Protein 1V9D (pdb70)

InterPro domains:
  IPR010465 DRF autoregulatory [PF06345] (1180-1194)
  IPR010472 Formin, FH3 domain [PF06367] (268-450)
  IPR010472 Formin, FH3 domain [SM01139] (265-457)
  IPR010473 Formin, GTPase-binding domain [PF06371] (78-259)
  IPR010473 Formin, GTPase-binding domain [SM01140] (75-259)
  IPR011989 Armadillo-like helical [G3DSA:1.25.10.10] (131-368)
  IPR014767 Diaphanous autoregulatory domain [PS51231] (1177-1205)
  IPR014768 Rho GTPase-binding/formin homology 3 (GBD/FH3) domain [PS51232] (75-440)
  IPR015425 Formin, FH2 domain [PF02181] (753-1128)
  IPR015425 Formin, FH2 domain [PS51444] (752-1154)
  IPR015425 Formin, FH2 domain [SM00498] (752-1197)
  IPR016024 Armadillo-type fold [SSF48371] (83-443)
  IPR042201 Formin, FH2 domain superfamily [G3DSA:1.20.58.2220] (915-1209)
  IPR044933 Diaphanous, GTPase-binding domain superfamily [G3DSA:1.10.20.40] (69-123)
  IPR051412 Formin Homology Diaphanous subfamily [PTHR45691] (684-1230)

Nearest PDB structures (foldseek):
  1v9d-assembly1_C  TM=1.004E+00  e=6.296E-36  Mus musculus
  1v9d-assembly1_D  TM=9.603E-01  e=1.257E-30  Mus musculus
  1v9d-assembly1_A  TM=9.755E-01  e=1.626E-29  Mus musculus
  9b27-assembly1_G  TM=9.169E-01  e=8.675E-28  Mus musculus
  9b3d-assembly1_G  TM=8.753E-01  e=2.554E-26  Mus musculus

Solvent-accessible surface area: 63484 Å² total; per-residue (Å²): 192,93,108,54,85,6,0,2,58,79,25,8,117,73,0,59,116,31,16,29,46,42,86,15,89,35,98,31,0,36,35,5,0,9,44,2,11,53,1,13,4,4,69,50,13,0,82,58,0,44,163,33,8,2,59,78,106,1,13,152,70,0,28,138,29,130,176,57,65,118,102,2,16,121,2,0,28,0,0,5,18,1,24,51,8,68,102,13,71,36,1,0,72,1,1,26,7,37,56,42,0,10,83,40,12,48,111,12,36,67,64,1,5,12,0,9,5,0,2,52,34,1,122,166,2,110,25,17,41,62,29,188,138,134,14,44,113,21,131,87,57,128,14,112,68,152,164,32,22,60,2,25,99,64,0,41,100,20,40,88,125,100,74,93,7,119,108,0,12,107,101,3,71,30,0,82,94,0,6,157,5,32,17,109,88,7,78,119,39,0,73,117,0,106,127,56,8,34,39,10,58,116,39,16,132,90,21,52,86,54,135,62,159,79,22,71,0,57,120,55,0,70,62,13,10,141,36,0,59,80,11,17,90,72,2,71,139,41,4,48,72,3,73,66,45,12,110,79,2,7,83,102,41,127,41,59,33,164,168,52,36,9,41,90,22,0,72,84,11,27,62,28,20,63,23,6,71,88,1,21,119,53,0,80,91,66,82,53,27,63,72,17,68,139,131,21,130,115,56,74,87,134,54,107,161,134,190,181,175,110,39,64,3,0,2,60,130,18,11,112,56,0,39,126,29,10,30,54,28,72,22,89,37,102,35,0,29,35,7,0,4,49,0,14,48,2,14,2,4,66,50,15,0,75,51,0,48,161,39,12,3,83,64,107,8,11,145,43,0,35,126,21,104,177,40,68,116,93,2,15,85,5,0,33,0,0,10,8,0,31,54,9,58,110,14,58,36,0,0,79,1,0,28,8,17,41,42,0,11,87,34,9,51,103,10,35,60,61,0,3,8,0,11,5,0,3,70,34,7,174,149,2,146,20,1,47,44,0,5,98,11,1,42,77,0,0,44,171,80,2,93,77,16,154,61,39,53,75,17,33,40,53,4,38,45,3,20,94,1,117,96,14,113,5,61,70,126,124,22,34,1,2,31,38,0,0,37,19,0,36,96,95,67,77,99,6,46,104,0,18,117,56,1,74,18,0,79,87,0,5,155,7,36,30,111,87,7,70,120,40,6,72,106,0,112,134,48,6,38,42,10,56,128,46,18,129,93,23,45,94,61,123,58,148,91,20,70,0,59,115,72,0,70,63,7,10,145,40,0,59,68,3,21,59,60,0,105,89,43,12,56,87,3,75,63,44,10,115,96,15,2,132,130,8,106,32,48,39,179,165,46,33,8,42,87,3,0,77,35,0,19,53,0,26,66,21,0,62,86,1,15,103,68,1,56,57,55,87,51,27,68,57,31,99,166,141,70,187,170,190,98,108,44,53,3,0,4,40,84,22,6,108,72,0,30,125,30,8,30,46,29,73,20,87,40,101,32,0,32,38,4,0,3,30,4,16,36,1,14,1,3,68,51,12,0,78,54,1,39,159,34,6,3,80,89,84,7,12,110,34,0,24,116,37,106,138,48,73,122,97,2,13,81,1,0,32,0,0,5,10,0,25,44,8,69,104,13,73,33,0,1,72,1,0,29,3,20,47,36,0,10,76,36,10,58,102,16,35,60,68,0,4,11,1,15,5,0,2,72,46,10,127,194,98,30,35,67,2,102,109,117,166,58,103,45,21,122,14,5,62,61,9,70,97,106,135,47,141,25,80,61,84,36,0,75,85,0,9,172,11,39,30,111,76,10,60,123,39,0,44,115,1,107,117,48,4,32,67,9,63,127,48,11,136,95,30,50,90,54,116,66,146,78,13,67,0,50,107,74,0,76,63,9,11,156,44,0,57,84,12,9,73,74,2,64,137,40,3,53,73,2,73,72,43,9,101,81,2,10,107,117,67,123,51,63,27,144,178,52,37,9,47,80,19,0,86,80,23,31,66,28,30,64,101,3,86,106,2,21,116,69,9,83,65,142,89,64,15,89,97,59,76,153,175,69,157,173,171,115,47,66,11,0,13,65,160,36,8,101,65,0,43,98,30,8,28,53,26,88,20,88,40,99,37,0,36,39,6,0,4,57,4,17,40,1,16,3,5,64,45,19,0,69,47,1,46,144,34,14,1,90,61,115,20,14,129,32,3,34,97,54,85,144,46,72,114,88,3,20,75,4,0,28,2,0,7,4,1,30,57,9,47,96,12,78,36,0,2,64,0,0,24,1,23,46,37,0,10,76,41,10,55,109,15,27,67,65,0,5,12,0,9,7,0,2,47,32,1,110,148,5,140,22,11,37,36,0,62,139,68,81,94,160,20,26,105,20,113,82,51,140,15,95,83,96,185,27,34,56,4,29,86,9,0,27,74,0,46,100,116,54,78,100,4,45,86,0,9,118,57,0,69,35,0,75,109,0,9,159,6,31,28,110,78,6,58,121,42,0,64,115,5,121,136,51,3,43,43,4,60,134,37,10,140,88,25,58,86,74,106,53,142,77,22,69,2,58,113,73,0,72,61,13,8,141,28,0,63,75,11,13,82,82,2,66,124,43,5,44,78,2,83,50,49,10,114,81,3,6,104,102,43,120,32,62,45,187,165,43,35,9,46,96,12,0,85,58,16,20,58,3,24,64,30,0,69,103,1,17,105,71,0,67,62,71,80,47,17,48,47,33,113,147,134,91,162,160

Organism: Mus musculus (NCBI:txid10090)

GO terms:
  GO:0005634 nucleus (C, IDA)
  GO:0005737 cytoplasm (C, IDA)
  GO:0030036 actin cytoskeleton organization (P, IDA)
  GO:0030041 actin filament polymerization (P, IDA)
  GO:0007010 cytoskeleton organization (P, IDA)
  GO:0005886 plasma membrane (C, EXP)
  GO:0007420 brain development (P, IMP)
  GO:0005515 protein binding (F, IPI)
  GO:0032587 ruffle membrane (C, IDA)
  GO:0005522 profilin binding (F, IDA)
  GO:0003779 actin binding (F, IDA)
  GO:0031267 small GTPase binding (F, IDA)
  GO:0045010 actin nucleation (P, IDA)
  GO:0010467 gene expression (P, IDA)
  GO:0016199 axon midline choice point recognition (P, IGI)
  GO:0048013 ephrin receptor signaling pathway (P, IGI)
  GO:0106028 neuron projection retraction (P, IGI)
  GO:0071965 multicellular organismal locomotion (P, IGI)
  GO:0008104 intracellular protein localization (P, IGI)
  GO:0070571 negative regulation of neuron projection regeneration (P, IGI)

Structure (mmCIF, N/CA/C/O backbone):
data_1V9D
#
_entry.id   1V9D
#
_cell.length_a   82.430
_cell.length_b   124.521
_cell.length_c   229.404
_cell.angle_alpha   90.00
_cell.angle_beta   90.00
_cell.angle_gamma   90.00
#
_symmetry.space_group_name_H-M   'P 21 21 21'
#
loop_
_entity.id
_entity.type
_entity.pdbx_description
1 polymer 'Diaphanous protein homolog 1'
2 non-polymer 'SULFATE ION'
3 water water
#
loop_
_atom_site.group_PDB
_atom_site.id
_atom_site.type_symbol
_atom_site.label_atom_id
_atom_site.label_alt_id
_atom_site.label_comp_id
_atom_site.label_asym_id
_atom_site.label_entity_id
_atom_site.label_seq_id
_atom_site.pdbx_PDB_ins_code
_atom_site.Cartn_x
_atom_site.Cartn_y
_atom_site.Cartn_z
_atom_site.occupancy
_atom_site.B_iso_or_equiv
_atom_site.auth_seq_id
_atom_site.auth_comp_id
_atom_site.auth_asym_id
_atom_site.auth_atom_id
_atom_site.pdbx_PDB_model_num
ATOM 1 N N . VAL A 1 6 ? 48.948 42.265 99.847 1.00 87.05 829 VAL A N 1
ATOM 2 C CA . VAL A 1 6 ? 48.073 41.092 99.560 1.00 87.66 829 VAL A CA 1
ATOM 3 C C . VAL A 1 6 ? 46.652 41.350 100.049 1.00 86.07 829 VAL A C 1
ATOM 4 O O . VAL A 1 6 ? 46.436 42.161 100.950 1.00 87.47 829 VAL A O 1
ATOM 8 N N . LYS A 1 7 ? 45.687 40.658 99.451 1.00 82.59 830 LYS A N 1
ATOM 9 C CA . LYS A 1 7 ? 44.287 40.804 99.833 1.00 79.12 830 LYS A CA 1
ATOM 10 C C . LYS A 1 7 ? 43.803 42.214 99.536 1.00 77.13 830 LYS A C 1
ATOM 11 O O . LYS A 1 7 ? 43.966 43.122 100.350 1.00 77.48 830 LYS A O 1
ATOM 17 N N . GLU A 1 8 ? 43.203 42.388 98.366 1.00 74.38 831 GLU A N 1
ATOM 18 C CA . GLU A 1 8 ? 42.701 43.688 97.941 1.00 72.20 831 GLU A CA 1
ATOM 19 C C . GLU A 1 8 ? 41.482 44.151 98.743 1.00 68.77 831 GLU A C 1
ATOM 20 O O . GLU A 1 8 ? 40.523 43.395 98.932 1.00 68.05 831 GLU A O 1
ATOM 26 N N . LEU A 1 9 ? 41.524 45.392 99.221 1.00 64.04 832 LEU A N 1
ATOM 27 C CA . LEU A 1 9 ? 40.398 45.939 99.959 1.00 60.40 832 LEU A CA 1
ATOM 28 C C . LEU A 1 9 ? 39.300 46.156 98.935 1.00 58.54 832 LEU A C 1
ATOM 29 O O . LEU A 1 9 ? 39.580 46.589 97.821 1.00 59.80 832 LEU A O 1
ATOM 34 N N . LYS A 1 10 ? 38.058 45.845 99.290 1.00 54.99 833 LYS A N 1
ATOM 35 C CA . LYS A 1 10 ? 36.965 46.036 98.349 1.00 53.21 833 LYS A CA 1
ATOM 36 C C . LYS A 1 10 ? 35.979 47.109 98.747 1.00 52.07 833 LYS A C 1
ATOM 37 O O . LYS A 1 10 ? 35.157 47.516 97.931 1.00 51.94 833 LYS A O 1
ATOM 43 N N . VAL A 1 11 ? 36.058 47.580 99.988 1.00 51.50 834 VAL A N 1
ATOM 44 C CA . VAL A 1 11 ? 35.136 48.605 100.459 1.00 49.19 834 VAL A CA 1
ATOM 45 C C . VAL A 1 11 ? 35.834 49.663 101.299 1.00 50.52 834 VAL A C 1
ATOM 46 O O . VAL A 1 11 ? 35.736 50.857 101.022 1.00 51.43 834 VAL A O 1
ATOM 50 N N . LEU A 1 12 ? 36.541 49.215 102.329 1.00 51.30 835 LEU A N 1
ATOM 51 C CA . LEU A 1 12 ? 37.223 50.120 103.248 1.00 51.51 835 LEU A CA 1
ATOM 52 C C . LEU A 1 12 ? 38.271 51.042 102.627 1.00 53.07 835 LEU A C 1
ATOM 53 O O . LEU A 1 12 ? 38.973 50.671 101.685 1.00 54.13 835 LEU A O 1
ATOM 58 N N . ASP A 1 13 ? 38.367 52.252 103.173 1.00 54.37 836 ASP A N 1
ATOM 59 C CA . ASP A 1 13 ? 39.340 53.236 102.717 1.00 54.01 836 ASP A CA 1
ATOM 60 C C . ASP A 1 13 ? 40.662 52.933 103.411 1.00 53.83 836 ASP A C 1
ATOM 61 O O . ASP A 1 13 ? 40.682 52.579 104.587 1.00 54.52 836 ASP A O 1
ATOM 66 N N . SER A 1 14 ? 41.760 53.068 102.676 1.00 53.19 837 SER A N 1
ATOM 67 C CA . SER A 1 14 ? 43.099 52.794 103.194 1.00 53.57 837 SER A CA 1
ATOM 68 C C . SER A 1 14 ? 43.313 52.998 104.698 1.00 52.51 837 SER A C 1
ATOM 69 O O . SER A 1 14 ? 43.792 52.092 105.383 1.00 52.29 837 SER A O 1
ATOM 72 N N . LYS A 1 15 ? 42.961 54.177 105.209 1.00 50.90 838 LYS A N 1
ATOM 73 C CA . LYS A 1 15 ? 43.154 54.483 106.622 1.00 50.66 838 LYS A CA 1
ATOM 74 C C . LYS A 1 15 ? 42.378 53.550 107.551 1.00 48.00 838 LYS A C 1
ATOM 75 O O . LYS A 1 15 ? 42.962 52.883 108.422 1.00 46.08 838 LYS A O 1
ATOM 81 N N . THR A 1 16 ? 41.061 53.513 107.376 1.00 43.87 839 THR A N 1
ATOM 82 C CA . THR A 1 16 ? 40.230 52.659 108.206 1.00 41.75 839 THR A CA 1
ATOM 83 C C . THR A 1 16 ? 40.788 51.242 108.247 1.00 40.72 839 THR A C 1
ATOM 84 O O . THR A 1 16 ? 40.842 50.617 109.307 1.00 40.47 839 THR A O 1
ATOM 88 N N . ALA A 1 17 ? 41.212 50.733 107.097 1.00 37.46 840 ALA A N 1
ATOM 89 C CA . ALA A 1 17 ? 41.725 49.380 107.056 1.00 38.41 840 ALA A CA 1
ATOM 90 C C . ALA A 1 17 ? 43.013 49.277 107.848 1.00 40.41 840 ALA A C 1
ATOM 91 O O . ALA A 1 17 ? 43.237 48.295 108.566 1.00 40.52 840 ALA A O 1
ATOM 93 N N . GLN A 1 18 ? 43.863 50.288 107.724 1.00 42.28 841 GLN A N 1
ATOM 94 C CA . GLN A 1 18 ? 45.123 50.265 108.444 1.00 44.47 841 GLN A CA 1
ATOM 95 C C . GLN A 1 18 ? 44.833 50.250 109.940 1.00 42.66 841 GLN A C 1
ATOM 96 O O . GLN A 1 18 ? 45.387 49.439 110.685 1.00 43.02 841 GLN A O 1
ATOM 102 N N . ASN A 1 19 ? 43.952 51.143 110.375 1.00 40.22 842 ASN A N 1
ATOM 103 C CA . ASN A 1 19 ? 43.609 51.219 111.783 1.00 40.41 842 ASN A CA 1
ATOM 104 C C . ASN A 1 19 ? 42.905 49.972 112.292 1.00 40.13 842 ASN A C 1
ATOM 105 O O . ASN A 1 19 ? 43.215 49.480 113.383 1.00 40.44 842 ASN A O 1
ATOM 110 N N . LEU A 1 20 ? 41.970 49.452 111.505 1.00 39.74 843 LEU A N 1
ATOM 111 C CA . LEU A 1 20 ? 41.256 48.254 111.912 1.00 39.47 843 LEU A CA 1
ATOM 112 C C . LEU A 1 20 ? 42.260 47.157 112.148 1.00 39.01 843 LEU A C 1
ATOM 113 O O . LEU A 1 20 ? 42.197 46.443 113.150 1.00 39.00 843 LEU A O 1
ATOM 118 N N . SER A 1 21 ? 43.208 47.045 111.226 1.00 39.23 844 SER A N 1
ATOM 119 C CA . SER A 1 21 ? 44.245 46.031 111.317 1.00 40.51 844 SER A CA 1
ATOM 120 C C . SER A 1 21 ? 45.074 46.150 112.579 1.00 40.20 844 SER A C 1
ATOM 121 O O . SER A 1 21 ? 45.318 45.156 113.254 1.00 40.06 844 SER A O 1
ATOM 124 N N . ILE A 1 22 ? 45.521 47.353 112.905 1.00 40.34 845 ILE A N 1
ATOM 125 C CA . ILE A 1 22 ? 46.305 47.505 114.116 1.00 42.38 845 ILE A CA 1
ATOM 126 C C . ILE A 1 22 ? 45.429 47.129 115.307 1.00 41.79 845 ILE A C 1
ATOM 127 O O . ILE A 1 22 ? 45.836 46.354 116.167 1.00 42.94 845 ILE A O 1
ATOM 132 N N . PHE A 1 23 ? 44.217 47.671 115.339 1.00 38.96 846 PHE A N 1
ATOM 133 C CA . PHE A 1 23 ? 43.285 47.379 116.410 1.00 36.44 846 PHE A CA 1
ATOM 134 C C . PHE A 1 23 ? 43.035 45.882 116.563 1.00 37.30 846 PHE A C 1
ATOM 135 O O . PHE A 1 23 ? 43.228 45.314 117.649 1.00 36.93 846 PHE A O 1
ATOM 143 N N . LEU A 1 24 ? 42.592 45.241 115.483 1.00 37.34 847 LEU A N 1
ATOM 144 C CA . LEU A 1 24 ? 42.318 43.808 115.530 1.00 37.61 847 LEU A CA 1
ATOM 145 C C . LEU A 1 24 ? 43.572 43.013 115.851 1.00 37.23 847 LEU A C 1
ATOM 146 O O . LEU A 1 24 ? 43.495 41.887 116.313 1.00 38.77 847 LEU A O 1
ATOM 151 N N . GLY A 1 25 ? 44.734 43.606 115.611 1.00 39.49 848 GLY A N 1
ATOM 152 C CA . GLY A 1 25 ? 45.972 42.917 115.903 1.00 38.49 848 GLY A CA 1
ATOM 153 C C . GLY A 1 25 ? 46.189 42.769 117.397 1.00 40.05 848 GLY A C 1
ATOM 154 O O . GLY A 1 25 ? 46.800 41.805 117.856 1.00 42.15 848 GLY A O 1
ATOM 155 N N . SER A 1 26 ? 45.683 43.722 118.169 1.00 37.62 849 SER A N 1
ATOM 156 C CA . SER A 1 26 ? 45.857 43.663 119.606 1.00 37.41 849 SER A CA 1
ATOM 157 C C . SER A 1 26 ? 44.627 43.184 120.350 1.00 36.14 849 SER A C 1
ATOM 158 O O . SER A 1 26 ? 44.749 42.586 121.421 1.00 33.44 849 SER A O 1
ATOM 161 N N . PHE A 1 27 ? 43.447 43.443 119.794 1.00 34.38 850 PHE A N 1
ATOM 162 C CA . PHE A 1 27 ? 42.226 42.996 120.442 1.00 34.99 850 PHE A CA 1
ATOM 163 C C . PHE A 1 27 ? 42.188 41.453 120.404 1.00 36.56 850 PHE A C 1
ATOM 164 O O . PHE A 1 27 ? 41.886 40.787 121.412 1.00 38.60 850 PHE A O 1
ATOM 172 N N . ARG A 1 28 ? 42.534 40.897 119.249 1.00 35.01 851 ARG A N 1
ATOM 173 C CA . ARG A 1 28 ? 42.608 39.460 119.044 1.00 35.45 851 ARG A CA 1
ATOM 174 C C . ARG A 1 28 ? 41.447 38.625 119.586 1.00 34.28 851 ARG A C 1
ATOM 175 O O . ARG A 1 28 ? 41.628 37.673 120.344 1.00 37.15 851 ARG A O 1
ATOM 183 N N . MET A 1 29 ? 40.243 38.995 119.204 1.00 30.53 852 MET A N 1
ATOM 184 C CA . MET A 1 29 ? 39.082 38.249 119.611 1.00 29.21 852 MET A CA 1
ATOM 185 C C . MET A 1 29 ? 38.454 37.829 118.286 1.00 26.86 852 MET A C 1
ATOM 186 O O . MET A 1 29 ? 38.164 38.672 117.434 1.00 24.65 852 MET A O 1
ATOM 191 N N . PRO A 1 30 ? 38.283 36.517 118.075 1.00 21.45 853 PRO A N 1
ATOM 192 C CA . PRO A 1 30 ? 37.678 35.994 116.839 1.00 21.57 853 PRO A CA 1
ATOM 193 C C . PRO A 1 30 ? 36.416 36.815 116.558 1.00 22.80 853 PRO A C 1
ATOM 194 O O . PRO A 1 30 ? 35.631 37.076 117.477 1.00 23.13 853 PRO A O 1
ATOM 198 N N . TYR A 1 31 ? 36.212 37.206 115.307 1.00 21.99 854 TYR A N 1
ATOM 199 C CA . TYR A 1 31 ? 35.071 38.029 114.948 1.00 24.85 854 TYR A CA 1
ATOM 200 C C . TYR A 1 31 ? 33.694 37.537 115.372 1.00 26.38 854 TYR A C 1
ATOM 201 O O . TYR A 1 31 ? 32.857 38.348 115.761 1.00 26.83 854 TYR A O 1
ATOM 210 N N . GLN A 1 32 ? 33.454 36.229 115.306 1.00 26.00 855 GLN A N 1
ATOM 211 C CA . GLN A 1 32 ? 32.161 35.662 115.697 1.00 25.92 855 GLN A CA 1
ATOM 212 C C . GLN A 1 32 ? 32.005 35.899 117.200 1.00 25.91 855 GLN A C 1
ATOM 213 O O . GLN A 1 32 ? 30.921 36.241 117.684 1.00 23.70 855 GLN A O 1
ATOM 219 N N . GLU A 1 33 ? 33.092 35.693 117.938 1.00 24.47 856 GLU A N 1
ATOM 220 C CA . GLU A 1 33 ? 33.058 35.882 119.374 1.00 25.00 856 GLU A CA 1
ATOM 221 C C . GLU A 1 33 ? 32.727 37.342 119.724 1.00 25.57 856 GLU A C 1
ATOM 222 O O . GLU A 1 33 ? 31.989 37.593 120.667 1.00 26.77 856 GLU A O 1
ATOM 228 N N . ILE A 1 34 ? 33.256 38.296 118.965 1.00 25.44 857 ILE A N 1
ATOM 229 C CA . ILE A 1 34 ? 32.970 39.701 119.226 1.00 27.98 857 ILE A CA 1
ATOM 230 C C . ILE A 1 34 ? 31.472 39.949 119.049 1.00 30.33 857 ILE A C 1
ATOM 231 O O . ILE A 1 34 ? 30.836 40.614 119.863 1.00 31.61 857 ILE A O 1
ATOM 236 N N . LYS A 1 35 ? 30.918 39.405 117.974 1.00 30.84 858 LYS A N 1
ATOM 237 C CA . LYS A 1 35 ? 29.502 39.543 117.699 1.00 28.88 858 LYS A CA 1
ATOM 238 C C . LYS A 1 35 ? 28.677 38.864 118.803 1.00 29.51 858 LYS A C 1
ATOM 239 O O . LYS A 1 35 ? 27.747 39.453 119.354 1.00 29.30 858 LYS A O 1
ATOM 245 N N . ASN A 1 36 ? 29.023 37.626 119.127 1.00 27.13 859 ASN A N 1
ATOM 246 C CA . ASN A 1 36 ? 28.302 36.896 120.159 1.00 29.09 859 ASN A CA 1
ATOM 247 C C . ASN A 1 36 ? 28.257 37.717 121.445 1.00 29.85 859 ASN A C 1
ATOM 248 O O . ASN A 1 36 ? 27.206 37.892 122.041 1.00 31.49 859 ASN A O 1
ATOM 253 N N . VAL A 1 37 ? 29.404 38.233 121.859 1.00 30.92 860 VAL A N 1
ATOM 254 C CA . VAL A 1 37 ? 29.495 39.036 123.073 1.00 29.49 860 VAL A CA 1
ATOM 255 C C . VAL A 1 37 ? 28.621 40.294 123.051 1.00 29.05 860 VAL A C 1
ATOM 256 O O . VAL A 1 37 ? 28.011 40.645 124.060 1.00 30.65 860 VAL A O 1
ATOM 260 N N . ILE A 1 38 ? 28.586 40.978 121.910 1.00 26.68 861 ILE A N 1
ATOM 261 C CA . ILE A 1 38 ? 27.747 42.154 121.748 1.00 26.07 861 ILE A CA 1
ATOM 262 C C . ILE A 1 38 ? 26.262 41.743 121.781 1.00 26.68 861 ILE A C 1
ATOM 263 O O . ILE A 1 38 ? 25.441 42.426 122.380 1.00 25.50 861 ILE A O 1
ATOM 268 N N . LEU A 1 39 ? 25.913 40.630 121.136 1.00 28.55 862 LEU A N 1
ATOM 269 C CA . LEU A 1 39 ? 24.516 40.189 121.120 1.00 30.76 862 LEU A CA 1
ATOM 270 C C . LEU A 1 39 ? 24.057 39.676 122.485 1.00 30.81 862 LEU A C 1
ATOM 271 O O . LEU A 1 39 ? 22.915 39.883 122.874 1.00 31.43 862 LEU A O 1
ATOM 276 N N . GLU A 1 40 ? 24.947 39.007 123.207 1.00 30.53 863 GLU A N 1
ATOM 277 C CA . GLU A 1 40 ? 24.623 38.484 124.524 1.00 31.90 863 GLU A CA 1
ATOM 278 C C . GLU A 1 40 ? 24.709 39.611 125.552 1.00 32.18 863 GLU A C 1
ATOM 279 O O . GLU A 1 40 ? 24.188 39.474 126.666 1.00 32.46 863 GLU A O 1
ATOM 285 N N . VAL A 1 41 ? 25.362 40.718 125.184 1.00 30.49 864 VAL A N 1
ATOM 286 C CA . VAL A 1 41 ? 25.617 41.796 126.139 1.00 28.99 864 VAL A CA 1
ATOM 287 C C . VAL A 1 41 ? 26.252 41.020 127.319 1.00 29.66 864 VAL A C 1
ATOM 288 O O . VAL A 1 41 ? 25.727 41.003 128.444 1.00 29.21 864 VAL A O 1
ATOM 292 N N . ASN A 1 42 ? 27.364 40.340 127.030 1.00 28.14 865 ASN A N 1
ATOM 293 C CA . ASN A 1 42 ? 28.053 39.501 128.014 1.00 30.31 865 ASN A CA 1
ATOM 294 C C . ASN A 1 42 ? 28.808 40.339 129.047 1.00 33.97 865 ASN A C 1
ATOM 295 O O . ASN A 1 42 ? 29.905 40.869 128.789 1.00 32.63 865 ASN A O 1
ATOM 300 N N . GLU A 1 43 ? 28.215 40.456 130.227 1.00 37.99 866 GLU A N 1
ATOM 301 C CA . GLU A 1 43 ? 28.806 41.262 131.284 1.00 40.86 866 GLU A CA 1
ATOM 302 C C . GLU A 1 43 ? 30.122 40.714 131.823 1.00 37.85 866 GLU A C 1
ATOM 303 O O . GLU A 1 43 ? 30.918 41.455 132.383 1.00 35.14 866 GLU A O 1
ATOM 309 N N . ALA A 1 44 ? 30.363 39.423 131.648 1.00 32.60 867 ALA A N 1
ATOM 310 C CA . ALA A 1 44 ? 31.605 38.856 132.118 1.00 32.05 867 ALA A CA 1
ATOM 311 C C . ALA A 1 44 ? 32.736 39.247 131.169 1.00 32.84 867 ALA A C 1
ATOM 312 O O . ALA A 1 44 ? 33.906 39.038 131.482 1.00 32.63 867 ALA A O 1
ATOM 314 N N . VAL A 1 45 ? 32.383 39.824 130.018 1.00 32.46 868 VAL A N 1
ATOM 315 C CA . VAL A 1 45 ? 33.373 40.212 129.016 1.00 31.37 868 VAL A CA 1
ATOM 316 C C . VAL A 1 45 ? 33.427 41.698 128.692 1.00 31.98 868 VAL A C 1
ATOM 317 O O . VAL A 1 45 ? 34.501 42.307 128.675 1.00 32.42 868 VAL A O 1
ATOM 321 N N . LEU A 1 46 ? 32.267 42.273 128.413 1.00 31.41 869 LEU A N 1
ATOM 322 C CA . LEU A 1 46 ? 32.196 43.673 128.045 1.00 31.36 869 LEU A CA 1
ATOM 323 C C . LEU A 1 46 ? 32.748 44.623 129.095 1.00 31.10 869 LEU A C 1
ATOM 324 O O . LEU A 1 46 ? 32.536 44.431 130.288 1.00 31.93 869 LEU A O 1
ATOM 329 N N . THR A 1 47 ? 33.481 45.637 128.640 1.00 29.40 870 THR A N 1
ATOM 330 C CA . THR A 1 47 ? 34.004 46.679 129.527 1.00 30.26 870 THR A CA 1
ATOM 331 C C . THR A 1 47 ? 33.753 48.005 128.815 1.00 32.26 870 THR A C 1
ATOM 332 O O . THR A 1 47 ? 33.649 48.059 127.589 1.00 33.74 870 THR A O 1
ATOM 336 N N . GLU A 1 48 ? 33.645 49.073 129.585 1.00 33.74 871 GLU A N 1
ATOM 337 C CA . GLU A 1 48 ? 33.426 50.383 129.009 1.00 34.54 871 GLU A CA 1
ATOM 338 C C . GLU A 1 48 ? 34.480 50.608 127.918 1.00 34.13 871 GLU A C 1
ATOM 339 O O . GLU A 1 48 ? 34.163 50.939 126.778 1.00 35.58 871 GLU A O 1
ATOM 345 N N . SER A 1 49 ? 35.735 50.381 128.267 1.00 33.35 872 SER A N 1
ATOM 346 C CA . SER A 1 49 ? 36.829 50.578 127.328 1.00 32.73 872 SER A CA 1
ATOM 347 C C . SER A 1 49 ? 36.688 49.762 126.037 1.00 32.50 872 SER A C 1
ATOM 348 O O . SER A 1 49 ? 36.876 50.275 124.923 1.00 31.65 872 SER A O 1
ATOM 351 N N . MET A 1 50 ? 36.356 48.488 126.193 1.00 30.46 873 MET A N 1
ATOM 352 C CA . MET A 1 50 ? 36.164 47.613 125.050 1.00 29.38 873 MET A CA 1
ATOM 353 C C . MET A 1 50 ? 35.114 48.196 124.114 1.00 28.06 873 MET A C 1
ATOM 354 O O . MET A 1 50 ? 35.339 48.323 122.916 1.00 28.91 873 MET A O 1
ATOM 359 N N . ILE A 1 51 ? 33.962 48.561 124.657 1.00 26.81 874 ILE A N 1
ATOM 360 C CA . ILE A 1 51 ? 32.914 49.122 123.818 1.00 29.43 874 ILE A CA 1
ATOM 361 C C . ILE A 1 51 ? 33.326 50.452 123.174 1.00 30.28 874 ILE A C 1
ATOM 362 O O . ILE A 1 51 ? 33.047 50.688 121.996 1.00 29.28 874 ILE A O 1
ATOM 367 N N . GLN A 1 52 ? 33.995 51.322 123.927 1.00 30.84 875 GLN A N 1
ATOM 368 C CA . GLN A 1 52 ? 34.421 52.603 123.353 1.00 30.63 875 GLN A CA 1
ATOM 369 C C . GLN A 1 52 ? 35.360 52.383 122.167 1.00 29.74 875 GLN A C 1
ATOM 370 O O . GLN A 1 52 ? 35.313 53.114 121.178 1.00 28.09 875 GLN A O 1
ATOM 376 N N . ASN A 1 53 ? 36.223 51.380 122.256 1.00 30.38 876 ASN A N 1
ATOM 377 C CA . ASN A 1 53 ? 37.120 51.131 121.142 1.00 32.70 876 ASN A CA 1
ATOM 378 C C . ASN A 1 53 ? 36.366 50.566 119.938 1.00 34.52 876 ASN A C 1
ATOM 379 O O . ASN A 1 53 ? 36.616 50.979 118.812 1.00 36.23 876 ASN A O 1
ATOM 384 N N . LEU A 1 54 ? 35.427 49.648 120.159 1.00 32.49 877 LEU A N 1
ATOM 385 C CA . LEU A 1 54 ? 34.665 49.118 119.034 1.00 31.52 877 LEU A CA 1
ATOM 386 C C . LEU A 1 54 ? 33.959 50.250 118.300 1.00 33.67 877 LEU A C 1
ATOM 387 O O . LEU A 1 54 ? 33.968 50.303 117.058 1.00 31.36 877 LEU A O 1
ATOM 392 N N . ILE A 1 55 ? 33.351 51.157 119.067 1.00 31.90 878 ILE A N 1
ATOM 393 C CA . ILE A 1 55 ? 32.646 52.288 118.486 1.00 32.72 878 ILE A CA 1
ATOM 394 C C . ILE A 1 55 ? 33.585 53.150 117.642 1.00 35.80 878 ILE A C 1
ATOM 395 O O . ILE A 1 55 ? 33.278 53.503 116.498 1.00 37.41 878 ILE A O 1
ATOM 400 N N . LYS A 1 56 ? 34.739 53.468 118.207 1.00 36.26 879 LYS A N 1
ATOM 401 C CA . LYS A 1 56 ? 35.720 54.293 117.521 1.00 36.90 879 LYS A CA 1
ATOM 402 C C . LYS A 1 56 ? 36.283 53.629 116.263 1.00 36.97 879 LYS A C 1
ATOM 403 O O . LYS A 1 56 ? 36.468 54.294 115.241 1.00 36.51 879 LYS A O 1
ATOM 409 N N . GLN A 1 57 ? 36.551 52.324 116.332 1.00 35.05 880 GLN A N 1
ATOM 410 C CA . GLN A 1 57 ? 37.122 51.604 115.194 1.00 33.23 880 GLN A CA 1
ATOM 411 C C . GLN A 1 57 ? 36.095 51.242 114.126 1.00 34.22 880 GLN A C 1
ATOM 412 O O . GLN A 1 57 ? 36.414 51.244 112.950 1.00 33.81 880 GLN A O 1
ATOM 418 N N . MET A 1 58 ? 34.866 50.942 114.537 1.00 34.75 881 MET A N 1
ATOM 419 C CA . MET A 1 58 ? 33.817 50.559 113.606 1.00 34.83 881 MET A CA 1
ATOM 420 C C . MET A 1 58 ? 33.747 51.320 112.312 1.00 35.03 881 MET A C 1
ATOM 421 O O . MET A 1 58 ? 33.659 52.539 112.312 1.00 37.28 881 MET A O 1
ATOM 426 N N . PRO A 1 59 ? 33.797 50.607 111.179 1.00 35.00 882 PRO A N 1
ATOM 427 C CA . PRO A 1 59 ? 33.704 51.297 109.894 1.00 35.51 882 PRO A CA 1
ATOM 428 C C . PRO A 1 59 ? 32.318 51.953 109.879 1.00 37.72 882 PRO A C 1
ATOM 429 O O . PRO A 1 59 ? 31.388 51.434 110.501 1.00 39.39 882 PRO A O 1
ATOM 433 N N . GLU A 1 60 ? 32.171 53.086 109.198 1.00 39.17 883 GLU A N 1
ATOM 434 C CA . GLU A 1 60 ? 30.868 53.758 109.129 1.00 42.76 883 GLU A CA 1
ATOM 435 C C . GLU A 1 60 ? 29.783 52.833 108.543 1.00 42.06 883 GLU A C 1
ATOM 436 O O . GLU A 1 60 ? 30.081 51.839 107.875 1.00 40.96 883 GLU A O 1
ATOM 442 N N . PRO A 1 61 ? 28.507 53.152 108.784 1.00 43.60 884 PRO A N 1
ATOM 443 C CA . PRO A 1 61 ? 27.385 52.349 108.282 1.00 45.98 884 PRO A CA 1
ATOM 444 C C . PRO A 1 61 ? 27.422 52.025 106.791 1.00 46.94 884 PRO A C 1
ATOM 445 O O . PRO A 1 61 ? 27.145 50.898 106.386 1.00 47.44 884 PRO A O 1
ATOM 449 N N . GLU A 1 62 ? 27.757 53.021 105.980 1.00 49.07 885 GLU A N 1
ATOM 450 C CA . GLU A 1 62 ? 27.800 52.851 104.535 1.00 51.69 885 GLU A CA 1
ATOM 451 C C . GLU A 1 62 ? 28.779 51.778 104.095 1.00 50.11 885 GLU A C 1
ATOM 452 O O . GLU A 1 62 ? 28.539 51.085 103.111 1.00 52.36 885 GLU A O 1
ATOM 458 N N . GLN A 1 63 ? 29.881 51.638 104.822 1.00 47.87 886 GLN A N 1
ATOM 459 C CA . GLN A 1 63 ? 30.887 50.642 104.481 1.00 43.43 886 GLN A CA 1
ATOM 460 C C . GLN A 1 63 ? 30.465 49.270 104.958 1.00 41.87 886 GLN A C 1
ATOM 461 O O . GLN A 1 63 ? 30.723 48.262 104.284 1.00 42.38 886 GLN A O 1
ATOM 467 N N . LEU A 1 64 ? 29.823 49.220 106.124 1.00 40.16 887 LEU A N 1
ATOM 468 C CA . LEU A 1 64 ? 29.382 47.941 106.658 1.00 38.79 887 LEU A CA 1
ATOM 469 C C . LEU A 1 64 ? 28.310 47.358 105.755 1.00 39.27 887 LEU A C 1
ATOM 470 O O . LEU A 1 64 ? 28.210 46.137 105.615 1.00 38.80 887 LEU A O 1
ATOM 475 N N . LYS A 1 65 ? 27.524 48.238 105.135 1.00 41.33 888 LYS A N 1
ATOM 476 C CA . LYS A 1 65 ? 26.458 47.817 104.232 1.00 43.85 888 LYS A CA 1
ATOM 477 C C . LYS A 1 65 ? 27.055 47.277 102.937 1.00 44.52 888 LYS A C 1
ATOM 478 O O . LYS A 1 65 ? 26.624 46.242 102.428 1.00 44.28 888 LYS A O 1
ATOM 484 N N . MET A 1 66 ? 28.060 47.961 102.403 1.00 44.03 889 MET A N 1
ATOM 485 C CA . MET A 1 66 ? 28.676 47.478 101.183 1.00 46.51 889 MET A CA 1
ATOM 486 C C . MET A 1 66 ? 29.410 46.163 101.420 1.00 46.09 889 MET A C 1
ATOM 487 O O . MET A 1 66 ? 29.510 45.329 100.521 1.00 49.20 889 MET A O 1
ATOM 492 N N . LEU A 1 67 ? 29.920 45.966 102.628 1.00 43.83 890 LEU A N 1
ATOM 493 C CA . LEU A 1 67 ? 30.620 44.729 102.943 1.00 41.75 890 LEU A CA 1
ATOM 494 C C . LEU A 1 67 ? 29.594 43.646 103.232 1.00 41.63 890 LEU A C 1
ATOM 495 O O . LEU A 1 67 ? 29.861 42.462 103.058 1.00 39.73 890 LEU A O 1
ATOM 500 N N . SER A 1 68 ? 28.416 44.060 103.682 1.00 41.24 891 SER A N 1
ATOM 501 C CA . SER A 1 68 ? 27.365 43.106 104.008 1.00 43.80 891 SER A CA 1
ATOM 502 C C . SER A 1 68 ? 26.951 42.324 102.776 1.00 45.10 891 SER A C 1
ATOM 503 O O . SER A 1 68 ? 26.332 41.266 102.887 1.00 44.17 891 SER A O 1
ATOM 506 N N . GLU A 1 69 ? 27.298 42.848 101.603 1.00 47.72 892 GLU A N 1
ATOM 507 C CA . GLU A 1 69 ? 26.949 42.207 100.345 1.00 50.03 892 GLU A CA 1
ATOM 508 C C . GLU A 1 69 ? 28.078 41.363 99.775 1.00 47.32 892 GLU A C 1
ATOM 509 O O . GLU A 1 69 ? 28.013 40.919 98.633 1.00 48.32 892 GLU A O 1
ATOM 515 N N . LEU A 1 70 ? 29.102 41.131 100.583 1.00 42.10 893 LEU A N 1
ATOM 516 C CA . LEU A 1 70 ? 30.256 40.356 100.155 1.00 40.41 893 LEU A CA 1
ATOM 517 C C . LEU A 1 70 ? 30.437 39.063 100.961 1.00 40.70 893 LEU A C 1
ATOM 518 O O . LEU A 1 70 ? 31.528 38.497 101.007 1.00 39.69 893 LEU A O 1
ATOM 523 N N . LYS A 1 71 ? 29.365 38.580 101.578 1.00 38.57 894 LYS A N 1
ATOM 524 C CA . LYS A 1 71 ? 29.463 37.376 102.377 1.00 37.62 894 LYS A CA 1
ATOM 525 C C . LYS A 1 71 ? 29.993 36.158 101.620 1.00 38.90 894 LYS A C 1
ATOM 526 O O . LYS A 1 71 ? 30.716 35.324 102.187 1.00 37.61 894 LYS A O 1
ATOM 532 N N . GLU A 1 72 ? 29.670 36.053 100.337 1.00 40.73 895 GLU A N 1
ATOM 533 C CA . GLU A 1 72 ? 30.139 34.908 99.576 1.00 42.31 895 GLU A CA 1
ATOM 534 C C . GLU A 1 72 ? 31.657 34.851 99.481 1.00 42.01 895 GLU A C 1
ATOM 535 O O . GLU A 1 72 ? 32.236 33.767 99.459 1.00 43.23 895 GLU A O 1
ATOM 541 N N . GLU A 1 73 ? 32.308 36.007 99.436 1.00 41.16 896 GLU A N 1
ATOM 542 C CA . GLU A 1 73 ? 33.761 36.031 99.325 1.00 42.30 896 GLU A CA 1
ATOM 543 C C . GLU A 1 73 ? 34.508 36.276 100.629 1.00 41.90 896 GLU A C 1
ATOM 544 O O . GLU A 1 73 ? 35.698 36.603 100.624 1.00 41.94 896 GLU A O 1
ATOM 550 N N . TYR A 1 74 ? 33.811 36.094 101.743 1.00 40.80 897 TYR A N 1
ATOM 551 C CA . TYR A 1 74 ? 34.405 36.282 103.056 1.00 41.65 897 TYR A CA 1
ATOM 552 C C . TYR A 1 74 ? 35.838 35.770 103.144 1.00 42.94 897 TYR A C 1
ATOM 553 O O . TYR A 1 74 ? 36.735 36.486 103.575 1.00 43.29 897 TYR A O 1
ATOM 562 N N . ASP A 1 75 ? 36.054 34.531 102.723 1.00 46.00 898 ASP A N 1
ATOM 563 C CA . ASP A 1 75 ? 37.380 33.922 102.810 1.00 48.95 898 ASP A CA 1
ATOM 564 C C . ASP A 1 75 ? 38.477 34.587 101.995 1.00 48.39 898 ASP A C 1
ATOM 565 O O . ASP A 1 75 ? 39.659 34.369 102.257 1.00 47.87 898 ASP A O 1
ATOM 570 N N . ASP A 1 76 ? 38.101 35.395 101.013 1.00 47.20 899 ASP A N 1
ATOM 571 C CA . ASP A 1 76 ? 39.105 36.049 100.186 1.00 48.14 899 ASP A CA 1
ATOM 572 C C . ASP A 1 76 ? 39.364 37.460 100.662 1.00 47.01 899 ASP A C 1
ATOM 573 O O . ASP A 1 76 ? 40.300 38.113 100.199 1.00 48.34 899 ASP A O 1
ATOM 578 N N . LEU A 1 77 ? 38.533 37.933 101.583 1.00 43.70 900 LEU A N 1
ATOM 579 C CA . LEU A 1 77 ? 38.689 39.284 102.100 1.00 39.05 900 LEU A CA 1
ATOM 580 C C . LEU A 1 77 ? 39.787 39.403 103.133 1.00 36.79 900 LEU A C 1
ATOM 581 O O . LEU A 1 77 ? 40.159 38.423 103.782 1.00 36.13 900 LEU A O 1
ATOM 586 N N . ALA A 1 78 ? 40.296 40.623 103.273 1.00 35.68 901 ALA A N 1
ATOM 587 C CA . ALA A 1 78 ? 41.330 40.939 104.258 1.00 35.61 901 ALA A CA 1
ATOM 588 C C . ALA A 1 78 ? 40.699 40.908 105.646 1.00 35.15 901 ALA A C 1
ATOM 589 O O . ALA A 1 78 ? 39.492 41.095 105.795 1.00 34.23 901 ALA A O 1
ATOM 591 N N . GLU A 1 79 ? 41.523 40.697 106.661 1.00 37.59 902 GLU A N 1
ATOM 592 C CA . GLU A 1 79 ? 41.031 40.623 108.032 1.00 40.10 902 GLU A CA 1
ATOM 593 C C . GLU A 1 79 ? 40.133 41.778 108.450 1.00 36.67 902 GLU A C 1
ATOM 594 O O . GLU A 1 79 ? 39.111 41.566 109.083 1.00 36.03 902 GLU A O 1
ATOM 600 N N . SER A 1 80 ? 40.504 42.997 108.092 1.00 34.49 903 SER A N 1
ATOM 601 C CA . SER A 1 80 ? 39.704 44.139 108.478 1.00 32.49 903 SER A CA 1
ATOM 602 C C . SER A 1 80 ? 38.330 44.118 107.812 1.00 33.28 903 SER A C 1
ATOM 603 O O . SER A 1 80 ? 37.349 44.578 108.384 1.00 31.67 903 SER A O 1
ATOM 606 N N . GLU A 1 81 ? 38.244 43.590 106.600 1.00 35.12 904 GLU A N 1
ATOM 607 C CA . GLU A 1 81 ? 36.948 43.571 105.938 1.00 36.20 904 GLU A CA 1
ATOM 608 C C . GLU A 1 81 ? 36.086 42.387 106.388 1.00 36.01 904 GLU A C 1
ATOM 609 O O . GLU A 1 81 ? 34.856 42.478 106.391 1.00 34.35 904 GLU A O 1
ATOM 615 N N . GLN A 1 82 ? 36.727 41.290 106.788 1.00 33.42 905 GLN A N 1
ATOM 616 C CA . GLN A 1 82 ? 35.982 40.138 107.276 1.00 34.48 905 GLN A CA 1
ATOM 617 C C . GLN A 1 82 ? 35.304 40.597 108.566 1.00 34.54 905 GLN A C 1
ATOM 618 O O . GLN A 1 82 ? 34.126 40.303 108.819 1.00 34.03 905 GLN A O 1
ATOM 624 N N . PHE A 1 83 ? 36.064 41.324 109.378 1.00 32.27 906 PHE A N 1
ATOM 625 C CA . PHE A 1 83 ? 35.548 41.856 110.623 1.00 31.27 906 PHE A CA 1
ATOM 626 C C . PHE A 1 83 ? 34.357 42.748 110.260 1.00 32.06 906 PHE A C 1
ATOM 627 O O . PHE A 1 83 ? 33.313 42.715 110.914 1.00 33.39 906 PHE A O 1
ATOM 635 N N . GLY A 1 84 ? 34.513 43.537 109.201 1.00 28.86 907 GLY A N 1
ATOM 636 C CA . GLY A 1 84 ? 33.431 44.409 108.778 1.00 29.30 907 GLY A CA 1
ATOM 637 C C . GLY A 1 84 ? 32.184 43.628 108.381 1.00 31.71 907 GLY A C 1
ATOM 638 O O . GLY A 1 84 ? 31.058 44.018 108.720 1.00 29.68 907 GLY A O 1
ATOM 639 N N . VAL A 1 85 ? 32.373 42.517 107.667 1.00 31.27 908 VAL A N 1
ATOM 640 C CA . VAL A 1 85 ? 31.240 41.705 107.249 1.00 30.43 908 VAL A CA 1
ATOM 641 C C . VAL A 1 85 ? 30.479 41.202 108.468 1.00 29.65 908 VAL A C 1
ATOM 642 O O . VAL A 1 85 ? 29.281 41.440 108.602 1.00 29.99 908 VAL A O 1
ATOM 646 N N . VAL A 1 86 ? 31.171 40.520 109.370 1.00 28.60 909 VAL A N 1
ATOM 647 C CA . VAL A 1 86 ? 30.497 40.013 110.552 1.00 27.70 909 VAL A CA 1
ATOM 648 C C . VAL A 1 86 ? 29.805 41.162 111.282 1.00 29.09 909 VAL A C 1
ATOM 649 O O . VAL A 1 86 ? 28.616 41.094 111.585 1.00 31.19 909 VAL A O 1
ATOM 653 N N . MET A 1 87 ? 30.523 42.240 111.539 1.00 28.45 910 MET A N 1
ATOM 654 C CA . MET A 1 87 ? 29.888 43.352 112.224 1.00 30.28 910 MET A CA 1
ATOM 655 C C . MET A 1 87 ? 28.700 43.863 111.417 1.00 30.81 910 MET A C 1
ATOM 656 O O . MET A 1 87 ? 27.685 44.298 111.982 1.00 29.85 910 MET A O 1
ATOM 661 N N . GLY A 1 88 ? 28.829 43.803 110.094 1.00 29.52 911 GLY A N 1
ATOM 662 C CA . GLY A 1 88 ? 27.768 44.270 109.225 1.00 28.23 911 GLY A CA 1
ATOM 663 C C . GLY A 1 88 ? 26.476 43.480 109.366 1.00 30.68 911 GLY A C 1
ATOM 664 O O . GLY A 1 88 ? 25.428 43.947 108.920 1.00 29.93 911 GLY A O 1
ATOM 665 N N . THR A 1 89 ? 26.538 42.287 109.964 1.00 29.66 912 THR A N 1
ATOM 666 C CA . THR A 1 89 ? 25.338 41.484 110.145 1.00 29.15 912 THR A CA 1
ATOM 667 C C . THR A 1 89 ? 24.653 41.750 111.488 1.00 32.57 912 THR A C 1
ATOM 668 O O . THR A 1 89 ? 23.707 41.044 111.841 1.00 34.53 912 THR A O 1
ATOM 672 N N . VAL A 1 90 ? 25.124 42.732 112.255 1.00 31.78 913 VAL A N 1
ATOM 673 C CA . VAL A 1 90 ? 24.487 43.022 113.541 1.00 32.90 913 VAL A CA 1
ATOM 674 C C . VAL A 1 90 ? 23.447 44.123 113.373 1.00 34.82 913 VAL A C 1
ATOM 675 O O . VAL A 1 90 ? 23.781 45.265 113.060 1.00 36.02 913 VAL A O 1
ATOM 679 N N . PRO A 1 91 ? 22.168 43.801 113.598 1.00 34.45 914 PRO A N 1
ATOM 680 C CA . PRO A 1 91 ? 21.139 44.833 113.439 1.00 32.62 914 PRO A CA 1
ATOM 681 C C . PRO A 1 91 ? 21.334 45.986 114.410 1.00 32.96 914 PRO A C 1
ATOM 682 O O . PRO A 1 91 ? 21.670 45.767 115.571 1.00 33.37 914 PRO A O 1
ATOM 686 N N . ARG A 1 92 ? 21.117 47.206 113.922 1.00 33.41 915 ARG A N 1
ATOM 687 C CA . ARG A 1 92 ? 21.227 48.414 114.730 1.00 33.30 915 ARG A CA 1
ATOM 688 C C . ARG A 1 92 ? 22.504 48.419 115.552 1.00 33.88 915 ARG A C 1
ATOM 689 O O . ARG A 1 92 ? 22.476 48.715 116.746 1.00 33.77 915 ARG A O 1
ATOM 697 N N . LEU A 1 93 ? 23.619 48.097 114.908 1.00 33.10 916 LEU A N 1
ATOM 698 C CA . LEU A 1 93 ? 24.900 48.031 115.589 1.00 32.65 916 LEU A CA 1
ATOM 699 C C . LEU A 1 93 ? 25.186 49.258 116.450 1.00 34.11 916 LEU A C 1
ATOM 700 O O . LEU A 1 93 ? 25.479 49.124 117.640 1.00 34.50 916 LEU A O 1
ATOM 705 N N . ARG A 1 94 ? 25.099 50.448 115.856 1.00 33.38 917 ARG A N 1
ATOM 706 C CA . ARG A 1 94 ? 25.409 51.669 116.590 1.00 36.12 917 ARG A CA 1
ATOM 707 C C . ARG A 1 94 ? 24.533 51.929 117.812 1.00 35.26 917 ARG A C 1
ATOM 708 O O . ARG A 1 94 ? 25.043 52.139 118.908 1.00 36.79 917 ARG A O 1
ATOM 716 N N . PRO A 1 95 ? 23.206 51.940 117.643 1.00 32.89 918 PRO A N 1
ATOM 717 C CA . PRO A 1 95 ? 22.410 52.190 118.845 1.00 31.73 918 PRO A CA 1
ATOM 718 C C . PRO A 1 95 ? 22.655 51.099 119.876 1.00 33.93 918 PRO A C 1
ATOM 719 O O . PRO A 1 95 ? 22.612 51.341 121.090 1.00 35.00 918 PRO A O 1
ATOM 723 N N . ARG A 1 96 ? 22.922 49.895 119.389 1.00 32.11 919 ARG A N 1
ATOM 724 C CA . ARG A 1 96 ? 23.160 48.757 120.270 1.00 32.09 919 ARG A CA 1
ATOM 725 C C . ARG A 1 96 ? 24.412 48.995 121.106 1.00 32.43 919 ARG A C 1
ATOM 726 O O . ARG A 1 96 ? 24.413 48.819 122.337 1.00 31.74 919 ARG A O 1
ATOM 734 N N . LEU A 1 97 ? 25.482 49.392 120.428 1.00 30.58 920 LEU A N 1
ATOM 735 C CA . LEU A 1 97 ? 26.748 49.657 121.089 1.00 31.32 920 LEU A CA 1
ATOM 736 C C . LEU A 1 97 ? 26.631 50.842 122.053 1.00 33.99 920 LEU A C 1
ATOM 737 O O . LEU A 1 97 ? 27.184 50.808 123.154 1.00 35.38 920 LEU A O 1
ATOM 742 N N . ASN A 1 98 ? 25.907 51.887 121.660 1.00 34.52 921 ASN A N 1
ATOM 743 C CA . ASN A 1 98 ? 25.764 53.030 122.545 1.00 35.41 921 ASN A CA 1
ATOM 744 C C . ASN A 1 98 ? 24.915 52.708 123.758 1.00 33.95 921 ASN A C 1
ATOM 745 O O . ASN A 1 98 ? 25.185 53.201 124.844 1.00 36.48 921 ASN A O 1
ATOM 750 N N . ALA A 1 99 ? 23.892 51.881 123.597 1.00 29.49 922 ALA A N 1
ATOM 751 C CA . ALA A 1 99 ? 23.073 51.557 124.740 1.00 27.41 922 ALA A CA 1
ATOM 752 C C . ALA A 1 99 ? 23.902 50.712 125.680 1.00 28.49 922 ALA A C 1
ATOM 753 O O . ALA A 1 99 ? 23.821 50.870 126.906 1.00 26.74 922 ALA A O 1
ATOM 755 N N . ILE A 1 100 ? 24.715 49.819 125.120 1.00 29.12 923 ILE A N 1
ATOM 756 C CA . ILE A 1 100 ? 25.528 48.964 125.978 1.00 30.32 923 ILE A CA 1
ATOM 757 C C . ILE A 1 100 ? 26.537 49.788 126.777 1.00 29.81 923 ILE A C 1
ATOM 758 O O . ILE A 1 100 ? 26.768 49.526 127.963 1.00 29.08 923 ILE A O 1
ATOM 763 N N . LEU A 1 101 ? 27.121 50.790 126.134 1.00 28.58 924 LEU A N 1
ATOM 764 C CA . LEU A 1 101 ? 28.081 51.651 126.811 1.00 31.01 924 LEU A CA 1
ATOM 765 C C . LEU A 1 101 ? 27.381 52.410 127.936 1.00 33.39 924 LEU A C 1
ATOM 766 O O . LEU A 1 101 ? 27.931 52.590 129.023 1.00 34.90 924 LEU A O 1
ATOM 771 N N . PHE A 1 102 ? 26.157 52.851 127.661 1.00 31.98 925 PHE A N 1
ATOM 772 C CA . PHE A 1 102 ? 25.393 53.599 128.635 1.00 32.06 925 PHE A CA 1
ATOM 773 C C . PHE A 1 102 ? 25.105 52.729 129.832 1.00 31.09 925 PHE A C 1
ATOM 774 O O . PHE A 1 102 ? 25.212 53.172 130.967 1.00 31.87 925 PHE A O 1
ATOM 782 N N . LYS A 1 103 ? 24.732 51.483 129.583 1.00 31.32 926 LYS A N 1
ATOM 783 C CA . LYS A 1 103 ? 24.426 50.587 130.677 1.00 29.77 926 LYS A CA 1
ATOM 784 C C . LYS A 1 103 ? 25.657 50.299 131.511 1.00 31.21 926 LYS A C 1
ATOM 785 O O . LYS A 1 103 ? 25.540 50.052 132.695 1.00 33.86 926 LYS A O 1
ATOM 791 N N . LEU A 1 104 ? 26.840 50.336 130.907 1.00 31.89 927 LEU A N 1
ATOM 792 C CA . LEU A 1 104 ? 28.066 50.084 131.665 1.00 30.80 927 LEU A CA 1
ATOM 793 C C . LEU A 1 104 ? 28.502 51.305 132.469 1.00 31.27 927 LEU A C 1
ATOM 794 O O . LEU A 1 104 ? 29.071 51.164 133.545 1.00 31.34 927 LEU A O 1
ATOM 799 N N . GLN A 1 105 ? 28.216 52.497 131.949 1.00 27.64 928 GLN A N 1
ATOM 800 C CA . GLN A 1 105 ? 28.613 53.737 132.594 1.00 27.51 928 GLN A CA 1
ATOM 801 C C . GLN A 1 105 ? 27.648 54.341 133.610 1.00 27.81 928 GLN A C 1
ATOM 802 O O . GLN A 1 105 ? 28.071 55.072 134.501 1.00 29.94 928 GLN A O 1
ATOM 808 N N . PHE A 1 106 ? 26.369 54.020 133.485 1.00 28.22 929 PHE A N 1
ATOM 809 C CA . PHE A 1 106 ? 25.333 54.616 134.318 1.00 27.58 929 PHE A CA 1
ATOM 810 C C . PHE A 1 106 ? 25.516 54.724 135.826 1.00 29.00 929 PHE A C 1
ATOM 811 O O . PHE A 1 106 ? 25.531 55.834 136.369 1.00 27.78 929 PHE A O 1
ATOM 819 N N . SER A 1 107 ? 25.628 53.592 136.509 1.00 27.31 930 SER A N 1
ATOM 820 C CA . SER A 1 107 ? 25.749 53.632 137.950 1.00 28.81 930 SER A CA 1
ATOM 821 C C . SER A 1 107 ? 26.918 54.502 138.388 1.00 31.90 930 SER A C 1
ATOM 822 O O . SER A 1 107 ? 26.855 55.135 139.437 1.00 31.86 930 SER A O 1
ATOM 825 N N . GLU A 1 108 ? 27.981 54.557 137.594 1.00 33.31 931 GLU A N 1
ATOM 826 C CA . GLU A 1 108 ? 29.102 55.377 137.994 1.00 36.52 931 GLU A CA 1
ATOM 827 C C . GLU A 1 108 ? 28.876 56.848 137.694 1.00 37.65 931 GLU A C 1
ATOM 828 O O . GLU A 1 108 ? 29.301 57.704 138.473 1.00 36.51 931 GLU A O 1
ATOM 834 N N . GLN A 1 109 ? 28.202 57.185 136.601 1.00 37.31 932 GLN A N 1
ATOM 835 C CA . GLN A 1 109 ? 28.010 58.604 136.408 1.00 38.13 932 GLN A CA 1
ATOM 836 C C . GLN A 1 109 ? 26.998 59.134 137.408 1.00 36.87 932 GLN A C 1
ATOM 837 O O . GLN A 1 109 ? 26.939 60.331 137.660 1.00 39.89 932 GLN A O 1
ATOM 843 N N . VAL A 1 110 ? 26.224 58.240 138.011 1.00 33.82 933 VAL A N 1
ATOM 844 C CA . VAL A 1 110 ? 25.289 58.675 139.024 1.00 35.66 933 VAL A CA 1
ATOM 845 C C . VAL A 1 110 ? 26.152 58.907 140.268 1.00 37.69 933 VAL A C 1
ATOM 846 O O . VAL A 1 110 ? 26.032 59.916 140.970 1.00 38.32 933 VAL A O 1
ATOM 850 N N . GLU A 1 111 ? 27.049 57.967 140.509 1.00 38.10 934 GLU A N 1
ATOM 851 C CA . GLU A 1 111 ? 27.953 58.032 141.637 1.00 38.31 934 GLU A CA 1
ATOM 852 C C . GLU A 1 111 ? 28.810 59.300 141.619 1.00 38.39 934 GLU A C 1
ATOM 853 O O . GLU A 1 111 ? 29.304 59.718 142.648 1.00 39.87 934 GLU A O 1
ATOM 859 N N . ASN A 1 112 ? 28.994 59.915 140.459 1.00 38.80 935 ASN A N 1
ATOM 860 C CA . ASN A 1 112 ? 29.819 61.114 140.387 1.00 39.93 935 ASN A CA 1
ATOM 861 C C . ASN A 1 112 ? 28.988 62.379 140.444 1.00 42.11 935 ASN A C 1
ATOM 862 O O . ASN A 1 112 ? 29.520 63.487 140.386 1.00 45.43 935 ASN A O 1
ATOM 867 N N . ILE A 1 113 ? 27.678 62.229 140.546 1.00 42.24 936 ILE A N 1
ATOM 868 C CA . ILE A 1 113 ? 26.816 63.394 140.613 1.00 39.90 936 ILE A CA 1
ATOM 869 C C . ILE A 1 113 ? 26.295 63.535 142.035 1.00 39.97 936 ILE A C 1
ATOM 870 O O . ILE A 1 113 ? 26.343 64.614 142.630 1.00 40.07 936 ILE A O 1
ATOM 875 N N . LYS A 1 114 ? 25.831 62.423 142.586 1.00 39.42 937 LYS A N 1
ATOM 876 C CA . LYS A 1 114 ? 25.271 62.409 143.924 1.00 41.21 937 LYS A CA 1
ATOM 877 C C . LYS A 1 114 ? 26.075 63.223 144.942 1.00 43.61 937 LYS A C 1
ATOM 878 O O . LYS A 1 114 ? 25.544 64.138 145.562 1.00 43.91 937 LYS A O 1
ATOM 884 N N . PRO A 1 115 ? 27.368 62.911 145.114 1.00 46.20 938 PRO A N 1
ATOM 885 C CA . PRO A 1 115 ? 28.238 63.613 146.062 1.00 47.12 938 PRO A CA 1
ATOM 886 C C . PRO A 1 115 ? 28.082 65.123 146.117 1.00 47.09 938 PRO A C 1
ATOM 887 O O . PRO A 1 115 ? 27.968 65.696 147.197 1.00 47.69 938 PRO A O 1
ATOM 891 N N . GLU A 1 116 ? 28.092 65.768 144.956 1.00 47.17 939 GLU A N 1
ATOM 892 C CA . GLU A 1 116 ? 27.954 67.214 144.904 1.00 47.20 939 GLU A CA 1
ATOM 893 C C . GLU A 1 116 ? 26.634 67.605 145.551 1.00 46.66 939 GLU A C 1
ATOM 894 O O . GLU A 1 116 ? 26.597 68.395 146.489 1.00 47.70 939 GLU A O 1
ATOM 900 N N . ILE A 1 117 ? 25.547 67.032 145.057 1.00 44.31 940 ILE A N 1
ATOM 901 C CA . ILE A 1 117 ? 24.233 67.324 145.593 1.00 42.26 940 ILE A CA 1
ATOM 902 C C . ILE A 1 117 ? 24.203 67.125 147.106 1.00 43.28 940 ILE A C 1
ATOM 903 O O . ILE A 1 117 ? 23.616 67.923 147.838 1.00 45.29 940 ILE A O 1
ATOM 908 N N . VAL A 1 118 ? 24.839 66.060 147.576 1.00 43.14 941 VAL A N 1
ATOM 909 C CA . VAL A 1 118 ? 24.876 65.762 149.000 1.00 44.12 941 VAL A CA 1
ATOM 910 C C . VAL A 1 118 ? 25.703 66.784 149.778 1.00 45.51 941 VAL A C 1
ATOM 911 O O . VAL A 1 118 ? 25.333 67.181 150.880 1.00 44.96 941 VAL A O 1
ATOM 915 N N . SER A 1 119 ? 26.820 67.211 149.207 1.00 46.55 942 SER A N 1
ATOM 916 C CA . SER A 1 119 ? 27.665 68.182 149.881 1.00 48.35 942 SER A CA 1
ATOM 917 C C . SER A 1 119 ? 26.891 69.472 150.108 1.00 48.16 942 SER A C 1
ATOM 918 O O . SER A 1 119 ? 26.814 69.972 151.231 1.00 49.43 942 SER A O 1
ATOM 921 N N . VAL A 1 120 ? 26.312 70.005 149.039 1.00 45.74 943 VAL A N 1
ATOM 922 C CA . VAL A 1 120 ? 25.541 71.231 149.129 1.00 44.47 943 VAL A CA 1
ATOM 923 C C . VAL A 1 120 ? 24.352 71.039 150.061 1.00 45.41 943 VAL A C 1
ATOM 924 O O . VAL A 1 120 ? 24.080 71.876 150.920 1.00 44.33 943 VAL A O 1
ATOM 928 N N . THR A 1 121 ? 23.649 69.929 149.890 1.00 46.21 944 THR A N 1
ATOM 929 C CA . THR A 1 121 ? 22.498 69.639 150.726 1.00 46.87 944 THR A CA 1
ATOM 930 C C . THR A 1 121 ? 22.889 69.614 152.202 1.00 48.22 944 THR A C 1
ATOM 931 O O . THR A 1 121 ? 22.301 70.322 153.013 1.00 48.80 944 THR A O 1
ATOM 935 N N . ALA A 1 122 ? 23.885 68.805 152.544 1.00 48.68 945 ALA A N 1
ATOM 936 C CA . ALA A 1 122 ? 24.336 68.705 153.927 1.00 48.48 945 ALA A CA 1
ATOM 937 C C . ALA A 1 122 ? 24.789 70.061 154.443 1.00 48.40 945 ALA A C 1
ATOM 938 O O . ALA A 1 122 ? 24.578 70.379 155.606 1.00 45.80 945 ALA A O 1
ATOM 940 N N . ALA A 1 123 ? 25.412 70.858 153.578 1.00 49.34 946 ALA A N 1
ATOM 941 C CA . ALA A 1 123 ? 25.876 72.175 153.993 1.00 50.44 946 ALA A CA 1
ATOM 942 C C . ALA A 1 123 ? 24.671 73.011 154.402 1.00 52.83 946 ALA A C 1
ATOM 943 O O . ALA A 1 123 ? 24.642 73.571 155.498 1.00 54.12 946 ALA A O 1
ATOM 945 N N . CYS A 1 124 ? 23.674 73.086 153.523 1.00 54.44 947 CYS A N 1
ATOM 946 C CA . CYS A 1 124 ? 22.467 73.852 153.811 1.00 55.09 947 CYS A CA 1
ATOM 947 C C . CYS A 1 124 ? 21.872 73.436 155.147 1.00 57.28 947 CYS A C 1
ATOM 948 O O . CYS A 1 124 ? 21.435 74.273 155.926 1.00 57.68 947 CYS A O 1
ATOM 951 N N . GLU A 1 125 ? 21.866 72.137 155.409 1.00 59.35 948 GLU A N 1
ATOM 952 C CA . GLU A 1 125 ? 21.317 71.613 156.649 1.00 63.61 948 GLU A CA 1
ATOM 953 C C . GLU A 1 125 ? 22.150 72.005 157.857 1.00 65.82 948 GLU A C 1
ATOM 954 O O . GLU A 1 125 ? 21.605 72.419 158.872 1.00 67.49 948 GLU A O 1
ATOM 960 N N . GLU A 1 126 ? 23.468 71.866 157.752 1.00 68.44 949 GLU A N 1
ATOM 961 C CA . GLU A 1 126 ? 24.354 72.209 158.856 1.00 70.60 949 GLU A CA 1
ATOM 962 C C . GLU A 1 126 ? 24.206 73.683 159.222 1.00 73.18 949 GLU A C 1
ATOM 963 O O . GLU A 1 126 ? 24.166 74.036 160.402 1.00 73.37 949 GLU A O 1
ATOM 969 N N . LEU A 1 127 ? 24.126 74.537 158.206 1.00 74.77 950 LEU A N 1
ATOM 970 C CA . LEU A 1 127 ? 23.967 75.969 158.413 1.00 77.29 950 LEU A CA 1
ATOM 971 C C . LEU A 1 127 ? 22.728 76.219 159.261 1.00 81.74 950 LEU A C 1
ATOM 972 O O . LEU A 1 127 ? 22.825 76.581 160.430 1.00 82.95 950 LEU A O 1
ATOM 977 N N . ARG A 1 128 ? 21.565 76.018 158.649 1.00 87.26 951 ARG A N 1
ATOM 978 C CA . ARG A 1 128 ? 20.264 76.198 159.289 1.00 92.72 951 ARG A CA 1
ATOM 979 C C . ARG A 1 128 ? 20.190 75.637 160.712 1.00 94.90 951 ARG A C 1
ATOM 980 O O . ARG A 1 128 ? 19.403 76.117 161.523 1.00 95.64 951 ARG A O 1
ATOM 988 N N . LYS A 1 129 ? 21.001 74.626 161.014 1.00 97.91 952 LYS A N 1
ATOM 989 C CA . LYS A 1 129 ? 21.004 74.010 162.345 1.00 101.92 952 LYS A CA 1
ATOM 990 C C . LYS A 1 129 ? 22.103 74.559 163.254 1.00 103.93 952 LYS A C 1
ATOM 991 O O . LYS A 1 129 ? 22.449 73.937 164.263 1.00 104.25 952 LYS A O 1
ATOM 997 N N . SER A 1 130 ? 22.657 75.712 162.896 1.00 105.99 953 SER A N 1
ATOM 998 C CA . SER A 1 130 ? 23.715 76.313 163.695 1.00 107.85 953 SER A CA 1
ATOM 999 C C . SER A 1 130 ? 23.419 77.772 164.020 1.00 109.28 953 SER A C 1
ATOM 1000 O O . SER A 1 130 ? 23.729 78.677 163.238 1.00 109.19 953 SER A O 1
ATOM 1003 N N . GLU A 1 131 ? 22.804 77.984 165.180 1.00 110.49 954 GLU A N 1
ATOM 1004 C CA . GLU A 1 131 ? 22.471 79.320 165.655 1.00 111.19 954 GLU A CA 1
ATOM 1005 C C . GLU A 1 131 ? 23.802 80.004 165.936 1.00 109.58 954 GLU A C 1
ATOM 1006 O O . GLU A 1 131 ? 23.928 81.227 165.845 1.00 108.93 954 GLU A O 1
ATOM 1012 N N . ASN A 1 132 ? 24.790 79.181 166.279 1.00 107.52 955 ASN A N 1
ATOM 1013 C CA . ASN A 1 132 ? 26.135 79.644 166.574 1.00 106.13 955 ASN A CA 1
ATOM 1014 C C . ASN A 1 132 ? 26.597 80.629 165.513 1.00 104.97 955 ASN A C 1
ATOM 1015 O O . ASN A 1 132 ? 27.321 81.572 165.821 1.00 105.56 955 ASN A O 1
ATOM 1020 N N . PHE A 1 133 ? 26.188 80.410 164.265 1.00 103.58 956 PHE A N 1
ATOM 1021 C CA . PHE A 1 133 ? 26.548 81.328 163.189 1.00 101.75 956 PHE A CA 1
ATOM 1022 C C . PHE A 1 133 ? 25.439 82.358 163.031 1.00 102.45 956 PHE A C 1
ATOM 1023 O O . PHE A 1 133 ? 25.700 83.559 162.959 1.00 102.01 956 PHE A O 1
ATOM 1031 N N . SER A 1 134 ? 24.204 81.871 162.965 1.00 103.79 957 SER A N 1
ATOM 1032 C CA . SER A 1 134 ? 23.030 82.723 162.814 1.00 104.53 957 SER A CA 1
ATOM 1033 C C . SER A 1 134 ? 23.195 84.058 163.532 1.00 104.93 957 SER A C 1
ATOM 1034 O O . SER A 1 134 ? 22.743 85.096 163.046 1.00 104.87 957 SER A O 1
ATOM 1037 N N . SER A 1 135 ? 23.857 84.022 164.685 1.00 104.16 958 SER A N 1
ATOM 1038 C CA . SER A 1 135 ? 24.084 85.213 165.492 1.00 103.84 958 SER A CA 1
ATOM 1039 C C . SER A 1 135 ? 25.173 86.147 164.956 1.00 103.87 958 SER A C 1
ATOM 1040 O O . SER A 1 135 ? 24.903 87.313 164.657 1.00 103.97 958 SER A O 1
ATOM 1043 N N . LEU A 1 136 ? 26.397 85.633 164.838 1.00 103.89 959 LEU A N 1
ATOM 1044 C CA . LEU A 1 136 ? 27.539 86.417 164.356 1.00 104.28 959 LEU A CA 1
ATOM 1045 C C . LEU A 1 136 ? 27.256 87.377 163.198 1.00 104.53 959 LEU A C 1
ATOM 1046 O O . LEU A 1 136 ? 27.391 87.009 162.032 1.00 104.18 959 LEU A O 1
ATOM 1051 N N . LEU A 1 137 ? 26.891 88.615 163.527 1.00 104.93 960 LEU A N 1
ATOM 1052 C CA . LEU A 1 137 ? 26.596 89.628 162.515 1.00 104.45 960 LEU A CA 1
ATOM 1053 C C . LEU A 1 137 ? 26.760 91.044 163.063 1.00 102.83 960 LEU A C 1
ATOM 1054 O O . LEU A 1 137 ? 26.186 91.394 164.093 1.00 101.06 960 LEU A O 1
ATOM 1059 N N . SER A 1 162 ? 31.927 89.804 154.157 1.00 107.51 985 SER A N 1
ATOM 1060 C CA . SER A 1 162 ? 31.162 91.046 154.093 1.00 107.74 985 SER A CA 1
ATOM 1061 C C . SER A 1 162 ? 31.867 92.150 154.882 1.00 107.31 985 SER A C 1
ATOM 1062 O O . SER A 1 162 ? 32.765 92.829 154.372 1.00 106.41 985 SER A O 1
ATOM 1065 N N . PHE A 1 163 ? 31.443 92.311 156.133 1.00 107.51 986 PHE A N 1
ATOM 1066 C CA . PHE A 1 163 ? 31.991 93.306 157.052 1.00 107.08 986 PHE A CA 1
ATOM 1067 C C . PHE A 1 163 ? 33.158 92.698 157.823 1.00 107.38 986 PHE A C 1
ATOM 1068 O O . PHE A 1 163 ? 34.130 93.383 158.148 1.00 106.57 986 PHE A O 1
ATOM 1076 N N . LEU A 1 164 ? 33.047 91.404 158.111 1.00 107.39 987 LEU A N 1
ATOM 1077 C CA . LEU A 1 164 ? 34.078 90.674 158.833 1.00 108.34 987 LEU A CA 1
ATOM 1078 C C . LEU A 1 164 ? 35.423 91.011 158.199 1.00 109.05 987 LEU A C 1
ATOM 1079 O O . LEU A 1 164 ? 36.467 90.942 158.847 1.00 109.19 987 LEU A O 1
ATOM 1084 N N . CYS A 1 165 ? 35.381 91.397 156.929 1.00 110.70 988 CYS A N 1
ATOM 1085 C CA . CYS A 1 165 ? 36.582 91.755 156.186 1.00 112.64 988 CYS A CA 1
ATOM 1086 C C . CYS A 1 165 ? 37.163 93.091 156.645 1.00 112.62 988 CYS A C 1
ATOM 1087 O O . CYS A 1 165 ? 38.366 93.200 156.886 1.00 112.76 988 CYS A O 1
ATOM 1090 N N . LYS A 1 166 ? 36.307 94.101 156.764 1.00 113.11 989 LYS A N 1
ATOM 1091 C CA . LYS A 1 166 ? 36.741 95.431 157.185 1.00 113.26 989 LYS A CA 1
ATOM 1092 C C . LYS A 1 166 ? 37.452 95.386 158.538 1.00 113.11 989 LYS A C 1
ATOM 1093 O O . LYS A 1 166 ? 38.413 96.126 158.768 1.00 112.46 989 LYS A O 1
ATOM 1099 N N . LEU A 1 167 ? 36.978 94.522 159.433 1.00 112.58 990 LEU A N 1
ATOM 1100 C CA . LEU A 1 167 ? 37.589 94.391 160.750 1.00 113.13 990 LEU A CA 1
ATOM 1101 C C . LEU A 1 167 ? 39.028 93.911 160.608 1.00 114.38 990 LEU A C 1
ATOM 1102 O O . LEU A 1 167 ? 39.936 94.454 161.238 1.00 114.49 990 LEU A O 1
ATOM 1107 N N . ARG A 1 168 ? 39.229 92.896 159.771 1.00 115.83 991 ARG A N 1
ATOM 1108 C CA . ARG A 1 168 ? 40.558 92.336 159.539 1.00 116.23 991 ARG A CA 1
ATOM 1109 C C . ARG A 1 168 ? 41.460 93.329 158.807 1.00 115.95 991 ARG A C 1
ATOM 1110 O O . ARG A 1 168 ? 42.677 93.150 158.749 1.00 115.09 991 ARG A O 1
ATOM 1118 N N . ASP A 1 169 ? 40.852 94.370 158.246 1.00 116.61 992 ASP A N 1
ATOM 1119 C CA . ASP A 1 169 ? 41.594 95.400 157.524 1.00 117.36 992 ASP A CA 1
ATOM 1120 C C . ASP A 1 169 ? 42.209 96.397 158.495 1.00 117.90 992 ASP A C 1
ATOM 1121 O O . ASP A 1 169 ? 43.426 96.439 158.680 1.00 117.90 992 ASP A O 1
ATOM 1126 N N . THR A 1 170 ? 41.347 97.200 159.110 1.00 117.79 993 THR A N 1
ATOM 1127 C CA . THR A 1 170 ? 41.772 98.217 160.060 1.00 118.40 993 THR A CA 1
ATOM 1128 C C . THR A 1 170 ? 42.362 97.622 161.341 1.00 118.95 993 THR A C 1
ATOM 1129 O O . THR A 1 170 ? 41.812 96.679 161.916 1.00 118.61 993 THR A O 1
ATOM 1133 N N . LYS A 1 171 ? 43.490 98.177 161.779 1.00 119.69 994 LYS A N 1
ATOM 1134 C CA . LYS A 1 171 ? 44.161 97.709 162.990 1.00 120.52 994 LYS A CA 1
ATOM 1135 C C . LYS A 1 171 ? 43.402 98.186 164.225 1.00 120.84 994 LYS A C 1
ATOM 1136 O O . LYS A 1 171 ? 42.567 99.087 164.138 1.00 120.84 994 LYS A O 1
ATOM 1142 N N . SER A 1 172 ? 43.699 97.586 165.374 1.00 121.52 995 SER A N 1
ATOM 1143 C CA . SER A 1 172 ? 43.049 97.963 166.627 1.00 122.80 995 SER A CA 1
ATOM 1144 C C . SER A 1 172 ? 43.592 99.307 167.111 1.00 123.26 995 SER A C 1
ATOM 1145 O O . SER A 1 172 ? 44.202 100.046 166.340 1.00 123.44 995 SER A O 1
ATOM 1148 N N . ALA A 1 173 ? 43.368 99.622 168.385 1.00 122.93 996 ALA A N 1
ATOM 1149 C CA . ALA A 1 173 ? 43.847 100.880 168.957 1.00 122.46 996 ALA A CA 1
ATOM 1150 C C . ALA A 1 173 ? 45.328 101.029 168.636 1.00 121.93 996 ALA A C 1
ATOM 1151 O O . ALA A 1 173 ? 45.760 102.021 168.053 1.00 121.40 996 ALA A O 1
ATOM 1153 N N . ASP A 1 174 ? 46.099 100.026 169.032 1.00 122.58 997 ASP A N 1
ATOM 1154 C CA . ASP A 1 174 ? 47.529 100.001 168.777 1.00 121.78 997 ASP A CA 1
ATOM 1155 C C . ASP A 1 174 ? 47.762 98.994 167.655 1.00 121.75 997 ASP A C 1
ATOM 1156 O O . ASP A 1 174 ? 47.148 97.927 167.645 1.00 122.43 997 ASP A O 1
ATOM 1161 N N . GLN A 1 175 ? 48.630 99.340 166.708 1.00 119.73 998 GLN A N 1
ATOM 1162 C CA . GLN A 1 175 ? 48.932 98.462 165.576 1.00 118.28 998 GLN A CA 1
ATOM 1163 C C . GLN A 1 175 ? 49.121 97.013 166.025 1.00 114.97 998 GLN A C 1
ATOM 1164 O O . GLN A 1 175 ? 49.076 96.084 165.215 1.00 114.84 998 GLN A O 1
ATOM 1170 N N . LYS A 1 176 ? 49.328 96.846 167.328 1.00 110.71 999 LYS A N 1
ATOM 1171 C CA . LYS A 1 176 ? 49.550 95.551 167.960 1.00 106.32 999 LYS A CA 1
ATOM 1172 C C . LYS A 1 176 ? 48.474 94.494 167.691 1.00 102.48 999 LYS A C 1
ATOM 1173 O O . LYS A 1 176 ? 48.666 93.319 168.017 1.00 101.64 999 LYS A O 1
ATOM 1179 N N . MET A 1 177 ? 47.354 94.890 167.091 1.00 98.82 1000 MET A N 1
ATOM 1180 C CA . MET A 1 177 ? 46.284 93.926 166.848 1.00 93.82 1000 MET A CA 1
ATOM 1181 C C . MET A 1 177 ? 45.292 94.349 165.762 1.00 91.71 1000 MET A C 1
ATOM 1182 O O . MET A 1 177 ? 45.416 95.421 165.164 1.00 90.93 1000 MET A O 1
ATOM 1187 N N . THR A 1 178 ? 44.308 93.489 165.517 1.00 87.96 1001 THR A N 1
ATOM 1188 C CA . THR A 1 178 ? 43.278 93.741 164.517 1.00 84.55 1001 THR A CA 1
ATOM 1189 C C . THR A 1 178 ? 41.897 93.753 165.159 1.00 82.10 1001 THR A C 1
ATOM 1190 O O . THR A 1 178 ? 41.652 93.054 166.145 1.00 80.18 1001 THR A O 1
ATOM 1194 N N . LEU A 1 179 ?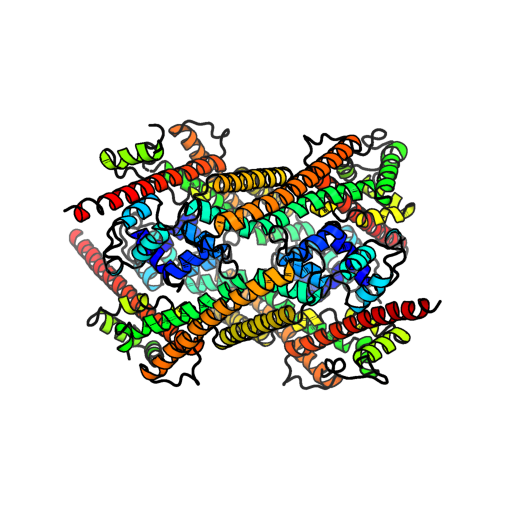 40.994 94.544 164.592 1.00 81.00 1002 LEU A N 1
ATOM 1195 C CA . LEU A 1 179 ? 39.638 94.626 165.113 1.00 80.59 1002 LEU A CA 1
ATOM 1196 C C . LEU A 1 179 ? 38.912 93.289 165.039 1.00 80.18 1002 LEU A C 1
ATOM 1197 O O . LEU A 1 179 ? 37.924 93.072 165.739 1.00 80.94 1002 LEU A O 1
ATOM 1202 N N . LEU A 1 180 ? 39.399 92.392 164.190 1.00 78.78 1003 LEU A N 1
ATOM 1203 C CA . LEU A 1 180 ? 38.777 91.085 164.063 1.00 77.40 1003 LEU A CA 1
ATOM 1204 C C . LEU A 1 180 ? 39.210 90.245 165.264 1.00 76.56 1003 LEU A C 1
ATOM 1205 O O . LEU A 1 180 ? 38.399 89.527 165.856 1.00 75.00 1003 LEU A O 1
ATOM 1210 N N . HIS A 1 181 ? 40.492 90.329 165.618 1.00 76.51 1004 HIS A N 1
ATOM 1211 C CA . HIS A 1 181 ? 41.001 89.583 166.771 1.00 76.78 1004 HIS A CA 1
ATOM 1212 C C . HIS A 1 181 ? 40.216 90.038 167.992 1.00 74.98 1004 HIS A C 1
ATOM 1213 O O . HIS A 1 181 ? 39.826 89.233 168.841 1.00 72.87 1004 HIS A O 1
ATOM 1220 N N . PHE A 1 182 ? 40.003 91.350 168.061 1.00 74.33 1005 PHE A N 1
ATOM 1221 C CA . PHE A 1 182 ? 39.272 91.983 169.149 1.00 73.64 1005 PHE A CA 1
ATOM 1222 C C . PHE A 1 182 ? 37.923 91.276 169.299 1.00 73.13 1005 PHE A C 1
ATOM 1223 O O . PHE A 1 182 ? 37.675 90.595 170.297 1.00 72.79 1005 PHE A O 1
ATOM 1231 N N . LEU A 1 183 ? 37.063 91.430 168.298 1.00 71.83 1006 LEU A N 1
ATOM 1232 C CA . LEU A 1 183 ? 35.749 90.792 168.308 1.00 71.63 1006 LEU A CA 1
ATOM 1233 C C . LEU A 1 183 ? 35.860 89.293 168.601 1.00 71.81 1006 LEU A C 1
ATOM 1234 O O . LEU A 1 183 ? 35.057 88.733 169.350 1.00 70.95 1006 LEU A O 1
ATOM 1239 N N . ALA A 1 184 ? 36.863 88.652 168.008 1.00 72.54 1007 ALA A N 1
ATOM 1240 C CA . ALA A 1 184 ? 37.081 87.221 168.188 1.00 72.50 1007 ALA A CA 1
ATOM 1241 C C . ALA A 1 184 ? 37.376 86.843 169.635 1.00 72.54 1007 ALA A C 1
ATOM 1242 O O . ALA A 1 184 ? 36.959 85.783 170.103 1.00 71.91 1007 ALA A O 1
ATOM 1244 N N . GLU A 1 185 ? 38.101 87.702 170.342 1.00 73.97 1008 GLU A N 1
ATOM 1245 C CA . GLU A 1 185 ? 38.429 87.423 171.735 1.00 75.76 1008 GLU A CA 1
ATOM 1246 C C . GLU A 1 185 ? 37.241 87.729 172.640 1.00 75.35 1008 GLU A C 1
ATOM 1247 O O . GLU A 1 185 ? 37.021 87.046 173.644 1.00 74.09 1008 GLU A O 1
ATOM 1253 N N . LEU A 1 186 ? 36.474 88.756 172.283 1.00 75.60 1009 LEU A N 1
ATOM 1254 C CA . LEU A 1 186 ? 35.299 89.108 173.067 1.00 77.21 1009 LEU A CA 1
ATOM 1255 C C . LEU A 1 186 ? 34.388 87.888 173.076 1.00 78.28 1009 LEU A C 1
ATOM 1256 O O . LEU A 1 186 ? 33.965 87.425 174.133 1.00 78.02 1009 LEU A O 1
ATOM 1261 N N . CYS A 1 187 ? 34.110 87.365 171.884 1.00 80.52 1010 CYS A N 1
ATOM 1262 C CA . CYS A 1 187 ? 33.256 86.195 171.726 1.00 82.20 1010 CYS A CA 1
ATOM 1263 C C . CYS A 1 187 ? 33.840 85.029 172.509 1.00 84.46 1010 CYS A C 1
ATOM 1264 O O . CYS A 1 187 ? 33.141 84.346 173.255 1.00 85.92 1010 CYS A O 1
ATOM 1267 N N . GLU A 1 188 ? 35.136 84.814 172.329 1.00 86.32 1011 GLU A N 1
ATOM 1268 C CA . GLU A 1 188 ? 35.843 83.734 172.996 1.00 88.27 1011 GLU A CA 1
ATOM 1269 C C . GLU A 1 188 ? 35.783 83.819 174.521 1.00 90.54 1011 GLU A C 1
ATOM 1270 O O . GLU A 1 188 ? 36.034 82.830 175.213 1.00 90.48 1011 GLU A O 1
ATOM 1276 N N . ASN A 1 189 ? 35.446 84.994 175.048 1.00 93.13 1012 ASN A N 1
ATOM 1277 C CA . ASN A 1 189 ? 35.359 85.170 176.496 1.00 95.67 1012 ASN A CA 1
ATOM 1278 C C . ASN A 1 189 ? 33.930 85.163 177.035 1.00 97.31 1012 ASN A C 1
ATOM 1279 O O . ASN A 1 189 ? 33.614 84.407 177.956 1.00 97.03 1012 ASN A O 1
ATOM 1284 N N . ASP A 1 190 ? 33.074 86.004 176.460 1.00 100.26 1013 ASP A N 1
ATOM 1285 C CA . ASP A 1 190 ? 31.682 86.107 176.893 1.00 102.62 1013 ASP A CA 1
ATOM 1286 C C . ASP A 1 190 ? 30.709 85.514 175.876 1.00 104.23 1013 ASP A C 1
ATOM 1287 O O . ASP A 1 190 ? 29.687 86.122 175.546 1.00 103.93 1013 ASP A O 1
ATOM 1292 N N . HIS A 1 191 ? 31.041 84.318 175.395 1.00 106.13 1014 HIS A N 1
ATOM 1293 C CA . HIS A 1 191 ? 30.233 83.599 174.413 1.00 109.02 1014 HIS A CA 1
ATOM 1294 C C . HIS A 1 191 ? 31.058 82.417 173.893 1.00 110.99 1014 HIS A C 1
ATOM 1295 O O . HIS A 1 191 ? 31.064 82.152 172.693 1.00 109.90 1014 HIS A O 1
ATOM 1302 N N . PRO A 1 192 ? 31.761 81.692 174.787 1.00 114.59 1015 PRO A N 1
ATOM 1303 C CA . PRO A 1 192 ? 32.596 80.541 174.408 1.00 117.08 1015 PRO A CA 1
ATOM 1304 C C . PRO A 1 192 ? 31.895 79.423 173.635 1.00 120.17 1015 PRO A C 1
ATOM 1305 O O . PRO A 1 192 ? 32.490 78.373 173.382 1.00 120.49 1015 PRO A O 1
ATOM 1309 N N . GLU A 1 193 ? 30.638 79.648 173.266 1.00 123.97 1016 GLU A N 1
ATOM 1310 C CA . GLU A 1 193 ? 29.867 78.655 172.526 1.00 126.74 1016 GLU A CA 1
ATOM 1311 C C . GLU A 1 193 ? 29.977 78.866 171.017 1.00 128.22 1016 GLU A C 1
ATOM 1312 O O . GLU A 1 193 ? 29.074 78.508 170.262 1.00 129.29 1016 GLU A O 1
ATOM 1318 N N . VAL A 1 194 ? 31.091 79.449 170.586 1.00 129.16 1017 VAL A N 1
ATOM 1319 C CA . VAL A 1 194 ? 31.333 79.705 169.170 1.00 129.17 1017 VAL A CA 1
ATOM 1320 C C . VAL A 1 194 ? 32.578 78.941 168.712 1.00 129.40 1017 VAL A C 1
ATOM 1321 O O . VAL A 1 194 ? 32.864 78.851 167.518 1.00 128.96 1017 VAL A O 1
ATOM 1325 N N . LEU A 1 195 ? 33.309 78.387 169.677 1.00 129.75 1018 LEU A N 1
ATOM 1326 C CA . LEU A 1 195 ? 34.514 77.608 169.402 1.00 130.64 1018 LEU A CA 1
ATOM 1327 C C . LEU A 1 195 ? 34.108 76.338 168.653 1.00 130.55 1018 LEU A C 1
ATOM 1328 O O . LEU A 1 195 ? 34.941 75.659 168.050 1.00 130.31 1018 LEU A O 1
ATOM 1333 N N . LYS A 1 196 ? 32.813 76.038 168.694 1.00 131.04 1019 LYS A N 1
ATOM 1334 C CA . LYS A 1 196 ? 32.256 74.858 168.041 1.00 130.81 1019 LYS A CA 1
ATOM 1335 C C . LYS A 1 196 ? 31.754 75.184 166.637 1.00 129.90 1019 LYS A C 1
ATOM 1336 O O . LYS A 1 196 ? 31.814 74.346 165.738 1.00 129.34 1019 LYS A O 1
ATOM 1342 N N . PHE A 1 197 ? 31.253 76.405 166.465 1.00 128.60 1020 PHE A N 1
ATOM 1343 C CA . PHE A 1 197 ? 30.726 76.871 165.185 1.00 127.29 1020 PHE A CA 1
ATOM 1344 C C . PHE A 1 197 ? 31.458 76.308 163.966 1.00 126.72 1020 PHE A C 1
ATOM 1345 O O . PHE A 1 197 ? 30.849 75.656 163.118 1.00 127.68 1020 PHE A O 1
ATOM 1353 N N . PRO A 1 198 ? 32.776 76.545 163.866 1.00 124.89 1021 PRO A N 1
ATOM 1354 C CA . PRO A 1 198 ? 33.567 76.053 162.732 1.00 123.24 1021 PRO A CA 1
ATOM 1355 C C . PRO A 1 198 ? 33.484 74.548 162.472 1.00 120.38 1021 PRO A C 1
ATOM 1356 O O . PRO A 1 198 ? 33.572 74.106 161.325 1.00 120.53 1021 PRO A O 1
ATOM 1360 N N . ASP A 1 199 ? 33.311 73.768 163.534 1.00 117.14 1022 ASP A N 1
ATOM 1361 C CA . ASP A 1 199 ? 33.238 72.315 163.411 1.00 113.77 1022 ASP A CA 1
ATOM 1362 C C . ASP A 1 199 ? 31.846 71.790 163.066 1.00 109.96 1022 ASP A C 1
ATOM 1363 O O . ASP A 1 199 ? 31.665 70.589 162.850 1.00 109.66 1022 ASP A O 1
ATOM 1368 N N . GLU A 1 200 ? 30.865 72.685 163.021 1.00 105.13 1023 GLU A N 1
ATOM 1369 C CA . GLU A 1 200 ? 29.502 72.294 162.683 1.00 99.73 1023 GLU A CA 1
ATOM 1370 C C . GLU A 1 200 ? 29.156 72.700 161.263 1.00 94.65 1023 GLU A C 1
ATOM 1371 O O . GLU A 1 200 ? 27.988 72.885 160.924 1.00 94.13 1023 GLU A O 1
ATOM 1377 N N . LEU A 1 201 ? 30.189 72.838 160.440 1.00 88.16 1024 LEU A N 1
ATOM 1378 C CA . LEU A 1 201 ? 30.025 73.207 159.045 1.00 81.35 1024 LEU A CA 1
ATOM 1379 C C . LEU A 1 201 ? 30.904 72.293 158.203 1.00 78.02 1024 LEU A C 1
ATOM 1380 O O . LEU A 1 201 ? 31.663 72.748 157.349 1.00 77.67 1024 LEU A O 1
ATOM 1385 N N . ALA A 1 202 ? 30.772 70.993 158.452 1.00 73.75 1025 ALA A N 1
ATOM 1386 C CA . ALA A 1 202 ? 31.552 69.961 157.775 1.00 70.42 1025 ALA A CA 1
ATOM 1387 C C . ALA A 1 202 ? 31.564 69.969 156.247 1.00 68.27 1025 ALA A C 1
ATOM 1388 O O . ALA A 1 202 ? 32.603 69.698 155.636 1.00 67.62 1025 ALA A O 1
ATOM 1390 N N . HIS A 1 203 ? 30.429 70.275 155.625 1.00 65.24 1026 HIS A N 1
ATOM 1391 C CA . HIS A 1 203 ? 30.350 70.259 154.167 1.00 61.07 1026 HIS A CA 1
ATOM 1392 C C . HIS A 1 203 ? 30.433 71.610 153.473 1.00 58.53 1026 HIS A C 1
ATOM 1393 O O . HIS A 1 203 ? 30.327 71.686 152.248 1.00 59.87 1026 HIS A O 1
ATOM 1400 N N . VAL A 1 204 ? 30.638 72.674 154.234 1.00 53.56 1027 VAL A N 1
ATOM 1401 C CA . VAL A 1 204 ? 30.702 73.999 153.624 1.00 51.93 1027 VAL A CA 1
ATOM 1402 C C . VAL A 1 204 ? 31.834 74.167 152.620 1.00 52.50 1027 VAL A C 1
ATOM 1403 O O . VAL A 1 204 ? 31.673 74.848 151.604 1.00 52.97 1027 VAL A O 1
ATOM 1407 N N . GLU A 1 205 ? 32.985 73.563 152.889 1.00 53.12 1028 GLU A N 1
ATOM 1408 C CA . GLU A 1 205 ? 34.096 73.692 151.957 1.00 54.37 1028 GLU A CA 1
ATOM 1409 C C . GLU A 1 205 ? 33.769 72.937 150.675 1.00 52.41 1028 GLU A C 1
ATOM 1410 O O . GLU A 1 205 ? 33.931 73.462 149.574 1.00 50.56 1028 GLU A O 1
ATOM 1416 N N . LYS A 1 206 ? 33.318 71.695 150.825 1.00 49.98 1029 LYS A N 1
ATOM 1417 C CA . LYS A 1 206 ? 32.945 70.894 149.671 1.00 48.96 1029 LYS A CA 1
ATOM 1418 C C . LYS A 1 206 ? 31.944 71.703 148.841 1.00 48.15 1029 LYS A C 1
ATOM 1419 O O . LYS A 1 206 ? 32.108 71.864 147.632 1.00 45.17 1029 LYS A O 1
ATOM 1425 N N . ALA A 1 207 ? 30.931 72.244 149.511 1.00 48.29 1030 ALA A N 1
ATOM 1426 C CA . ALA A 1 207 ? 29.906 73.028 148.837 1.00 49.75 1030 ALA A CA 1
ATOM 1427 C C . ALA A 1 207 ? 30.464 74.219 148.071 1.00 51.25 1030 ALA A C 1
ATOM 1428 O O . ALA A 1 207 ? 29.935 74.591 147.018 1.00 51.27 1030 ALA A O 1
ATOM 1430 N N . SER A 1 208 ? 31.530 74.820 148.585 1.00 52.77 1031 SER A N 1
ATOM 1431 C CA . SER A 1 208 ? 32.104 75.979 147.917 1.00 55.13 1031 SER A CA 1
ATOM 1432 C C . SER A 1 208 ? 32.762 75.618 146.594 1.00 56.08 1031 SER A C 1
ATOM 1433 O O . SER A 1 208 ? 32.900 76.469 145.707 1.00 56.88 1031 SER A O 1
ATOM 1436 N N . ARG A 1 209 ? 33.160 74.356 146.459 1.00 57.20 1032 ARG A N 1
ATOM 1437 C CA . ARG A 1 209 ? 33.819 73.892 145.239 1.00 59.37 1032 ARG A CA 1
ATOM 1438 C C . ARG A 1 209 ? 32.841 73.445 144.151 1.00 57.60 1032 ARG A C 1
ATOM 1439 O O . ARG A 1 209 ? 33.141 73.533 142.964 1.00 57.17 1032 ARG A O 1
ATOM 1447 N N . VAL A 1 210 ? 31.672 72.974 144.568 1.00 56.54 1033 VAL A N 1
ATOM 1448 C CA . VAL A 1 210 ? 30.639 72.521 143.646 1.00 55.94 1033 VAL A CA 1
ATOM 1449 C C . VAL A 1 210 ? 30.331 73.583 142.589 1.00 56.08 1033 VAL A C 1
ATOM 1450 O O . VAL A 1 210 ? 30.748 74.724 142.714 1.00 56.81 1033 VAL A O 1
ATOM 1454 N N . SER A 1 211 ? 29.637 73.179 141.531 1.00 57.02 1034 SER A N 1
ATOM 1455 C CA . SER A 1 211 ? 29.236 74.074 140.449 1.00 57.16 1034 SER A CA 1
ATOM 1456 C C . SER A 1 211 ? 27.767 73.797 140.155 1.00 57.21 1034 SER A C 1
ATOM 1457 O O . SER A 1 211 ? 27.426 72.752 139.605 1.00 57.91 1034 SER A O 1
ATOM 1460 N N . ALA A 1 212 ? 26.901 74.728 140.534 1.00 56.93 1035 ALA A N 1
ATOM 1461 C CA . ALA A 1 212 ? 25.473 74.564 140.325 1.00 57.32 1035 ALA A CA 1
ATOM 1462 C C . ALA A 1 212 ? 25.121 74.365 138.859 1.00 58.96 1035 ALA A C 1
ATOM 1463 O O . ALA A 1 212 ? 24.293 73.521 138.527 1.00 60.60 1035 ALA A O 1
ATOM 1465 N N . GLU A 1 213 ? 25.747 75.133 137.979 1.00 59.67 1036 GLU A N 1
ATOM 1466 C CA . GLU A 1 213 ? 25.445 75.022 136.562 1.00 62.04 1036 GLU A CA 1
ATOM 1467 C C . GLU A 1 213 ? 25.807 73.655 136.005 1.00 61.22 1036 GLU A C 1
ATOM 1468 O O . GLU A 1 213 ? 25.016 73.048 135.283 1.00 60.92 1036 GLU A O 1
ATOM 1474 N N . ASN A 1 214 ? 27.000 73.173 136.338 1.00 59.63 1037 ASN A N 1
ATOM 1475 C CA . ASN A 1 214 ? 27.445 71.871 135.859 1.00 58.18 1037 ASN A CA 1
ATOM 1476 C C . ASN A 1 214 ? 26.545 70.757 136.367 1.00 56.67 1037 ASN A C 1
ATOM 1477 O O . ASN A 1 214 ? 26.228 69.828 135.627 1.00 56.70 1037 ASN A O 1
ATOM 1482 N N . LEU A 1 215 ? 26.133 70.852 137.628 1.00 54.33 1038 LEU A N 1
ATOM 1483 C CA . LEU A 1 215 ? 25.253 69.844 138.207 1.00 52.55 1038 LEU A CA 1
ATOM 1484 C C . LEU A 1 215 ? 24.023 69.709 137.320 1.00 53.19 1038 LEU A C 1
ATOM 1485 O O . LEU A 1 215 ? 23.609 68.601 136.972 1.00 52.53 1038 LEU A O 1
ATOM 1490 N N . GLN A 1 216 ? 23.452 70.856 136.957 1.00 52.12 1039 GLN A N 1
ATOM 1491 C CA . GLN A 1 216 ? 22.271 70.908 136.108 1.00 53.27 1039 GLN A CA 1
ATOM 1492 C C . GLN A 1 216 ? 22.513 70.207 134.783 1.00 51.48 1039 GLN A C 1
ATOM 1493 O O . GLN A 1 216 ? 21.688 69.405 134.342 1.00 49.67 1039 GLN A O 1
ATOM 1499 N N . LYS A 1 217 ? 23.639 70.516 134.149 1.00 48.96 1040 LYS A N 1
ATOM 1500 C CA . LYS A 1 217 ? 23.960 69.897 132.878 1.00 48.86 1040 LYS A CA 1
ATOM 1501 C C . LYS A 1 217 ? 24.063 68.391 133.066 1.00 47.30 1040 LYS A C 1
ATOM 1502 O O . LYS A 1 217 ? 23.455 67.624 132.318 1.00 47.93 1040 LYS A O 1
ATOM 1508 N N . SER A 1 218 ? 24.818 67.966 134.072 1.00 45.77 1041 SER A N 1
ATOM 1509 C CA . SER A 1 218 ? 24.966 66.545 134.325 1.00 44.64 1041 SER A CA 1
ATOM 1510 C C . SER A 1 218 ? 23.607 65.874 134.358 1.00 44.21 1041 SER A C 1
ATOM 1511 O O . SER A 1 218 ? 23.419 64.810 133.780 1.00 46.64 1041 SER A O 1
ATOM 1514 N N . LEU A 1 219 ? 22.653 66.512 135.021 1.00 43.74 1042 LEU A N 1
ATOM 1515 C CA . LEU A 1 219 ? 21.318 65.961 135.138 1.00 43.61 1042 LEU A CA 1
ATOM 1516 C C . LEU A 1 219 ? 20.539 65.956 133.826 1.00 44.37 1042 LEU A C 1
ATOM 1517 O O . LEU A 1 219 ? 19.859 64.978 133.505 1.00 43.34 1042 LEU A O 1
ATOM 1522 N N . ASP A 1 220 ? 20.635 67.038 133.065 1.00 46.11 1043 ASP A N 1
ATOM 1523 C CA . ASP A 1 220 ? 19.927 67.106 131.800 1.00 48.43 1043 ASP A CA 1
ATOM 1524 C C . ASP A 1 220 ? 20.587 66.185 130.796 1.00 49.00 1043 ASP A C 1
ATOM 1525 O O . ASP A 1 220 ? 19.910 65.544 129.994 1.00 51.01 1043 ASP A O 1
ATOM 1530 N N . GLN A 1 221 ? 21.911 66.117 130.839 1.00 46.49 1044 GLN A N 1
ATOM 1531 C CA . GLN A 1 221 ? 22.623 65.239 129.935 1.00 46.03 1044 GLN A CA 1
ATOM 1532 C C . GLN A 1 221 ? 22.214 63.810 130.268 1.00 43.41 1044 GLN A C 1
ATOM 1533 O O . GLN A 1 221 ? 22.038 62.990 129.376 1.00 42.69 1044 GLN A O 1
ATOM 1539 N N . MET A 1 222 ? 22.046 63.509 131.550 1.00 39.77 1045 MET A N 1
ATOM 1540 C CA . MET A 1 222 ? 21.659 62.158 131.917 1.00 41.34 1045 MET A CA 1
ATOM 1541 C C . MET A 1 222 ? 20.247 61.844 131.434 1.00 44.11 1045 MET A C 1
ATOM 1542 O O . MET A 1 222 ? 19.983 60.749 130.925 1.00 43.71 1045 MET A O 1
ATOM 1547 N N . LYS A 1 223 ? 19.344 62.808 131.596 1.00 46.03 1046 LYS A N 1
ATOM 1548 C CA . LYS A 1 223 ? 17.961 62.622 131.179 1.00 46.42 1046 LYS A CA 1
ATOM 1549 C C . LYS A 1 223 ? 17.918 62.275 129.693 1.00 45.74 1046 LYS A C 1
ATOM 1550 O O . LYS A 1 223 ? 17.244 61.328 129.278 1.00 43.94 1046 LYS A O 1
ATOM 1556 N N . LYS A 1 224 ? 18.650 63.052 128.902 1.00 44.47 1047 LYS A N 1
ATOM 1557 C CA . LYS A 1 224 ? 18.693 62.856 127.465 1.00 45.79 1047 LYS A CA 1
ATOM 1558 C C . LYS A 1 224 ? 19.242 61.480 127.088 1.00 45.30 1047 LYS A C 1
ATOM 1559 O O . LYS A 1 224 ? 18.646 60.787 126.269 1.00 45.03 1047 LYS A O 1
ATOM 1565 N N . GLN A 1 225 ? 20.375 61.095 127.683 1.00 43.84 1048 GLN A N 1
ATOM 1566 C CA . GLN A 1 225 ? 20.993 59.801 127.414 1.00 40.87 1048 GLN A CA 1
ATOM 1567 C C . GLN A 1 225 ? 19.988 58.691 127.666 1.00 38.92 1048 GLN A C 1
ATOM 1568 O O . GLN A 1 225 ? 19.835 57.782 126.850 1.00 40.41 1048 GLN A O 1
ATOM 1574 N N . ILE A 1 226 ? 19.304 58.765 128.800 1.00 35.78 1049 ILE A N 1
ATOM 1575 C CA . ILE A 1 226 ? 18.317 57.756 129.137 1.00 34.30 1049 ILE A CA 1
ATOM 1576 C C . ILE A 1 226 ? 17.167 57.768 128.141 1.00 34.82 1049 ILE A C 1
ATOM 1577 O O . ILE A 1 226 ? 16.638 56.725 127.794 1.00 33.52 1049 ILE A O 1
ATOM 1582 N N . ALA A 1 227 ? 16.792 58.946 127.670 1.00 37.88 1050 ALA A N 1
ATOM 1583 C CA . ALA A 1 227 ? 15.697 59.052 126.713 1.00 39.48 1050 ALA A CA 1
ATOM 1584 C C . ALA A 1 227 ? 16.080 58.388 125.395 1.00 39.99 1050 ALA A C 1
ATOM 1585 O O . ALA A 1 227 ? 15.340 57.561 124.867 1.00 42.40 1050 ALA A O 1
ATOM 1587 N N . ASP A 1 228 ? 17.247 58.757 124.882 1.00 38.77 1051 ASP A N 1
ATOM 1588 C CA . ASP A 1 228 ? 17.766 58.224 123.630 1.00 39.71 1051 ASP A CA 1
ATOM 1589 C C . ASP A 1 228 ? 17.881 56.698 123.645 1.00 39.27 1051 ASP A C 1
ATOM 1590 O O . ASP A 1 228 ? 17.504 56.027 122.680 1.00 37.82 1051 ASP A O 1
ATOM 1595 N N . VAL A 1 229 ? 18.413 56.148 124.729 1.00 36.96 1052 VAL A N 1
ATOM 1596 C CA . VAL A 1 229 ? 18.522 54.708 124.813 1.00 34.10 1052 VAL A CA 1
ATOM 1597 C C . VAL A 1 229 ? 17.098 54.193 124.783 1.00 35.29 1052 VAL A C 1
ATOM 1598 O O . VAL A 1 229 ? 16.774 53.311 123.983 1.00 35.97 1052 VAL A O 1
ATOM 1602 N N . GLU A 1 230 ? 16.248 54.760 125.641 1.00 36.45 1053 GLU A N 1
ATOM 1603 C CA . GLU A 1 230 ? 14.840 54.354 125.720 1.00 38.40 1053 GLU A CA 1
ATOM 1604 C C . GLU A 1 230 ? 14.188 54.373 124.347 1.00 37.06 1053 GLU A C 1
ATOM 1605 O O . GLU A 1 230 ? 13.419 53.482 123.991 1.00 35.62 1053 GLU A O 1
ATOM 1611 N N . ARG A 1 231 ? 14.497 55.397 123.572 1.00 34.69 1054 ARG A N 1
ATOM 1612 C CA . ARG A 1 231 ? 13.932 55.493 122.243 1.00 37.33 1054 ARG A CA 1
ATOM 1613 C C . ARG A 1 231 ? 14.422 54.310 121.403 1.00 37.12 1054 ARG A C 1
ATOM 1614 O O . ARG A 1 231 ? 13.624 53.615 120.773 1.00 36.87 1054 ARG A O 1
ATOM 1622 N N . ASP A 1 232 ? 15.735 54.082 121.407 1.00 37.64 1055 ASP A N 1
ATOM 1623 C CA . ASP A 1 232 ? 16.315 52.996 120.628 1.00 38.92 1055 ASP A CA 1
ATOM 1624 C C . ASP A 1 232 ? 15.755 51.631 121.001 1.00 38.83 1055 ASP A C 1
ATOM 1625 O O . ASP A 1 232 ? 15.573 50.776 120.136 1.00 39.35 1055 ASP A O 1
ATOM 1630 N N . VAL A 1 233 ? 15.476 51.419 122.280 1.00 37.31 1056 VAL A N 1
ATOM 1631 C CA . VAL A 1 233 ? 14.933 50.141 122.690 1.00 39.09 1056 VAL A CA 1
ATOM 1632 C C . VAL A 1 233 ? 13.517 49.962 122.150 1.00 41.41 1056 VAL A C 1
ATOM 1633 O O . VAL A 1 233 ? 13.133 48.871 121.723 1.00 41.63 1056 VAL A O 1
ATOM 1637 N N . GLN A 1 234 ? 12.746 51.038 122.158 1.00 43.73 1057 GLN A N 1
ATOM 1638 C CA . GLN A 1 234 ? 11.375 50.977 121.676 1.00 47.24 1057 GLN A CA 1
ATOM 1639 C C . GLN A 1 234 ? 11.319 50.691 120.182 1.00 46.63 1057 GLN A C 1
ATOM 1640 O O . GLN A 1 234 ? 10.489 49.910 119.737 1.00 45.23 1057 GLN A O 1
ATOM 1646 N N . ASN A 1 235 ? 12.202 51.321 119.413 1.00 47.32 1058 ASN A N 1
ATOM 1647 C CA . ASN A 1 235 ? 12.218 51.128 117.963 1.00 49.05 1058 ASN A CA 1
ATOM 1648 C C . ASN A 1 235 ? 13.142 49.989 117.557 1.00 48.12 1058 ASN A C 1
ATOM 1649 O O . ASN A 1 235 ? 13.535 49.892 116.396 1.00 49.14 1058 ASN A O 1
ATOM 1654 N N . PHE A 1 236 ? 13.478 49.120 118.501 1.00 43.61 1059 PHE A N 1
ATOM 1655 C CA . PHE A 1 236 ? 14.406 48.046 118.203 1.00 42.24 1059 PHE A CA 1
ATOM 1656 C C . PHE A 1 236 ? 13.812 46.779 117.602 1.00 42.44 1059 PHE A C 1
ATOM 1657 O O . PHE A 1 236 ? 12.811 46.262 118.084 1.00 45.03 1059 PHE A O 1
ATOM 1665 N N . PRO A 1 237 ? 14.458 46.241 116.557 1.00 41.41 1060 PRO A N 1
ATOM 1666 C CA . PRO A 1 237 ? 14.036 45.024 115.856 1.00 39.48 1060 PRO A CA 1
ATOM 1667 C C . PRO A 1 237 ? 13.963 43.853 116.820 1.00 38.24 1060 PRO A C 1
ATOM 1668 O O . PRO A 1 237 ? 14.798 43.721 117.717 1.00 38.75 1060 PRO A O 1
ATOM 1672 N N . ALA A 1 238 ? 12.975 42.994 116.632 1.00 37.47 1061 ALA A N 1
ATOM 1673 C CA . ALA A 1 238 ? 12.829 41.830 117.491 1.00 36.05 1061 ALA A CA 1
ATOM 1674 C C . ALA A 1 238 ? 13.971 40.854 117.213 1.00 35.45 1061 ALA A C 1
ATOM 1675 O O . ALA A 1 238 ? 14.516 40.813 116.111 1.00 34.24 1061 ALA A O 1
ATOM 1677 N N . ALA A 1 239 ? 14.326 40.076 118.225 1.00 34.06 1062 ALA A N 1
ATOM 1678 C CA . ALA A 1 239 ? 15.396 39.110 118.101 1.00 33.12 1062 ALA A CA 1
ATOM 1679 C C . ALA A 1 239 ? 15.006 38.012 117.132 1.00 35.11 1062 ALA A C 1
ATOM 1680 O O . ALA A 1 239 ? 13.861 37.585 117.111 1.00 37.75 1062 ALA A O 1
ATOM 1682 N N . THR A 1 240 ? 15.953 37.564 116.315 1.00 36.08 1063 THR A N 1
ATOM 1683 C CA . THR A 1 240 ? 15.666 36.476 115.396 1.00 34.00 1063 THR A CA 1
ATOM 1684 C C . THR A 1 240 ? 16.533 35.273 115.750 1.00 34.46 1063 THR A C 1
ATOM 1685 O O . THR A 1 240 ? 16.616 34.311 115.001 1.00 37.52 1063 THR A O 1
ATOM 1689 N N . ASP A 1 241 ? 17.166 35.326 116.914 1.00 34.66 1064 ASP A N 1
ATOM 1690 C CA . ASP A 1 241 ? 17.983 34.221 117.396 1.00 36.47 1064 ASP A CA 1
ATOM 1691 C C . ASP A 1 241 ? 17.951 34.210 118.929 1.00 37.08 1064 ASP A C 1
ATOM 1692 O O . ASP A 1 241 ? 17.614 35.210 119.561 1.00 41.29 1064 ASP A O 1
ATOM 1697 N N . GLU A 1 242 ? 18.299 33.080 119.523 1.00 33.47 1065 GLU A N 1
ATOM 1698 C CA . GLU A 1 242 ? 18.256 32.940 120.965 1.00 32.72 1065 GLU A CA 1
ATOM 1699 C C . GLU A 1 242 ? 19.438 33.546 121.682 1.00 33.67 1065 GLU A C 1
ATOM 1700 O O . GLU A 1 242 ? 19.527 33.475 122.912 1.00 34.16 1065 GLU A O 1
ATOM 1706 N N . LYS A 1 243 ? 20.351 34.146 120.936 1.00 33.41 1066 LYS A N 1
ATOM 1707 C CA . LYS A 1 243 ? 21.528 34.707 121.573 1.00 33.71 1066 LYS A CA 1
ATOM 1708 C C . LYS A 1 243 ? 21.398 36.203 121.802 1.00 33.42 1066 LYS A C 1
ATOM 1709 O O . LYS A 1 243 ? 22.011 36.745 122.712 1.00 34.49 1066 LYS A O 1
ATOM 1715 N N . ASP A 1 244 ? 20.581 36.864 120.990 1.00 33.53 1067 ASP A N 1
ATOM 1716 C CA . ASP A 1 244 ? 20.392 38.301 121.120 1.00 33.33 1067 ASP A CA 1
ATOM 1717 C C . ASP A 1 244 ? 19.579 38.661 122.370 1.00 34.86 1067 ASP A C 1
ATOM 1718 O O . ASP A 1 244 ? 18.363 38.492 122.396 1.00 36.62 1067 ASP A O 1
ATOM 1723 N N . LYS A 1 245 ? 20.252 39.179 123.393 1.00 34.58 1068 LYS A N 1
ATOM 1724 C CA . LYS A 1 245 ? 19.604 39.524 124.656 1.00 33.34 1068 LYS A CA 1
ATOM 1725 C C . LYS A 1 245 ? 19.388 41.006 124.823 1.00 33.10 1068 LYS A C 1
ATOM 1726 O O . LYS A 1 245 ? 18.978 41.448 125.889 1.00 33.51 1068 LYS A O 1
ATOM 1732 N N . PHE A 1 246 ? 19.639 41.774 123.773 1.00 33.63 1069 PHE A N 1
ATOM 1733 C CA . PHE A 1 246 ? 19.517 43.221 123.873 1.00 34.20 1069 PHE A CA 1
ATOM 1734 C C . PHE A 1 246 ? 18.210 43.739 124.464 1.00 35.46 1069 PHE A C 1
ATOM 1735 O O . PHE A 1 246 ? 18.189 44.282 125.568 1.00 38.01 1069 PHE A O 1
ATOM 1743 N N . VAL A 1 247 ? 17.121 43.565 123.727 1.00 33.66 1070 VAL A N 1
ATOM 1744 C CA . VAL A 1 247 ? 15.821 44.047 124.156 1.00 33.11 1070 VAL A CA 1
ATOM 1745 C C . VAL A 1 247 ? 15.433 43.661 125.578 1.00 34.13 1070 VAL A C 1
ATOM 1746 O O . VAL A 1 247 ? 15.000 44.508 126.359 1.00 35.38 1070 VAL A O 1
ATOM 1750 N N . GLU A 1 248 ? 15.597 42.389 125.906 1.00 33.33 1071 GLU A N 1
ATOM 1751 C CA . GLU A 1 248 ? 15.281 41.879 127.230 1.00 35.90 1071 GLU A CA 1
ATOM 1752 C C . GLU A 1 248 ? 16.056 42.654 128.308 1.00 38.42 1071 GLU A C 1
ATOM 1753 O O . GLU A 1 248 ? 15.484 43.118 129.301 1.00 39.49 1071 GLU A O 1
ATOM 1759 N N . LYS A 1 249 ? 17.359 42.811 128.099 1.00 38.03 1072 LYS A N 1
ATOM 1760 C CA . LYS A 1 249 ? 18.202 43.500 129.062 1.00 35.53 1072 LYS A CA 1
ATOM 1761 C C . LYS A 1 249 ? 18.083 45.016 129.101 1.00 37.66 1072 LYS A C 1
ATOM 1762 O O . LYS A 1 249 ? 18.003 45.594 130.178 1.00 39.15 1072 LYS A O 1
ATOM 1768 N N . MET A 1 250 ? 18.076 45.658 127.937 1.00 37.08 1073 MET A N 1
ATOM 1769 C CA . MET A 1 250 ? 17.988 47.110 127.881 1.00 39.18 1073 MET A CA 1
ATOM 1770 C C . MET A 1 250 ? 16.629 47.636 128.286 1.00 39.19 1073 MET A C 1
ATOM 1771 O O . MET A 1 250 ? 16.532 48.699 128.891 1.00 39.76 1073 MET A O 1
ATOM 1776 N N . THR A 1 251 ? 15.579 46.904 127.944 1.00 39.87 1074 THR A N 1
ATOM 1777 C CA . THR A 1 251 ? 14.237 47.331 128.314 1.00 39.29 1074 THR A CA 1
ATOM 1778 C C . THR A 1 251 ? 14.170 47.380 129.837 1.00 38.92 1074 THR A C 1
ATOM 1779 O O . THR A 1 251 ? 13.685 48.339 130.431 1.00 37.35 1074 THR A O 1
ATOM 1783 N N . SER A 1 252 ? 14.689 46.336 130.461 1.00 38.11 1075 SER A N 1
ATOM 1784 C CA . SER A 1 252 ? 14.687 46.241 131.907 1.00 39.49 1075 SER A CA 1
ATOM 1785 C C . SER A 1 252 ? 15.609 47.261 132.567 1.00 41.28 1075 SER A C 1
ATOM 1786 O O . SER A 1 252 ? 15.248 47.874 133.567 1.00 41.78 1075 SER A O 1
ATOM 1789 N N . PHE A 1 253 ? 16.801 47.436 132.006 1.00 42.39 1076 PHE A N 1
ATOM 1790 C CA . PHE A 1 253 ? 17.775 48.374 132.542 1.00 41.15 1076 PHE A CA 1
ATOM 1791 C C . PHE A 1 253 ? 17.288 49.813 132.423 1.00 41.80 1076 PHE A C 1
ATOM 1792 O O . PHE A 1 253 ? 17.484 50.630 133.323 1.00 43.86 1076 PHE A O 1
ATOM 1800 N N . VAL A 1 254 ? 16.678 50.129 131.291 1.00 39.77 1077 VAL A N 1
ATOM 1801 C CA . VAL A 1 254 ? 16.174 51.469 131.058 1.00 40.24 1077 VAL A CA 1
ATOM 1802 C C . VAL A 1 254 ? 15.179 51.851 132.153 1.00 42.85 1077 VAL A C 1
ATOM 1803 O O . VAL A 1 254 ? 15.093 53.010 132.561 1.00 41.66 1077 VAL A O 1
ATOM 1807 N N . LYS A 1 255 ? 14.434 50.863 132.632 1.00 45.01 1078 LYS A N 1
ATOM 1808 C CA . LYS A 1 255 ? 13.464 51.092 133.686 1.00 46.12 1078 LYS A CA 1
ATOM 1809 C C . LYS A 1 255 ? 14.222 51.433 134.972 1.00 45.39 1078 LYS A C 1
ATOM 1810 O O . LYS A 1 255 ? 13.858 52.361 135.690 1.00 44.73 1078 LYS A O 1
ATOM 1816 N N . ASP A 1 256 ? 15.288 50.690 135.246 1.00 43.81 1079 ASP A N 1
ATOM 1817 C CA . ASP A 1 256 ? 16.101 50.919 136.440 1.00 44.89 1079 ASP A CA 1
ATOM 1818 C C . ASP A 1 256 ? 16.821 52.266 136.413 1.00 42.37 1079 ASP A C 1
ATOM 1819 O O . ASP A 1 256 ? 16.958 52.934 137.435 1.00 40.44 1079 ASP A O 1
ATOM 1824 N N . ALA A 1 257 ? 17.294 52.664 135.242 1.00 40.91 1080 ALA A N 1
ATOM 1825 C CA . ALA A 1 257 ? 17.993 53.924 135.135 1.00 40.54 1080 ALA A CA 1
ATOM 1826 C C . ALA A 1 257 ? 17.029 55.069 135.425 1.00 40.87 1080 ALA A C 1
ATOM 1827 O O . ALA A 1 257 ? 17.373 56.017 136.127 1.00 41.99 1080 ALA A O 1
ATOM 1829 N N . GLN A 1 258 ? 15.817 54.975 134.888 1.00 40.65 1081 GLN A N 1
ATOM 1830 C CA . GLN A 1 258 ? 14.816 56.014 135.093 1.00 39.88 1081 GLN A CA 1
ATOM 1831 C C . GLN A 1 258 ? 14.506 56.152 136.565 1.00 38.36 1081 GLN A C 1
ATOM 1832 O O . GLN A 1 258 ? 14.475 57.252 137.096 1.00 37.52 1081 GLN A O 1
ATOM 1838 N N . GLU A 1 259 ? 14.301 55.031 137.237 1.00 40.05 1082 GLU A N 1
ATOM 1839 C CA . GLU A 1 259 ? 14.005 55.087 138.653 1.00 43.02 1082 GLU A CA 1
ATOM 1840 C C . GLU A 1 259 ? 15.122 55.835 139.374 1.00 44.19 1082 GLU A C 1
ATOM 1841 O O . GLU A 1 259 ? 14.860 56.754 140.158 1.00 43.82 1082 GLU A O 1
ATOM 1847 N N . GLN A 1 260 ? 16.367 55.454 139.098 1.00 43.24 1083 GLN A N 1
ATOM 1848 C CA . GLN A 1 260 ? 17.503 56.099 139.734 1.00 42.15 1083 GLN A CA 1
ATOM 1849 C C . GLN A 1 260 ? 17.606 57.578 139.370 1.00 42.42 1083 GLN A C 1
ATOM 1850 O O . GLN A 1 260 ? 17.847 58.421 140.234 1.00 42.54 1083 GLN A O 1
ATOM 1856 N N . TYR A 1 261 ? 17.424 57.894 138.094 1.00 41.30 1084 TYR A N 1
ATOM 1857 C CA . TYR A 1 261 ? 17.495 59.277 137.657 1.00 40.94 1084 TYR A CA 1
ATOM 1858 C C . TYR A 1 261 ? 16.417 60.111 138.356 1.00 41.76 1084 TYR A C 1
ATOM 1859 O O . TYR A 1 261 ? 16.676 61.231 138.785 1.00 42.78 1084 TYR A O 1
ATOM 1868 N N . ASN A 1 262 ? 15.208 59.568 138.464 1.00 40.30 1085 ASN A N 1
ATOM 1869 C CA . ASN A 1 262 ? 14.128 60.295 139.116 1.00 38.23 1085 ASN A CA 1
ATOM 1870 C C . ASN A 1 262 ? 14.515 60.619 140.550 1.00 36.80 1085 ASN A C 1
ATOM 1871 O O . ASN A 1 262 ? 14.298 61.729 141.013 1.00 35.93 1085 ASN A O 1
ATOM 1876 N N . LYS A 1 263 ? 15.099 59.646 141.241 1.00 36.85 1086 LYS A N 1
ATOM 1877 C CA . LYS A 1 263 ? 15.529 59.834 142.616 1.00 38.31 1086 LYS A CA 1
ATOM 1878 C C . LYS A 1 263 ? 16.673 60.830 142.677 1.00 39.93 1086 LYS A C 1
ATOM 1879 O O . LYS A 1 263 ? 16.786 61.599 143.634 1.00 38.51 1086 LYS A O 1
ATOM 1885 N N . LEU A 1 264 ? 17.523 60.813 141.655 1.00 41.13 1087 LEU A N 1
ATOM 1886 C CA . LEU A 1 264 ? 18.649 61.724 141.628 1.00 42.97 1087 LEU A CA 1
ATOM 1887 C C . LEU A 1 264 ? 18.099 63.134 141.474 1.00 45.21 1087 LEU A C 1
ATOM 1888 O O . LEU A 1 264 ? 18.621 64.081 142.063 1.00 47.40 1087 LEU A O 1
ATOM 1893 N N . ARG A 1 265 ? 17.032 63.274 140.694 1.00 44.14 1088 ARG A N 1
ATOM 1894 C CA . ARG A 1 265 ? 16.452 64.589 140.502 1.00 45.40 1088 ARG A CA 1
ATOM 1895 C C . ARG A 1 265 ? 15.703 65.042 141.741 1.00 44.65 1088 ARG A C 1
ATOM 1896 O O . ARG A 1 265 ? 15.731 66.212 142.093 1.00 43.50 1088 ARG A O 1
ATOM 1904 N N . MET A 1 266 ? 15.019 64.116 142.395 1.00 47.44 1089 MET A N 1
ATOM 1905 C CA . MET A 1 266 ? 14.319 64.450 143.619 1.00 49.08 1089 MET A CA 1
ATOM 1906 C C . MET A 1 266 ? 15.370 65.139 144.493 1.00 48.57 1089 MET A C 1
ATOM 1907 O O . MET A 1 266 ? 15.206 66.287 144.882 1.00 48.43 1089 MET A O 1
ATOM 1912 N N . MET A 1 267 ? 16.468 64.438 144.762 1.00 47.36 1090 MET A N 1
ATOM 1913 C CA . MET A 1 267 ? 17.553 64.979 145.575 1.00 46.84 1090 MET A CA 1
ATOM 1914 C C . MET A 1 267 ? 18.028 66.356 145.117 1.00 45.52 1090 MET A C 1
ATOM 1915 O O . MET A 1 267 ? 18.252 67.249 145.935 1.00 44.75 1090 MET A O 1
ATOM 1920 N N . HIS A 1 268 ? 18.189 66.522 143.812 1.00 43.87 1091 HIS A N 1
ATOM 1921 C CA . HIS A 1 268 ? 18.663 67.784 143.268 1.00 44.55 1091 HIS A CA 1
ATOM 1922 C C . HIS A 1 268 ? 17.733 68.935 143.566 1.00 45.90 1091 HIS A C 1
ATOM 1923 O O . HIS A 1 268 ? 18.157 69.963 144.092 1.00 47.21 1091 HIS A O 1
ATOM 1930 N N . SER A 1 269 ? 16.467 68.778 143.203 1.00 47.00 1092 SER A N 1
ATOM 1931 C CA . SER A 1 269 ? 15.502 69.835 143.434 1.00 49.00 1092 SER A CA 1
ATOM 1932 C C . SER A 1 269 ? 15.401 70.138 144.929 1.00 50.13 1092 SER A C 1
ATOM 1933 O O . SER A 1 269 ? 15.318 71.303 145.318 1.00 51.51 1092 SER A O 1
ATOM 1936 N N . ASN A 1 270 ? 15.426 69.103 145.768 1.00 50.69 1093 ASN A N 1
ATOM 1937 C CA . ASN A 1 270 ? 15.373 69.323 147.206 1.00 52.07 1093 ASN A CA 1
ATOM 1938 C C . ASN A 1 270 ? 16.603 70.122 147.623 1.00 53.05 1093 ASN A C 1
ATOM 1939 O O . ASN A 1 270 ? 16.579 70.846 148.619 1.00 55.74 1093 ASN A O 1
ATOM 1944 N N . MET A 1 271 ? 17.683 69.990 146.863 1.00 50.43 1094 MET A N 1
ATOM 1945 C CA . MET A 1 271 ? 18.888 70.728 147.176 1.00 49.26 1094 MET A CA 1
ATOM 1946 C C . MET A 1 271 ? 18.635 72.183 146.820 1.00 48.96 1094 MET A C 1
ATOM 1947 O O . MET A 1 271 ? 19.001 73.092 147.562 1.00 49.83 1094 MET A O 1
ATOM 1952 N N . GLU A 1 272 ? 18.008 72.404 145.674 1.00 48.84 1095 GLU A N 1
ATOM 1953 C CA . GLU A 1 272 ? 17.722 73.758 145.247 1.00 50.84 1095 GLU A CA 1
ATOM 1954 C C . GLU A 1 272 ? 16.703 74.420 146.166 1.00 51.72 1095 GLU A C 1
ATOM 1955 O O . GLU A 1 272 ? 16.699 75.641 146.322 1.00 51.29 1095 GLU A O 1
ATOM 1961 N N . THR A 1 273 ? 15.863 73.601 146.789 1.00 50.67 1096 THR A N 1
ATOM 1962 C CA . THR A 1 273 ? 14.838 74.082 147.698 1.00 49.99 1096 THR A CA 1
ATOM 1963 C C . THR A 1 273 ? 15.403 74.483 149.061 1.00 52.47 1096 THR A C 1
ATOM 1964 O O . THR A 1 273 ? 14.987 75.496 149.628 1.00 52.03 1096 THR A O 1
ATOM 1968 N N . LEU A 1 274 ? 16.345 73.701 149.589 1.00 54.25 1097 LEU A N 1
ATOM 1969 C CA . LEU A 1 274 ? 16.964 74.021 150.880 1.00 55.13 1097 LEU A CA 1
ATOM 1970 C C . LEU A 1 274 ? 17.784 75.291 150.754 1.00 56.90 1097 LEU A C 1
ATOM 1971 O O . LEU A 1 274 ? 17.950 76.040 151.714 1.00 57.46 1097 LEU A O 1
ATOM 1976 N N . TYR A 1 275 ? 18.315 75.511 149.561 1.00 58.45 1098 TYR A N 1
ATOM 1977 C CA . TYR A 1 275 ? 19.120 76.684 149.305 1.00 61.07 1098 TYR A CA 1
ATOM 1978 C C . TYR A 1 275 ? 18.179 77.868 149.229 1.00 63.93 1098 TYR A C 1
ATOM 1979 O O . TYR A 1 275 ? 18.480 78.947 149.731 1.00 65.30 1098 TYR A O 1
ATOM 1988 N N . LYS A 1 276 ? 17.029 77.648 148.600 1.00 67.65 1099 LYS A N 1
ATOM 1989 C CA . LYS A 1 276 ? 16.014 78.681 148.444 1.00 70.17 1099 LYS A CA 1
ATOM 1990 C C . LYS A 1 276 ? 15.561 79.093 149.842 1.00 71.23 1099 LYS A C 1
ATOM 1991 O O . LYS A 1 276 ? 15.404 80.278 150.126 1.00 70.59 1099 LYS A O 1
ATOM 1997 N N . GLU A 1 277 ? 15.367 78.099 150.708 1.00 73.61 1100 GLU A N 1
ATOM 1998 C CA . GLU A 1 277 ? 14.952 78.318 152.093 1.00 76.28 1100 GLU A CA 1
ATOM 1999 C C . GLU A 1 277 ? 15.928 79.268 152.798 1.00 78.89 1100 GLU A C 1
ATOM 2000 O O . GLU A 1 277 ? 15.532 80.052 153.666 1.00 79.52 1100 GLU A O 1
ATOM 2006 N N . LEU A 1 278 ? 17.205 79.178 152.431 1.00 80.65 1101 LEU A N 1
ATOM 2007 C CA . LEU A 1 278 ? 18.242 80.019 153.022 1.00 81.80 1101 LEU A CA 1
ATOM 2008 C C . LEU A 1 278 ? 18.155 81.457 152.530 1.00 84.49 1101 LEU A C 1
ATOM 2009 O O . LEU A 1 278 ? 18.466 82.392 153.268 1.00 84.64 1101 LEU A O 1
ATOM 2014 N N . GLY A 1 279 ? 17.741 81.631 151.279 1.00 87.11 1102 GLY A N 1
ATOM 2015 C CA . GLY A 1 279 ? 17.610 82.967 150.730 1.00 90.65 1102 GLY A CA 1
ATOM 2016 C C . GLY A 1 279 ? 16.684 83.803 151.596 1.00 93.79 1102 GLY A C 1
ATOM 2017 O O . GLY A 1 279 ? 16.659 85.029 151.484 1.00 94.24 1102 GLY A O 1
ATOM 2018 N N . ASP A 1 280 ? 15.925 83.136 152.464 1.00 96.27 1103 ASP A N 1
ATOM 2019 C CA . ASP A 1 280 ? 14.995 83.814 153.360 1.00 99.55 1103 ASP A CA 1
ATOM 2020 C C . ASP A 1 280 ? 15.561 83.858 154.777 1.00 101.57 1103 ASP A C 1
ATOM 2021 O O . ASP A 1 280 ? 15.743 84.931 155.353 1.00 102.64 1103 ASP A O 1
ATOM 2026 N N . TYR A 1 281 ? 15.838 82.680 155.331 1.00 103.56 1104 TYR A N 1
ATOM 2027 C CA . TYR A 1 281 ? 16.380 82.555 156.683 1.00 105.79 1104 TYR A CA 1
ATOM 2028 C C . TYR A 1 281 ? 17.640 83.407 156.869 1.00 105.34 1104 TYR A C 1
ATOM 2029 O O . TYR A 1 281 ? 18.149 83.535 157.981 1.00 105.09 1104 TYR A O 1
ATOM 2038 N N . PHE A 1 282 ? 18.141 83.975 155.773 1.00 105.40 1105 PHE A N 1
ATOM 2039 C CA . PHE A 1 282 ? 19.330 84.830 155.794 1.00 105.38 1105 PHE A CA 1
ATOM 2040 C C . PHE A 1 282 ? 19.176 85.985 154.812 1.00 105.76 1105 PHE A C 1
ATOM 2041 O O . PHE A 1 282 ? 20.140 86.692 154.521 1.00 105.85 1105 PHE A O 1
ATOM 2049 N N . VAL A 1 283 ? 17.963 86.164 154.300 1.00 106.16 1106 VAL A N 1
ATOM 2050 C CA . VAL A 1 283 ? 17.653 87.230 153.348 1.00 106.61 1106 VAL A CA 1
ATOM 2051 C C . VAL A 1 283 ? 18.723 87.519 152.285 1.00 106.33 1106 VAL A C 1
ATOM 2052 O O . VAL A 1 283 ? 19.701 88.223 152.539 1.00 106.36 1106 VAL A O 1
ATOM 2056 N N . PHE A 1 284 ? 18.517 86.971 151.089 1.00 105.44 1107 PHE A N 1
ATOM 2057 C CA . PHE A 1 284 ? 19.427 87.170 149.962 1.00 105.55 1107 PHE A CA 1
ATOM 2058 C C . PHE A 1 284 ? 18.840 86.509 148.713 1.00 105.88 1107 PHE A C 1
ATOM 2059 O O . PHE A 1 284 ? 18.240 85.435 148.790 1.00 104.94 1107 PHE A O 1
ATOM 2067 N N . ASP A 1 285 ? 19.012 87.161 147.569 1.00 107.47 1108 ASP A N 1
ATOM 2068 C CA . ASP A 1 285 ? 18.481 86.662 146.304 1.00 109.01 1108 ASP A CA 1
ATOM 2069 C C . ASP A 1 285 ? 19.206 85.415 145.789 1.00 109.17 1108 ASP A C 1
ATOM 2070 O O . ASP A 1 285 ? 20.351 85.492 145.341 1.00 110.63 1108 ASP A O 1
ATOM 2075 N N . PRO A 1 286 ? 18.537 84.248 145.842 1.00 109.02 1109 PRO A N 1
ATOM 2076 C CA . PRO A 1 286 ? 19.091 82.966 145.388 1.00 108.74 1109 PRO A CA 1
ATOM 2077 C C . PRO A 1 286 ? 19.472 82.954 143.910 1.00 108.91 1109 PRO A C 1
ATOM 2078 O O . PRO A 1 286 ? 20.351 82.199 143.497 1.00 109.71 1109 PRO A O 1
ATOM 2082 N N . LYS A 1 287 ? 18.800 83.783 143.118 1.00 108.33 1110 LYS A N 1
ATOM 2083 C CA . LYS A 1 287 ? 19.070 83.868 141.685 1.00 107.09 1110 LYS A CA 1
ATOM 2084 C C . LYS A 1 287 ? 20.388 84.601 141.441 1.00 105.41 1110 LYS A C 1
ATOM 2085 O O . LYS A 1 287 ? 21.210 84.178 140.628 1.00 105.43 1110 LYS A O 1
ATOM 2091 N N . LYS A 1 288 ? 20.579 85.700 142.163 1.00 103.65 1111 LYS A N 1
ATOM 2092 C CA . LYS A 1 288 ? 21.777 86.523 142.041 1.00 100.74 1111 LYS A CA 1
ATOM 2093 C C . LYS A 1 288 ? 23.036 85.739 142.401 1.00 97.20 1111 LYS A C 1
ATOM 2094 O O . LYS A 1 288 ? 23.879 85.457 141.551 1.00 96.67 1111 LYS A O 1
ATOM 2100 N N . LEU A 1 289 ? 23.142 85.387 143.675 1.00 92.46 1112 LEU A N 1
ATOM 2101 C CA . LEU A 1 289 ? 24.284 84.649 144.202 1.00 87.80 1112 LEU A CA 1
ATOM 2102 C C . LEU A 1 289 ? 24.158 83.140 143.959 1.00 85.43 1112 LEU A C 1
ATOM 2103 O O . LEU A 1 289 ? 23.230 82.507 144.462 1.00 84.83 1112 LEU A O 1
ATOM 2108 N N . SER A 1 290 ? 25.089 82.559 143.204 1.00 82.22 1113 SER A N 1
ATOM 2109 C CA . SER A 1 290 ? 25.040 81.120 142.937 1.00 79.68 1113 SER A CA 1
ATOM 2110 C C . SER A 1 290 ? 25.399 80.322 144.193 1.00 78.99 1113 SER A C 1
ATOM 2111 O O . SER A 1 290 ? 25.914 80.875 145.168 1.00 78.69 1113 SER A O 1
ATOM 2114 N N . VAL A 1 291 ? 25.126 79.022 144.172 1.00 77.69 1114 VAL A N 1
ATOM 2115 C CA . VAL A 1 291 ? 25.426 78.178 145.320 1.00 75.98 1114 VAL A CA 1
ATOM 2116 C C . VAL A 1 291 ? 26.916 78.192 145.662 1.00 75.15 1114 VAL A C 1
ATOM 2117 O O . VAL A 1 291 ? 27.277 78.192 146.837 1.00 74.18 1114 VAL A O 1
ATOM 2121 N N . GLU A 1 292 ? 27.777 78.206 144.644 1.00 74.89 1115 GLU A N 1
ATOM 2122 C CA . GLU A 1 292 ? 29.223 78.237 144.877 1.00 74.78 1115 GLU A CA 1
ATOM 2123 C C . GLU A 1 292 ? 29.569 79.547 145.571 1.00 73.31 1115 GLU A C 1
ATOM 2124 O O . GLU A 1 292 ? 30.267 79.570 146.584 1.00 72.82 1115 GLU A O 1
ATOM 2130 N N . GLU A 1 293 ? 29.076 80.640 145.000 1.00 71.82 1116 GLU A N 1
ATOM 2131 C CA . GLU A 1 293 ? 29.321 81.965 145.540 1.00 71.40 1116 GLU A CA 1
ATOM 2132 C C . GLU A 1 293 ? 28.953 82.022 147.019 1.00 68.64 1116 GLU A C 1
ATOM 2133 O O . GLU A 1 293 ? 29.779 82.392 147.850 1.00 67.03 1116 GLU A O 1
ATOM 2139 N N . PHE A 1 294 ? 27.720 81.639 147.346 1.00 66.81 1117 PHE A N 1
ATOM 2140 C CA . PHE A 1 294 ? 27.255 81.666 148.731 1.00 65.50 1117 PHE A CA 1
ATOM 2141 C C . PHE A 1 294 ? 28.198 80.950 149.693 1.00 65.51 1117 PHE A C 1
ATOM 2142 O O . PHE A 1 294 ? 28.806 81.580 150.559 1.00 66.10 1117 PHE A O 1
ATOM 2150 N N . PHE A 1 295 ? 28.324 79.636 149.544 1.00 64.73 1118 PHE A N 1
ATOM 2151 C CA . PHE A 1 295 ? 29.182 78.868 150.434 1.00 63.05 1118 PHE A CA 1
ATOM 2152 C C . PHE A 1 295 ? 30.677 79.169 150.332 1.00 62.90 1118 PHE A C 1
ATOM 2153 O O . PHE A 1 295 ? 31.456 78.700 151.163 1.00 61.90 1118 PHE A O 1
ATOM 2161 N N . MET A 1 296 ? 31.088 79.934 149.325 1.00 63.22 1119 MET A N 1
ATOM 2162 C CA . MET A 1 296 ? 32.498 80.281 149.209 1.00 64.61 1119 MET A CA 1
ATOM 2163 C C . MET A 1 296 ? 32.738 81.381 150.241 1.00 65.08 1119 MET A C 1
ATOM 2164 O O . MET A 1 296 ? 33.663 81.297 151.050 1.00 65.26 1119 MET A O 1
ATOM 2169 N N . ASP A 1 297 ? 31.883 82.402 150.216 1.00 63.94 1120 ASP A N 1
ATOM 2170 C CA . ASP A 1 297 ? 31.973 83.503 151.167 1.00 63.28 1120 ASP A CA 1
ATOM 2171 C C . ASP A 1 297 ? 31.813 82.944 152.571 1.00 62.03 1120 ASP A C 1
ATOM 2172 O O . ASP A 1 297 ? 32.576 83.269 153.477 1.00 62.94 1120 ASP A O 1
ATOM 2177 N N . LEU A 1 298 ? 30.805 82.100 152.742 1.00 59.69 1121 LEU A N 1
ATOM 2178 C CA . LEU A 1 298 ? 30.538 81.495 154.036 1.00 59.23 1121 LEU A CA 1
ATOM 2179 C C . LEU A 1 298 ? 31.732 80.643 154.472 1.00 59.20 1121 LEU A C 1
ATOM 2180 O O . LEU A 1 298 ? 31.926 80.390 155.661 1.00 58.28 1121 LEU A O 1
ATOM 2185 N N . HIS A 1 299 ? 32.538 80.208 153.509 1.00 59.02 1122 HIS A N 1
ATOM 2186 C CA . HIS A 1 299 ? 33.706 79.388 153.817 1.00 58.75 1122 HIS A CA 1
ATOM 2187 C C . HIS A 1 299 ? 34.830 80.283 154.309 1.00 60.41 1122 HIS A C 1
ATOM 2188 O O . HIS A 1 299 ? 35.485 79.990 155.313 1.00 59.54 1122 HIS A O 1
ATOM 2195 N N . ASN A 1 300 ? 35.055 81.369 153.578 1.00 60.81 1123 ASN A N 1
ATOM 2196 C CA . ASN A 1 300 ? 36.091 82.320 153.927 1.00 62.96 1123 ASN A CA 1
ATOM 2197 C C . ASN A 1 300 ? 35.808 82.922 155.305 1.00 65.44 1123 ASN A C 1
ATOM 2198 O O . ASN A 1 300 ? 36.729 83.149 156.096 1.00 65.97 1123 ASN A O 1
ATOM 2203 N N . PHE A 1 301 ? 34.531 83.167 155.589 1.00 66.25 1124 PHE A N 1
ATOM 2204 C CA . PHE A 1 301 ? 34.131 83.719 156.873 1.00 67.66 1124 PHE A CA 1
ATOM 2205 C C . PHE A 1 301 ? 34.608 82.770 157.950 1.00 68.13 1124 PHE A C 1
ATOM 2206 O O . PHE A 1 301 ? 35.322 83.171 158.864 1.00 69.27 1124 PHE A O 1
ATOM 2214 N N . ARG A 1 302 ? 34.215 81.505 157.843 1.00 68.28 1125 ARG A N 1
ATOM 2215 C CA . ARG A 1 302 ? 34.628 80.528 158.839 1.00 69.52 1125 ARG A CA 1
ATOM 2216 C C . ARG A 1 302 ? 36.140 80.600 158.976 1.00 70.41 1125 ARG A C 1
ATOM 2217 O O . ARG A 1 302 ? 36.671 80.567 160.086 1.00 70.73 1125 ARG A O 1
ATOM 2225 N N . ASN A 1 303 ? 36.832 80.709 157.845 1.00 71.01 1126 ASN A N 1
ATOM 2226 C CA . ASN A 1 303 ? 38.285 80.782 157.864 1.00 71.56 1126 ASN A CA 1
ATOM 2227 C C . ASN A 1 303 ? 38.782 81.997 158.641 1.00 71.44 1126 ASN A C 1
ATOM 2228 O O . ASN A 1 303 ? 39.472 81.847 159.652 1.00 71.17 1126 ASN A O 1
ATOM 2233 N N . MET A 1 304 ? 38.426 83.192 158.173 1.00 69.85 1127 MET A N 1
ATOM 2234 C CA . MET A 1 304 ? 38.840 84.433 158.831 1.00 69.20 1127 MET A CA 1
ATOM 2235 C C . MET A 1 304 ? 38.656 84.422 160.348 1.00 68.57 1127 MET A C 1
ATOM 2236 O O . MET A 1 304 ? 39.518 84.890 161.093 1.00 66.91 1127 MET A O 1
ATOM 2241 N N . PHE A 1 305 ? 37.527 83.891 160.798 1.00 67.70 1128 PHE A N 1
ATOM 2242 C CA . PHE A 1 305 ? 37.239 83.837 162.216 1.00 67.72 1128 PHE A CA 1
ATOM 2243 C C . PHE A 1 305 ? 38.221 82.929 162.941 1.00 68.03 1128 PHE A C 1
ATOM 2244 O O . PHE A 1 305 ? 38.946 83.381 163.827 1.00 69.38 1128 PHE A O 1
ATOM 2252 N N . LEU A 1 306 ? 38.230 81.649 162.576 1.00 68.04 1129 LEU A N 1
ATOM 2253 C CA . LEU A 1 306 ? 39.133 80.676 163.191 1.00 68.12 1129 LEU A CA 1
ATOM 2254 C C . LEU A 1 306 ? 40.549 81.223 163.171 1.00 68.29 1129 LEU A C 1
ATOM 2255 O O . LEU A 1 306 ? 41.311 81.052 164.120 1.00 68.48 1129 LEU A O 1
ATOM 2260 N N . GLN A 1 307 ? 40.890 81.869 162.063 1.00 67.65 1130 GLN A N 1
ATOM 2261 C CA . GLN A 1 307 ? 42.201 82.473 161.883 1.00 68.74 1130 GLN A CA 1
ATOM 2262 C C . GLN A 1 307 ? 42.485 83.354 163.104 1.00 68.57 1130 GLN A C 1
ATOM 2263 O O . GLN A 1 307 ? 43.439 83.127 163.850 1.00 68.12 1130 GLN A O 1
ATOM 2269 N N . ALA A 1 308 ? 41.631 84.356 163.294 1.00 68.13 1131 ALA A N 1
ATOM 2270 C CA . ALA A 1 308 ? 41.744 85.296 164.397 1.00 66.64 1131 ALA A CA 1
ATOM 2271 C C . ALA A 1 308 ? 41.827 84.581 165.739 1.00 65.75 1131 ALA A C 1
ATOM 2272 O O . ALA A 1 308 ? 42.699 84.879 166.556 1.00 64.44 1131 ALA A O 1
ATOM 2274 N N . VAL A 1 309 ? 40.916 83.639 165.958 1.00 65.14 1132 VAL A N 1
ATOM 2275 C CA . VAL A 1 309 ? 40.880 82.876 167.200 1.00 65.18 1132 VAL A CA 1
ATOM 2276 C C . VAL A 1 309 ? 42.189 82.127 167.394 1.00 67.99 1132 VAL A C 1
ATOM 2277 O O . VAL A 1 309 ? 42.751 82.106 168.488 1.00 68.98 1132 VAL A O 1
ATOM 2281 N N . LYS A 1 310 ? 42.668 81.506 166.323 1.00 70.49 1133 LYS A N 1
ATOM 2282 C CA . LYS A 1 310 ? 43.920 80.763 166.364 1.00 71.93 1133 LYS A CA 1
ATOM 2283 C C . LYS A 1 310 ? 45.034 81.730 166.749 1.00 70.25 1133 LYS A C 1
ATOM 2284 O O . LYS A 1 310 ? 45.828 81.460 167.647 1.00 70.04 1133 LYS A O 1
ATOM 2290 N N . GLU A 1 311 ? 45.075 82.864 166.056 1.00 69.36 1134 GLU A N 1
ATOM 2291 C CA . GLU A 1 311 ? 46.085 83.884 166.293 1.00 69.29 1134 GLU A CA 1
ATOM 2292 C C . GLU A 1 311 ? 46.010 84.461 167.704 1.00 69.90 1134 GLU A C 1
ATOM 2293 O O . GLU A 1 311 ? 47.042 84.671 168.341 1.00 69.51 1134 GLU A O 1
ATOM 2299 N N . ASN A 1 312 ? 44.797 84.713 168.193 1.00 70.29 1135 ASN A N 1
ATOM 2300 C CA . ASN A 1 312 ? 44.626 85.250 169.536 1.00 70.38 1135 ASN A CA 1
ATOM 2301 C C . ASN A 1 312 ? 45.170 84.252 170.545 1.00 72.66 1135 ASN A C 1
ATOM 2302 O O . ASN A 1 312 ? 45.962 84.609 171.414 1.00 73.82 1135 ASN A O 1
ATOM 2307 N N . GLN A 1 313 ? 44.744 82.999 170.425 1.00 75.15 1136 GLN A N 1
ATOM 2308 C CA . GLN A 1 313 ? 45.201 81.961 171.340 1.00 77.85 1136 GLN A CA 1
ATOM 2309 C C . GLN A 1 313 ? 46.720 81.850 171.290 1.00 78.79 1136 GLN A C 1
ATOM 2310 O O . GLN A 1 313 ? 47.361 81.448 172.264 1.00 79.29 1136 GLN A O 1
ATOM 2316 N N . LYS A 1 314 ? 47.293 82.218 170.149 1.00 79.18 1137 LYS A N 1
ATOM 2317 C CA . LYS A 1 314 ? 48.733 82.152 169.965 1.00 79.84 1137 LYS A CA 1
ATOM 2318 C C . LYS A 1 314 ? 49.430 83.220 170.794 1.00 79.30 1137 LYS A C 1
ATOM 2319 O O . LYS A 1 314 ? 50.208 82.898 171.690 1.00 79.40 1137 LYS A O 1
ATOM 2325 N N . ARG A 1 315 ? 49.143 84.488 170.501 1.00 78.75 1138 ARG A N 1
ATOM 2326 C CA . ARG A 1 315 ? 49.774 85.591 171.219 1.00 79.17 1138 ARG A CA 1
ATOM 2327 C C . ARG A 1 315 ? 49.431 85.580 172.700 1.00 79.19 1138 ARG A C 1
ATOM 2328 O O . ARG A 1 315 ? 50.187 86.099 173.514 1.00 78.93 1138 ARG A O 1
ATOM 2336 N N . ARG A 1 316 ? 48.289 84.995 173.044 1.00 79.55 1139 ARG A N 1
ATOM 2337 C CA . ARG A 1 316 ? 47.872 84.914 174.434 1.00 80.60 1139 ARG A CA 1
ATOM 2338 C C . ARG A 1 316 ? 48.669 83.818 175.133 1.00 81.79 1139 ARG A C 1
ATOM 2339 O O . ARG A 1 316 ? 48.867 83.854 176.347 1.00 82.81 1139 ARG A O 1
ATOM 2347 N N . GLU A 1 317 ? 49.125 82.838 174.362 1.00 82.65 1140 GLU A N 1
ATOM 2348 C CA . GLU A 1 317 ? 49.925 81.759 174.919 1.00 83.05 1140 GLU A CA 1
ATOM 2349 C C . GLU A 1 317 ? 51.322 82.322 175.143 1.00 82.69 1140 GLU A C 1
ATOM 2350 O O . GLU A 1 317 ? 51.978 82.026 176.140 1.00 83.11 1140 GLU A O 1
ATOM 2356 N N . THR A 1 318 ? 51.764 83.143 174.196 1.00 81.59 1141 THR A N 1
ATOM 2357 C CA . THR A 1 318 ? 53.073 83.773 174.259 1.00 82.40 1141 THR A CA 1
ATOM 2358 C C . THR A 1 318 ? 53.177 84.664 175.497 1.00 83.29 1141 THR A C 1
ATOM 2359 O O . THR A 1 318 ? 54.136 84.562 176.270 1.00 83.28 1141 THR A O 1
ATOM 2363 N N . GLU A 1 319 ? 52.191 85.543 175.668 1.00 83.93 1142 GLU A N 1
ATOM 2364 C CA . GLU A 1 319 ? 52.156 86.447 176.810 1.00 83.96 1142 GLU A CA 1
ATOM 2365 C C . GLU A 1 319 ? 52.345 85.616 178.063 1.00 82.23 1142 GLU A C 1
ATOM 2366 O O . GLU A 1 319 ? 53.104 85.986 178.953 1.00 80.15 1142 GLU A O 1
ATOM 2372 N N . GLU A 1 320 ? 51.653 84.482 178.111 1.00 82.95 1143 GLU A N 1
ATOM 2373 C CA . GLU A 1 320 ? 51.722 83.579 179.249 1.00 84.34 1143 GLU A CA 1
ATOM 2374 C C . GLU A 1 320 ? 53.168 83.173 179.495 1.00 84.18 1143 GLU A C 1
ATOM 2375 O O . GLU A 1 320 ? 53.659 83.236 180.622 1.00 84.49 1143 GLU A O 1
ATOM 2381 N N . LYS A 1 321 ? 53.854 82.763 178.434 1.00 84.20 1144 LYS A N 1
ATOM 2382 C CA . LYS A 1 321 ? 55.240 82.340 178.563 1.00 84.74 1144 LYS A CA 1
ATOM 2383 C C . LYS A 1 321 ? 56.174 83.493 178.927 1.00 85.19 1144 LYS A C 1
ATOM 2384 O O . LYS A 1 321 ? 57.168 83.287 179.624 1.00 85.09 1144 LYS A O 1
ATOM 2390 N N . MET A 1 322 ? 55.861 84.700 178.459 1.00 85.13 1145 MET A N 1
ATOM 2391 C CA . MET A 1 322 ? 56.680 85.865 178.784 1.00 85.28 1145 MET A CA 1
ATOM 2392 C C . MET A 1 322 ? 56.515 86.184 180.261 1.00 86.99 1145 MET A C 1
ATOM 2393 O O . MET A 1 322 ? 57.443 86.676 180.903 1.00 87.22 1145 MET A O 1
ATOM 2398 N N . ARG A 1 323 ? 55.326 85.909 180.794 1.00 89.03 1146 ARG A N 1
ATOM 2399 C CA . ARG A 1 323 ? 55.048 86.154 182.204 1.00 91.57 1146 ARG A CA 1
ATOM 2400 C C . ARG A 1 323 ? 55.896 85.208 183.029 1.00 90.77 1146 ARG A C 1
ATOM 2401 O O . ARG A 1 323 ? 56.578 85.628 183.964 1.00 92.02 1146 ARG A O 1
ATOM 2409 N N . ARG A 1 324 ? 55.852 83.926 182.679 1.00 89.38 1147 ARG A N 1
ATOM 2410 C CA . ARG A 1 324 ? 56.627 82.925 183.392 1.00 88.68 1147 ARG A CA 1
ATOM 2411 C C . ARG A 1 324 ? 58.111 83.154 183.135 1.00 87.03 1147 ARG A C 1
ATOM 2412 O O . ARG A 1 324 ? 58.963 82.698 183.896 1.00 86.43 1147 ARG A O 1
ATOM 2420 N N . ALA A 1 325 ? 58.410 83.881 182.063 1.00 85.81 1148 ALA A N 1
ATOM 2421 C CA . ALA A 1 325 ? 59.790 84.197 181.718 1.00 84.58 1148 ALA A CA 1
ATOM 2422 C C . ALA A 1 325 ? 60.359 85.110 182.798 1.00 83.46 1148 ALA A C 1
ATOM 2423 O O . ALA A 1 325 ? 61.415 84.827 183.359 1.00 83.13 1148 ALA A O 1
ATOM 2425 N N . LYS A 1 326 ? 59.653 86.203 183.088 1.00 81.34 1149 LYS A N 1
ATOM 2426 C CA . LYS A 1 326 ? 60.093 87.145 184.113 1.00 78.49 1149 LYS A CA 1
ATOM 2427 C C . LYS A 1 326 ? 60.086 86.494 185.482 1.00 78.22 1149 LYS A C 1
ATOM 2428 O O . LYS A 1 326 ? 61.052 86.612 186.233 1.00 78.18 1149 LYS A O 1
ATOM 2434 N N . LEU A 1 327 ? 58.986 85.820 185.808 1.00 77.76 1150 LEU A N 1
ATOM 2435 C CA . LEU A 1 327 ? 58.860 85.159 187.103 1.00 78.87 1150 LEU A CA 1
ATOM 2436 C C . LEU A 1 327 ? 60.091 84.327 187.423 1.00 79.38 1150 LEU A C 1
ATOM 2437 O O . LEU A 1 327 ? 60.664 84.452 188.506 1.00 79.59 1150 LEU A O 1
ATOM 2442 N N . ALA A 1 328 ? 60.493 83.482 186.476 1.00 80.52 1151 ALA A N 1
ATOM 2443 C CA . ALA A 1 328 ? 61.658 82.623 186.654 1.00 81.49 1151 ALA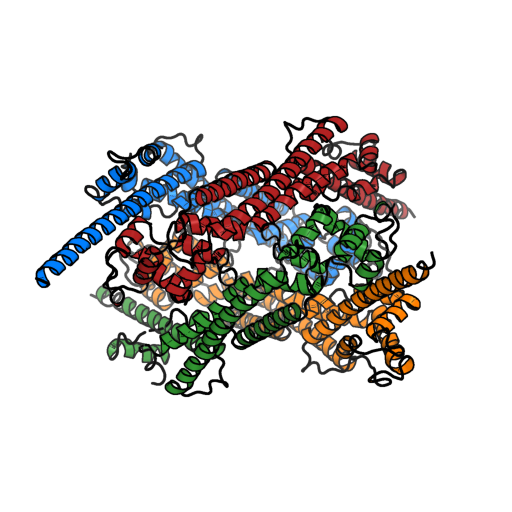 A CA 1
ATOM 2444 C C . ALA A 1 328 ? 62.943 83.446 186.660 1.00 81.49 1151 ALA A C 1
ATOM 2445 O O . ALA A 1 328 ? 63.846 83.190 187.452 1.00 80.71 1151 ALA A O 1
ATOM 2447 N N . LYS A 1 329 ? 63.020 84.431 185.772 1.00 82.82 1152 LYS A N 1
ATOM 2448 C CA . LYS A 1 329 ? 64.195 85.292 185.685 1.00 85.69 1152 LYS A CA 1
ATOM 2449 C C . LYS A 1 329 ? 64.279 86.190 186.917 1.00 86.10 1152 LYS A C 1
ATOM 2450 O O . LYS A 1 329 ? 65.282 86.865 187.144 1.00 86.80 1152 LYS A O 1
ATOM 2456 N N . GLU A 1 330 ? 63.214 86.194 187.711 1.00 86.04 1153 GLU A N 1
ATOM 2457 C CA . GLU A 1 330 ? 63.170 86.992 188.926 1.00 85.36 1153 GLU A CA 1
ATOM 2458 C C . GLU A 1 330 ? 63.506 86.110 190.120 1.00 87.77 1153 GLU A C 1
ATOM 2459 O O . GLU A 1 330 ? 64.328 86.482 190.957 1.00 87.00 1153 GLU A O 1
ATOM 2465 N N . LYS A 1 331 ? 62.881 84.940 190.205 1.00 91.19 1154 LYS A N 1
ATOM 2466 C CA . LYS A 1 331 ? 63.191 84.037 191.305 1.00 95.29 1154 LYS A CA 1
ATOM 2467 C C . LYS A 1 331 ? 64.682 83.738 191.193 1.00 97.83 1154 LYS A C 1
ATOM 2468 O O . LYS A 1 331 ? 65.346 83.437 192.182 1.00 98.43 1154 LYS A O 1
ATOM 2474 N N . ALA A 1 332 ? 65.198 83.830 189.971 1.00 100.74 1155 ALA A N 1
ATOM 2475 C CA . ALA A 1 332 ? 66.608 83.579 189.710 1.00 103.28 1155 ALA A CA 1
ATOM 2476 C C . ALA A 1 332 ? 67.470 84.578 190.470 1.00 104.82 1155 ALA A C 1
ATOM 2477 O O . ALA A 1 332 ? 68.164 84.213 191.418 1.00 105.18 1155 ALA A O 1
ATOM 2479 N N . GLU A 1 333 ? 67.422 85.839 190.049 1.00 106.48 1156 GLU A N 1
ATOM 2480 C CA . GLU A 1 333 ? 68.197 86.896 190.689 1.00 108.40 1156 GLU A CA 1
ATOM 2481 C C . GLU A 1 333 ? 67.945 86.913 192.192 1.00 108.77 1156 GLU A C 1
ATOM 2482 O O . GLU A 1 333 ? 68.754 87.430 192.962 1.00 108.49 1156 GLU A O 1
ATOM 2488 N N . LYS A 1 334 ? 66.817 86.343 192.602 1.00 109.85 1157 LYS A N 1
ATOM 2489 C CA . LYS A 1 334 ? 66.454 86.285 194.012 1.00 110.85 1157 LYS A CA 1
ATOM 2490 C C . LYS A 1 334 ? 67.223 85.155 194.695 1.00 112.14 1157 LYS A C 1
ATOM 2491 O O . LYS A 1 334 ? 68.065 85.406 195.555 1.00 112.79 1157 LYS A O 1
ATOM 2497 N N . GLU A 1 335 ? 66.937 83.915 194.304 1.00 113.76 1158 GLU A N 1
ATOM 2498 C CA . GLU A 1 335 ? 67.611 82.753 194.882 1.00 115.61 1158 GLU A CA 1
ATOM 2499 C C . GLU A 1 335 ? 69.122 82.950 194.855 1.00 116.39 1158 GLU A C 1
ATOM 2500 O O . GLU A 1 335 ? 69.837 82.509 195.756 1.00 116.98 1158 GLU A O 1
ATOM 2506 N N . ARG A 1 336 ? 69.595 83.615 193.807 1.00 116.98 1159 ARG A N 1
ATOM 2507 C CA . ARG A 1 336 ? 71.012 83.902 193.632 1.00 117.06 1159 ARG A CA 1
ATOM 2508 C C . ARG A 1 336 ? 71.555 84.674 194.833 1.00 117.53 1159 ARG A C 1
ATOM 2509 O O . ARG A 1 336 ? 72.392 84.167 195.580 1.00 117.66 1159 ARG A O 1
ATOM 2517 N N . LEU A 1 337 ? 71.072 85.901 195.013 1.00 117.22 1160 LEU A N 1
ATOM 2518 C CA . LEU A 1 337 ? 71.500 86.745 196.125 1.00 116.53 1160 LEU A CA 1
ATOM 2519 C C . LEU A 1 337 ? 71.201 86.081 197.471 1.00 116.21 1160 LEU A C 1
ATOM 2520 O O . LEU A 1 337 ? 72.163 85.814 198.224 1.00 115.60 1160 LEU A O 1
ATOM 2525 N N . LYS B 1 7 ? 20.348 59.719 170.781 1.00 100.63 830 LYS B N 1
ATOM 2526 C CA . LYS B 1 7 ? 20.247 58.230 170.790 1.00 100.81 830 LYS B CA 1
ATOM 2527 C C . LYS B 1 7 ? 21.381 57.646 171.619 1.00 101.45 830 LYS B C 1
ATOM 2528 O O . LYS B 1 7 ? 22.236 58.382 172.116 1.00 102.62 830 LYS B O 1
ATOM 2534 N N . GLU B 1 8 ? 21.383 56.325 171.767 1.00 101.16 831 GLU B N 1
ATOM 2535 C CA . GLU B 1 8 ? 22.424 55.638 172.524 1.00 100.53 831 GLU B CA 1
ATOM 2536 C C . GLU B 1 8 ? 22.653 54.237 171.959 1.00 98.32 831 GLU B C 1
ATOM 2537 O O . GLU B 1 8 ? 21.705 53.544 171.589 1.00 98.62 831 GLU B O 1
ATOM 2543 N N . LEU B 1 9 ? 23.916 53.828 171.891 1.00 95.20 832 LEU B N 1
ATOM 2544 C CA . LEU B 1 9 ? 24.273 52.521 171.346 1.00 93.06 832 LEU B CA 1
ATOM 2545 C C . LEU B 1 9 ? 24.040 51.344 172.277 1.00 91.13 832 LEU B C 1
ATOM 2546 O O . LEU B 1 9 ? 24.433 51.371 173.444 1.00 91.65 832 LEU B O 1
ATOM 2551 N N . LYS B 1 10 ? 23.414 50.303 171.738 1.00 88.58 833 LYS B N 1
ATOM 2552 C CA . LYS B 1 10 ? 23.129 49.096 172.494 1.00 86.67 833 LYS B CA 1
ATOM 2553 C C . LYS B 1 10 ? 24.044 47.935 172.123 1.00 85.60 833 LYS B C 1
ATOM 2554 O O . LYS B 1 10 ? 24.077 46.931 172.832 1.00 85.88 833 LYS B O 1
ATOM 2560 N N . VAL B 1 11 ? 24.783 48.058 171.019 1.00 85.64 834 VAL B N 1
ATOM 2561 C CA . VAL B 1 11 ? 25.671 46.974 170.583 1.00 83.29 834 VAL B CA 1
ATOM 2562 C C . VAL B 1 11 ? 27.011 47.401 169.988 1.00 82.79 834 VAL B C 1
ATOM 2563 O O . VAL B 1 11 ? 28.075 47.006 170.466 1.00 82.57 834 VAL B O 1
ATOM 2567 N N . LEU B 1 12 ? 26.950 48.191 168.926 1.00 82.32 835 LEU B N 1
ATOM 2568 C CA . LEU B 1 12 ? 28.150 48.642 168.233 1.00 82.48 835 LEU B CA 1
ATOM 2569 C C . LEU B 1 12 ? 29.139 49.384 169.106 1.00 82.44 835 LEU B C 1
ATOM 2570 O O . LEU B 1 12 ? 28.753 50.137 169.991 1.00 81.73 835 LEU B O 1
ATOM 2575 N N . ASP B 1 13 ? 30.424 49.173 168.849 1.00 83.96 836 ASP B N 1
ATOM 2576 C CA . ASP B 1 13 ? 31.450 49.882 169.593 1.00 86.35 836 ASP B CA 1
ATOM 2577 C C . ASP B 1 13 ? 31.272 51.357 169.216 1.00 87.06 836 ASP B C 1
ATOM 2578 O O . ASP B 1 13 ? 30.417 51.690 168.394 1.00 87.69 836 ASP B O 1
ATOM 2583 N N . SER B 1 14 ? 32.076 52.237 169.801 1.00 87.88 837 SER B N 1
ATOM 2584 C CA . SER B 1 14 ? 31.955 53.666 169.534 1.00 88.64 837 SER B CA 1
ATOM 2585 C C . SER B 1 14 ? 32.378 54.115 168.139 1.00 88.64 837 SER B C 1
ATOM 2586 O O . SER B 1 14 ? 31.603 54.758 167.432 1.00 88.68 837 SER B O 1
ATOM 2589 N N . LYS B 1 15 ? 33.601 53.785 167.738 1.00 88.36 838 LYS B N 1
ATOM 2590 C CA . LYS B 1 15 ? 34.083 54.209 166.431 1.00 88.35 838 LYS B CA 1
ATOM 2591 C C . LYS B 1 15 ? 33.230 53.678 165.282 1.00 88.31 838 LYS B C 1
ATOM 2592 O O . LYS B 1 15 ? 32.818 54.451 164.416 1.00 88.69 838 LYS B O 1
ATOM 2598 N N . THR B 1 16 ? 32.960 52.373 165.268 1.00 87.25 839 THR B N 1
ATOM 2599 C CA . THR B 1 16 ? 32.140 51.792 164.206 1.00 86.92 839 THR B CA 1
ATOM 2600 C C . THR B 1 16 ? 30.854 52.589 164.022 1.00 87.04 839 THR B C 1
ATOM 2601 O O . THR B 1 16 ? 30.419 52.824 162.897 1.00 87.13 839 THR B O 1
ATOM 2605 N N . ALA B 1 17 ? 30.242 53.002 165.127 1.00 86.99 840 ALA B N 1
ATOM 2606 C CA . ALA B 1 17 ? 29.013 53.781 165.050 1.00 86.54 840 ALA B CA 1
ATOM 2607 C C . ALA B 1 17 ? 29.275 55.110 164.343 1.00 86.10 840 ALA B C 1
ATOM 2608 O O . ALA B 1 17 ? 28.487 55.533 163.497 1.00 85.10 840 ALA B O 1
ATOM 2610 N N . GLN B 1 18 ? 30.386 55.757 164.693 1.00 86.29 841 GLN B N 1
ATOM 2611 C CA . GLN B 1 18 ? 30.760 57.042 164.099 1.00 87.19 841 GLN B CA 1
ATOM 2612 C C . GLN B 1 18 ? 30.954 56.927 162.591 1.00 85.53 841 GLN B C 1
ATOM 2613 O O . GLN B 1 18 ? 30.250 57.566 161.808 1.00 84.89 841 GLN B O 1
ATOM 2619 N N . ASN B 1 19 ? 31.930 56.113 162.201 1.00 84.15 842 ASN B N 1
ATOM 2620 C CA . ASN B 1 19 ? 32.260 55.881 160.800 1.00 81.31 842 ASN B CA 1
ATOM 2621 C C . ASN B 1 19 ? 31.009 55.573 159.987 1.00 80.05 842 ASN B C 1
ATOM 2622 O O . ASN B 1 19 ? 30.713 56.232 158.987 1.00 79.68 842 ASN B O 1
ATOM 2627 N N . LEU B 1 20 ? 30.283 54.559 160.441 1.00 77.20 843 LEU B N 1
ATOM 2628 C CA . LEU B 1 20 ? 29.068 54.096 159.790 1.00 75.80 843 LEU B CA 1
ATOM 2629 C C . LEU B 1 20 ? 28.050 55.216 159.580 1.00 75.90 843 LEU B C 1
ATOM 2630 O O . LEU B 1 20 ? 27.306 55.215 158.595 1.00 76.28 843 LEU B O 1
ATOM 2635 N N . SER B 1 21 ? 28.020 56.170 160.504 1.00 76.07 844 SER B N 1
ATOM 2636 C CA . SER B 1 21 ? 27.093 57.293 160.408 1.00 76.06 844 SER B CA 1
ATOM 2637 C C . SER B 1 21 ? 27.481 58.209 159.249 1.00 74.34 844 SER B C 1
ATOM 2638 O O . SER B 1 21 ? 26.656 58.518 158.388 1.00 74.85 844 SER B O 1
ATOM 2641 N N . ILE B 1 22 ? 28.735 58.648 159.233 1.00 72.49 845 ILE B N 1
ATOM 2642 C CA . ILE B 1 22 ? 29.216 59.512 158.164 1.00 70.68 845 ILE B CA 1
ATOM 2643 C C . ILE B 1 22 ? 28.946 58.828 156.835 1.00 70.71 845 ILE B C 1
ATOM 2644 O O . ILE B 1 22 ? 28.504 59.454 155.872 1.00 71.03 845 ILE B O 1
ATOM 2649 N N . PHE B 1 23 ? 29.221 57.531 156.796 1.00 68.98 846 PHE B N 1
ATOM 2650 C CA . PHE B 1 23 ? 29.022 56.751 155.592 1.00 68.01 846 PHE B CA 1
ATOM 2651 C C . PHE B 1 23 ? 27.558 56.735 155.157 1.00 69.04 846 PHE B C 1
ATOM 2652 O O . PHE B 1 23 ? 27.244 57.093 154.020 1.00 67.45 846 PHE B O 1
ATOM 2660 N N . LEU B 1 24 ? 26.663 56.321 156.054 1.00 70.82 847 LEU B N 1
ATOM 2661 C CA . LEU B 1 24 ? 25.241 56.272 155.729 1.00 72.97 847 LEU B CA 1
ATOM 2662 C C . LEU B 1 24 ? 24.728 57.667 155.402 1.00 74.69 847 LEU B C 1
ATOM 2663 O O . LEU B 1 24 ? 23.791 57.829 154.617 1.00 74.42 847 LEU B O 1
ATOM 2668 N N . GLY B 1 25 ? 25.361 58.669 156.009 1.00 76.63 848 GLY B N 1
ATOM 2669 C CA . GLY B 1 25 ? 24.971 60.049 155.793 1.00 79.37 848 GLY B CA 1
ATOM 2670 C C . GLY B 1 25 ? 25.232 60.527 154.380 1.00 81.81 848 GLY B C 1
ATOM 2671 O O . GLY B 1 25 ? 24.301 60.691 153.593 1.00 82.35 848 GLY B O 1
ATOM 2672 N N . SER B 1 26 ? 26.500 60.756 154.054 1.00 83.56 849 SER B N 1
ATOM 2673 C CA . SER B 1 26 ? 26.867 61.213 152.719 1.00 84.15 849 SER B CA 1
ATOM 2674 C C . SER B 1 26 ? 26.440 60.194 151.662 1.00 83.56 849 SER B C 1
ATOM 2675 O O . SER B 1 26 ? 26.793 60.313 150.491 1.00 83.95 849 SER B O 1
ATOM 2678 N N . PHE B 1 27 ? 25.667 59.201 152.087 1.00 83.24 850 PHE B N 1
ATOM 2679 C CA . PHE B 1 27 ? 25.178 58.159 151.196 1.00 83.91 850 PHE B CA 1
ATOM 2680 C C . PHE B 1 27 ? 23.714 58.406 150.793 1.00 83.82 850 PHE B C 1
ATOM 2681 O O . PHE B 1 27 ? 23.298 58.034 149.694 1.00 84.77 850 PHE B O 1
ATOM 2689 N N . ARG B 1 28 ? 22.947 59.037 151.684 1.00 82.09 851 ARG B N 1
ATOM 2690 C CA . ARG B 1 28 ? 21.535 59.352 151.446 1.00 79.98 851 ARG B CA 1
ATOM 2691 C C . ARG B 1 28 ? 20.800 58.276 150.667 1.00 78.54 851 ARG B C 1
ATOM 2692 O O . ARG B 1 28 ? 20.860 58.246 149.435 1.00 79.37 851 ARG B O 1
ATOM 2700 N N . MET B 1 29 ? 20.096 57.404 151.384 1.00 76.39 852 MET B N 1
ATOM 2701 C CA . MET B 1 29 ? 19.338 56.320 150.760 1.00 72.97 852 MET B CA 1
ATOM 2702 C C . MET B 1 29 ? 18.695 55.466 151.857 1.00 69.05 852 MET B C 1
ATOM 2703 O O . MET B 1 29 ? 19.386 54.956 152.734 1.00 68.28 852 MET B O 1
ATOM 2708 N N . PRO B 1 30 ? 17.361 55.308 151.825 1.00 65.61 853 PRO B N 1
ATOM 2709 C CA . PRO B 1 30 ? 16.652 54.507 152.831 1.00 64.00 853 PRO B CA 1
ATOM 2710 C C . PRO B 1 30 ? 17.312 53.137 153.035 1.00 63.87 853 PRO B C 1
ATOM 2711 O O . PRO B 1 30 ? 17.554 52.399 152.077 1.00 63.53 853 PRO B O 1
ATOM 2715 N N . TYR B 1 31 ? 17.593 52.797 154.289 1.00 62.20 854 TYR B N 1
ATOM 2716 C CA . TYR B 1 31 ? 18.256 51.542 154.591 1.00 59.84 854 TYR B CA 1
ATOM 2717 C C . TYR B 1 31 ? 17.627 50.337 153.911 1.00 58.08 854 TYR B C 1
ATOM 2718 O O . TYR B 1 31 ? 18.313 49.363 153.610 1.00 58.58 854 TYR B O 1
ATOM 2727 N N . GLN B 1 32 ? 16.328 50.403 153.653 1.00 56.31 855 GLN B N 1
ATOM 2728 C CA . GLN B 1 32 ? 15.647 49.296 152.999 1.00 54.91 855 GLN B CA 1
ATOM 2729 C C . GLN B 1 32 ? 16.009 49.286 151.530 1.00 54.51 855 GLN B C 1
ATOM 2730 O O . GLN B 1 32 ? 16.202 48.229 150.932 1.00 54.99 855 GLN B O 1
ATOM 2736 N N . GLU B 1 33 ? 16.102 50.475 150.953 1.00 53.10 856 GLU B N 1
ATOM 2737 C CA . GLU B 1 33 ? 16.453 50.607 149.556 1.00 52.99 856 GLU B CA 1
ATOM 2738 C C . GLU B 1 33 ? 17.867 50.035 149.377 1.00 51.63 856 GLU B C 1
ATOM 2739 O O . GLU B 1 33 ? 18.126 49.298 148.424 1.00 50.46 856 GLU B O 1
ATOM 2745 N N . ILE B 1 34 ? 18.773 50.366 150.298 1.00 48.46 857 ILE B N 1
ATOM 2746 C CA . ILE B 1 34 ? 20.137 49.849 150.231 1.00 47.11 857 ILE B CA 1
ATOM 2747 C C . ILE B 1 34 ? 20.098 48.326 150.276 1.00 48.87 857 ILE B C 1
ATOM 2748 O O . ILE B 1 34 ? 20.775 47.648 149.499 1.00 49.45 857 ILE B O 1
ATOM 2753 N N . LYS B 1 35 ? 19.299 47.791 151.193 1.00 47.78 858 LYS B N 1
ATOM 2754 C CA . LYS B 1 35 ? 19.165 46.352 151.315 1.00 46.69 858 LYS B CA 1
ATOM 2755 C C . LYS B 1 35 ? 18.660 45.734 149.997 1.00 45.03 858 LYS B C 1
ATOM 2756 O O . LYS B 1 35 ? 19.144 44.696 149.559 1.00 44.19 858 LYS B O 1
ATOM 2762 N N . ASN B 1 36 ? 17.691 46.368 149.356 1.00 43.25 859 ASN B N 1
ATOM 2763 C CA . ASN B 1 36 ? 17.173 45.809 148.121 1.00 44.80 859 ASN B CA 1
ATOM 2764 C C . ASN B 1 36 ? 18.193 45.845 146.984 1.00 45.50 859 ASN B C 1
ATOM 2765 O O . ASN B 1 36 ? 18.266 44.920 146.175 1.00 46.29 859 ASN B O 1
ATOM 2770 N N . VAL B 1 37 ? 18.984 46.909 146.938 1.00 44.36 860 VAL B N 1
ATOM 2771 C CA . VAL B 1 37 ? 20.004 47.056 145.923 1.00 41.40 860 VAL B CA 1
ATOM 2772 C C . VAL B 1 37 ? 20.972 45.893 146.059 1.00 41.36 860 VAL B C 1
ATOM 2773 O O . VAL B 1 37 ? 21.374 45.295 145.068 1.00 42.68 860 VAL B O 1
ATOM 2777 N N . ILE B 1 38 ? 21.331 45.554 147.290 1.00 40.96 861 ILE B N 1
ATOM 2778 C CA . ILE B 1 38 ? 22.245 44.444 147.518 1.00 40.92 861 ILE B CA 1
ATOM 2779 C C . ILE B 1 38 ? 21.603 43.107 147.168 1.00 41.47 861 ILE B C 1
ATOM 2780 O O . ILE B 1 38 ? 22.257 42.233 146.614 1.00 44.33 861 ILE B O 1
ATOM 2785 N N . LEU B 1 39 ? 20.324 42.943 147.484 1.00 42.48 862 LEU B N 1
ATOM 2786 C CA . LEU B 1 39 ? 19.636 41.690 147.197 1.00 42.49 862 LEU B CA 1
ATOM 2787 C C . LEU B 1 39 ? 19.367 41.513 145.710 1.00 43.78 862 LEU B C 1
ATOM 2788 O O . LEU B 1 39 ? 19.513 40.418 145.171 1.00 44.33 862 LEU B O 1
ATOM 2793 N N . GLU B 1 40 ? 18.968 42.591 145.048 1.00 42.58 863 GLU B N 1
ATOM 2794 C CA . GLU B 1 40 ? 18.672 42.531 143.626 1.00 43.18 863 GLU B CA 1
ATOM 2795 C C . GLU B 1 40 ? 19.924 42.593 142.768 1.00 41.54 863 GLU B C 1
ATOM 2796 O O . GLU B 1 40 ? 19.871 42.329 141.566 1.00 40.68 863 GLU B O 1
ATOM 2802 N N . VAL B 1 41 ? 21.053 42.926 143.380 1.00 40.56 864 VAL B N 1
ATOM 2803 C CA . VAL B 1 41 ? 22.284 43.067 142.620 1.00 38.61 864 VAL B CA 1
ATOM 2804 C C . VAL B 1 41 ? 21.929 44.018 141.483 1.00 38.14 864 VAL B C 1
ATOM 2805 O O . VAL B 1 41 ? 22.188 43.731 140.323 1.00 39.72 864 VAL B O 1
ATOM 2809 N N . ASN B 1 42 ? 21.296 45.135 141.837 1.00 38.77 865 ASN B N 1
ATOM 2810 C CA . ASN B 1 42 ? 20.874 46.152 140.880 1.00 38.81 865 ASN B CA 1
ATOM 2811 C C . ASN B 1 42 ? 22.092 46.866 140.321 1.00 40.64 865 ASN B C 1
ATOM 2812 O O . ASN B 1 42 ? 22.718 47.686 141.003 1.00 40.81 865 ASN B O 1
ATOM 2817 N N . GLU B 1 43 ? 22.441 46.589 139.076 1.00 42.79 866 GLU B N 1
ATOM 2818 C CA . GLU B 1 43 ? 23.627 47.242 138.554 1.00 42.69 866 GLU B CA 1
ATOM 2819 C C . GLU B 1 43 ? 23.438 48.647 138.007 1.00 40.20 866 GLU B C 1
ATOM 2820 O O . GLU B 1 43 ? 24.346 49.233 137.420 1.00 41.33 866 GLU B O 1
ATOM 2826 N N . ALA B 1 44 ? 22.258 49.205 138.239 1.00 34.93 867 ALA B N 1
ATOM 2827 C CA . ALA B 1 44 ? 22.006 50.581 137.829 1.00 33.66 867 ALA B CA 1
ATOM 2828 C C . ALA B 1 44 ? 22.387 51.459 139.034 1.00 32.22 867 ALA B C 1
ATOM 2829 O O . ALA B 1 44 ? 22.458 52.674 138.924 1.00 30.31 867 ALA B O 1
ATOM 2831 N N . VAL B 1 45 ? 22.636 50.827 140.180 1.00 32.75 868 VAL B N 1
ATOM 2832 C CA . VAL B 1 45 ? 23.023 51.547 141.388 1.00 34.03 868 VAL B CA 1
ATOM 2833 C C . VAL B 1 45 ? 24.413 51.116 141.878 1.00 33.61 868 VAL B C 1
ATOM 2834 O O . VAL B 1 45 ? 25.288 51.948 142.128 1.00 33.20 868 VAL B O 1
ATOM 2838 N N . LEU B 1 46 ? 24.603 49.808 142.013 1.00 33.11 869 LEU B N 1
ATOM 2839 C CA . LEU B 1 46 ? 25.863 49.260 142.487 1.00 31.82 869 LEU B CA 1
ATOM 2840 C C . LEU B 1 46 ? 27.040 49.667 141.623 1.00 31.78 869 LEU B C 1
ATOM 2841 O O . LEU B 1 46 ? 26.920 49.791 140.403 1.00 30.66 869 LEU B O 1
ATOM 2846 N N . THR B 1 47 ? 28.170 49.899 142.282 1.00 31.74 870 THR B N 1
ATOM 2847 C CA . THR B 1 47 ? 29.415 50.255 141.628 1.00 34.70 870 THR B CA 1
ATOM 2848 C C . THR B 1 47 ? 30.471 49.586 142.473 1.00 36.00 870 THR B C 1
ATOM 2849 O O . THR B 1 47 ? 30.211 49.198 143.610 1.00 35.88 870 THR B O 1
ATOM 2853 N N . GLU B 1 48 ? 31.663 49.453 141.914 1.00 36.53 871 GLU B N 1
ATOM 2854 C CA . GLU B 1 48 ? 32.755 48.802 142.609 1.00 39.14 871 GLU B CA 1
ATOM 2855 C C . GLU B 1 48 ? 33.046 49.521 143.926 1.00 38.78 871 GLU B C 1
ATOM 2856 O O . GLU B 1 48 ? 33.176 48.901 144.974 1.00 38.28 871 GLU B O 1
ATOM 2862 N N . SER B 1 49 ? 33.142 50.842 143.855 1.00 38.61 872 SER B N 1
ATOM 2863 C CA . SER B 1 49 ? 33.427 51.655 145.023 1.00 37.60 872 SER B CA 1
ATOM 2864 C C . SER B 1 49 ? 32.350 51.505 146.097 1.00 37.05 872 SER B C 1
ATOM 2865 O O . SER B 1 49 ? 32.649 51.408 147.288 1.00 36.28 872 SER B O 1
ATOM 2868 N N . MET B 1 50 ? 31.096 51.473 145.669 1.00 35.76 873 MET B N 1
ATOM 2869 C CA . MET B 1 50 ? 29.986 51.340 146.598 1.00 34.66 873 MET B CA 1
ATOM 2870 C C . MET B 1 50 ? 30.041 50.055 147.399 1.00 35.23 873 MET B C 1
ATOM 2871 O O . MET B 1 50 ? 29.814 50.066 148.609 1.00 34.55 873 MET B O 1
ATOM 2876 N N . ILE B 1 51 ? 30.329 48.946 146.723 1.00 38.09 874 ILE B N 1
ATOM 2877 C CA . ILE B 1 51 ? 30.410 47.647 147.381 1.00 38.12 874 ILE B CA 1
ATOM 2878 C C . ILE B 1 51 ? 31.619 47.581 148.289 1.00 38.83 874 ILE B C 1
ATOM 2879 O O . ILE B 1 51 ? 31.528 47.085 149.402 1.00 42.02 874 ILE B O 1
ATOM 2884 N N . GLN B 1 52 ? 32.753 48.077 147.816 1.00 38.46 875 GLN B N 1
ATOM 2885 C CA . GLN B 1 52 ? 33.962 48.059 148.633 1.00 40.21 875 GLN B CA 1
ATOM 2886 C C . GLN B 1 52 ? 33.685 48.777 149.945 1.00 39.96 875 GLN B C 1
ATOM 2887 O O . GLN B 1 52 ? 34.021 48.275 151.010 1.00 41.25 875 GLN B O 1
ATOM 2893 N N . ASN B 1 53 ? 33.052 49.940 149.868 1.00 41.88 876 ASN B N 1
ATOM 2894 C CA . ASN B 1 53 ? 32.734 50.698 151.069 1.00 43.31 876 ASN B CA 1
ATOM 2895 C C . ASN B 1 53 ? 31.761 49.963 151.996 1.00 44.89 876 ASN B C 1
ATOM 2896 O O . ASN B 1 53 ? 32.007 49.876 153.198 1.00 45.37 876 ASN B O 1
ATOM 2901 N N . LEU B 1 54 ? 30.672 49.421 151.458 1.00 43.64 877 LEU B N 1
ATOM 2902 C CA . LEU B 1 54 ? 29.736 48.701 152.309 1.00 44.56 877 LEU B CA 1
ATOM 2903 C C . LEU B 1 54 ? 30.486 47.605 153.066 1.00 46.58 877 LEU B C 1
ATOM 2904 O O . LEU B 1 54 ? 30.231 47.361 154.240 1.00 49.24 877 LEU B O 1
ATOM 2909 N N . ILE B 1 55 ? 31.424 46.949 152.397 1.00 46.84 878 ILE B N 1
ATOM 2910 C CA . ILE B 1 55 ? 32.194 45.888 153.032 1.00 47.39 878 ILE B CA 1
ATOM 2911 C C . ILE B 1 55 ? 33.117 46.454 154.112 1.00 49.60 878 ILE B C 1
ATOM 2912 O O . ILE B 1 55 ? 33.229 45.894 155.202 1.00 49.40 878 ILE B O 1
ATOM 2917 N N . LYS B 1 56 ? 33.768 47.570 153.805 1.00 49.85 879 LYS B N 1
ATOM 2918 C CA . LYS B 1 56 ? 34.678 48.204 154.746 1.00 53.05 879 LYS B CA 1
ATOM 2919 C C . LYS B 1 56 ? 33.947 48.777 155.963 1.00 55.47 879 LYS B C 1
ATOM 2920 O O . LYS B 1 56 ? 34.481 48.768 157.068 1.00 57.13 879 LYS B O 1
ATOM 2926 N N . GLN B 1 57 ? 32.724 49.263 155.757 1.00 57.12 880 GLN B N 1
ATOM 2927 C CA . GLN B 1 57 ? 31.931 49.876 156.823 1.00 56.59 880 GLN B CA 1
ATOM 2928 C C . GLN B 1 57 ? 30.956 48.924 157.507 1.00 57.88 880 GLN B C 1
ATOM 2929 O O . GLN B 1 57 ? 30.340 49.277 158.505 1.00 59.41 880 GLN B O 1
ATOM 2935 N N . MET B 1 58 ? 30.804 47.722 156.976 1.00 58.75 881 MET B N 1
ATOM 2936 C CA . MET B 1 58 ? 29.859 46.779 157.554 1.00 59.19 881 MET B CA 1
ATOM 2937 C C . MET B 1 58 ? 30.269 46.300 158.936 1.00 61.98 881 MET B C 1
ATOM 2938 O O . MET B 1 58 ? 31.388 45.829 159.130 1.00 61.82 881 MET B O 1
ATOM 2943 N N . PRO B 1 59 ? 29.364 46.427 159.922 1.00 62.95 882 PRO B N 1
ATOM 2944 C CA . PRO B 1 59 ? 29.633 45.995 161.297 1.00 64.08 882 PRO B CA 1
ATOM 2945 C C . PRO B 1 59 ? 29.931 44.503 161.270 1.00 65.16 882 PRO B C 1
ATOM 2946 O O . PRO B 1 59 ? 29.423 43.802 160.403 1.00 63.19 882 PRO B O 1
ATOM 2950 N N . GLU B 1 60 ? 30.744 44.025 162.211 1.00 68.59 883 GLU B N 1
ATOM 2951 C CA . GLU B 1 60 ? 31.116 42.607 162.279 1.00 72.45 883 GLU B CA 1
ATOM 2952 C C . GLU B 1 60 ? 29.911 41.667 162.230 1.00 74.13 883 GLU B C 1
ATOM 2953 O O . GLU B 1 60 ? 28.810 42.032 162.644 1.00 75.06 883 GLU B O 1
ATOM 2959 N N . PRO B 1 61 ? 30.105 40.440 161.715 1.00 76.03 884 PRO B N 1
ATOM 2960 C CA . PRO B 1 61 ? 29.014 39.462 161.622 1.00 77.39 884 PRO B CA 1
ATOM 2961 C C . PRO B 1 61 ? 28.318 39.245 162.968 1.00 79.16 884 PRO B C 1
ATOM 2962 O O . PRO B 1 61 ? 27.088 39.195 163.050 1.00 79.14 884 PRO B O 1
ATOM 2966 N N . GLU B 1 62 ? 29.118 39.119 164.021 1.00 80.88 885 GLU B N 1
ATOM 2967 C CA . GLU B 1 62 ? 28.601 38.910 165.369 1.00 82.71 885 GLU B CA 1
ATOM 2968 C C . GLU B 1 62 ? 27.827 40.144 165.815 1.00 81.13 885 GLU B C 1
ATOM 2969 O O . GLU B 1 62 ? 26.724 40.042 166.352 1.00 80.15 885 GLU B O 1
ATOM 2975 N N . GLN B 1 63 ? 28.417 41.312 165.588 1.00 80.74 886 GLN B N 1
ATOM 2976 C CA . GLN B 1 63 ? 27.780 42.566 165.949 1.00 82.31 886 GLN B CA 1
ATOM 2977 C C . GLN B 1 63 ? 26.420 42.701 165.281 1.00 82.52 886 GLN B C 1
ATOM 2978 O O . GLN B 1 63 ? 25.526 43.352 165.810 1.00 83.56 886 GLN B O 1
ATOM 2984 N N . LEU B 1 64 ? 26.256 42.096 164.112 1.00 83.10 887 LEU B N 1
ATOM 2985 C CA . LEU B 1 64 ? 24.974 42.182 163.432 1.00 83.79 887 LEU B CA 1
ATOM 2986 C C . LEU B 1 64 ? 24.017 41.173 164.038 1.00 84.86 887 LEU B C 1
ATOM 2987 O O . LEU B 1 64 ? 22.803 41.368 164.018 1.00 84.25 887 LEU B O 1
ATOM 2992 N N . LYS B 1 65 ? 24.569 40.095 164.584 1.00 87.51 888 LYS B N 1
ATOM 2993 C CA . LYS B 1 65 ? 23.744 39.070 165.203 1.00 90.19 888 LYS B CA 1
ATOM 2994 C C . LYS B 1 65 ? 23.017 39.693 166.387 1.00 91.86 888 LYS B C 1
ATOM 2995 O O . LYS B 1 65 ? 21.800 39.573 166.513 1.00 92.47 888 LYS B O 1
ATOM 3001 N N . MET B 1 66 ? 23.772 40.370 167.247 1.00 93.24 889 MET B N 1
ATOM 3002 C CA . MET B 1 66 ? 23.203 41.017 168.422 1.00 94.45 889 MET B CA 1
ATOM 3003 C C . MET B 1 66 ? 22.062 41.965 168.063 1.00 94.26 889 MET B C 1
ATOM 3004 O O . MET B 1 66 ? 20.994 41.923 168.673 1.00 95.09 889 MET B O 1
ATOM 3009 N N . LEU B 1 67 ? 22.288 42.812 167.067 1.00 93.29 890 LEU B N 1
ATOM 3010 C CA . LEU B 1 67 ? 21.279 43.771 166.639 1.00 93.66 890 LEU B CA 1
ATOM 3011 C C . LEU B 1 67 ? 20.005 43.114 166.126 1.00 95.50 890 LEU B C 1
ATOM 3012 O O . LEU B 1 67 ? 19.069 43.802 165.709 1.00 95.11 890 LEU B O 1
ATOM 3017 N N . SER B 1 68 ? 19.964 41.788 166.150 1.00 98.53 891 SER B N 1
ATOM 3018 C CA . SER B 1 68 ? 18.786 41.075 165.680 1.00 102.72 891 SER B CA 1
ATOM 3019 C C . SER B 1 68 ? 17.716 40.963 166.763 1.00 105.87 891 SER B C 1
ATOM 3020 O O . SER B 1 68 ? 16.531 40.833 166.452 1.00 106.52 891 SER B O 1
ATOM 3023 N N . GLU B 1 69 ? 18.134 41.019 168.027 1.00 109.89 892 GLU B N 1
ATOM 3024 C CA . GLU B 1 69 ? 17.207 40.931 169.159 1.00 113.83 892 GLU B CA 1
ATOM 3025 C C . GLU B 1 69 ? 16.635 42.298 169.508 1.00 116.74 892 GLU B C 1
ATOM 3026 O O . GLU B 1 69 ? 15.957 42.462 170.524 1.00 116.90 892 GLU B O 1
ATOM 3032 N N . LEU B 1 70 ? 16.915 43.278 168.657 1.00 119.80 893 LEU B N 1
ATOM 3033 C CA . LEU B 1 70 ? 16.454 44.640 168.876 1.00 122.08 893 LEU B CA 1
ATOM 3034 C C . LEU B 1 70 ? 15.657 45.166 167.679 1.00 124.25 893 LEU B C 1
ATOM 3035 O O . LEU B 1 70 ? 16.029 46.165 167.065 1.00 124.16 893 LEU B O 1
ATOM 3040 N N . LYS B 1 71 ? 14.561 44.489 167.351 1.00 126.79 894 LYS B N 1
ATOM 3041 C CA . LYS B 1 71 ? 13.718 44.900 166.232 1.00 127.86 894 LYS B CA 1
ATOM 3042 C C . LYS B 1 71 ? 12.471 45.638 166.710 1.00 127.51 894 LYS B C 1
ATOM 3043 O O . LYS B 1 71 ? 11.874 46.413 165.963 1.00 127.67 894 LYS B O 1
ATOM 3049 N N . GLU B 1 72 ? 12.085 45.393 167.959 1.00 126.44 895 GLU B N 1
ATOM 3050 C CA . GLU B 1 72 ? 10.915 46.038 168.550 1.00 124.74 895 GLU B CA 1
ATOM 3051 C C . GLU B 1 72 ? 11.164 47.534 168.735 1.00 121.39 895 GLU B C 1
ATOM 3052 O O . GLU B 1 72 ? 10.267 48.357 168.535 1.00 121.20 895 GLU B O 1
ATOM 3058 N N . GLU B 1 73 ? 12.390 47.873 169.120 1.00 117.03 896 GLU B N 1
ATOM 3059 C CA . GLU B 1 73 ? 12.777 49.257 169.349 1.00 112.16 896 GLU B CA 1
ATOM 3060 C C . GLU B 1 73 ? 13.568 49.834 168.180 1.00 108.57 896 GLU B C 1
ATOM 3061 O O . GLU B 1 73 ? 14.436 50.682 168.375 1.00 108.40 896 GLU B O 1
ATOM 3067 N N . TYR B 1 74 ? 13.261 49.377 166.969 1.00 104.23 897 TYR B N 1
ATOM 3068 C CA . TYR B 1 74 ? 13.954 49.850 165.772 1.00 99.59 897 TYR B CA 1
ATOM 3069 C C . TYR B 1 74 ? 14.074 51.366 165.763 1.00 97.06 897 TYR B C 1
ATOM 3070 O O . TYR B 1 74 ? 15.149 51.912 165.510 1.00 96.37 897 TYR B O 1
ATOM 3079 N N . ASP B 1 75 ? 12.958 52.036 166.036 1.00 94.27 898 ASP B N 1
ATOM 3080 C CA . ASP B 1 75 ? 12.913 53.497 166.056 1.00 91.90 898 ASP B CA 1
ATOM 3081 C C . ASP B 1 75 ? 13.671 54.104 167.233 1.00 89.14 898 ASP B C 1
ATOM 3082 O O . ASP B 1 75 ? 14.019 55.285 167.217 1.00 87.80 898 ASP B O 1
ATOM 3087 N N . ASP B 1 76 ? 13.928 53.289 168.249 1.00 86.97 899 ASP B N 1
ATOM 3088 C CA . ASP B 1 76 ? 14.655 53.744 169.425 1.00 85.14 899 ASP B CA 1
ATOM 3089 C C . ASP B 1 76 ? 16.149 53.752 169.128 1.00 83.20 899 ASP B C 1
ATOM 3090 O O . ASP B 1 76 ? 16.873 54.646 169.564 1.00 83.49 899 ASP B O 1
ATOM 3095 N N . LEU B 1 77 ? 16.592 52.749 168.373 1.00 80.26 900 LEU B N 1
ATOM 3096 C CA . LEU B 1 77 ? 17.998 52.587 168.001 1.00 76.17 900 LEU B CA 1
ATOM 3097 C C . LEU B 1 77 ? 18.537 53.736 167.165 1.00 74.92 900 LEU B C 1
ATOM 3098 O O . LEU B 1 77 ? 17.789 54.405 166.450 1.00 72.96 900 LEU B O 1
ATOM 3103 N N . ALA B 1 78 ? 19.840 53.968 167.259 1.00 75.17 901 ALA B N 1
ATOM 3104 C CA . ALA B 1 78 ? 20.470 55.028 166.482 1.00 76.61 901 ALA B CA 1
ATOM 3105 C C . ALA B 1 78 ? 20.500 54.551 165.029 1.00 77.40 901 ALA B C 1
ATOM 3106 O O . ALA B 1 78 ? 20.548 53.345 164.767 1.00 77.35 901 ALA B O 1
ATOM 3108 N N . GLU B 1 79 ? 20.465 55.486 164.085 1.00 77.57 902 GLU B N 1
ATOM 3109 C CA . GLU B 1 79 ? 20.466 55.122 162.673 1.00 77.45 902 GLU B CA 1
ATOM 3110 C C . GLU B 1 79 ? 21.588 54.148 162.312 1.00 75.69 902 GLU B C 1
ATOM 3111 O O . GLU B 1 79 ? 21.351 53.148 161.635 1.00 74.44 902 GLU B O 1
ATOM 3117 N N . SER B 1 80 ? 22.805 54.428 162.764 1.00 73.63 903 SER B N 1
ATOM 3118 C CA . SER B 1 80 ? 23.912 53.533 162.474 1.00 73.92 903 SER B CA 1
ATOM 3119 C C . SER B 1 80 ? 23.522 52.100 162.861 1.00 73.28 903 SER B C 1
ATOM 3120 O O . SER B 1 80 ? 23.872 51.141 162.168 1.00 73.38 903 SER B O 1
ATOM 3123 N N . GLU B 1 81 ? 22.779 51.957 163.955 1.00 72.22 904 GLU B N 1
ATOM 3124 C CA . GLU B 1 81 ? 22.346 50.639 164.398 1.00 70.48 904 GLU B CA 1
ATOM 3125 C C . GLU B 1 81 ? 21.070 50.201 163.694 1.00 69.46 904 GLU B C 1
ATOM 3126 O O . GLU B 1 81 ? 20.763 49.008 163.641 1.00 68.24 904 GLU B O 1
ATOM 3132 N N . GLN B 1 82 ? 20.316 51.156 163.158 1.00 69.09 905 GLN B N 1
ATOM 3133 C CA . GLN B 1 82 ? 19.096 50.805 162.438 1.00 68.74 905 GLN B CA 1
ATOM 3134 C C . GLN B 1 82 ? 19.577 50.089 161.189 1.00 67.34 905 GLN B C 1
ATOM 3135 O O . GLN B 1 82 ? 19.053 49.044 160.807 1.00 67.96 905 GLN B O 1
ATOM 3141 N N . PHE B 1 83 ? 20.597 50.668 160.568 1.00 65.40 906 PHE B N 1
ATOM 3142 C CA . PHE B 1 83 ? 21.201 50.106 159.374 1.00 63.63 906 PHE B CA 1
ATOM 3143 C C . PHE B 1 83 ? 21.684 48.693 159.709 1.00 62.69 906 PHE B C 1
ATOM 3144 O O . PHE B 1 83 ? 21.432 47.738 158.968 1.00 62.24 906 PHE B O 1
ATOM 3152 N N . GLY B 1 84 ? 22.372 48.573 160.839 1.00 61.29 907 GLY B N 1
ATOM 3153 C CA . GLY B 1 84 ? 22.869 47.283 161.275 1.00 60.90 907 GLY B CA 1
ATOM 3154 C C . GLY B 1 84 ? 21.735 46.291 161.412 1.00 61.08 907 GLY B C 1
ATOM 3155 O O . GLY B 1 84 ? 21.894 45.107 161.122 1.00 60.16 907 GLY B O 1
ATOM 3156 N N . VAL B 1 85 ? 20.583 46.778 161.856 1.00 62.59 908 VAL B N 1
ATOM 3157 C CA . VAL B 1 85 ? 19.417 45.922 162.021 1.00 63.68 908 VAL B CA 1
ATOM 3158 C C . VAL B 1 85 ? 18.922 45.412 160.673 1.00 62.19 908 VAL B C 1
ATOM 3159 O O . VAL B 1 85 ? 18.546 44.250 160.543 1.00 61.87 908 VAL B O 1
ATOM 3163 N N . VAL B 1 86 ? 18.924 46.287 159.673 1.00 61.14 909 VAL B N 1
ATOM 3164 C CA . VAL B 1 86 ? 18.481 45.911 158.338 1.00 60.27 909 VAL B CA 1
ATOM 3165 C C . VAL B 1 86 ? 19.461 44.919 157.717 1.00 60.48 909 VAL B C 1
ATOM 3166 O O . VAL B 1 86 ? 19.081 43.806 157.353 1.00 61.30 909 VAL B O 1
ATOM 3170 N N . MET B 1 87 ? 20.723 45.321 157.609 1.00 59.36 910 MET B N 1
ATOM 3171 C CA . MET B 1 87 ? 21.754 44.456 157.041 1.00 58.55 910 MET B CA 1
ATOM 3172 C C . MET B 1 87 ? 21.738 43.084 157.704 1.00 57.90 910 MET B C 1
ATOM 3173 O O . MET B 1 87 ? 21.998 42.060 157.063 1.00 57.69 910 MET B O 1
ATOM 3178 N N . GLY B 1 88 ? 21.428 43.076 158.997 1.00 56.40 911 GLY B N 1
ATOM 3179 C CA . GLY B 1 88 ? 21.381 41.839 159.747 1.00 52.66 911 GLY B CA 1
ATOM 3180 C C . GLY B 1 88 ? 20.330 40.882 159.235 1.00 52.32 911 GLY B C 1
ATOM 3181 O O . GLY B 1 88 ? 20.301 39.716 159.637 1.00 51.98 911 GLY B O 1
ATOM 3182 N N . THR B 1 89 ? 19.468 41.353 158.342 1.00 51.31 912 THR B N 1
ATOM 3183 C CA . THR B 1 89 ? 18.422 40.492 157.808 1.00 52.09 912 THR B CA 1
ATOM 3184 C C . THR B 1 89 ? 18.854 39.780 156.529 1.00 53.22 912 THR B C 1
ATOM 3185 O O . THR B 1 89 ? 18.226 38.809 156.103 1.00 55.02 912 THR B O 1
ATOM 3189 N N . VAL B 1 90 ? 19.928 40.270 155.922 1.00 51.86 913 VAL B N 1
ATOM 3190 C CA . VAL B 1 90 ? 20.441 39.713 154.681 1.00 48.69 913 VAL B CA 1
ATOM 3191 C C . VAL B 1 90 ? 21.299 38.474 154.893 1.00 48.34 913 VAL B C 1
ATOM 3192 O O . VAL B 1 90 ? 22.335 38.533 155.548 1.00 49.32 913 VAL B O 1
ATOM 3196 N N . PRO B 1 91 ? 20.869 37.330 154.342 1.00 46.56 914 PRO B N 1
ATOM 3197 C CA . PRO B 1 91 ? 21.597 36.060 154.459 1.00 46.79 914 PRO B CA 1
ATOM 3198 C C . PRO B 1 91 ? 22.956 36.117 153.759 1.00 46.84 914 PRO B C 1
ATOM 3199 O O . PRO B 1 91 ? 23.100 36.783 152.734 1.00 46.47 914 PRO B O 1
ATOM 3203 N N . ARG B 1 92 ? 23.941 35.414 154.315 1.00 45.88 915 ARG B N 1
ATOM 3204 C CA . ARG B 1 92 ? 25.287 35.371 153.759 1.00 46.23 915 ARG B CA 1
ATOM 3205 C C . ARG B 1 92 ? 25.738 36.770 153.335 1.00 45.83 915 ARG B C 1
ATOM 3206 O O . ARG B 1 92 ? 26.331 36.936 152.277 1.00 46.20 915 ARG B O 1
ATOM 3214 N N . LEU B 1 93 ? 25.466 37.771 154.168 1.00 45.16 916 LEU B N 1
ATOM 3215 C CA . LEU B 1 93 ? 25.820 39.154 153.858 1.00 44.17 916 LEU B CA 1
ATOM 3216 C C . LEU B 1 93 ? 27.228 39.360 153.291 1.00 45.87 916 LEU B C 1
ATOM 3217 O O . LEU B 1 93 ? 27.379 39.994 152.255 1.00 46.46 916 LEU B O 1
ATOM 3222 N N . ARG B 1 94 ? 28.258 38.838 153.950 1.00 48.10 917 ARG B N 1
ATOM 3223 C CA . ARG B 1 94 ? 29.615 39.050 153.444 1.00 52.13 917 ARG B CA 1
ATOM 3224 C C . ARG B 1 94 ? 29.991 38.267 152.192 1.00 51.10 917 ARG B C 1
ATOM 3225 O O . ARG B 1 94 ? 30.570 38.832 151.265 1.00 50.44 917 ARG B O 1
ATOM 3233 N N . PRO B 1 95 ? 29.703 36.957 152.150 1.00 50.03 918 PRO B N 1
ATOM 3234 C CA . PRO B 1 95 ? 30.077 36.270 150.914 1.00 48.98 918 PRO B CA 1
ATOM 3235 C C . PRO B 1 95 ? 29.282 36.848 149.741 1.00 47.97 918 PRO B C 1
ATOM 3236 O O . PRO B 1 95 ? 29.782 36.917 148.614 1.00 48.70 918 PRO B O 1
ATOM 3240 N N . ARG B 1 96 ? 28.059 37.295 150.019 1.00 44.76 919 ARG B N 1
ATOM 3241 C CA . ARG B 1 96 ? 27.204 37.880 148.988 1.00 43.62 919 ARG B CA 1
ATOM 3242 C C . ARG B 1 96 ? 27.851 39.139 148.454 1.00 43.44 919 ARG B C 1
ATOM 3243 O O . ARG B 1 96 ? 27.943 39.363 147.242 1.00 43.46 919 ARG B O 1
ATOM 3251 N N . LEU B 1 97 ? 28.279 39.976 149.380 1.00 42.57 920 LEU B N 1
ATOM 3252 C CA . LEU B 1 97 ? 28.916 41.221 149.021 1.00 43.94 920 LEU B CA 1
ATOM 3253 C C . LEU B 1 97 ? 30.197 40.949 148.235 1.00 44.99 920 LEU B C 1
ATOM 3254 O O . LEU B 1 97 ? 30.462 41.607 147.229 1.00 45.37 920 LEU B O 1
ATOM 3259 N N . ASN B 1 98 ? 30.982 39.967 148.671 1.00 44.77 921 ASN B N 1
ATOM 3260 C CA . ASN B 1 98 ? 32.217 39.659 147.971 1.00 43.96 921 ASN B CA 1
ATOM 3261 C C . ASN B 1 98 ? 31.961 39.149 146.565 1.00 42.89 921 ASN B C 1
ATOM 3262 O O . ASN B 1 98 ? 32.693 39.488 145.643 1.00 45.01 921 ASN B O 1
ATOM 3267 N N . ALA B 1 99 ? 30.919 38.350 146.390 1.00 38.74 922 ALA B N 1
ATOM 3268 C CA . ALA B 1 99 ? 30.606 37.838 145.070 1.00 36.76 922 ALA B CA 1
ATOM 3269 C C . ALA B 1 99 ? 30.174 38.974 144.153 1.00 37.26 922 ALA B C 1
ATOM 3270 O O . ALA B 1 99 ? 30.505 38.985 142.972 1.00 40.02 922 ALA B O 1
ATOM 3272 N N . ILE B 1 100 ? 29.438 39.938 144.688 1.00 36.27 923 ILE B N 1
ATOM 3273 C CA . ILE B 1 100 ? 28.987 41.048 143.863 1.00 35.42 923 ILE B CA 1
ATOM 3274 C C . ILE B 1 100 ? 30.190 41.877 143.413 1.00 35.51 923 ILE B C 1
ATOM 3275 O O . ILE B 1 100 ? 30.285 42.256 142.248 1.00 34.02 923 ILE B O 1
ATOM 3280 N N . LEU B 1 101 ? 31.105 42.154 144.336 1.00 35.52 924 LEU B N 1
ATOM 3281 C CA . LEU B 1 101 ? 32.290 42.937 144.009 1.00 35.25 924 LEU B CA 1
ATOM 3282 C C . LEU B 1 101 ? 33.044 42.195 142.924 1.00 36.57 924 LEU B C 1
ATOM 3283 O O . LEU B 1 101 ? 33.519 42.789 141.955 1.00 35.49 924 LEU B O 1
ATOM 3288 N N . PHE B 1 102 ? 33.147 40.884 143.099 1.00 36.20 925 PHE B N 1
ATOM 3289 C CA . PHE B 1 102 ? 33.838 40.040 142.138 1.00 39.14 925 PHE B CA 1
ATOM 3290 C C . PHE B 1 102 ? 33.220 40.194 140.750 1.00 38.36 925 PHE B C 1
ATOM 3291 O O . PHE B 1 102 ? 33.929 40.362 139.759 1.00 40.34 925 PHE B O 1
ATOM 3299 N N . LYS B 1 103 ? 31.897 40.128 140.693 1.00 35.30 926 LYS B N 1
ATOM 3300 C CA . LYS B 1 103 ? 31.174 40.249 139.439 1.00 35.55 926 LYS B CA 1
ATOM 3301 C C . LYS B 1 103 ? 31.387 41.592 138.781 1.00 34.75 926 LYS B C 1
ATOM 3302 O O . LYS B 1 103 ? 31.510 41.666 137.570 1.00 38.73 926 LYS B O 1
ATOM 3308 N N . LEU B 1 104 ? 31.439 42.650 139.576 1.00 34.01 927 LEU B N 1
ATOM 3309 C CA . LEU B 1 104 ? 31.615 43.992 139.042 1.00 33.60 927 LEU B CA 1
ATOM 3310 C C . LEU B 1 104 ? 33.026 44.243 138.555 1.00 34.61 927 LEU B C 1
ATOM 3311 O O . LEU B 1 104 ? 33.258 45.090 137.695 1.00 36.28 927 LEU B O 1
ATOM 3316 N N . GLN B 1 105 ? 33.973 43.511 139.110 1.00 31.12 928 GLN B N 1
ATOM 3317 C CA . GLN B 1 105 ? 35.350 43.716 138.744 1.00 30.92 928 GLN B CA 1
ATOM 3318 C C . GLN B 1 105 ? 35.844 42.762 137.680 1.00 30.60 928 GLN B C 1
ATOM 3319 O O . GLN B 1 105 ? 36.814 43.060 136.988 1.00 31.91 928 GLN B O 1
ATOM 3325 N N . PHE B 1 106 ? 35.180 41.620 137.545 1.00 29.27 929 PHE B N 1
ATOM 3326 C CA . PHE B 1 106 ? 35.630 40.599 136.610 1.00 28.66 929 PHE B CA 1
ATOM 3327 C C . PHE B 1 106 ? 36.062 41.017 135.208 1.00 28.76 929 PHE B C 1
ATOM 3328 O O . PHE B 1 106 ? 37.129 40.625 134.755 1.00 29.23 929 PHE B O 1
ATOM 3336 N N . SER B 1 107 ? 35.252 41.800 134.519 1.00 30.18 930 SER B N 1
ATOM 3337 C CA . SER B 1 107 ? 35.595 42.222 133.164 1.00 33.67 930 SER B CA 1
ATOM 3338 C C . SER B 1 107 ? 36.888 43.005 133.091 1.00 33.32 930 SER B C 1
ATOM 3339 O O . SER B 1 107 ? 37.690 42.810 132.187 1.00 33.22 930 SER B O 1
ATOM 3342 N N . GLU B 1 108 ? 37.072 43.928 134.020 1.00 33.75 931 GLU B N 1
ATOM 3343 C CA . GLU B 1 108 ? 38.264 44.741 133.991 1.00 36.53 931 GLU B CA 1
ATOM 3344 C C . GLU B 1 108 ? 39.442 43.822 134.217 1.00 33.36 931 GLU B C 1
ATOM 3345 O O . GLU B 1 108 ? 40.458 43.924 133.546 1.00 32.29 931 GLU B O 1
ATOM 3351 N N . GLN B 1 109 ? 39.274 42.897 135.148 1.00 31.88 932 GLN B N 1
ATOM 3352 C CA . GLN B 1 109 ? 40.317 41.957 135.495 1.00 33.28 932 GLN B CA 1
ATOM 3353 C C . GLN B 1 109 ? 40.774 41.184 134.255 1.00 33.68 932 GLN B C 1
ATOM 3354 O O . GLN B 1 109 ? 41.971 41.113 133.968 1.00 34.03 932 GLN B O 1
ATOM 3360 N N . VAL B 1 110 ? 39.827 40.608 133.516 1.00 32.39 933 VAL B N 1
ATOM 3361 C CA . VAL B 1 110 ? 40.172 39.866 132.319 1.00 31.34 933 VAL B CA 1
ATOM 3362 C C . VAL B 1 110 ? 40.858 40.799 131.332 1.00 33.60 933 VAL B C 1
ATOM 3363 O O . VAL B 1 110 ? 41.887 40.464 130.742 1.00 34.85 933 VAL B O 1
ATOM 3367 N N . GLU B 1 111 ? 40.289 41.983 131.178 1.00 33.41 934 GLU B N 1
ATOM 3368 C CA . GLU B 1 111 ? 40.815 42.982 130.266 1.00 34.58 934 GLU B CA 1
ATOM 3369 C C . GLU B 1 111 ? 42.256 43.360 130.597 1.00 34.00 934 GLU B C 1
ATOM 3370 O O . GLU B 1 111 ? 43.002 43.772 129.721 1.00 34.06 934 GLU B O 1
ATOM 3376 N N . ASN B 1 112 ? 42.649 43.227 131.859 1.00 33.28 935 ASN B N 1
ATOM 3377 C CA . ASN B 1 112 ? 44.007 43.585 132.247 1.00 35.46 935 ASN B CA 1
ATOM 3378 C C . ASN B 1 112 ? 45.001 42.433 132.173 1.00 35.69 935 ASN B C 1
ATOM 3379 O O . ASN B 1 112 ? 46.209 42.651 132.231 1.00 36.94 935 ASN B O 1
ATOM 3384 N N . ILE B 1 113 ? 44.507 41.206 132.055 1.00 34.23 936 ILE B N 1
ATOM 3385 C CA . ILE B 1 113 ? 45.405 40.065 131.954 1.00 32.20 936 ILE B CA 1
ATOM 3386 C C . ILE B 1 113 ? 45.628 39.725 130.480 1.00 32.97 936 ILE B C 1
ATOM 3387 O O . ILE B 1 113 ? 46.760 39.550 130.036 1.00 33.72 936 ILE B O 1
ATOM 3392 N N . LYS B 1 114 ? 44.530 39.665 129.733 1.00 31.54 937 LYS B N 1
ATOM 3393 C CA . LYS B 1 114 ? 44.519 39.341 128.315 1.00 29.79 937 LYS B CA 1
ATOM 3394 C C . LYS B 1 114 ? 45.655 39.941 127.476 1.00 28.72 937 LYS B C 1
ATOM 3395 O O . LYS B 1 114 ? 46.356 39.222 126.785 1.00 29.66 937 LYS B O 1
ATOM 3401 N N . PRO B 1 115 ? 45.858 41.263 127.534 1.00 27.92 938 PRO B N 1
ATOM 3402 C CA . PRO B 1 115 ? 46.908 41.937 126.769 1.00 27.55 938 PRO B CA 1
ATOM 3403 C C . PRO B 1 115 ? 48.328 41.451 127.033 1.00 29.64 938 PRO B C 1
ATOM 3404 O O . PRO B 1 115 ? 49.171 41.513 126.140 1.00 32.84 938 PRO B O 1
ATOM 3408 N N . GLU B 1 116 ? 48.612 41.007 128.255 1.00 29.24 939 GLU B N 1
ATOM 3409 C CA . GLU B 1 116 ? 49.954 40.523 128.559 1.00 29.70 939 GLU B CA 1
ATOM 3410 C C . GLU B 1 116 ? 50.131 39.297 127.683 1.00 29.93 939 GLU B C 1
ATOM 3411 O O . GLU B 1 116 ? 51.102 39.188 126.936 1.00 29.44 939 GLU B O 1
ATOM 3417 N N . ILE B 1 117 ? 49.166 38.387 127.763 1.00 28.39 940 ILE B N 1
ATOM 3418 C CA . ILE B 1 117 ? 49.214 37.169 126.975 1.00 27.99 940 ILE B CA 1
ATOM 3419 C C . ILE B 1 117 ? 49.257 37.484 125.484 1.00 27.96 940 ILE B C 1
ATOM 3420 O O . ILE B 1 117 ? 50.039 36.909 124.729 1.00 29.11 940 ILE B O 1
ATOM 3425 N N . VAL B 1 118 ? 48.433 38.421 125.057 1.00 25.98 941 VAL B N 1
ATOM 3426 C CA . VAL B 1 118 ? 48.415 38.777 123.661 1.00 25.53 941 VAL B CA 1
ATOM 3427 C C . VAL B 1 118 ? 49.734 39.406 123.223 1.00 28.47 941 VAL B C 1
ATOM 3428 O O . VAL B 1 118 ? 50.176 39.206 122.088 1.00 30.15 941 VAL B O 1
ATOM 3432 N N . SER B 1 119 ? 50.386 40.147 124.111 1.00 28.12 942 SER B N 1
ATOM 3433 C CA . SER B 1 119 ? 51.641 40.773 123.728 1.00 29.69 942 SER B CA 1
ATOM 3434 C C . SER B 1 119 ? 52.740 39.740 123.508 1.00 29.44 942 SER B C 1
ATOM 3435 O O . SER B 1 119 ? 53.455 39.786 122.506 1.00 29.61 942 SER B O 1
ATOM 3438 N N . VAL B 1 120 ? 52.878 38.809 124.442 1.00 27.38 943 VAL B N 1
ATOM 3439 C CA . VAL B 1 120 ? 53.894 37.788 124.309 1.00 27.31 943 VAL B CA 1
ATOM 3440 C C . VAL B 1 120 ? 53.610 36.905 123.099 1.00 29.79 943 VAL B C 1
ATOM 3441 O O . VAL B 1 120 ? 54.494 36.665 122.269 1.00 31.39 943 VAL B O 1
ATOM 3445 N N . THR B 1 121 ? 52.373 36.432 123.000 1.00 29.85 944 THR B N 1
ATOM 3446 C CA . THR B 1 121 ? 51.968 35.568 121.897 1.00 29.00 944 THR B CA 1
ATOM 3447 C C . THR B 1 121 ? 52.222 36.230 120.535 1.00 28.68 944 THR B C 1
ATOM 3448 O O . THR B 1 121 ? 52.835 35.639 119.642 1.00 27.52 944 THR B O 1
ATOM 3452 N N . ALA B 1 122 ? 51.760 37.460 120.372 1.00 26.86 945 ALA B N 1
ATOM 3453 C CA . ALA B 1 122 ? 51.963 38.134 119.103 1.00 27.75 945 ALA B CA 1
ATOM 3454 C C . ALA B 1 122 ? 53.459 38.324 118.825 1.00 28.88 945 ALA B C 1
ATOM 3455 O O . ALA B 1 122 ? 53.900 38.247 117.675 1.00 29.83 945 ALA B O 1
ATOM 3457 N N . ALA B 1 123 ? 54.238 38.574 119.874 1.00 28.87 946 ALA B N 1
ATOM 3458 C CA . ALA B 1 123 ? 55.681 38.760 119.712 1.00 29.57 946 ALA B CA 1
ATOM 3459 C C . ALA B 1 123 ? 56.291 37.493 119.128 1.00 27.49 946 ALA B C 1
ATOM 3460 O O . ALA B 1 123 ? 57.095 37.561 118.200 1.00 26.78 946 ALA B O 1
ATOM 3462 N N . CYS B 1 124 ? 55.909 36.346 119.681 1.00 24.14 947 CYS B N 1
ATOM 3463 C CA . CYS B 1 124 ? 56.404 35.059 119.197 1.00 26.22 947 CYS B CA 1
ATOM 3464 C C . CYS B 1 124 ? 56.039 34.863 117.733 1.00 27.59 947 CYS B C 1
ATOM 3465 O O . CYS B 1 124 ? 56.893 34.538 116.913 1.00 29.67 947 CYS B O 1
ATOM 3468 N N . GLU B 1 125 ? 54.773 35.076 117.402 1.00 27.57 948 GLU B N 1
ATOM 3469 C CA . GLU B 1 125 ? 54.335 34.911 116.029 1.00 28.62 948 GLU B CA 1
ATOM 3470 C C . GLU B 1 125 ? 55.082 35.892 115.128 1.00 29.70 948 GLU B C 1
ATOM 3471 O O . GLU B 1 125 ? 55.587 35.511 114.069 1.00 27.66 948 GLU B O 1
ATOM 3477 N N . GLU B 1 126 ? 55.157 37.151 115.549 1.00 27.83 949 GLU B N 1
ATOM 3478 C CA . GLU B 1 126 ? 55.859 38.133 114.751 1.00 30.85 949 GLU B CA 1
ATOM 3479 C C . GLU B 1 126 ? 57.305 37.677 114.526 1.00 31.65 949 GLU B C 1
ATOM 3480 O O . GLU B 1 126 ? 57.820 37.790 113.421 1.00 33.10 949 GLU B O 1
ATOM 3486 N N . LEU B 1 127 ? 57.957 37.147 115.557 1.00 29.98 950 LEU B N 1
ATOM 3487 C CA . LEU B 1 127 ? 59.337 36.695 115.411 1.00 30.10 950 LEU B CA 1
ATOM 3488 C C . LEU B 1 127 ? 59.423 35.582 114.354 1.00 32.03 950 LEU B C 1
ATOM 3489 O O . LEU B 1 127 ? 60.297 35.594 113.488 1.00 31.36 950 LEU B O 1
ATOM 3494 N N . ARG B 1 128 ? 58.512 34.621 114.421 1.00 30.16 951 ARG B N 1
ATOM 3495 C CA . ARG B 1 128 ? 58.513 33.555 113.445 1.00 29.99 951 ARG B CA 1
ATOM 3496 C C . ARG B 1 128 ? 58.327 34.064 112.019 1.00 31.29 951 ARG B C 1
ATOM 3497 O O . ARG B 1 128 ? 59.051 33.666 111.123 1.00 33.70 951 ARG B O 1
ATOM 3505 N N . LYS B 1 129 ? 57.353 34.943 111.821 1.00 31.10 952 LYS B N 1
ATOM 3506 C CA . LYS B 1 129 ? 57.016 35.451 110.503 1.00 30.72 952 LYS B CA 1
ATOM 3507 C C . LYS B 1 129 ? 57.816 36.615 109.957 1.00 31.29 952 LYS B C 1
ATOM 3508 O O . LYS B 1 129 ? 57.535 37.065 108.848 1.00 31.31 952 LYS B O 1
ATOM 3514 N N . SER B 1 130 ? 58.793 37.124 110.700 1.00 29.18 953 SER B N 1
ATOM 3515 C CA . SER B 1 130 ? 59.545 38.254 110.188 1.00 29.47 953 SER B CA 1
ATOM 3516 C C . SER B 1 130 ? 60.562 37.830 109.146 1.00 31.72 953 SER B C 1
ATOM 3517 O O . SER B 1 130 ? 61.627 37.295 109.474 1.00 32.02 953 SER B O 1
ATOM 3520 N N . GLU B 1 131 ? 60.237 38.075 107.883 1.00 33.64 954 GLU B N 1
ATOM 3521 C CA . GLU B 1 131 ? 61.127 37.703 106.794 1.00 36.50 954 GLU B CA 1
ATOM 3522 C C . GLU B 1 131 ? 62.441 38.474 106.910 1.00 36.05 954 GLU B C 1
ATOM 3523 O O . GLU B 1 131 ? 63.521 37.919 106.707 1.00 36.44 954 GLU B O 1
ATOM 3529 N N . ASN B 1 132 ? 62.357 39.754 107.252 1.00 33.27 955 ASN B N 1
ATOM 3530 C CA . ASN B 1 132 ? 63.561 40.542 107.378 1.00 30.98 955 ASN B CA 1
ATOM 3531 C C . ASN B 1 132 ? 64.392 40.256 108.625 1.00 31.70 955 ASN B C 1
ATOM 3532 O O . ASN B 1 132 ? 65.620 40.378 108.593 1.00 33.04 955 ASN B O 1
ATOM 3537 N N . PHE B 1 133 ? 63.760 39.881 109.730 1.00 28.24 956 PHE B N 1
ATOM 3538 C CA . PHE B 1 133 ? 64.576 39.573 110.874 1.00 28.60 956 PHE B CA 1
ATOM 3539 C C . PHE B 1 133 ? 65.298 38.260 110.585 1.00 28.55 956 PHE B C 1
ATOM 3540 O O . PHE B 1 133 ? 66.480 38.109 110.915 1.00 29.47 956 PHE B O 1
ATOM 3548 N N . SER B 1 134 ? 64.593 37.315 109.969 1.00 25.99 957 SER B N 1
ATOM 3549 C CA . SER B 1 134 ? 65.203 36.028 109.614 1.00 28.66 957 SER B CA 1
ATOM 3550 C C . SER B 1 134 ? 66.423 36.222 108.707 1.00 27.69 957 SER B C 1
ATOM 3551 O O . SER B 1 134 ? 67.427 35.504 108.828 1.00 27.69 957 SER B O 1
ATOM 3554 N N . SER B 1 135 ? 66.317 37.179 107.790 1.00 24.02 958 SER B N 1
ATOM 3555 C CA . SER B 1 135 ? 67.408 37.488 106.880 1.00 27.25 958 SER B CA 1
ATOM 3556 C C . SER B 1 135 ? 68.556 38.051 107.701 1.00 27.53 958 SER B C 1
ATOM 3557 O O . SER B 1 135 ? 69.720 37.732 107.462 1.00 26.81 958 SER B O 1
ATOM 3560 N N . LEU B 1 136 ? 68.204 38.886 108.677 1.00 28.73 959 LEU B N 1
ATOM 3561 C CA . LEU B 1 136 ? 69.166 39.510 109.567 1.00 28.98 959 LEU B CA 1
ATOM 3562 C C . LEU B 1 136 ? 69.947 38.457 110.361 1.00 30.64 959 LEU B C 1
ATOM 3563 O O . LEU B 1 136 ? 71.147 38.623 110.617 1.00 31.21 959 LEU B O 1
ATOM 3568 N N . LEU B 1 137 ? 69.281 37.374 110.755 1.00 28.53 960 LEU B N 1
ATOM 3569 C CA . LEU B 1 137 ? 69.962 36.334 111.522 1.00 27.08 960 LEU B CA 1
ATOM 3570 C C . LEU B 1 137 ? 70.996 35.665 110.656 1.00 29.39 960 LEU B C 1
ATOM 3571 O O . LEU B 1 137 ? 72.098 35.363 111.128 1.00 29.16 960 LEU B O 1
ATOM 3576 N N . GLU B 1 138 ? 70.628 35.447 109.390 1.00 27.26 961 GLU B N 1
ATOM 3577 C CA . GLU B 1 138 ? 71.504 34.811 108.419 1.00 26.76 961 GLU B CA 1
ATOM 3578 C C . GLU B 1 138 ? 72.702 35.703 108.200 1.00 28.19 961 GLU B C 1
ATOM 3579 O O . GLU B 1 138 ? 73.834 35.238 108.223 1.00 30.30 961 GLU B O 1
ATOM 3585 N N . LEU B 1 139 ? 72.470 36.992 107.992 1.00 30.14 962 LEU B N 1
ATOM 3586 C CA . LEU B 1 139 ? 73.593 37.902 107.799 1.00 31.69 962 LEU B CA 1
ATOM 3587 C C . LEU B 1 139 ? 74.494 37.875 109.039 1.00 30.73 962 LEU B C 1
ATOM 3588 O O . LEU B 1 139 ? 75.703 37.990 108.942 1.00 30.63 962 LEU B O 1
ATOM 3593 N N . THR B 1 140 ? 73.885 37.722 110.203 1.00 30.11 963 THR B N 1
ATOM 3594 C CA . THR B 1 140 ? 74.616 37.650 111.446 1.00 30.40 963 THR B CA 1
ATOM 3595 C C . THR B 1 140 ? 75.544 36.440 111.429 1.00 32.99 963 THR B C 1
ATOM 3596 O O . THR B 1 140 ? 76.706 36.538 111.841 1.00 34.00 963 THR B O 1
ATOM 3600 N N . LEU B 1 141 ? 75.036 35.299 110.960 1.00 31.92 964 LEU B N 1
ATOM 3601 C CA . LEU B 1 141 ? 75.845 34.083 110.899 1.00 30.82 964 LEU B CA 1
ATOM 3602 C C . LEU B 1 141 ? 76.984 34.291 109.925 1.00 31.74 964 LEU B C 1
ATOM 3603 O O . LEU B 1 141 ? 78.112 33.872 110.164 1.00 33.37 964 LEU B O 1
ATOM 3608 N N . LEU B 1 142 ? 76.662 34.939 108.819 1.00 29.34 965 LEU B N 1
ATOM 3609 C CA . LEU B 1 142 ? 77.619 35.236 107.776 1.00 30.79 965 LEU B CA 1
ATOM 3610 C C . LEU B 1 142 ? 78.709 36.141 108.327 1.00 33.55 965 LEU B C 1
ATOM 3611 O O . LEU B 1 142 ? 79.900 35.924 108.086 1.00 35.94 965 LEU B O 1
ATOM 3616 N N . VAL B 1 143 ? 78.286 37.150 109.083 1.00 34.53 966 VAL B N 1
ATOM 3617 C CA . VAL B 1 143 ? 79.189 38.119 109.683 1.00 33.94 966 VAL B CA 1
ATOM 3618 C C . VAL B 1 143 ? 80.133 37.525 110.716 1.00 31.87 966 VAL B C 1
ATOM 3619 O O . VAL B 1 143 ? 81.320 37.779 110.681 1.00 33.57 966 VAL B O 1
ATOM 3623 N N . GLY B 1 144 ? 79.610 36.729 111.632 1.00 30.45 967 GLY B N 1
ATOM 3624 C CA . GLY B 1 144 ? 80.461 36.174 112.665 1.00 29.60 967 GLY B CA 1
ATOM 3625 C C . GLY B 1 144 ? 81.181 34.889 112.319 1.00 31.81 967 GLY B C 1
ATOM 3626 O O . GLY B 1 144 ? 82.216 34.563 112.926 1.00 31.34 967 GLY B O 1
ATOM 3627 N N . ASN B 1 145 ? 80.658 34.146 111.345 1.00 31.74 968 ASN B N 1
ATOM 3628 C CA . ASN B 1 145 ? 81.291 32.891 110.980 1.00 28.78 968 ASN B CA 1
ATOM 3629 C C . ASN B 1 145 ? 82.166 32.947 109.753 1.00 29.65 968 ASN B C 1
ATOM 3630 O O . ASN B 1 145 ? 83.012 32.073 109.575 1.00 32.88 968 ASN B O 1
ATOM 3635 N N . TYR B 1 146 ? 82.006 33.970 108.916 1.00 29.35 969 TYR B N 1
ATOM 3636 C CA . TYR B 1 146 ? 82.822 34.040 107.705 1.00 32.31 969 TYR B CA 1
ATOM 3637 C C . TYR B 1 146 ? 83.554 35.340 107.387 1.00 34.55 969 TYR B C 1
ATOM 3638 O O . TYR B 1 146 ? 84.617 35.307 106.778 1.00 37.40 969 TYR B O 1
ATOM 3647 N N . MET B 1 147 ? 82.987 36.475 107.774 1.00 37.32 970 MET B N 1
ATOM 3648 C CA . MET B 1 147 ? 83.580 37.768 107.463 1.00 39.39 970 MET B CA 1
ATOM 3649 C C . MET B 1 147 ? 84.444 38.419 108.541 1.00 42.41 970 MET B C 1
ATOM 3650 O O . MET B 1 147 ? 84.893 39.556 108.372 1.00 43.40 970 MET B O 1
ATOM 3655 N N . ASN B 1 148 ? 84.684 37.716 109.639 1.00 43.40 971 ASN B N 1
ATOM 3656 C CA . ASN B 1 148 ? 85.508 38.269 110.699 1.00 46.56 971 ASN B CA 1
ATOM 3657 C C . ASN B 1 148 ? 86.300 37.171 111.419 1.00 47.96 971 ASN B C 1
ATOM 3658 O O . ASN B 1 148 ? 86.173 36.963 112.633 1.00 45.37 971 ASN B O 1
ATOM 3663 N N . ALA B 1 149 ? 87.132 36.478 110.653 1.00 50.73 972 ALA B N 1
ATOM 3664 C CA . ALA B 1 149 ? 87.945 35.401 111.192 1.00 56.27 972 ALA B CA 1
ATOM 3665 C C . ALA B 1 149 ? 88.717 35.847 112.430 1.00 59.40 972 ALA B C 1
ATOM 3666 O O . ALA B 1 149 ? 88.856 35.089 113.393 1.00 62.78 972 ALA B O 1
ATOM 3668 N N . GLY B 1 150 ? 89.222 37.072 112.411 1.00 59.63 973 GLY B N 1
ATOM 3669 C CA . GLY B 1 150 ? 89.956 37.546 113.567 1.00 65.18 973 GLY B CA 1
ATOM 3670 C C . GLY B 1 150 ? 89.136 37.530 114.852 1.00 69.03 973 GLY B C 1
ATOM 3671 O O . GLY B 1 150 ? 89.568 36.971 115.868 1.00 68.15 973 GLY B O 1
ATOM 3672 N N . SER B 1 151 ? 87.949 38.140 114.782 1.00 71.81 974 SER B N 1
ATOM 3673 C CA . SER B 1 151 ? 86.993 38.284 115.888 1.00 73.69 974 SER B CA 1
ATOM 3674 C C . SER B 1 151 ? 86.858 37.180 116.934 1.00 75.58 974 SER B C 1
ATOM 3675 O O . SER B 1 151 ? 87.240 36.031 116.722 1.00 75.42 974 SER B O 1
ATOM 3678 N N . ARG B 1 152 ? 86.272 37.571 118.062 1.00 79.93 975 ARG B N 1
ATOM 3679 C CA . ARG B 1 152 ? 86.041 36.720 119.227 1.00 83.07 975 ARG B CA 1
ATOM 3680 C C . ARG B 1 152 ? 85.649 35.258 118.999 1.00 80.17 975 ARG B C 1
ATOM 3681 O O . ARG B 1 152 ? 86.511 34.375 118.959 1.00 81.33 975 ARG B O 1
ATOM 3689 N N . ASN B 1 153 ? 84.348 35.005 118.875 1.00 73.89 976 ASN B N 1
ATOM 3690 C CA . ASN B 1 153 ? 83.843 33.647 118.686 1.00 66.24 976 ASN B CA 1
ATOM 3691 C C . ASN B 1 153 ? 83.624 33.265 117.228 1.00 59.96 976 ASN B C 1
ATOM 3692 O O . ASN B 1 153 ? 82.705 32.502 116.910 1.00 58.11 976 ASN B O 1
ATOM 3697 N N . ALA B 1 154 ? 84.468 33.794 116.347 1.00 51.68 977 ALA B N 1
ATOM 3698 C CA . ALA B 1 154 ? 84.369 33.494 114.923 1.00 46.71 977 ALA B CA 1
ATOM 3699 C C . ALA B 1 154 ? 84.150 32.000 114.693 1.00 43.88 977 ALA B C 1
ATOM 3700 O O . ALA B 1 154 ? 84.896 31.145 115.205 1.00 39.89 977 ALA B O 1
ATOM 3702 N N . GLY B 1 155 ? 83.105 31.696 113.930 1.00 40.76 978 GLY B N 1
ATOM 3703 C CA . GLY B 1 155 ? 82.801 30.318 113.632 1.00 36.57 978 GLY B CA 1
ATOM 3704 C C . GLY B 1 155 ? 81.849 29.668 114.607 1.00 36.42 978 GLY B C 1
ATOM 3705 O O . GLY B 1 155 ? 81.426 28.535 114.380 1.00 38.26 978 GLY B O 1
ATOM 3706 N N . ALA B 1 156 ? 81.490 30.357 115.686 1.00 32.96 979 ALA B N 1
ATOM 3707 C CA . ALA B 1 156 ? 80.576 29.751 116.642 1.00 30.80 979 ALA B CA 1
ATOM 3708 C C . ALA B 1 156 ? 79.303 30.551 116.867 1.00 31.24 979 ALA B C 1
ATOM 3709 O O . ALA B 1 156 ? 78.580 30.324 117.845 1.00 30.52 979 ALA B O 1
ATOM 3711 N N . PHE B 1 157 ? 79.025 31.486 115.965 1.00 31.43 980 PHE B N 1
ATOM 3712 C CA . PHE B 1 157 ? 77.809 32.285 116.081 1.00 32.73 980 PHE B CA 1
ATOM 3713 C C . PHE B 1 157 ? 76.605 31.415 115.764 1.00 32.91 980 PHE B C 1
ATOM 3714 O O . PHE B 1 157 ? 76.684 30.485 114.975 1.00 36.54 980 PHE B O 1
ATOM 3722 N N . GLY B 1 158 ? 75.485 31.729 116.388 1.00 34.53 981 GLY B N 1
ATOM 3723 C CA . GLY B 1 158 ? 74.261 30.995 116.152 1.00 33.70 981 GLY B CA 1
ATOM 3724 C C . GLY B 1 158 ? 73.125 31.992 116.240 1.00 33.51 981 GLY B C 1
ATOM 3725 O O . GLY B 1 158 ? 73.292 33.161 115.903 1.00 34.18 981 GLY B O 1
ATOM 3726 N N . PHE B 1 159 ? 71.978 31.536 116.714 1.00 34.61 982 PHE B N 1
ATOM 3727 C CA . PHE B 1 159 ? 70.813 32.388 116.850 1.00 33.81 982 PHE B CA 1
ATOM 3728 C C . PHE B 1 159 ? 70.551 32.916 118.270 1.00 36.04 982 PHE B C 1
ATOM 3729 O O . PHE B 1 159 ? 69.478 33.438 118.543 1.00 39.45 982 PHE B O 1
ATOM 3737 N N . ASN B 1 160 ? 71.512 32.809 119.176 1.00 38.30 983 ASN B N 1
ATOM 3738 C CA . ASN B 1 160 ? 71.267 33.312 120.522 1.00 39.94 983 ASN B CA 1
ATOM 3739 C C . ASN B 1 160 ? 71.053 34.816 120.481 1.00 40.55 983 ASN B C 1
ATOM 3740 O O . ASN B 1 160 ? 71.930 35.575 120.044 1.00 40.28 983 ASN B O 1
ATOM 3745 N N . ILE B 1 161 ? 69.883 35.246 120.945 1.00 39.87 984 ILE B N 1
ATOM 3746 C CA . ILE B 1 161 ? 69.526 36.660 120.920 1.00 39.33 984 ILE B CA 1
ATOM 3747 C C . ILE B 1 161 ? 70.378 37.537 121.832 1.00 39.89 984 ILE B C 1
ATOM 3748 O O . ILE B 1 161 ? 70.876 38.582 121.401 1.00 40.38 984 ILE B O 1
ATOM 3753 N N . SER B 1 162 ? 70.554 37.128 123.085 1.00 39.17 985 SER B N 1
ATOM 3754 C CA . SER B 1 162 ? 71.376 37.920 123.998 1.00 40.93 985 SER B CA 1
ATOM 3755 C C . SER B 1 162 ? 72.808 38.063 123.459 1.00 41.30 985 SER B C 1
ATOM 3756 O O . SER B 1 162 ? 73.475 39.062 123.720 1.00 42.14 985 SER B O 1
ATOM 3759 N N . PHE B 1 163 ? 73.278 37.067 122.711 1.00 40.64 986 PHE B N 1
ATOM 3760 C CA . PHE B 1 163 ? 74.608 37.142 122.127 1.00 43.71 986 PHE B CA 1
ATOM 3761 C C . PHE B 1 163 ? 74.582 38.301 121.135 1.00 42.00 986 PHE B C 1
ATOM 3762 O O . PHE B 1 163 ? 75.514 39.103 121.096 1.00 42.20 986 PHE B O 1
ATOM 3770 N N . LEU B 1 164 ? 73.513 38.403 120.344 1.00 40.54 987 LEU B N 1
ATOM 3771 C CA . LEU B 1 164 ? 73.396 39.504 119.388 1.00 38.66 987 LEU B CA 1
ATOM 3772 C C . LEU B 1 164 ? 73.523 40.832 120.130 1.00 39.28 987 LEU B C 1
ATOM 3773 O O . LEU B 1 164 ? 73.989 41.823 119.580 1.00 38.11 987 LEU B O 1
ATOM 3778 N N . CYS B 1 165 ? 73.088 40.856 121.381 1.00 40.21 988 CYS B N 1
ATOM 3779 C CA . CYS B 1 165 ? 73.181 42.077 122.160 1.00 43.31 988 CYS B CA 1
ATOM 3780 C C . CYS B 1 165 ? 74.620 42.440 122.480 1.00 44.05 988 CYS B C 1
ATOM 3781 O O . CYS B 1 165 ? 74.881 43.534 122.959 1.00 46.34 988 CYS B O 1
ATOM 3784 N N . LYS B 1 166 ? 75.552 41.533 122.202 1.00 43.89 989 LYS B N 1
ATOM 3785 C CA . LYS B 1 166 ? 76.962 41.784 122.481 1.00 44.08 989 LYS B CA 1
ATOM 3786 C C . LYS B 1 166 ? 77.805 42.122 121.255 1.00 45.33 989 LYS B C 1
ATOM 3787 O O . LYS B 1 166 ? 78.981 42.476 121.388 1.00 46.46 989 LYS B O 1
ATOM 3793 N N . LEU B 1 167 ? 77.223 42.002 120.065 1.00 44.02 990 LEU B N 1
ATOM 3794 C CA . LEU B 1 167 ? 77.956 42.318 118.846 1.00 45.33 990 LEU B CA 1
ATOM 3795 C C . LEU B 1 167 ? 78.540 43.714 118.998 1.00 47.37 990 LEU B C 1
ATOM 3796 O O . LEU B 1 167 ? 79.555 44.057 118.406 1.00 47.40 990 LEU B O 1
ATOM 3801 N N . ARG B 1 168 ? 77.871 44.513 119.811 1.00 49.69 991 ARG B N 1
ATOM 3802 C CA . ARG B 1 168 ? 78.265 45.884 120.071 1.00 52.38 991 ARG B CA 1
ATOM 3803 C C . ARG B 1 168 ? 79.594 45.977 120.809 1.00 53.67 991 ARG B C 1
ATOM 3804 O O . ARG B 1 168 ? 80.335 46.945 120.652 1.00 53.54 991 ARG B O 1
ATOM 3812 N N . ASP B 1 169 ? 79.892 44.956 121.602 1.00 53.57 992 ASP B N 1
ATOM 3813 C CA . ASP B 1 169 ? 81.102 44.932 122.403 1.00 53.72 992 ASP B CA 1
ATOM 3814 C C . ASP B 1 169 ? 82.265 44.191 121.759 1.00 54.96 992 ASP B C 1
ATOM 3815 O O . ASP B 1 169 ? 83.241 43.858 122.426 1.00 55.73 992 ASP B O 1
ATOM 3820 N N . THR B 1 170 ? 82.176 43.940 120.462 1.00 55.28 993 THR B N 1
ATOM 3821 C CA . THR B 1 170 ? 83.239 43.219 119.785 1.00 54.95 993 THR B CA 1
ATOM 3822 C C . THR B 1 170 ? 83.667 43.961 118.537 1.00 53.94 993 THR B C 1
ATOM 3823 O O . THR B 1 170 ? 82.827 44.499 117.812 1.00 52.03 993 THR B O 1
ATOM 3827 N N . LYS B 1 171 ? 84.972 43.991 118.282 1.00 53.74 994 LYS B N 1
ATOM 3828 C CA . LYS B 1 171 ? 85.472 44.671 117.097 1.00 55.64 994 LYS B CA 1
ATOM 3829 C C . LYS B 1 171 ? 85.403 43.738 115.897 1.00 54.72 994 LYS B C 1
ATOM 3830 O O . LYS B 1 171 ? 85.496 42.523 116.040 1.00 53.71 994 LYS B O 1
ATOM 3836 N N . SER B 1 172 ? 85.209 44.313 114.718 1.00 54.87 995 SER B N 1
ATOM 3837 C CA . SER B 1 172 ? 85.134 43.535 113.496 1.00 58.46 995 SER B CA 1
ATOM 3838 C C . SER B 1 172 ? 86.546 43.318 112.976 1.00 62.70 995 SER B C 1
ATOM 3839 O O . SER B 1 172 ? 87.511 43.584 113.694 1.00 62.12 995 SER B O 1
ATOM 3842 N N . ALA B 1 173 ? 86.657 42.833 111.738 1.00 69.99 996 ALA B N 1
ATOM 3843 C CA . ALA B 1 173 ? 87.948 42.580 111.094 1.00 75.61 996 ALA B CA 1
ATOM 3844 C C . ALA B 1 173 ? 88.825 43.804 111.287 1.00 79.17 996 ALA B C 1
ATOM 3845 O O . ALA B 1 173 ? 89.721 43.808 112.132 1.00 81.20 996 ALA B O 1
ATOM 3847 N N . ASP B 1 174 ? 88.576 44.834 110.485 1.00 80.98 997 ASP B N 1
ATOM 3848 C CA . ASP B 1 174 ? 89.304 46.081 110.629 1.00 83.26 997 ASP B CA 1
ATOM 3849 C C . ASP B 1 174 ? 88.741 46.581 111.958 1.00 83.93 997 ASP B C 1
ATOM 3850 O O . ASP B 1 174 ? 87.531 46.489 112.197 1.00 84.51 997 ASP B O 1
ATOM 3855 N N . GLN B 1 175 ? 89.592 47.108 112.826 1.00 82.47 998 GLN B N 1
ATOM 3856 C CA . GLN B 1 175 ? 89.112 47.566 114.120 1.00 80.87 998 GLN B CA 1
ATOM 3857 C C . GLN B 1 175 ? 88.470 48.953 114.146 1.00 78.48 998 GLN B C 1
ATOM 3858 O O . GLN B 1 175 ? 88.399 49.595 115.195 1.00 77.90 998 GLN B O 1
ATOM 3864 N N . LYS B 1 176 ? 87.983 49.411 112.998 1.00 76.25 999 LYS B N 1
ATOM 3865 C CA . LYS B 1 176 ? 87.336 50.717 112.931 1.00 74.29 999 LYS B CA 1
ATOM 3866 C C . LYS B 1 176 ? 85.822 50.547 113.037 1.00 70.17 999 LYS B C 1
ATOM 3867 O O . LYS B 1 176 ? 85.064 51.443 112.665 1.00 70.08 999 LYS B O 1
ATOM 3873 N N . MET B 1 177 ? 85.379 49.406 113.564 1.00 64.97 1000 MET B N 1
ATOM 3874 C CA . MET B 1 177 ? 83.949 49.131 113.655 1.00 58.30 1000 MET B CA 1
ATOM 3875 C C . MET B 1 177 ? 83.685 47.949 114.578 1.00 54.50 1000 MET B C 1
ATOM 3876 O O . MET B 1 177 ? 84.505 47.029 114.680 1.00 53.43 1000 MET B O 1
ATOM 3881 N N . THR B 1 178 ? 82.549 47.976 115.265 1.00 49.80 1001 THR B N 1
ATOM 3882 C CA . THR B 1 178 ? 82.185 46.868 116.138 1.00 44.68 1001 THR B CA 1
ATOM 3883 C C . THR B 1 178 ? 81.434 45.924 115.203 1.00 42.85 1001 THR B C 1
ATOM 3884 O O . THR B 1 178 ? 81.026 46.337 114.111 1.00 40.83 1001 THR B O 1
ATOM 3888 N N . LEU B 1 179 ? 81.255 44.665 115.598 1.00 39.89 1002 LEU B N 1
ATOM 3889 C CA . LEU B 1 179 ? 80.517 43.754 114.733 1.00 37.55 1002 LEU B CA 1
ATOM 3890 C C . LEU B 1 179 ? 79.135 44.343 114.456 1.00 36.91 1002 LEU B C 1
ATOM 3891 O O . LEU B 1 179 ? 78.687 44.356 113.309 1.00 34.03 1002 LEU B O 1
ATOM 3896 N N . LEU B 1 180 ? 78.474 44.861 115.493 1.00 36.33 1003 LEU B N 1
ATOM 3897 C CA . LEU B 1 180 ? 77.155 45.460 115.311 1.00 36.57 1003 LEU B CA 1
ATOM 3898 C C . LEU B 1 180 ? 77.15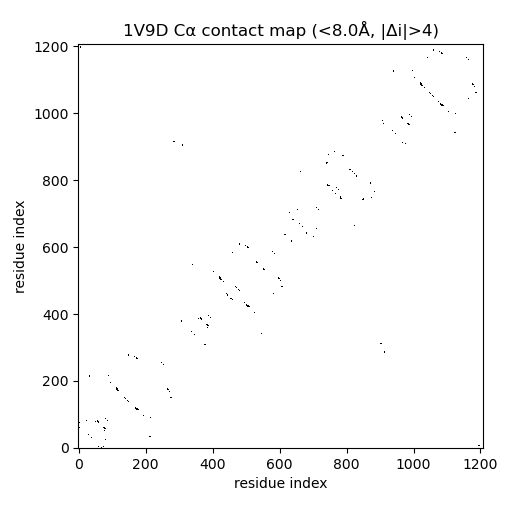8 46.409 114.129 1.00 37.42 1003 LEU B C 1
ATOM 3899 O O . LEU B 1 180 ? 76.336 46.281 113.228 1.00 40.01 1003 LEU B O 1
ATOM 3904 N N . HIS B 1 181 ? 78.079 47.364 114.129 1.00 38.85 1004 HIS B N 1
ATOM 3905 C CA . HIS B 1 181 ? 78.146 48.325 113.029 1.00 40.59 1004 HIS B CA 1
ATOM 3906 C C . HIS B 1 181 ? 78.480 47.653 111.706 1.00 38.78 1004 HIS B C 1
ATOM 3907 O O . HIS B 1 181 ? 77.979 48.046 110.650 1.00 38.84 1004 HIS B O 1
ATOM 3914 N N . PHE B 1 182 ? 79.331 46.638 111.770 1.00 37.63 1005 PHE B N 1
ATOM 3915 C CA . PHE B 1 182 ? 79.714 45.901 110.582 1.00 37.11 1005 PHE B CA 1
ATOM 3916 C C . PHE B 1 182 ? 78.430 45.301 110.002 1.00 36.78 1005 PHE B C 1
ATOM 3917 O O . PHE B 1 182 ? 78.130 45.449 108.816 1.00 37.44 1005 PHE B O 1
ATOM 3925 N N . LEU B 1 183 ? 77.673 44.623 110.856 1.00 33.11 1006 LEU B N 1
ATOM 3926 C CA . LEU B 1 183 ? 76.429 44.011 110.439 1.00 31.76 1006 LEU B CA 1
ATOM 3927 C C . LEU B 1 183 ? 75.478 45.047 109.853 1.00 33.24 1006 LEU B C 1
ATOM 3928 O O . LEU B 1 183 ? 74.896 44.848 108.769 1.00 30.60 1006 LEU B O 1
ATOM 3933 N N . ALA B 1 184 ? 75.320 46.157 110.574 1.00 32.17 1007 ALA B N 1
ATOM 3934 C CA . ALA B 1 184 ? 74.425 47.212 110.132 1.00 32.45 1007 ALA B CA 1
ATOM 3935 C C . ALA B 1 184 ? 74.827 47.757 108.762 1.00 35.05 1007 ALA B C 1
ATOM 3936 O O . ALA B 1 184 ? 73.968 47.983 107.895 1.00 35.56 1007 ALA B O 1
ATOM 3938 N N . GLU B 1 185 ? 76.122 47.959 108.547 1.00 37.18 1008 GLU B N 1
ATOM 3939 C CA . GLU B 1 185 ? 76.552 48.486 107.260 1.00 39.50 1008 GLU B CA 1
ATOM 3940 C C . GLU B 1 185 ? 76.319 47.466 106.144 1.00 38.24 1008 GLU B C 1
ATOM 3941 O O . GLU B 1 185 ? 75.916 47.823 105.030 1.00 34.24 1008 GLU B O 1
ATOM 3947 N N . LEU B 1 186 ? 76.563 46.195 106.455 1.00 37.44 1009 LEU B N 1
ATOM 3948 C CA . LEU B 1 186 ? 76.360 45.125 105.488 1.00 37.43 1009 LEU B CA 1
ATOM 3949 C C . LEU B 1 186 ? 74.899 45.182 105.033 1.00 38.24 1009 LEU B C 1
ATOM 3950 O O . LEU B 1 186 ? 74.610 45.128 103.835 1.00 38.27 1009 LEU B O 1
ATOM 3955 N N . CYS B 1 187 ? 73.983 45.300 105.995 1.00 38.55 1010 CYS B N 1
ATOM 3956 C CA . CYS B 1 187 ? 72.557 45.384 105.676 1.00 40.89 1010 CYS B CA 1
ATOM 3957 C C . CYS B 1 187 ? 72.259 46.614 104.838 1.00 42.68 1010 CYS B C 1
ATOM 3958 O O . CYS B 1 187 ? 71.674 46.517 103.759 1.00 41.09 1010 CYS B O 1
ATOM 3961 N N . GLU B 1 188 ? 72.657 47.776 105.348 1.00 44.43 1011 GLU B N 1
ATOM 3962 C CA . GLU B 1 188 ? 72.414 49.020 104.643 1.00 47.95 1011 GLU B CA 1
ATOM 3963 C C . GLU B 1 188 ? 72.949 48.991 103.211 1.00 48.14 1011 GLU B C 1
ATOM 3964 O O . GLU B 1 188 ? 72.252 49.399 102.279 1.00 48.40 1011 GLU B O 1
ATOM 3970 N N . ASN B 1 189 ? 74.165 48.482 103.024 1.00 49.07 1012 ASN B N 1
ATOM 3971 C CA . ASN B 1 189 ? 74.753 48.416 101.683 1.00 49.77 1012 ASN B CA 1
ATOM 3972 C C . ASN B 1 189 ? 74.182 47.367 100.741 1.00 49.36 1012 ASN B C 1
ATOM 3973 O O . ASN B 1 189 ? 73.782 47.689 99.624 1.00 49.84 1012 ASN B O 1
ATOM 3978 N N . ASP B 1 190 ? 74.137 46.114 101.185 1.00 48.96 1013 ASP B N 1
ATOM 3979 C CA . ASP B 1 190 ? 73.658 45.040 100.322 1.00 47.78 1013 ASP B CA 1
ATOM 3980 C C . ASP B 1 190 ? 72.287 44.433 100.586 1.00 46.81 1013 ASP B C 1
ATOM 3981 O O . ASP B 1 190 ? 71.760 43.722 99.732 1.00 46.64 1013 ASP B O 1
ATOM 3986 N N . HIS B 1 191 ? 71.701 44.702 101.748 1.00 45.73 1014 HIS B N 1
ATOM 3987 C CA . HIS B 1 191 ? 70.399 44.126 102.072 1.00 42.51 1014 HIS B CA 1
ATOM 3988 C C . HIS B 1 191 ? 69.494 45.141 102.745 1.00 42.75 1014 HIS B C 1
ATOM 3989 O O . HIS B 1 191 ? 69.064 44.948 103.875 1.00 44.40 1014 HIS B O 1
ATOM 3996 N N . PRO B 1 192 ? 69.183 46.234 102.043 1.00 43.95 1015 PRO B N 1
ATOM 3997 C CA . PRO B 1 192 ? 68.325 47.318 102.532 1.00 43.40 1015 PRO B CA 1
ATOM 3998 C C . PRO B 1 192 ? 67.012 46.851 103.159 1.00 42.29 1015 PRO B C 1
ATOM 3999 O O . PRO B 1 192 ? 66.620 47.330 104.223 1.00 41.75 1015 PRO B O 1
ATOM 4003 N N . GLU B 1 193 ? 66.326 45.934 102.493 1.00 41.37 1016 GLU B N 1
ATOM 4004 C CA . GLU B 1 193 ? 65.061 45.441 103.011 1.00 43.01 1016 GLU B CA 1
ATOM 4005 C C . GLU B 1 193 ? 65.169 45.027 104.468 1.00 41.33 1016 GLU B C 1
ATOM 4006 O O . GLU B 1 193 ? 64.266 45.295 105.262 1.00 41.37 1016 GLU B O 1
ATOM 4012 N N . VAL B 1 194 ? 66.289 44.403 104.825 1.00 37.72 1017 VAL B N 1
ATOM 4013 C CA . VAL B 1 194 ? 66.484 43.932 106.183 1.00 35.97 1017 VAL B CA 1
ATOM 4014 C C . VAL B 1 194 ? 66.288 45.037 107.208 1.00 36.91 1017 VAL B C 1
ATOM 4015 O O . VAL B 1 194 ? 65.850 44.783 108.332 1.00 37.26 1017 VAL B O 1
ATOM 4019 N N . LEU B 1 195 ? 66.595 46.263 106.807 1.00 37.64 1018 LEU B N 1
ATOM 4020 C CA . LEU B 1 195 ? 66.456 47.422 107.683 1.00 37.78 1018 LEU B CA 1
ATOM 4021 C C . LEU B 1 195 ? 65.023 47.642 108.123 1.00 39.37 1018 LEU B C 1
ATOM 4022 O O . LEU B 1 195 ? 64.764 48.375 109.078 1.00 39.97 1018 LEU B O 1
ATOM 4027 N N . LYS B 1 196 ? 64.081 47.020 107.429 1.00 39.10 1019 LYS B N 1
ATOM 4028 C CA . LYS B 1 196 ? 62.684 47.195 107.801 1.00 40.72 1019 LYS B CA 1
ATOM 4029 C C . LYS B 1 196 ? 62.204 46.145 108.794 1.00 38.09 1019 LYS B C 1
ATOM 4030 O O . LYS B 1 196 ? 61.014 46.055 109.073 1.00 36.82 1019 LYS B O 1
ATOM 4036 N N . PHE B 1 197 ? 63.125 45.368 109.355 1.00 35.85 1020 PHE B N 1
ATOM 4037 C CA . PHE B 1 197 ? 62.710 44.336 110.283 1.00 35.43 1020 PHE B CA 1
ATOM 4038 C C . PHE B 1 197 ? 62.053 44.882 111.541 1.00 36.79 1020 PHE B C 1
ATOM 4039 O O . PHE B 1 197 ? 61.158 44.252 112.095 1.00 37.32 1020 PHE B O 1
ATOM 4047 N N . PRO B 1 198 ? 62.465 46.066 112.008 1.00 40.11 1021 PRO B N 1
ATOM 4048 C CA . PRO B 1 198 ? 61.816 46.573 113.221 1.00 41.66 1021 PRO B CA 1
ATOM 4049 C C . PRO B 1 198 ? 60.288 46.684 113.126 1.00 43.60 1021 PRO B C 1
ATOM 4050 O O . PRO B 1 198 ? 59.577 46.431 114.101 1.00 45.40 1021 PRO B O 1
ATOM 4054 N N . ASP B 1 199 ? 59.782 47.038 111.948 1.00 44.17 1022 ASP B N 1
ATOM 4055 C CA . ASP B 1 199 ? 58.341 47.191 111.750 1.00 43.20 1022 ASP B CA 1
ATOM 4056 C C . ASP B 1 199 ? 57.606 45.863 111.770 1.00 41.35 1022 ASP B C 1
ATOM 4057 O O . ASP B 1 199 ? 56.387 45.817 111.922 1.00 41.64 1022 ASP B O 1
ATOM 4062 N N . GLU B 1 200 ? 58.354 44.778 111.627 1.00 38.97 1023 GLU B N 1
ATOM 4063 C CA . GLU B 1 200 ? 57.772 43.447 111.625 1.00 34.71 1023 GLU B CA 1
ATOM 4064 C C . GLU B 1 200 ? 57.685 42.838 113.025 1.00 33.33 1023 GLU B C 1
ATOM 4065 O O . GLU B 1 200 ? 57.202 41.717 113.185 1.00 30.61 1023 GLU B O 1
ATOM 4071 N N . LEU B 1 201 ? 58.141 43.575 114.038 1.00 32.20 1024 LEU B N 1
ATOM 4072 C CA . LEU B 1 201 ? 58.131 43.076 115.409 1.00 32.00 1024 LEU B CA 1
ATOM 4073 C C . LEU B 1 201 ? 57.342 43.983 116.367 1.00 34.11 1024 LEU B C 1
ATOM 4074 O O . LEU B 1 201 ? 57.752 44.211 117.505 1.00 35.48 1024 LEU B O 1
ATOM 4079 N N . ALA B 1 202 ? 56.193 44.462 115.905 1.00 32.46 1025 ALA B N 1
ATOM 4080 C CA . ALA B 1 202 ? 55.344 45.386 116.656 1.00 30.88 1025 ALA B CA 1
ATOM 4081 C C . ALA B 1 202 ? 55.046 45.120 118.132 1.00 29.86 1025 ALA B C 1
ATOM 4082 O O . ALA B 1 202 ? 54.886 46.068 118.896 1.00 31.62 1025 ALA B O 1
ATOM 4084 N N . HIS B 1 203 ? 54.954 43.863 118.547 1.00 24.87 1026 HIS B N 1
ATOM 4085 C CA . HIS B 1 203 ? 54.654 43.579 119.941 1.00 22.86 1026 HIS B CA 1
ATOM 4086 C C . HIS B 1 203 ? 55.872 43.256 120.786 1.00 24.10 1026 HIS B C 1
ATOM 4087 O O . HIS B 1 203 ? 55.734 42.955 121.977 1.00 25.22 1026 HIS B O 1
ATOM 4094 N N . VAL B 1 204 ? 57.062 43.318 120.200 1.00 22.61 1027 VAL B N 1
ATOM 4095 C CA . VAL B 1 204 ? 58.252 42.969 120.951 1.00 25.65 1027 VAL B CA 1
ATOM 4096 C C . VAL B 1 204 ? 58.474 43.867 122.167 1.00 30.71 1027 VAL B C 1
ATOM 4097 O O . VAL B 1 204 ? 58.706 43.365 123.264 1.00 31.57 1027 VAL B O 1
ATOM 4101 N N . GLU B 1 205 ? 58.382 45.183 122.005 1.00 33.09 1028 GLU B N 1
ATOM 4102 C CA . GLU B 1 205 ? 58.580 46.046 123.151 1.00 35.53 1028 GLU B CA 1
ATOM 4103 C C . GLU B 1 205 ? 57.580 45.753 124.258 1.00 34.37 1028 GLU B C 1
ATOM 4104 O O . GLU B 1 205 ? 57.955 45.734 125.430 1.00 34.77 1028 GLU B O 1
ATOM 4110 N N . LYS B 1 206 ? 56.313 45.521 123.911 1.00 30.33 1029 LYS B N 1
ATOM 4111 C CA . LYS B 1 206 ? 55.317 45.241 124.954 1.00 31.40 1029 LYS B CA 1
ATOM 4112 C C . LYS B 1 206 ? 55.621 43.939 125.663 1.00 30.43 1029 LYS B C 1
ATOM 4113 O O . LYS B 1 206 ? 55.413 43.822 126.871 1.00 29.65 1029 LYS B O 1
ATOM 4119 N N . ALA B 1 207 ? 56.114 42.962 124.906 1.00 28.45 1030 ALA B N 1
ATOM 4120 C CA . ALA B 1 207 ? 56.448 41.657 125.459 1.00 28.07 1030 ALA B CA 1
ATOM 4121 C C . ALA B 1 207 ? 57.588 41.773 126.469 1.00 29.07 1030 ALA B C 1
ATOM 4122 O O . ALA B 1 207 ? 57.647 41.016 127.448 1.00 26.38 1030 ALA B O 1
ATOM 4124 N N . SER B 1 208 ? 58.491 42.718 126.220 1.00 29.19 1031 SER B N 1
ATOM 4125 C CA . SER B 1 208 ? 59.631 42.927 127.102 1.00 33.73 1031 SER B CA 1
ATOM 4126 C C . SER B 1 208 ? 59.227 43.515 128.451 1.00 35.90 1031 SER B C 1
ATOM 4127 O O . SER B 1 208 ? 59.977 43.398 129.419 1.00 36.55 1031 SER B O 1
ATOM 4130 N N . ARG B 1 209 ? 58.046 44.127 128.517 1.00 36.88 1032 ARG B N 1
ATOM 4131 C CA . ARG B 1 209 ? 57.578 44.748 129.752 1.00 37.96 1032 ARG B CA 1
ATOM 4132 C C . ARG B 1 209 ? 56.644 43.873 130.579 1.00 38.12 1032 ARG B C 1
ATOM 4133 O O . ARG B 1 209 ? 56.172 44.283 131.639 1.00 39.02 1032 ARG B O 1
ATOM 4141 N N . VAL B 1 210 ? 56.387 42.662 130.104 1.00 35.76 1033 VAL B N 1
ATOM 4142 C CA . VAL B 1 210 ? 55.502 41.739 130.804 1.00 33.74 1033 VAL B CA 1
ATOM 4143 C C . VAL B 1 210 ? 56.206 41.055 131.981 1.00 36.50 1033 VAL B C 1
ATOM 4144 O O . VAL B 1 210 ? 57.425 41.121 132.122 1.00 39.84 1033 VAL B O 1
ATOM 4148 N N . SER B 1 211 ? 55.431 40.428 132.851 1.00 35.54 1034 SER B N 1
ATOM 4149 C CA . SER B 1 211 ? 55.993 39.695 133.962 1.00 35.52 1034 SER B CA 1
ATOM 4150 C C . SER B 1 211 ? 55.303 38.339 133.948 1.00 37.14 1034 SER B C 1
ATOM 4151 O O . SER B 1 211 ? 54.131 38.222 134.315 1.00 38.13 1034 SER B O 1
ATOM 4154 N N . ALA B 1 212 ? 56.030 37.316 133.518 1.00 36.12 1035 ALA B N 1
ATOM 4155 C CA . ALA B 1 212 ? 55.481 35.971 133.440 1.00 35.58 1035 ALA B CA 1
ATOM 4156 C C . ALA B 1 212 ? 55.004 35.497 134.795 1.00 35.79 1035 ALA B C 1
ATOM 4157 O O . ALA B 1 212 ? 53.977 34.820 134.906 1.00 33.33 1035 ALA B O 1
ATOM 4159 N N . GLU B 1 213 ? 55.743 35.863 135.835 1.00 39.67 1036 GLU B N 1
ATOM 4160 C CA . GLU B 1 213 ? 55.385 35.444 137.191 1.00 42.82 1036 GLU B CA 1
ATOM 4161 C C . GLU B 1 213 ? 54.057 36.046 137.662 1.00 41.00 1036 GLU B C 1
ATOM 4162 O O . GLU B 1 213 ? 53.209 35.336 138.190 1.00 40.09 1036 GLU B O 1
ATOM 4168 N N . ASN B 1 214 ? 53.883 37.349 137.467 1.00 39.37 1037 ASN B N 1
ATOM 4169 C CA . ASN B 1 214 ? 52.658 38.015 137.882 1.00 39.52 1037 ASN B CA 1
ATOM 4170 C C . ASN B 1 214 ? 51.493 37.537 137.052 1.00 38.56 1037 ASN B C 1
ATOM 4171 O O . ASN B 1 214 ? 50.381 37.394 137.555 1.00 38.39 1037 ASN B O 1
ATOM 4176 N N . LEU B 1 215 ? 51.761 37.288 135.775 1.00 37.77 1038 LEU B N 1
ATOM 4177 C CA . LEU B 1 215 ? 50.735 36.821 134.862 1.00 37.37 1038 LEU B CA 1
ATOM 4178 C C . LEU B 1 215 ? 50.199 35.532 135.433 1.00 36.71 1038 LEU B C 1
ATOM 4179 O O . LEU B 1 215 ? 48.995 35.361 135.587 1.00 39.32 1038 LEU B O 1
ATOM 4184 N N . GLN B 1 216 ? 51.109 34.624 135.754 1.00 37.11 1039 GLN B N 1
ATOM 4185 C CA . GLN B 1 216 ? 50.716 33.341 136.298 1.00 36.97 1039 GLN B CA 1
ATOM 4186 C C . GLN B 1 216 ? 49.948 33.539 137.587 1.00 36.40 1039 GLN B C 1
ATOM 4187 O O . GLN B 1 216 ? 48.935 32.885 137.805 1.00 36.95 1039 GLN B O 1
ATOM 4193 N N . LYS B 1 217 ? 50.414 34.446 138.438 1.00 37.07 1040 LYS B N 1
ATOM 4194 C CA . LYS B 1 217 ? 49.729 34.689 139.706 1.00 39.79 1040 LYS B CA 1
ATOM 4195 C C . LYS B 1 217 ? 48.320 35.213 139.476 1.00 37.61 1040 LYS B C 1
ATOM 4196 O O . LYS B 1 217 ? 47.370 34.732 140.085 1.00 38.12 1040 LYS B O 1
ATOM 4202 N N . SER B 1 218 ? 48.189 36.180 138.578 1.00 34.84 1041 SER B N 1
ATOM 4203 C CA . SER B 1 218 ? 46.894 36.743 138.237 1.00 34.81 1041 SER B CA 1
ATOM 4204 C C . SER B 1 218 ? 45.894 35.663 137.877 1.00 34.49 1041 SER B C 1
ATOM 4205 O O . SER B 1 218 ? 44.772 35.669 138.374 1.00 33.13 1041 SER B O 1
ATOM 4208 N N . LEU B 1 219 ? 46.308 34.739 137.013 1.00 33.09 1042 LEU B N 1
ATOM 4209 C CA . LEU B 1 219 ? 45.432 33.662 136.593 1.00 35.17 1042 LEU B CA 1
ATOM 4210 C C . LEU B 1 219 ? 45.021 32.761 137.756 1.00 37.95 1042 LEU B C 1
ATOM 4211 O O . LEU B 1 219 ? 43.833 32.455 137.923 1.00 39.03 1042 LEU B O 1
ATOM 4216 N N . ASP B 1 220 ? 45.992 32.335 138.558 1.00 39.66 1043 ASP B N 1
ATOM 4217 C CA . ASP B 1 220 ? 45.696 31.475 139.700 1.00 42.88 1043 ASP B CA 1
ATOM 4218 C C . ASP B 1 220 ? 44.753 32.174 140.677 1.00 43.78 1043 ASP B C 1
ATOM 4219 O O . ASP B 1 220 ? 43.883 31.538 141.273 1.00 42.59 1043 ASP B O 1
ATOM 4224 N N . GLN B 1 221 ? 44.942 33.480 140.842 1.00 43.02 1044 GLN B N 1
ATOM 4225 C CA . GLN B 1 221 ? 44.104 34.260 141.731 1.00 43.79 1044 GLN B CA 1
ATOM 4226 C C . GLN B 1 221 ? 42.674 34.240 141.193 1.00 43.11 1044 GLN B C 1
ATOM 4227 O O . GLN B 1 221 ? 41.717 33.976 141.934 1.00 42.44 1044 GLN B O 1
ATOM 4233 N N . MET B 1 222 ? 42.541 34.513 139.896 1.00 40.27 1045 MET B N 1
ATOM 4234 C CA . MET B 1 222 ? 41.241 34.525 139.250 1.00 39.10 1045 MET B CA 1
ATOM 4235 C C . MET B 1 222 ? 40.598 33.156 139.416 1.00 39.93 1045 MET B C 1
ATOM 4236 O O . MET B 1 222 ? 39.392 33.048 139.659 1.00 40.46 1045 MET B O 1
ATOM 4241 N N . LYS B 1 223 ? 41.415 32.112 139.299 1.00 38.70 1046 LYS B N 1
ATOM 4242 C CA . LYS B 1 223 ? 40.925 30.753 139.434 1.00 37.79 1046 LYS B CA 1
ATOM 4243 C C . LYS B 1 223 ? 40.348 30.534 140.822 1.00 38.04 1046 LYS B C 1
ATOM 4244 O O . LYS B 1 223 ? 39.278 29.938 140.966 1.00 37.80 1046 LYS B O 1
ATOM 4250 N N . LYS B 1 224 ? 41.040 31.021 141.847 1.00 37.96 1047 LYS B N 1
ATOM 4251 C CA . LYS B 1 224 ? 40.549 30.843 143.204 1.00 39.91 1047 LYS B CA 1
ATOM 4252 C C . LYS B 1 224 ? 39.329 31.716 143.420 1.00 39.48 1047 LYS B C 1
ATOM 4253 O O . LYS B 1 224 ? 38.327 31.263 143.969 1.00 39.85 1047 LYS B O 1
ATOM 4259 N N . GLN B 1 225 ? 39.407 32.966 142.979 1.00 37.86 1048 GLN B N 1
ATOM 4260 C CA . GLN B 1 225 ? 38.282 33.871 143.142 1.00 38.70 1048 GLN B CA 1
ATOM 4261 C C . GLN B 1 225 ? 37.001 33.259 142.595 1.00 37.84 1048 GLN B C 1
ATOM 4262 O O . GLN B 1 225 ? 35.953 33.320 143.240 1.00 38.75 1048 GLN B O 1
ATOM 4268 N N . ILE B 1 226 ? 37.083 32.667 141.410 1.00 35.90 1049 ILE B N 1
ATOM 4269 C CA . ILE B 1 226 ? 35.911 32.060 140.802 1.00 35.41 1049 ILE B CA 1
ATOM 4270 C C . ILE B 1 226 ? 35.460 30.823 141.582 1.00 38.31 1049 ILE B C 1
ATOM 4271 O O . ILE B 1 226 ? 34.265 30.633 141.824 1.00 38.85 1049 ILE B O 1
ATOM 4276 N N . ALA B 1 227 ? 36.411 29.990 141.985 1.00 40.49 1050 ALA B N 1
ATOM 4277 C CA . ALA B 1 227 ? 36.083 28.781 142.728 1.00 43.08 1050 ALA B CA 1
ATOM 4278 C C . ALA B 1 227 ? 35.342 29.139 144.014 1.00 45.78 1050 ALA B C 1
ATOM 4279 O O . ALA B 1 227 ? 34.351 28.495 144.378 1.00 47.01 1050 ALA B O 1
ATOM 4281 N N . ASP B 1 228 ? 35.829 30.172 144.696 1.00 45.58 1051 ASP B N 1
ATOM 4282 C CA . ASP B 1 228 ? 35.219 30.625 145.935 1.00 44.96 1051 ASP B CA 1
ATOM 4283 C C . ASP B 1 228 ? 33.775 31.058 145.713 1.00 45.01 1051 ASP B C 1
ATOM 4284 O O . ASP B 1 228 ? 32.878 30.633 146.441 1.00 47.31 1051 ASP B O 1
ATOM 4289 N N . VAL B 1 229 ? 33.543 31.898 144.709 1.00 40.72 1052 VAL B N 1
ATOM 4290 C CA . VAL B 1 229 ? 32.193 32.351 144.446 1.00 38.58 1052 VAL B CA 1
ATOM 4291 C C . VAL B 1 229 ? 31.292 31.169 144.130 1.00 40.24 1052 VAL B C 1
ATOM 4292 O O . VAL B 1 229 ? 30.172 31.081 144.637 1.00 42.32 1052 VAL B O 1
ATOM 4296 N N . GLU B 1 230 ? 31.768 30.253 143.298 1.00 41.31 1053 GLU B N 1
ATOM 4297 C CA . GLU B 1 230 ? 30.963 29.087 142.964 1.00 43.28 1053 GLU B CA 1
ATOM 4298 C C . GLU B 1 230 ? 30.591 28.379 144.273 1.00 43.70 1053 GLU B C 1
ATOM 4299 O O . GLU B 1 230 ? 29.430 28.026 144.506 1.00 41.70 1053 GLU B O 1
ATOM 4305 N N . ARG B 1 231 ? 31.588 28.183 145.128 1.00 43.29 1054 ARG B N 1
ATOM 4306 C CA . ARG B 1 231 ? 31.374 27.540 146.412 1.00 45.01 1054 ARG B CA 1
ATOM 4307 C C . ARG B 1 231 ? 30.245 28.257 147.149 1.00 44.74 1054 ARG B C 1
ATOM 4308 O O . ARG B 1 231 ? 29.252 27.641 147.527 1.00 43.24 1054 ARG B O 1
ATOM 4316 N N . ASP B 1 232 ? 30.395 29.565 147.334 1.00 43.71 1055 ASP B N 1
ATOM 4317 C CA . ASP B 1 232 ? 29.383 30.347 148.023 1.00 43.91 1055 ASP B CA 1
ATOM 4318 C C . ASP B 1 232 ? 28.009 30.224 147.391 1.00 43.84 1055 ASP B C 1
ATOM 4319 O O . ASP B 1 232 ? 27.007 30.280 148.090 1.00 45.61 1055 ASP B O 1
ATOM 4324 N N . VAL B 1 233 ? 27.954 30.060 146.075 1.00 44.03 1056 VAL B N 1
ATOM 4325 C CA . VAL B 1 233 ? 26.675 29.923 145.390 1.00 44.52 1056 VAL B CA 1
ATOM 4326 C C . VAL B 1 233 ? 26.099 28.529 145.623 1.00 46.15 1056 VAL B C 1
ATOM 4327 O O . VAL B 1 233 ? 24.897 28.365 145.826 1.00 46.64 1056 VAL B O 1
ATOM 4331 N N . GLN B 1 234 ? 26.961 27.522 145.596 1.00 47.72 1057 GLN B N 1
ATOM 4332 C CA . GLN B 1 234 ? 26.524 26.150 145.823 1.00 50.06 1057 GLN B CA 1
ATOM 4333 C C . GLN B 1 234 ? 25.934 25.989 147.217 1.00 50.12 1057 GLN B C 1
ATOM 4334 O O . GLN B 1 234 ? 25.007 25.217 147.419 1.00 49.76 1057 GLN B O 1
ATOM 4340 N N . ASN B 1 235 ? 26.468 26.731 148.177 1.00 50.26 1058 ASN B N 1
ATOM 4341 C CA . ASN B 1 235 ? 25.994 26.628 149.542 1.00 50.68 1058 ASN B CA 1
ATOM 4342 C C . ASN B 1 235 ? 25.006 27.711 149.919 1.00 51.61 1058 ASN B C 1
ATOM 4343 O O . ASN B 1 235 ? 24.582 27.789 151.072 1.00 53.70 1058 ASN B O 1
ATOM 4348 N N . PHE B 1 236 ? 24.627 28.543 148.958 1.00 51.10 1059 PHE B N 1
ATOM 4349 C CA . PHE B 1 236 ? 23.700 29.623 149.257 1.00 51.02 1059 PHE B CA 1
ATOM 4350 C C . PHE B 1 236 ? 22.331 29.124 149.697 1.00 53.34 1059 PHE B C 1
ATOM 4351 O O . PHE B 1 236 ? 21.804 28.160 149.150 1.00 54.36 1059 PHE B O 1
ATOM 4359 N N . PRO B 1 237 ? 21.741 29.785 150.701 1.00 55.66 1060 PRO B N 1
ATOM 4360 C CA . PRO B 1 237 ? 20.429 29.466 151.268 1.00 57.60 1060 PRO B CA 1
ATOM 4361 C C . PRO B 1 237 ? 19.310 29.759 150.282 1.00 59.54 1060 PRO B C 1
ATOM 4362 O O . PRO B 1 237 ? 19.382 30.728 149.532 1.00 61.80 1060 PRO B O 1
ATOM 4366 N N . ALA B 1 238 ? 18.277 28.926 150.288 1.00 62.06 1061 ALA B N 1
ATOM 4367 C CA . ALA B 1 238 ? 17.141 29.129 149.399 1.00 62.94 1061 ALA B CA 1
ATOM 4368 C C . ALA B 1 238 ? 16.593 30.517 149.677 1.00 64.00 1061 ALA B C 1
ATOM 4369 O O . ALA B 1 238 ? 16.465 30.923 150.833 1.00 62.97 1061 ALA B O 1
ATOM 4371 N N . ALA B 1 239 ? 16.270 31.245 148.615 1.00 65.38 1062 ALA B N 1
ATOM 4372 C CA . ALA B 1 239 ? 15.749 32.598 148.760 1.00 66.80 1062 ALA B CA 1
ATOM 4373 C C . ALA B 1 239 ? 14.369 32.625 149.408 1.00 67.86 1062 ALA B C 1
ATOM 4374 O O . ALA B 1 239 ? 13.461 31.900 149.002 1.00 69.14 1062 ALA B O 1
ATOM 4376 N N . THR B 1 240 ? 14.215 33.464 150.421 1.00 68.66 1063 THR B N 1
ATOM 4377 C CA . THR B 1 240 ? 12.936 33.595 151.104 1.00 68.91 1063 THR B CA 1
ATOM 4378 C C . THR B 1 240 ? 12.231 34.811 150.497 1.00 67.55 1063 THR B C 1
ATOM 4379 O O . THR B 1 240 ? 11.062 34.756 150.111 1.00 67.58 1063 THR B O 1
ATOM 4383 N N . ASP B 1 241 ? 12.987 35.899 150.408 1.00 64.81 1064 ASP B N 1
ATOM 4384 C CA . ASP B 1 241 ? 12.538 37.173 149.865 1.00 63.85 1064 ASP B CA 1
ATOM 4385 C C . ASP B 1 241 ? 12.608 37.124 148.327 1.00 63.92 1064 ASP B C 1
ATOM 4386 O O . ASP B 1 241 ? 13.629 36.728 147.764 1.00 63.82 1064 ASP B O 1
ATOM 4391 N N . GLU B 1 242 ? 11.538 37.526 147.647 1.00 64.90 1065 GLU B N 1
ATOM 4392 C CA . GLU B 1 242 ? 11.514 37.502 146.181 1.00 66.21 1065 GLU B CA 1
ATOM 4393 C C . GLU B 1 242 ? 12.569 38.393 145.534 1.00 65.10 1065 GLU B C 1
ATOM 4394 O O . GLU B 1 242 ? 13.036 38.106 144.428 1.00 65.32 1065 GLU B O 1
ATOM 4400 N N . LYS B 1 243 ? 12.941 39.470 146.221 1.00 63.12 1066 LYS B N 1
ATOM 4401 C CA . LYS B 1 243 ? 13.937 40.401 145.702 1.00 61.21 1066 LYS B CA 1
ATOM 4402 C C . LYS B 1 243 ? 15.372 39.866 145.732 1.00 58.38 1066 LYS B C 1
ATOM 4403 O O . LYS B 1 243 ? 16.285 40.525 145.239 1.00 58.12 1066 LYS B O 1
ATOM 4409 N N . ASP B 1 244 ? 15.572 38.686 146.312 1.00 54.20 1067 ASP B N 1
ATOM 4410 C CA . ASP B 1 244 ? 16.905 38.098 146.387 1.00 52.15 1067 ASP B CA 1
ATOM 4411 C C . ASP B 1 244 ? 17.229 37.417 145.062 1.00 52.52 1067 ASP B C 1
ATOM 4412 O O . ASP B 1 244 ? 16.823 36.281 144.821 1.00 52.72 1067 ASP B O 1
ATOM 4417 N N . LYS B 1 245 ? 17.973 38.108 144.208 1.00 51.49 1068 LYS B N 1
ATOM 4418 C CA . LYS B 1 245 ? 18.321 37.572 142.903 1.00 50.00 1068 LYS B CA 1
ATOM 4419 C C . LYS B 1 245 ? 19.702 36.924 142.846 1.00 48.41 1068 LYS B C 1
ATOM 4420 O O . LYS B 1 245 ? 20.112 36.436 141.795 1.00 47.43 1068 LYS B O 1
ATOM 4426 N N . PHE B 1 246 ? 20.403 36.903 143.976 1.00 47.37 1069 PHE B N 1
ATOM 4427 C CA . PHE B 1 246 ? 21.754 36.350 144.042 1.00 46.06 1069 PHE B CA 1
ATOM 4428 C C . PHE B 1 246 ? 22.004 35.010 143.351 1.00 45.24 1069 PHE B C 1
ATOM 4429 O O . PHE B 1 246 ? 22.824 34.922 142.447 1.00 45.58 1069 PHE B O 1
ATOM 4437 N N . VAL B 1 247 ? 21.321 33.965 143.796 1.00 43.40 1070 VAL B N 1
ATOM 4438 C CA . VAL B 1 247 ? 21.506 32.650 143.210 1.00 41.55 1070 VAL B CA 1
ATOM 4439 C C . VAL B 1 247 ? 21.186 32.657 141.720 1.00 42.07 1070 VAL B C 1
ATOM 4440 O O . VAL B 1 247 ? 21.867 32.017 140.925 1.00 42.13 1070 VAL B O 1
ATOM 4444 N N . GLU B 1 248 ? 20.151 33.392 141.347 1.00 41.41 1071 GLU B N 1
ATOM 4445 C CA . GLU B 1 248 ? 19.755 33.485 139.952 1.00 43.42 1071 GLU B CA 1
ATOM 4446 C C . GLU B 1 248 ? 20.881 34.130 139.125 1.00 43.97 1071 GLU B C 1
ATOM 4447 O O . GLU B 1 248 ? 21.439 33.501 138.219 1.00 42.38 1071 GLU B O 1
ATOM 4453 N N . LYS B 1 249 ? 21.219 35.376 139.453 1.00 43.94 1072 LYS B N 1
ATOM 4454 C CA . LYS B 1 249 ? 22.257 36.133 138.751 1.00 43.49 1072 LYS B CA 1
ATOM 4455 C C . LYS B 1 249 ? 23.658 35.525 138.823 1.00 44.92 1072 LYS B C 1
ATOM 4456 O O . LYS B 1 249 ? 24.342 35.384 137.814 1.00 46.98 1072 LYS B O 1
ATOM 4462 N N . MET B 1 250 ? 24.080 35.189 140.033 1.00 45.52 1073 MET B N 1
ATOM 4463 C CA . MET B 1 250 ? 25.406 34.659 140.283 1.00 44.89 1073 MET B CA 1
ATOM 4464 C C . MET B 1 250 ? 25.706 33.278 139.704 1.00 46.36 1073 MET B C 1
ATOM 4465 O O . MET B 1 250 ? 26.852 32.989 139.353 1.00 48.62 1073 MET B O 1
ATOM 4470 N N . THR B 1 251 ? 24.694 32.422 139.598 1.00 44.97 1074 THR B N 1
ATOM 4471 C CA . THR B 1 251 ? 24.902 31.080 139.053 1.00 41.55 1074 THR B CA 1
ATOM 4472 C C . THR B 1 251 ? 25.254 31.199 137.582 1.00 41.13 1074 THR B C 1
ATOM 4473 O O . THR B 1 251 ? 26.138 30.525 137.061 1.00 41.43 1074 THR B O 1
ATOM 4477 N N . SER B 1 252 ? 24.535 32.088 136.927 1.00 39.96 1075 SER B N 1
ATOM 4478 C CA . SER B 1 252 ? 24.706 32.368 135.527 1.00 38.06 1075 SER B CA 1
ATOM 4479 C C . SER B 1 252 ? 26.072 33.016 135.318 1.00 39.73 1075 SER B C 1
ATOM 4480 O O . SER B 1 252 ? 26.860 32.570 134.484 1.00 38.09 1075 SER B O 1
ATOM 4483 N N . PHE B 1 253 ? 26.359 34.057 136.096 1.00 40.73 1076 PHE B N 1
ATOM 4484 C CA . PHE B 1 253 ? 27.632 34.763 135.989 1.00 40.35 1076 PHE B CA 1
ATOM 4485 C C . PHE B 1 253 ? 28.830 33.840 136.146 1.00 41.83 1076 PHE B C 1
ATOM 4486 O O . PHE B 1 253 ? 29.764 33.888 135.351 1.00 42.44 1076 PHE B O 1
ATOM 4494 N N . VAL B 1 254 ? 28.809 33.016 137.190 1.00 41.41 1077 VAL B N 1
ATOM 4495 C CA . VAL B 1 254 ? 29.903 32.095 137.446 1.00 39.80 1077 VAL B CA 1
ATOM 4496 C C . VAL B 1 254 ? 30.210 31.250 136.220 1.00 39.57 1077 VAL B C 1
ATOM 4497 O O . VAL B 1 254 ? 31.367 31.027 135.891 1.00 40.27 1077 VAL B O 1
ATOM 4501 N N . LYS B 1 255 ? 29.178 30.785 135.537 1.00 38.50 1078 LYS B N 1
ATOM 4502 C CA . LYS B 1 255 ? 29.407 29.990 134.346 1.00 41.14 1078 LYS B CA 1
ATOM 4503 C C . LYS B 1 255 ? 30.140 30.876 133.323 1.00 40.56 1078 LYS B C 1
ATOM 4504 O O . LYS B 1 255 ? 31.164 30.476 132.752 1.00 39.21 1078 LYS B O 1
ATOM 4510 N N . ASP B 1 256 ? 29.620 32.085 133.112 1.00 37.14 1079 ASP B N 1
ATOM 4511 C CA . ASP B 1 256 ? 30.216 33.014 132.166 1.00 37.00 1079 ASP B CA 1
ATOM 4512 C C . ASP B 1 256 ? 31.647 33.355 132.521 1.00 35.49 1079 ASP B C 1
ATOM 4513 O O . ASP B 1 256 ? 32.513 33.393 131.660 1.00 36.67 1079 ASP B O 1
ATOM 4518 N N . ALA B 1 257 ? 31.906 33.597 133.795 1.00 35.14 1080 ALA B N 1
ATOM 4519 C CA . ALA B 1 257 ? 33.246 33.945 134.195 1.00 33.07 1080 ALA B CA 1
ATOM 4520 C C . ALA B 1 257 ? 34.149 32.728 134.012 1.00 33.26 1080 ALA B C 1
ATOM 4521 O O . ALA B 1 257 ? 35.283 32.860 133.551 1.00 31.78 1080 ALA B O 1
ATOM 4523 N N . GLN B 1 258 ? 33.649 31.544 134.357 1.00 35.07 1081 GLN B N 1
ATOM 4524 C CA . GLN B 1 258 ? 34.441 30.322 134.175 1.00 37.22 1081 GLN B CA 1
ATOM 4525 C C . GLN B 1 258 ? 34.789 30.176 132.697 1.00 35.72 1081 GLN B C 1
ATOM 4526 O O . GLN B 1 258 ? 35.890 29.770 132.363 1.00 33.63 1081 GLN B O 1
ATOM 4532 N N . GLU B 1 259 ? 33.853 30.526 131.816 1.00 37.01 1082 GLU B N 1
ATOM 4533 C CA . GLU B 1 259 ? 34.101 30.434 130.388 1.00 39.94 1082 GLU B CA 1
ATOM 4534 C C . GLU B 1 259 ? 35.286 31.320 130.016 1.00 38.70 1082 GLU B C 1
ATOM 4535 O O . GLU B 1 259 ? 36.218 30.883 129.333 1.00 38.45 1082 GLU B O 1
ATOM 4541 N N . GLN B 1 260 ? 35.262 32.565 130.477 1.00 36.01 1083 GLN B N 1
ATOM 4542 C CA . GLN B 1 260 ? 36.342 33.490 130.159 1.00 34.17 1083 GLN B CA 1
ATOM 4543 C C . GLN B 1 260 ? 37.669 33.072 130.728 1.00 33.66 1083 GLN B C 1
ATOM 4544 O O . GLN B 1 260 ? 38.695 33.197 130.075 1.00 36.32 1083 GLN B O 1
ATOM 4550 N N . TYR B 1 261 ? 37.658 32.577 131.952 1.00 32.20 1084 TYR B N 1
ATOM 4551 C CA . TYR B 1 261 ? 38.896 32.171 132.564 1.00 32.22 1084 TYR B CA 1
ATOM 4552 C C . TYR B 1 261 ? 39.508 30.999 131.789 1.00 33.89 1084 TYR B C 1
ATOM 4553 O O . TYR B 1 261 ? 40.721 30.962 131.562 1.00 31.57 1084 TYR B O 1
ATOM 4562 N N . ASN B 1 262 ? 38.679 30.041 131.383 1.00 33.94 1085 ASN B N 1
ATOM 4563 C CA . ASN B 1 262 ? 39.214 28.913 130.638 1.00 35.68 1085 ASN B CA 1
ATOM 4564 C C . ASN B 1 262 ? 39.861 29.443 129.365 1.00 32.54 1085 ASN B C 1
ATOM 4565 O O . ASN B 1 262 ? 40.953 29.022 128.998 1.00 31.27 1085 ASN B O 1
ATOM 4570 N N . LYS B 1 263 ? 39.197 30.373 128.694 1.00 27.84 1086 LYS B N 1
ATOM 4571 C CA . LYS B 1 263 ? 39.777 30.930 127.498 1.00 29.32 1086 LYS B CA 1
ATOM 4572 C C . LYS B 1 263 ? 41.138 31.544 127.816 1.00 30.15 1086 LYS B C 1
ATOM 4573 O O . LYS B 1 263 ? 42.099 31.347 127.083 1.00 32.05 1086 LYS B O 1
ATOM 4579 N N . LEU B 1 264 ? 41.216 32.272 128.926 1.00 32.45 1087 LEU B N 1
ATOM 4580 C CA . LEU B 1 264 ? 42.449 32.918 129.350 1.00 31.99 1087 LEU B CA 1
ATOM 4581 C C . LEU B 1 264 ? 43.526 31.861 129.589 1.00 32.69 1087 LEU B C 1
ATOM 4582 O O . LEU B 1 264 ? 44.643 31.972 129.094 1.00 31.88 1087 LEU B O 1
ATOM 4587 N N . ARG B 1 265 ? 43.174 30.837 130.356 1.00 31.43 1088 ARG B N 1
ATOM 4588 C CA . ARG B 1 265 ? 44.080 29.746 130.667 1.00 34.27 1088 ARG B CA 1
ATOM 4589 C C . ARG B 1 265 ? 44.614 29.097 129.385 1.00 35.04 1088 ARG B C 1
ATOM 4590 O O . ARG B 1 265 ? 45.810 28.824 129.256 1.00 35.22 1088 ARG B O 1
ATOM 4598 N N . MET B 1 266 ? 43.732 28.860 128.426 1.00 35.30 1089 MET B N 1
ATOM 4599 C CA . MET B 1 266 ? 44.159 28.251 127.188 1.00 33.64 1089 MET B CA 1
ATOM 4600 C C . MET B 1 266 ? 45.048 29.194 126.399 1.00 34.07 1089 MET B C 1
ATOM 4601 O O . MET B 1 266 ? 46.052 28.770 125.838 1.00 37.07 1089 MET B O 1
ATOM 4606 N N . MET B 1 267 ? 44.700 30.474 126.362 1.00 31.22 1090 MET B N 1
ATOM 4607 C CA . MET B 1 267 ? 45.522 31.440 125.638 1.00 30.01 1090 MET B CA 1
ATOM 4608 C C . MET B 1 267 ? 46.915 31.475 126.236 1.00 30.64 1090 MET B C 1
ATOM 4609 O O . MET B 1 267 ? 47.916 31.498 125.517 1.00 28.89 1090 MET B O 1
ATOM 4614 N N . HIS B 1 268 ? 46.961 31.480 127.561 1.00 30.64 1091 HIS B N 1
ATOM 4615 C CA . HIS B 1 268 ? 48.210 31.505 128.295 1.00 31.97 1091 HIS B CA 1
ATOM 4616 C C . HIS B 1 268 ? 49.009 30.239 127.998 1.00 33.33 1091 HIS B C 1
ATOM 4617 O O . HIS B 1 268 ? 50.227 30.272 127.831 1.00 34.77 1091 HIS B O 1
ATOM 4624 N N . SER B 1 269 ? 48.306 29.120 127.940 1.00 31.49 1092 SER B N 1
ATOM 4625 C CA . SER B 1 269 ? 48.931 27.838 127.651 1.00 30.35 1092 SER B CA 1
ATOM 4626 C C . SER B 1 269 ? 49.509 27.822 126.233 1.00 31.04 1092 SER B C 1
ATOM 4627 O O . SER B 1 269 ? 50.568 27.234 125.990 1.00 30.35 1092 SER B O 1
ATOM 4630 N N . ASN B 1 270 ? 48.807 28.451 125.294 1.00 29.58 1093 ASN B N 1
ATOM 4631 C CA . ASN B 1 270 ? 49.304 28.508 123.935 1.00 31.39 1093 ASN B CA 1
ATOM 4632 C C . ASN B 1 270 ? 50.547 29.394 123.961 1.00 31.98 1093 ASN B C 1
ATOM 4633 O O . ASN B 1 270 ? 51.542 29.106 123.298 1.00 33.05 1093 ASN B O 1
ATOM 4638 N N . MET B 1 271 ? 50.483 30.467 124.741 1.00 31.66 1094 MET B N 1
ATOM 4639 C CA . MET B 1 271 ? 51.599 31.392 124.858 1.00 31.98 1094 MET B CA 1
ATOM 4640 C C . MET B 1 271 ? 52.847 30.633 125.302 1.00 31.73 1094 MET B C 1
ATOM 4641 O O . MET B 1 271 ? 53.917 30.760 124.704 1.00 28.38 1094 MET B O 1
ATOM 4646 N N . GLU B 1 272 ? 52.696 29.831 126.350 1.00 32.36 1095 GLU B N 1
ATOM 4647 C CA . GLU B 1 272 ? 53.811 29.052 126.860 1.00 33.34 1095 GLU B CA 1
ATOM 4648 C C . GLU B 1 272 ? 54.330 28.047 125.837 1.00 33.01 1095 GLU B C 1
ATOM 4649 O O . GLU B 1 272 ? 55.525 27.742 125.800 1.00 34.80 1095 GLU B O 1
ATOM 4655 N N . THR B 1 273 ? 53.438 27.535 125.000 1.00 33.13 1096 THR B N 1
ATOM 4656 C CA . THR B 1 273 ? 53.841 26.577 123.986 1.00 30.75 1096 THR B CA 1
ATOM 4657 C C . THR B 1 273 ? 54.723 27.253 122.946 1.00 30.82 1096 THR B C 1
ATOM 4658 O O . THR B 1 273 ? 55.763 26.718 122.590 1.00 32.59 1096 THR B O 1
ATOM 4662 N N . LEU B 1 274 ? 54.315 28.428 122.469 1.00 29.69 1097 LEU B N 1
ATOM 4663 C CA . LEU B 1 274 ? 55.097 29.146 121.472 1.00 29.21 1097 LEU B CA 1
ATOM 4664 C C . LEU B 1 274 ? 56.465 29.483 122.044 1.00 30.68 1097 LEU B C 1
ATOM 4665 O O . LEU B 1 274 ? 57.490 29.417 121.346 1.00 31.88 1097 LEU B O 1
ATOM 4670 N N . TYR B 1 275 ? 56.476 29.840 123.324 1.00 29.32 1098 TYR B N 1
ATOM 4671 C CA . TYR B 1 275 ? 57.706 30.206 123.979 1.00 26.64 1098 TYR B CA 1
ATOM 4672 C C . TYR B 1 275 ? 58.663 29.013 124.017 1.00 28.61 1098 TYR B C 1
ATOM 4673 O O . TYR B 1 275 ? 59.844 29.176 123.733 1.00 26.97 1098 TYR B O 1
ATOM 4682 N N . LYS B 1 276 ? 58.157 27.824 124.351 1.00 30.36 1099 LYS B N 1
ATOM 4683 C CA . LYS B 1 276 ? 58.994 26.620 124.359 1.00 32.52 1099 LYS B CA 1
ATOM 4684 C C . LYS B 1 276 ? 59.573 26.418 122.970 1.00 30.54 1099 LYS B C 1
ATOM 4685 O O . LYS B 1 276 ? 60.733 26.044 122.821 1.00 30.14 1099 LYS B O 1
ATOM 4691 N N . GLU B 1 277 ? 58.767 26.657 121.945 1.00 28.29 1100 GLU B N 1
ATOM 4692 C CA . GLU B 1 277 ? 59.272 26.497 120.596 1.00 28.20 1100 GLU B CA 1
ATOM 4693 C C . GLU B 1 277 ? 60.423 27.471 120.380 1.00 28.31 1100 GLU B C 1
ATOM 4694 O O . GLU B 1 277 ? 61.440 27.088 119.809 1.00 28.74 1100 GLU B O 1
ATOM 4700 N N . LEU B 1 278 ? 60.288 28.717 120.846 1.00 26.93 1101 LEU B N 1
ATOM 4701 C CA . LEU B 1 278 ? 61.369 29.693 120.675 1.00 27.71 1101 LEU B CA 1
ATOM 4702 C C . LEU B 1 278 ? 62.628 29.220 121.398 1.00 29.10 1101 LEU B C 1
ATOM 4703 O O . LEU B 1 278 ? 63.744 29.431 120.932 1.00 27.60 1101 LEU B O 1
ATOM 4708 N N . GLY B 1 279 ? 62.435 28.574 122.539 1.00 30.62 1102 GLY B N 1
ATOM 4709 C CA . GLY B 1 279 ? 63.556 28.085 123.308 1.00 31.41 1102 GLY B CA 1
ATOM 4710 C C . GLY B 1 279 ? 64.399 27.104 122.528 1.00 31.18 1102 GLY B C 1
ATOM 4711 O O . GLY B 1 279 ? 65.609 27.100 122.663 1.00 31.76 1102 GLY B O 1
ATOM 4712 N N . ASP B 1 280 ? 63.766 26.270 121.715 1.00 29.98 1103 ASP B N 1
ATOM 4713 C CA . ASP B 1 280 ? 64.503 25.293 120.938 1.00 30.24 1103 ASP B CA 1
ATOM 4714 C C . ASP B 1 280 ? 65.086 25.892 119.664 1.00 29.06 1103 ASP B C 1
ATOM 4715 O O . ASP B 1 280 ? 66.085 25.416 119.149 1.00 28.34 1103 ASP B O 1
ATOM 4720 N N . TYR B 1 281 ? 64.460 26.947 119.173 1.00 25.96 1104 TYR B N 1
ATOM 4721 C CA . TYR B 1 281 ? 64.921 27.605 117.967 1.00 26.53 1104 TYR B CA 1
ATOM 4722 C C . TYR B 1 281 ? 66.073 28.571 118.270 1.00 26.82 1104 TYR B C 1
ATOM 4723 O O . TYR B 1 281 ? 67.003 28.706 117.489 1.00 28.07 1104 TYR B O 1
ATOM 4732 N N . PHE B 1 282 ? 65.984 29.272 119.395 1.00 28.40 1105 PHE B N 1
ATOM 4733 C CA . PHE B 1 282 ? 67.022 30.214 119.778 1.00 28.56 1105 PHE B CA 1
ATOM 4734 C C . PHE B 1 282 ? 67.825 29.613 120.904 1.00 29.48 1105 PHE B C 1
ATOM 4735 O O . PHE B 1 282 ? 68.606 30.290 121.557 1.00 29.61 1105 PHE B O 1
ATOM 4743 N N . VAL B 1 283 ? 67.639 28.312 121.089 1.00 30.92 1106 VAL B N 1
ATOM 4744 C CA . VAL B 1 283 ? 68.310 27.566 122.130 1.00 32.30 1106 VAL B CA 1
ATOM 4745 C C . VAL B 1 283 ? 68.518 28.340 123.434 1.00 32.34 1106 VAL B C 1
ATOM 4746 O O . VAL B 1 283 ? 69.505 29.036 123.638 1.00 33.53 1106 VAL B O 1
ATOM 4750 N N . PHE B 1 284 ? 67.516 28.228 124.297 1.00 33.78 1107 PHE B N 1
ATOM 4751 C CA . PHE B 1 284 ? 67.532 28.820 125.626 1.00 33.52 1107 PHE B CA 1
ATOM 4752 C C . PHE B 1 284 ? 66.544 27.975 126.422 1.00 33.13 1107 PHE B C 1
ATOM 4753 O O . PHE B 1 284 ? 65.740 27.255 125.836 1.00 31.34 1107 PHE B O 1
ATOM 4761 N N . ASP B 1 285 ? 66.633 28.010 127.746 1.00 36.56 1108 ASP B N 1
ATOM 4762 C CA . ASP B 1 285 ? 65.719 27.225 128.576 1.00 37.47 1108 ASP B CA 1
ATOM 4763 C C . ASP B 1 285 ? 64.535 28.093 128.996 1.00 37.49 1108 ASP B C 1
ATOM 4764 O O . ASP B 1 285 ? 64.696 29.073 129.718 1.00 39.22 1108 ASP B O 1
ATOM 4769 N N . PRO B 1 286 ? 63.326 27.741 128.545 1.00 37.67 1109 PRO B N 1
ATOM 4770 C CA . PRO B 1 286 ? 62.108 28.489 128.876 1.00 37.46 1109 PRO B CA 1
ATOM 4771 C C . PRO B 1 286 ? 61.910 28.620 130.393 1.00 40.46 1109 PRO B C 1
ATOM 4772 O O . PRO B 1 286 ? 61.395 29.629 130.879 1.00 42.68 1109 PRO B O 1
ATOM 4776 N N . LYS B 1 287 ? 62.314 27.597 131.142 1.00 39.48 1110 LYS B N 1
ATOM 4777 C CA . LYS B 1 287 ? 62.170 27.631 132.590 1.00 41.61 1110 LYS B CA 1
ATOM 4778 C C . LYS B 1 287 ? 63.268 28.434 133.282 1.00 41.95 1110 LYS B C 1
ATOM 4779 O O . LYS B 1 287 ? 63.266 28.559 134.499 1.00 43.30 1110 LYS B O 1
ATOM 4785 N N . LYS B 1 288 ? 64.205 28.979 132.520 1.00 41.65 1111 LYS B N 1
ATOM 4786 C CA . LYS B 1 288 ? 65.292 29.741 133.120 1.00 41.97 1111 LYS B CA 1
ATOM 4787 C C . LYS B 1 288 ? 65.427 31.135 132.527 1.00 40.51 1111 LYS B C 1
ATOM 4788 O O . LYS B 1 288 ? 66.085 32.001 133.087 1.00 44.04 1111 LYS B O 1
ATOM 4794 N N . LEU B 1 289 ? 64.819 31.344 131.373 1.00 37.62 1112 LEU B N 1
ATOM 4795 C CA . LEU B 1 289 ? 64.856 32.646 130.746 1.00 34.92 1112 LEU B CA 1
ATOM 4796 C C . LEU B 1 289 ? 63.381 33.028 130.670 1.00 35.94 1112 LEU B C 1
ATOM 4797 O O . LEU B 1 289 ? 62.591 32.434 129.921 1.00 34.33 1112 LEU B O 1
ATOM 4802 N N . SER B 1 290 ? 63.000 33.988 131.500 1.00 33.93 1113 SER B N 1
ATOM 4803 C CA . SER B 1 290 ? 61.623 34.429 131.543 1.00 33.87 1113 SER B CA 1
ATOM 4804 C C . SER B 1 290 ? 61.291 35.085 130.226 1.00 33.36 1113 SER B C 1
ATOM 4805 O O . SER B 1 290 ? 62.172 35.584 129.523 1.00 34.45 1113 SER B O 1
ATOM 4808 N N . VAL B 1 291 ? 60.010 35.084 129.911 1.00 30.64 1114 VAL B N 1
ATOM 4809 C CA . VAL B 1 291 ? 59.518 35.704 128.705 1.00 34.28 1114 VAL B CA 1
ATOM 4810 C C . VAL B 1 291 ? 60.007 37.155 128.574 1.00 35.00 1114 VAL B C 1
ATOM 4811 O O . VAL B 1 291 ? 60.531 37.546 127.524 1.00 37.78 1114 VAL B O 1
ATOM 4815 N N . GLU B 1 292 ? 59.862 37.955 129.626 1.00 34.60 1115 GLU B N 1
ATOM 4816 C CA . GLU B 1 292 ? 60.289 39.351 129.527 1.00 34.77 1115 GLU B CA 1
ATOM 4817 C C . GLU B 1 292 ? 61.800 39.487 129.313 1.00 34.88 1115 GLU B C 1
ATOM 4818 O O . GLU B 1 292 ? 62.261 40.402 128.613 1.00 34.31 1115 GLU B O 1
ATOM 4824 N N . GLU B 1 293 ? 62.575 38.579 129.896 1.00 33.21 1116 GLU B N 1
ATOM 4825 C CA . GLU B 1 293 ? 64.016 38.637 129.711 1.00 34.23 1116 GLU B CA 1
ATOM 4826 C C . GLU B 1 293 ? 64.343 38.431 128.232 1.00 34.06 1116 GLU B C 1
ATOM 4827 O O . GLU B 1 293 ? 65.114 39.198 127.638 1.00 32.82 1116 GLU B O 1
ATOM 4833 N N . PHE B 1 294 ? 63.729 37.420 127.622 1.00 31.18 1117 PHE B N 1
ATOM 4834 C CA . PHE B 1 294 ? 63.994 37.138 126.216 1.00 29.91 1117 PHE B CA 1
ATOM 4835 C C . PHE B 1 294 ? 63.603 38.275 125.311 1.00 29.67 1117 PHE B C 1
ATOM 4836 O O . PHE B 1 294 ? 64.381 38.702 124.446 1.00 27.28 1117 PHE B O 1
ATOM 4844 N N . PHE B 1 295 ? 62.391 38.782 125.491 1.00 28.11 1118 PHE B N 1
ATOM 4845 C CA . PHE B 1 295 ? 61.977 39.858 124.615 1.00 27.68 1118 PHE B CA 1
ATOM 4846 C C . PHE B 1 295 ? 62.660 41.182 124.912 1.00 28.80 1118 PHE B C 1
ATOM 4847 O O . PHE B 1 295 ? 62.730 42.052 124.042 1.00 27.31 1118 PHE B O 1
ATOM 4855 N N . MET B 1 296 ? 63.194 41.337 126.123 1.00 31.14 1119 MET B N 1
ATOM 4856 C CA . MET B 1 296 ? 63.918 42.566 126.443 1.00 31.13 1119 MET B CA 1
ATOM 4857 C C . MET B 1 296 ? 65.233 42.517 125.645 1.00 31.31 1119 MET B C 1
ATOM 4858 O O . MET B 1 296 ? 65.686 43.534 125.119 1.00 30.91 1119 MET B O 1
ATOM 4863 N N . ASP B 1 297 ? 65.839 41.331 125.549 1.00 30.04 1120 ASP B N 1
ATOM 4864 C CA . ASP B 1 297 ? 67.066 41.190 124.767 1.00 31.43 1120 ASP B CA 1
ATOM 4865 C C . ASP B 1 297 ? 66.764 41.492 123.300 1.00 32.39 1120 ASP B C 1
ATOM 4866 O O . ASP B 1 297 ? 67.489 42.239 122.641 1.00 36.62 1120 ASP B O 1
ATOM 4871 N N . LEU B 1 298 ? 65.685 40.916 122.782 1.00 32.05 1121 LEU B N 1
ATOM 4872 C CA . LEU B 1 298 ? 65.338 41.133 121.384 1.00 29.81 1121 LEU B CA 1
ATOM 4873 C C . LEU B 1 298 ? 65.035 42.605 121.161 1.00 30.10 1121 LEU B C 1
ATOM 4874 O O . LEU B 1 298 ? 65.431 43.177 120.144 1.00 29.42 1121 LEU B O 1
ATOM 4879 N N . HIS B 1 299 ? 64.348 43.215 122.125 1.00 29.67 1122 HIS B N 1
ATOM 4880 C CA . HIS B 1 299 ? 64.014 44.633 122.045 1.00 32.02 1122 HIS B CA 1
ATOM 4881 C C . HIS B 1 299 ? 65.283 45.493 122.059 1.00 33.15 1122 HIS B C 1
ATOM 4882 O O . HIS B 1 299 ? 65.473 46.349 121.185 1.00 34.76 1122 HIS B O 1
ATOM 4889 N N . ASN B 1 300 ? 66.152 45.266 123.041 1.00 31.69 1123 ASN B N 1
ATOM 4890 C CA . ASN B 1 300 ? 67.391 46.029 123.130 1.00 32.18 1123 ASN B CA 1
ATOM 4891 C C . ASN B 1 300 ? 68.262 45.877 121.894 1.00 34.47 1123 ASN B C 1
ATOM 4892 O O . ASN B 1 300 ? 68.935 46.831 121.466 1.00 34.12 1123 ASN B O 1
ATOM 4897 N N . PHE B 1 301 ? 68.257 44.684 121.310 1.00 33.18 1124 PHE B N 1
ATOM 4898 C CA . PHE B 1 301 ? 69.041 44.489 120.108 1.00 32.57 1124 PHE B CA 1
ATOM 4899 C C . PHE B 1 301 ? 68.451 45.358 119.007 1.00 32.96 1124 PHE B C 1
ATOM 4900 O O . PHE B 1 301 ? 69.172 46.067 118.298 1.00 33.73 1124 PHE B O 1
ATOM 4908 N N . ARG B 1 302 ? 67.131 45.307 118.861 1.00 32.48 1125 ARG B N 1
ATOM 4909 C CA . ARG B 1 302 ? 66.489 46.100 117.829 1.00 32.59 1125 ARG B CA 1
ATOM 4910 C C . ARG B 1 302 ? 66.856 47.562 118.004 1.00 33.34 1125 ARG B C 1
ATOM 4911 O O . ARG B 1 302 ? 67.147 48.250 117.023 1.00 32.50 1125 ARG B O 1
ATOM 4919 N N . ASN B 1 303 ? 66.872 48.030 119.250 1.00 35.87 1126 ASN B N 1
ATOM 4920 C CA . ASN B 1 303 ? 67.216 49.425 119.513 1.00 37.05 1126 ASN B CA 1
ATOM 4921 C C . ASN B 1 303 ? 68.641 49.772 119.116 1.00 38.07 1126 ASN B C 1
ATOM 4922 O O . ASN B 1 303 ? 68.858 50.737 118.374 1.00 37.56 1126 ASN B O 1
ATOM 4927 N N . MET B 1 304 ? 69.612 48.988 119.590 1.00 37.61 1127 MET B N 1
ATOM 4928 C CA . MET B 1 304 ? 71.007 49.274 119.263 1.00 36.80 1127 MET B CA 1
ATOM 4929 C C . MET B 1 304 ? 71.353 49.089 117.793 1.00 36.86 1127 MET B C 1
ATOM 4930 O O . MET B 1 304 ? 72.243 49.763 117.273 1.00 36.32 1127 MET B O 1
ATOM 4935 N N . PHE B 1 305 ? 70.646 48.192 117.115 1.00 35.16 1128 PHE B N 1
ATOM 4936 C CA . PHE B 1 305 ? 70.896 47.988 115.703 1.00 35.01 1128 PHE B CA 1
ATOM 4937 C C . PHE B 1 305 ? 70.528 49.267 114.969 1.00 37.62 1128 PHE B C 1
ATOM 4938 O O . PHE B 1 305 ? 71.222 49.692 114.036 1.00 40.21 1128 PHE B O 1
ATOM 4946 N N . LEU B 1 306 ? 69.416 49.872 115.383 1.00 38.69 1129 LEU B N 1
ATOM 4947 C CA . LEU B 1 306 ? 68.952 51.112 114.771 1.00 38.08 1129 LEU B CA 1
ATOM 4948 C C . LEU B 1 306 ? 69.894 52.264 115.123 1.00 39.17 1129 LEU B C 1
ATOM 4949 O O . LEU B 1 306 ? 70.091 53.179 114.330 1.00 39.29 1129 LEU B O 1
ATOM 4954 N N . GLN B 1 307 ? 70.465 52.223 116.321 1.00 40.14 1130 GLN B N 1
ATOM 4955 C CA . GLN B 1 307 ? 71.397 53.255 116.736 1.00 41.45 1130 GLN B CA 1
ATOM 4956 C C . GLN B 1 307 ? 72.657 53.075 115.884 1.00 41.90 1130 GLN B C 1
ATOM 4957 O O . GLN B 1 307 ? 73.224 54.044 115.381 1.00 43.53 1130 GLN B O 1
ATOM 4963 N N . ALA B 1 308 ? 73.064 51.821 115.694 1.00 39.04 1131 ALA B N 1
ATOM 4964 C CA . ALA B 1 308 ? 74.243 51.495 114.903 1.00 36.78 1131 ALA B CA 1
ATOM 4965 C C . ALA B 1 308 ? 74.121 52.043 113.485 1.00 37.55 1131 ALA B C 1
ATOM 4966 O O . ALA B 1 308 ? 75.079 52.568 112.926 1.00 37.13 1131 ALA B O 1
ATOM 4968 N N . VAL B 1 309 ? 72.937 51.928 112.904 1.00 38.37 1132 VAL B N 1
ATOM 4969 C CA . VAL B 1 309 ? 72.717 52.434 111.563 1.00 36.19 1132 VAL B CA 1
ATOM 4970 C C . VAL B 1 309 ? 72.922 53.937 111.497 1.00 39.07 1132 VAL B C 1
ATOM 4971 O O . VAL B 1 309 ? 73.595 54.428 110.589 1.00 38.96 1132 VAL B O 1
ATOM 4975 N N . LYS B 1 310 ? 72.339 54.670 112.445 1.00 39.69 1133 LYS B N 1
ATOM 4976 C CA . LYS B 1 310 ? 72.488 56.126 112.464 1.00 40.68 1133 LYS B CA 1
ATOM 4977 C C . LYS B 1 310 ? 73.947 56.519 112.664 1.00 41.19 1133 LYS B C 1
ATOM 4978 O O . LYS B 1 310 ? 74.431 57.468 112.047 1.00 42.07 1133 LYS B O 1
ATOM 4984 N N . GLU B 1 311 ? 74.643 55.795 113.535 1.00 40.11 1134 GLU B N 1
ATOM 4985 C CA . GLU B 1 311 ? 76.044 56.079 113.795 1.00 41.41 1134 GLU B CA 1
ATOM 4986 C C . GLU B 1 311 ? 76.893 55.813 112.553 1.00 44.13 1134 GLU B C 1
ATOM 4987 O O . GLU B 1 311 ? 77.934 56.442 112.378 1.00 45.44 1134 GLU B O 1
ATOM 4993 N N . ASN B 1 312 ? 76.458 54.891 111.691 1.00 45.14 1135 ASN B N 1
ATOM 4994 C CA . ASN B 1 312 ? 77.203 54.611 110.465 1.00 45.76 1135 ASN B CA 1
ATOM 4995 C C . ASN B 1 312 ? 76.982 55.756 109.488 1.00 47.62 1135 ASN B C 1
ATOM 4996 O O . ASN B 1 312 ? 77.928 56.256 108.889 1.00 48.82 1135 ASN B O 1
ATOM 5001 N N . GLN B 1 313 ? 75.727 56.163 109.327 1.00 49.23 1136 GLN B N 1
ATOM 5002 C CA . GLN B 1 313 ? 75.395 57.246 108.412 1.00 51.66 1136 GLN B CA 1
ATOM 5003 C C . GLN B 1 313 ? 76.150 58.488 108.837 1.00 52.43 1136 GLN B C 1
ATOM 5004 O O . GLN B 1 313 ? 76.682 59.224 108.004 1.00 52.30 1136 GLN B O 1
ATOM 5010 N N . LYS B 1 314 ? 76.217 58.708 110.142 1.00 52.65 1137 LYS B N 1
ATOM 5011 C CA . LYS B 1 314 ? 76.935 59.855 110.659 1.00 53.94 1137 LYS B CA 1
ATOM 5012 C C . LYS B 1 314 ? 78.406 59.718 110.278 1.00 55.26 1137 LYS B C 1
ATOM 5013 O O . LYS B 1 314 ? 78.972 60.602 109.639 1.00 55.70 1137 LYS B O 1
ATOM 5019 N N . ARG B 1 315 ? 79.015 58.597 110.654 1.00 56.01 1138 ARG B N 1
ATOM 5020 C CA . A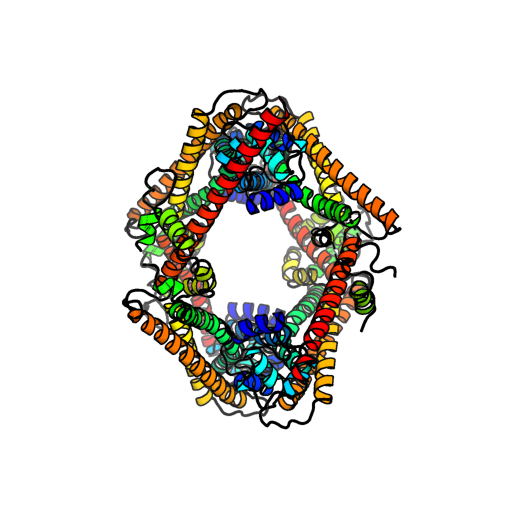RG B 1 315 ? 80.423 58.344 110.355 1.00 58.65 1138 ARG B CA 1
ATOM 5021 C C . ARG B 1 315 ? 80.729 58.432 108.864 1.00 60.46 1138 ARG B C 1
ATOM 5022 O O . ARG B 1 315 ? 81.818 58.824 108.467 1.00 60.67 1138 ARG B O 1
ATOM 5030 N N . ARG B 1 316 ? 79.765 58.048 108.041 1.00 61.77 1139 ARG B N 1
ATOM 5031 C CA . ARG B 1 316 ? 79.939 58.069 106.597 1.00 62.07 1139 ARG B CA 1
ATOM 5032 C C . ARG B 1 316 ? 79.900 59.506 106.118 1.00 63.09 1139 ARG B C 1
ATOM 5033 O O . ARG B 1 316 ? 80.702 59.909 105.280 1.00 61.64 1139 ARG B O 1
ATOM 5041 N N . GLU B 1 317 ? 78.962 60.275 106.666 1.00 65.27 1140 GLU B N 1
ATOM 5042 C CA . GLU B 1 317 ? 78.803 61.676 106.304 1.00 66.64 1140 GLU B CA 1
ATOM 5043 C C . GLU B 1 317 ? 80.023 62.505 106.670 1.00 68.88 1140 GLU B C 1
ATOM 5044 O O . GLU B 1 317 ? 80.513 63.280 105.849 1.00 68.53 1140 GLU B O 1
ATOM 5050 N N . THR B 1 318 ? 80.520 62.357 107.893 1.00 71.06 1141 THR B N 1
ATOM 5051 C CA . THR B 1 318 ? 81.686 63.132 108.286 1.00 75.25 1141 THR B CA 1
ATOM 5052 C C . THR B 1 318 ? 82.929 62.672 107.520 1.00 78.48 1141 THR B C 1
ATOM 5053 O O . THR B 1 318 ? 83.807 63.478 107.209 1.00 79.79 1141 THR B O 1
ATOM 5057 N N . GLU B 1 319 ? 82.998 61.382 107.205 1.00 81.82 1142 GLU B N 1
ATOM 5058 C CA . GLU B 1 319 ? 84.130 60.843 106.455 1.00 85.33 1142 GLU B CA 1
ATOM 5059 C C . GLU B 1 319 ? 84.201 61.475 105.068 1.00 87.66 1142 GLU B C 1
ATOM 5060 O O . GLU B 1 319 ? 85.255 61.465 104.429 1.00 88.04 1142 GLU B O 1
ATOM 5066 N N . GLU B 1 320 ? 83.077 62.014 104.601 1.00 89.92 1143 GLU B N 1
ATOM 5067 C CA . GLU B 1 320 ? 83.028 62.664 103.296 1.00 92.44 1143 GLU B CA 1
ATOM 5068 C C . GLU B 1 320 ? 83.464 64.119 103.432 1.00 94.36 1143 GLU B C 1
ATOM 5069 O O . GLU B 1 320 ? 83.909 64.735 102.465 1.00 95.09 1143 GLU B O 1
ATOM 5075 N N . LYS B 1 321 ? 83.323 64.672 104.632 1.00 95.76 1144 LYS B N 1
ATOM 5076 C CA . LYS B 1 321 ? 83.738 66.047 104.866 1.00 97.01 1144 LYS B CA 1
ATOM 5077 C C . LYS B 1 321 ? 85.255 66.058 104.902 1.00 99.95 1144 LYS B C 1
ATOM 5078 O O . LYS B 1 321 ? 85.882 67.092 104.694 1.00 100.40 1144 LYS B O 1
ATOM 5084 N N . MET B 1 322 ? 85.838 64.898 105.184 1.00 103.50 1145 MET B N 1
ATOM 5085 C CA . MET B 1 322 ? 87.288 64.757 105.227 1.00 106.80 1145 MET B CA 1
ATOM 5086 C C . MET B 1 322 ? 87.749 64.767 103.778 1.00 108.73 1145 MET B C 1
ATOM 5087 O O . MET B 1 322 ? 88.812 65.294 103.449 1.00 109.62 1145 MET B O 1
ATOM 5092 N N . ARG B 1 323 ? 86.926 64.170 102.919 1.00 110.63 1146 ARG B N 1
ATOM 5093 C CA . ARG B 1 323 ? 87.203 64.095 101.489 1.00 113.54 1146 ARG B CA 1
ATOM 5094 C C . ARG B 1 323 ? 87.111 65.486 100.883 1.00 114.55 1146 ARG B C 1
ATOM 5095 O O . ARG B 1 323 ? 88.000 65.909 100.143 1.00 114.74 1146 ARG B O 1
ATOM 5103 N N . ARG B 1 324 ? 86.027 66.192 101.199 1.00 116.65 1147 ARG B N 1
ATOM 5104 C CA . ARG B 1 324 ? 85.819 67.542 100.690 1.00 118.34 1147 ARG B CA 1
ATOM 5105 C C . ARG B 1 324 ? 86.684 68.551 101.433 1.00 119.01 1147 ARG B C 1
ATOM 5106 O O . ARG B 1 324 ? 86.568 69.757 101.221 1.00 119.34 1147 ARG B O 1
ATOM 5114 N N . ALA B 1 325 ? 87.547 68.049 102.309 1.00 119.92 1148 ALA B N 1
ATOM 5115 C CA . ALA B 1 325 ? 88.452 68.905 103.064 1.00 120.72 1148 ALA B CA 1
ATOM 5116 C C . ALA B 1 325 ? 89.562 69.305 102.104 1.00 121.72 1148 ALA B C 1
ATOM 5117 O O . ALA B 1 325 ? 90.367 70.191 102.392 1.00 121.89 1148 ALA B O 1
ATOM 5119 N N . LYS B 1 326 ? 89.588 68.635 100.956 1.00 121.78 1149 LYS B N 1
ATOM 5120 C CA . LYS B 1 326 ? 90.580 68.897 99.926 1.00 122.00 1149 LYS B CA 1
ATOM 5121 C C . LYS B 1 326 ? 90.224 70.149 99.134 1.00 123.20 1149 LYS B C 1
ATOM 5122 O O . LYS B 1 326 ? 90.300 70.163 97.907 1.00 122.56 1149 LYS B O 1
ATOM 5128 N N . LEU B 1 327 ? 89.831 71.196 99.853 1.00 125.06 1150 LEU B N 1
ATOM 5129 C CA . LEU B 1 327 ? 89.468 72.468 99.241 1.00 126.26 1150 LEU B CA 1
ATOM 5130 C C . LEU B 1 327 ? 90.526 73.518 99.572 1.00 126.92 1150 LEU B C 1
ATOM 5131 O O . LEU B 1 327 ? 91.109 74.089 98.624 1.00 128.77 1150 LEU B O 1
ATOM 5136 N N . VAL C 1 6 ? 69.620 77.255 102.442 1.00 88.65 829 VAL C N 1
ATOM 5137 C CA . VAL C 1 6 ? 70.982 77.724 102.066 1.00 88.04 829 VAL C CA 1
ATOM 5138 C C . VAL C 1 6 ? 71.982 77.432 103.187 1.00 87.73 829 VAL C C 1
ATOM 5139 O O . VAL C 1 6 ? 71.604 76.976 104.269 1.00 88.26 829 VAL C O 1
ATOM 5143 N N . LYS C 1 7 ? 73.257 77.693 102.910 1.00 86.22 830 LYS C N 1
ATOM 5144 C CA . LYS C 1 7 ? 74.347 77.485 103.863 1.00 84.45 830 LYS C CA 1
ATOM 5145 C C . LYS C 1 7 ? 74.753 76.032 104.080 1.00 83.12 830 LYS C C 1
ATOM 5146 O O . LYS C 1 7 ? 74.214 75.329 104.937 1.00 83.01 830 LYS C O 1
ATOM 5152 N N . GLU C 1 8 ? 75.727 75.610 103.281 1.00 80.93 831 GLU C N 1
ATOM 5153 C CA . GLU C 1 8 ? 76.290 74.266 103.307 1.00 78.96 831 GLU C CA 1
ATOM 5154 C C . GLU C 1 8 ? 77.014 73.974 104.630 1.00 76.63 831 GLU C C 1
ATOM 5155 O O . GLU C 1 8 ? 77.551 74.881 105.273 1.00 75.03 831 GLU C O 1
ATOM 5161 N N . LEU C 1 9 ? 77.013 72.704 105.034 1.00 74.25 832 LEU C N 1
ATOM 5162 C CA . LEU C 1 9 ? 77.688 72.270 106.252 1.00 70.61 832 LEU C CA 1
ATOM 5163 C C . LEU C 1 9 ? 79.039 71.711 105.825 1.00 69.33 832 LEU C C 1
ATOM 5164 O O . LEU C 1 9 ? 79.138 71.015 104.812 1.00 68.85 832 LEU C O 1
ATOM 5169 N N . LYS C 1 10 ? 80.084 72.014 106.586 1.00 68.52 833 LYS C N 1
ATOM 5170 C CA . LYS C 1 10 ? 81.414 71.548 106.230 1.00 67.85 833 LYS C CA 1
ATOM 5171 C C . LYS C 1 10 ? 82.008 70.621 107.278 1.00 67.58 833 LYS C C 1
ATOM 5172 O O . LYS C 1 10 ? 83.095 70.065 107.086 1.00 67.76 833 LYS C O 1
ATOM 5178 N N . VAL C 1 11 ? 81.294 70.446 108.385 1.00 66.67 834 VAL C N 1
ATOM 5179 C CA . VAL C 1 11 ? 81.775 69.581 109.450 1.00 66.63 834 VAL C CA 1
ATOM 5180 C C . VAL C 1 11 ? 80.676 68.724 110.075 1.00 66.22 834 VAL C C 1
ATOM 5181 O O . VAL C 1 11 ? 80.748 67.495 110.052 1.00 67.86 834 VAL C O 1
ATOM 5185 N N . LEU C 1 12 ? 79.662 69.377 110.634 1.00 64.57 835 LEU C N 1
ATOM 5186 C CA . LEU C 1 12 ? 78.565 68.674 111.284 1.00 62.30 835 LEU C CA 1
ATOM 5187 C C . LEU C 1 12 ? 77.835 67.725 110.362 1.00 62.65 835 LEU C C 1
ATOM 5188 O O . LEU C 1 12 ? 77.628 68.023 109.187 1.00 62.23 835 LEU C O 1
ATOM 5193 N N . ASP C 1 13 ? 77.441 66.578 110.908 1.00 62.32 836 ASP C N 1
ATOM 5194 C CA . ASP C 1 13 ? 76.702 65.595 110.134 1.00 61.18 836 ASP C CA 1
ATOM 5195 C C . ASP C 1 13 ? 75.252 66.052 110.114 1.00 61.39 836 ASP C C 1
ATOM 5196 O O . ASP C 1 13 ? 74.801 66.761 111.018 1.00 60.02 836 ASP C O 1
ATOM 5201 N N . SER C 1 14 ? 74.535 65.653 109.072 1.00 62.17 837 SER C N 1
ATOM 5202 C CA . SER C 1 14 ? 73.140 66.029 108.884 1.00 63.67 837 SER C CA 1
ATOM 5203 C C . SER C 1 14 ? 72.310 66.171 110.163 1.00 62.86 837 SER C C 1
ATOM 5204 O O . SER C 1 14 ? 71.862 67.270 110.502 1.00 62.71 837 SER C O 1
ATOM 5207 N N . LYS C 1 15 ? 72.112 65.063 110.870 1.00 61.39 838 LYS C N 1
ATOM 5208 C CA . LYS C 1 15 ? 71.303 65.072 112.080 1.00 60.96 838 LYS C CA 1
ATOM 5209 C C . LYS C 1 15 ? 71.828 65.937 113.225 1.00 58.02 838 LYS C C 1
ATOM 5210 O O . LYS C 1 15 ? 71.039 66.601 113.902 1.00 57.43 838 LYS C O 1
ATOM 5216 N N . THR C 1 16 ? 73.137 65.929 113.464 1.00 54.50 839 THR C N 1
ATOM 5217 C CA . THR C 1 16 ? 73.677 66.777 114.518 1.00 53.03 839 THR C CA 1
ATOM 5218 C C . THR C 1 16 ? 73.236 68.214 114.192 1.00 54.45 839 THR C C 1
ATOM 5219 O O . THR C 1 16 ? 72.646 68.908 115.027 1.00 53.77 839 THR C O 1
ATOM 5223 N N . ALA C 1 17 ? 73.514 68.645 112.964 1.00 53.90 840 ALA C N 1
ATOM 5224 C CA . ALA C 1 17 ? 73.13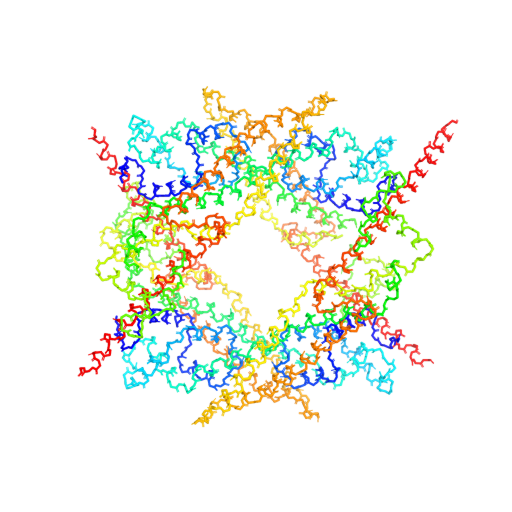7 69.982 112.534 1.00 55.41 840 ALA C CA 1
ATOM 5225 C C . ALA C 1 17 ? 71.644 70.237 112.750 1.00 57.10 840 ALA C C 1
ATOM 5226 O O . ALA C 1 17 ? 71.273 71.247 113.345 1.00 58.67 840 ALA C O 1
ATOM 5228 N N . GLN C 1 18 ? 70.790 69.330 112.277 1.00 58.71 841 GLN C N 1
ATOM 5229 C CA . GLN C 1 18 ? 69.345 69.486 112.448 1.00 60.77 841 GLN C CA 1
ATOM 5230 C C . GLN C 1 18 ? 69.008 69.714 113.918 1.00 60.10 841 GLN C C 1
ATOM 5231 O O . GLN C 1 18 ? 68.290 70.655 114.260 1.00 61.63 841 GLN C O 1
ATOM 5237 N N . ASN C 1 19 ? 69.535 68.849 114.782 1.00 57.56 842 ASN C N 1
ATOM 5238 C CA . ASN C 1 19 ? 69.282 68.941 116.216 1.00 55.78 842 ASN C CA 1
ATOM 5239 C C . ASN C 1 19 ? 69.826 70.206 116.850 1.00 54.62 842 ASN C C 1
ATOM 5240 O O . ASN C 1 19 ? 69.133 70.861 117.623 1.00 55.28 842 ASN C O 1
ATOM 5245 N N . LEU C 1 20 ? 71.074 70.536 116.543 1.00 53.39 843 LEU C N 1
ATOM 5246 C CA . LEU C 1 20 ? 71.688 71.732 117.094 1.00 52.34 843 LEU C CA 1
ATOM 5247 C C . LEU C 1 20 ? 70.866 72.949 116.717 1.00 53.64 843 LEU C C 1
ATOM 5248 O O . LEU C 1 20 ? 70.663 73.851 117.534 1.00 53.56 843 LEU C O 1
ATOM 5253 N N . SER C 1 21 ? 70.398 72.959 115.472 1.00 54.02 844 SER C N 1
ATOM 5254 C CA . SER C 1 21 ? 69.595 74.056 114.956 1.00 56.65 844 SER C CA 1
ATOM 5255 C C . SER C 1 21 ? 68.304 74.197 115.740 1.00 58.16 844 SER C C 1
ATOM 5256 O O . SER C 1 21 ? 68.001 75.266 116.261 1.00 58.66 844 SER C O 1
ATOM 5259 N N . ILE C 1 22 ? 67.545 73.114 115.834 1.00 59.93 845 ILE C N 1
ATOM 5260 C CA . ILE C 1 22 ? 66.298 73.146 116.582 1.00 60.81 845 ILE C CA 1
ATOM 5261 C C . ILE C 1 22 ? 66.564 73.626 118.008 1.00 61.25 845 ILE C C 1
ATOM 5262 O O . ILE C 1 22 ? 65.827 74.449 118.549 1.00 63.15 845 ILE C O 1
ATOM 5267 N N . PHE C 1 23 ? 67.633 73.114 118.607 1.00 59.16 846 PHE C N 1
ATOM 5268 C CA . PHE C 1 23 ? 67.990 73.472 119.972 1.00 58.11 846 PHE C CA 1
ATOM 5269 C C . PHE C 1 23 ? 68.334 74.944 120.161 1.00 59.61 846 PHE C C 1
ATOM 5270 O O . PHE C 1 23 ? 67.819 75.598 121.068 1.00 60.01 846 PHE C O 1
ATOM 5278 N N . LEU C 1 24 ? 69.223 75.457 119.320 1.00 60.68 847 LEU C N 1
ATOM 5279 C CA . LEU C 1 24 ? 69.625 76.852 119.407 1.00 61.36 847 LEU C CA 1
ATOM 5280 C C . LEU C 1 24 ? 68.425 77.758 119.146 1.00 64.05 847 LEU C C 1
ATOM 5281 O O . LEU C 1 24 ? 68.187 78.716 119.881 1.00 64.99 847 LEU C O 1
ATOM 5286 N N . GLY C 1 25 ? 67.665 77.433 118.104 1.00 66.00 848 GLY C N 1
ATOM 5287 C CA . GLY C 1 25 ? 66.499 78.222 117.740 1.00 68.28 848 GLY C CA 1
ATOM 5288 C C . GLY C 1 25 ? 65.404 78.330 118.788 1.00 69.50 848 GLY C C 1
ATOM 5289 O O . GLY C 1 25 ? 64.385 78.990 118.570 1.00 70.74 848 GLY C O 1
ATOM 5290 N N . SER C 1 26 ? 65.597 77.680 119.926 1.00 69.99 849 SER C N 1
ATOM 5291 C CA . SER C 1 26 ? 64.608 77.732 120.993 1.00 71.67 849 SER C CA 1
ATOM 5292 C C . SER C 1 26 ? 65.281 78.253 122.252 1.00 71.60 849 SER C C 1
ATOM 5293 O O . SER C 1 26 ? 64.629 78.768 123.162 1.00 69.96 849 SER C O 1
ATOM 5296 N N . PHE C 1 27 ? 66.598 78.103 122.292 1.00 72.78 850 PHE C N 1
ATOM 5297 C CA . PHE C 1 27 ? 67.379 78.568 123.421 1.00 74.77 850 PHE C CA 1
ATOM 5298 C C . PHE C 1 27 ? 67.422 80.082 123.273 1.00 74.80 850 PHE C C 1
ATOM 5299 O O . PHE C 1 27 ? 67.217 80.823 124.237 1.00 74.65 850 PHE C O 1
ATOM 5307 N N . ARG C 1 28 ? 67.657 80.523 122.040 1.00 75.35 851 ARG C N 1
ATOM 5308 C CA . ARG C 1 28 ? 67.714 81.940 121.709 1.00 75.52 851 ARG C CA 1
ATOM 5309 C C . ARG C 1 28 ? 68.661 82.700 122.619 1.00 75.52 851 ARG C C 1
ATOM 5310 O O . ARG C 1 28 ? 68.252 83.258 123.639 1.00 77.11 851 ARG C O 1
ATOM 5318 N N . MET C 1 29 ? 69.934 82.714 122.248 1.00 73.67 852 MET C N 1
ATOM 5319 C CA . MET C 1 29 ? 70.944 83.416 123.022 1.00 72.06 852 MET C CA 1
ATOM 5320 C C . MET C 1 29 ? 72.225 83.485 122.208 1.00 70.74 852 MET C C 1
ATOM 5321 O O . MET C 1 29 ? 72.699 82.472 121.700 1.00 72.01 852 MET C O 1
ATOM 5326 N N . PRO C 1 30 ? 72.800 84.688 122.069 1.00 69.19 853 PRO C N 1
ATOM 5327 C CA . PRO C 1 30 ? 74.038 84.862 121.306 1.00 67.05 853 PRO C CA 1
ATOM 5328 C C . PRO C 1 30 ? 75.066 83.812 121.727 1.00 65.26 853 PRO C C 1
ATOM 5329 O O . PRO C 1 30 ? 75.309 83.609 122.916 1.00 65.27 853 PRO C O 1
ATOM 5333 N N . TYR C 1 31 ? 75.669 83.150 120.747 1.00 62.47 854 TYR C N 1
ATOM 5334 C CA . TYR C 1 31 ? 76.638 82.108 121.036 1.00 60.25 854 TYR C CA 1
ATOM 5335 C C . TYR C 1 31 ? 77.766 82.575 121.936 1.00 61.08 854 TYR C C 1
ATOM 5336 O O . TYR C 1 31 ? 78.123 81.884 122.890 1.00 61.41 854 TYR C O 1
ATOM 5345 N N . GLN C 1 32 ? 78.327 83.744 121.654 1.00 62.05 855 GLN C N 1
ATOM 5346 C CA . GLN C 1 32 ? 79.406 84.243 122.491 1.00 61.87 855 GLN C CA 1
ATOM 5347 C C . GLN C 1 32 ? 78.930 84.363 123.931 1.00 61.56 855 GLN C C 1
ATOM 5348 O O . GLN C 1 32 ? 79.664 84.042 124.862 1.00 62.79 855 GLN C O 1
ATOM 5354 N N . GLU C 1 33 ? 77.692 84.803 124.114 1.00 60.33 856 GLU C N 1
ATOM 5355 C CA . GLU C 1 33 ? 77.153 84.952 125.456 1.00 61.26 856 GLU C CA 1
ATOM 5356 C C . GLU C 1 33 ? 76.997 83.590 126.144 1.00 61.01 856 GLU C C 1
ATOM 5357 O O . GLU C 1 33 ? 77.225 83.464 127.354 1.00 60.74 856 GLU C O 1
ATOM 5363 N N . ILE C 1 34 ? 76.598 82.573 125.382 1.00 60.41 857 ILE C N 1
ATOM 5364 C CA . ILE C 1 34 ? 76.459 81.238 125.949 1.00 59.86 857 ILE C CA 1
ATOM 5365 C C . ILE C 1 34 ? 77.859 80.813 126.395 1.00 60.14 857 ILE C C 1
ATOM 5366 O O . ILE C 1 34 ? 78.040 80.247 127.479 1.00 60.24 857 ILE C O 1
ATOM 5371 N N . LYS C 1 35 ? 78.849 81.103 125.557 1.00 59.06 858 LYS C N 1
ATOM 5372 C CA . LYS C 1 35 ? 80.232 80.772 125.878 1.00 60.29 858 LYS C CA 1
ATOM 5373 C C . LYS C 1 35 ? 80.627 81.369 127.222 1.00 61.77 858 LYS C C 1
ATOM 5374 O O . LYS C 1 35 ? 81.155 80.673 128.087 1.00 62.74 858 LYS C O 1
ATOM 5380 N N . ASN C 1 36 ? 80.374 82.661 127.396 1.00 62.35 859 ASN C N 1
ATOM 5381 C CA . ASN C 1 36 ? 80.727 83.320 128.645 1.00 62.57 859 ASN C CA 1
ATOM 5382 C C . ASN C 1 36 ? 79.983 82.692 129.810 1.00 60.85 859 ASN C C 1
ATOM 5383 O O . ASN C 1 36 ? 80.559 82.468 130.867 1.00 61.34 859 ASN C O 1
ATOM 5388 N N . VAL C 1 37 ? 78.706 82.395 129.608 1.00 59.64 860 VAL C N 1
ATOM 5389 C CA . VAL C 1 37 ? 77.902 81.776 130.651 1.00 58.17 860 VAL C CA 1
ATOM 5390 C C . VAL C 1 37 ? 78.569 80.500 131.148 1.00 57.98 860 VAL C C 1
ATOM 5391 O O . VAL C 1 37 ? 78.651 80.258 132.354 1.00 58.11 860 VAL C O 1
ATOM 5395 N N . ILE C 1 38 ? 79.043 79.686 130.209 1.00 55.95 861 ILE C N 1
ATOM 5396 C CA . ILE C 1 38 ? 79.718 78.436 130.543 1.00 53.54 861 ILE C CA 1
ATOM 5397 C C . ILE C 1 38 ? 81.048 78.718 131.234 1.00 53.14 861 ILE C C 1
ATOM 5398 O O . ILE C 1 38 ? 81.369 78.110 132.252 1.00 53.41 861 ILE C O 1
ATOM 5403 N N . LEU C 1 39 ? 81.811 79.653 130.684 1.00 54.60 862 LEU C N 1
ATOM 5404 C CA . LEU C 1 39 ? 83.107 80.015 131.243 1.00 55.98 862 LEU C CA 1
ATOM 5405 C C . LEU C 1 39 ? 83.082 80.485 132.696 1.00 56.73 862 LEU C C 1
ATOM 5406 O O . LEU C 1 39 ? 83.854 80.002 133.525 1.00 57.21 862 LEU C O 1
ATOM 5411 N N . GLU C 1 40 ? 82.204 81.430 133.008 1.00 56.10 863 GLU C N 1
ATOM 5412 C CA . GLU C 1 40 ? 82.133 81.947 134.366 1.00 56.52 863 GLU C CA 1
ATOM 5413 C C . GLU C 1 40 ? 81.140 81.201 135.223 1.00 54.70 863 GLU C C 1
ATOM 5414 O O . GLU C 1 40 ? 80.893 81.584 136.370 1.00 55.58 863 GLU C O 1
ATOM 5420 N N . VAL C 1 41 ? 80.583 80.123 134.677 1.00 53.03 864 VAL C N 1
ATOM 5421 C CA . VAL C 1 41 ? 79.611 79.332 135.418 1.00 51.16 864 VAL C CA 1
ATOM 5422 C C . VAL C 1 41 ? 78.595 80.321 135.975 1.00 51.70 864 VAL C C 1
ATOM 5423 O O . VAL C 1 41 ? 78.370 80.386 137.185 1.00 51.87 864 VAL C O 1
ATOM 5427 N N . ASN C 1 42 ? 78.015 81.117 135.079 1.00 51.44 865 ASN C N 1
ATOM 5428 C CA . ASN C 1 42 ? 77.023 82.114 135.456 1.00 53.58 865 ASN C CA 1
ATOM 5429 C C . ASN C 1 42 ? 75.823 81.381 136.025 1.00 56.54 865 ASN C C 1
ATOM 5430 O O . ASN C 1 42 ? 74.989 80.862 135.266 1.00 57.00 865 ASN C O 1
ATOM 5435 N N . GLU C 1 43 ? 75.719 81.346 137.350 1.00 57.96 866 GLU C N 1
ATOM 5436 C CA . GLU C 1 43 ? 74.619 80.625 137.975 1.00 60.17 866 GLU C CA 1
ATOM 5437 C C . GLU C 1 43 ? 73.246 81.291 137.920 1.00 57.86 866 GLU C C 1
ATOM 5438 O O . GLU C 1 43 ? 72.271 80.757 138.452 1.00 57.24 866 GLU C O 1
ATOM 5444 N N . ALA C 1 44 ? 73.163 82.446 137.269 1.00 55.93 867 ALA C N 1
ATOM 5445 C CA . ALA C 1 44 ? 71.878 83.128 137.141 1.00 56.65 867 ALA C CA 1
ATOM 5446 C C . ALA C 1 44 ? 71.255 82.674 135.829 1.00 57.26 867 ALA C C 1
ATOM 5447 O O . ALA C 1 44 ? 70.100 82.982 135.534 1.00 58.24 867 ALA C O 1
ATOM 5449 N N . VAL C 1 45 ? 72.036 81.932 135.050 1.00 57.74 868 VAL C N 1
ATOM 5450 C CA . VAL C 1 45 ? 71.584 81.425 133.764 1.00 58.22 868 VAL C CA 1
ATOM 5451 C C . VAL C 1 45 ? 71.557 79.896 133.709 1.00 57.52 868 VAL C C 1
ATOM 5452 O O . VAL C 1 45 ? 70.568 79.298 133.283 1.00 58.07 868 VAL C O 1
ATOM 5456 N N . LEU C 1 46 ? 72.645 79.270 134.146 1.00 56.73 869 LEU C N 1
ATOM 5457 C CA . LEU C 1 46 ? 72.756 77.816 134.131 1.00 54.43 869 LEU C CA 1
ATOM 5458 C C . LEU C 1 46 ? 71.755 77.111 135.042 1.00 53.24 869 LEU C C 1
ATOM 5459 O O . LEU C 1 46 ? 71.473 77.554 136.155 1.00 54.00 869 LEU C O 1
ATOM 5464 N N . THR C 1 47 ? 71.225 76.005 134.537 1.00 51.82 870 THR C N 1
ATOM 5465 C CA . THR C 1 47 ? 70.282 75.166 135.258 1.00 50.34 870 THR C CA 1
ATOM 5466 C C . THR C 1 47 ? 70.680 73.748 134.910 1.00 50.54 870 THR C C 1
ATOM 5467 O O . THR C 1 47 ? 71.433 73.518 133.957 1.00 50.10 870 THR C O 1
ATOM 5471 N N . GLU C 1 48 ? 70.170 72.794 135.675 1.00 50.61 871 GLU C N 1
ATOM 5472 C CA . GLU C 1 48 ? 70.475 71.397 135.422 1.00 49.15 871 GLU C CA 1
ATOM 5473 C C . GLU C 1 48 ? 70.043 71.008 133.997 1.00 48.76 871 GLU C C 1
ATOM 5474 O O . GLU C 1 48 ? 70.807 70.377 133.266 1.00 48.60 871 GLU C O 1
ATOM 5480 N N . SER C 1 49 ? 68.835 71.402 133.596 1.00 46.24 872 SER C N 1
ATOM 5481 C CA . SER C 1 49 ? 68.345 71.085 132.253 1.00 47.42 872 SER C CA 1
ATOM 5482 C C . SER C 1 49 ? 69.257 71.631 131.154 1.00 46.50 872 SER C C 1
ATOM 5483 O O . SER C 1 49 ? 69.637 70.907 130.225 1.00 46.03 872 SER C O 1
ATOM 5486 N N . MET C 1 50 ? 69.595 72.915 131.260 1.00 44.96 873 MET C N 1
ATOM 5487 C CA . MET C 1 50 ? 70.448 73.571 130.279 1.00 45.42 873 MET C CA 1
ATOM 5488 C C . MET C 1 50 ? 71.737 72.780 130.077 1.00 45.55 873 MET C C 1
ATOM 5489 O O . MET C 1 50 ? 72.056 72.369 128.956 1.00 44.35 873 MET C O 1
ATOM 5494 N N . ILE C 1 51 ? 72.472 72.559 131.167 1.00 45.47 874 ILE C N 1
ATOM 5495 C CA . ILE C 1 51 ? 73.713 71.796 131.107 1.00 45.70 874 ILE C CA 1
ATOM 5496 C C . ILE C 1 51 ? 73.518 70.427 130.441 1.00 45.63 874 ILE C C 1
ATOM 5497 O O . ILE C 1 51 ? 74.317 70.007 129.598 1.00 44.05 874 ILE C O 1
ATOM 5502 N N . GLN C 1 52 ? 72.458 69.728 130.822 1.00 46.09 875 GLN C N 1
ATOM 5503 C CA . GLN C 1 52 ? 72.196 68.422 130.243 1.00 47.62 875 GLN C CA 1
ATOM 5504 C C . GLN C 1 52 ? 71.920 68.572 128.753 1.00 48.20 875 GLN C C 1
ATOM 5505 O O . GLN C 1 52 ? 72.421 67.792 127.932 1.00 49.40 875 GLN C O 1
ATOM 5511 N N . ASN C 1 53 ? 71.140 69.588 128.398 1.00 46.48 876 ASN C N 1
ATOM 5512 C CA . ASN C 1 53 ? 70.836 69.812 126.996 1.00 47.33 876 ASN C CA 1
ATOM 5513 C C . ASN C 1 53 ? 72.101 70.189 126.257 1.00 47.58 876 ASN C C 1
ATOM 5514 O O . ASN C 1 53 ? 72.362 69.682 125.169 1.00 49.55 876 ASN C O 1
ATOM 5519 N N . LEU C 1 54 ? 72.894 71.079 126.843 1.00 47.95 877 LEU C N 1
ATOM 5520 C CA . LEU C 1 54 ? 74.132 71.481 126.202 1.00 48.02 877 LEU C CA 1
ATOM 5521 C C . LEU C 1 54 ? 74.968 70.243 125.942 1.00 47.92 877 LEU C C 1
ATOM 5522 O O . LEU C 1 54 ? 75.464 70.042 124.828 1.00 46.79 877 LEU C O 1
ATOM 5527 N N . ILE C 1 55 ? 75.103 69.409 126.972 1.00 46.02 878 ILE C N 1
ATOM 5528 C CA . ILE C 1 55 ? 75.886 68.187 126.869 1.00 46.10 878 ILE C CA 1
ATOM 5529 C C . ILE C 1 55 ? 75.330 67.249 125.805 1.00 47.36 878 ILE C C 1
ATOM 5530 O O . ILE C 1 55 ? 76.084 66.647 125.040 1.00 47.98 878 ILE C O 1
ATOM 5535 N N . LYS C 1 56 ? 74.010 67.134 125.742 1.00 46.76 879 LYS C N 1
ATOM 5536 C CA . LYS C 1 56 ? 73.399 66.259 124.761 1.00 47.81 879 LYS C CA 1
ATOM 5537 C C . LYS C 1 56 ? 73.594 66.760 123.330 1.00 48.27 879 LYS C C 1
ATOM 5538 O O . LYS C 1 56 ? 73.830 65.962 122.426 1.00 49.06 879 LYS C O 1
ATOM 5544 N N . GLN C 1 57 ? 73.503 68.073 123.121 1.00 47.02 880 GLN C N 1
ATOM 5545 C CA . GLN C 1 57 ? 73.635 68.645 121.778 1.00 46.60 880 GLN C CA 1
ATOM 5546 C C . GLN C 1 57 ? 75.062 68.937 121.326 1.00 47.00 880 GLN C C 1
ATOM 5547 O O . GLN C 1 57 ? 75.356 68.935 120.133 1.00 47.74 880 GLN C O 1
ATOM 5553 N N . MET C 1 58 ? 75.946 69.193 122.278 1.00 47.32 881 MET C N 1
ATOM 5554 C CA . MET C 1 58 ? 77.321 69.517 121.959 1.00 48.33 881 MET C CA 1
ATOM 5555 C C . MET C 1 58 ? 77.981 68.580 120.955 1.00 50.97 881 MET C C 1
ATOM 5556 O O . MET C 1 58 ? 78.205 67.407 121.245 1.00 53.55 881 MET C O 1
ATOM 5561 N N . PRO C 1 59 ? 78.302 69.086 119.754 1.00 51.58 882 PRO C N 1
ATOM 5562 C CA . PRO C 1 59 ? 78.949 68.240 118.750 1.00 52.35 882 PRO C CA 1
ATOM 5563 C C . PRO C 1 59 ? 80.147 67.538 119.387 1.00 53.79 882 PRO C C 1
ATOM 5564 O O . PRO C 1 59 ? 80.692 68.018 120.383 1.00 54.67 882 PRO C O 1
ATOM 5568 N N . GLU C 1 60 ? 80.555 66.408 118.821 1.00 56.56 883 GLU C N 1
ATOM 5569 C CA . GLU C 1 60 ? 81.692 65.661 119.354 1.00 60.20 883 GLU C CA 1
ATOM 5570 C C . GLU C 1 60 ? 82.971 66.485 119.250 1.00 60.11 883 GLU C C 1
ATOM 5571 O O . GLU C 1 60 ? 83.085 67.364 118.390 1.00 58.90 883 GLU C O 1
ATOM 5577 N N . PRO C 1 61 ? 83.957 66.200 120.118 1.00 60.80 884 PRO C N 1
ATOM 5578 C CA . PRO C 1 61 ? 85.251 66.893 120.158 1.00 61.96 884 PRO C CA 1
ATOM 5579 C C . PRO C 1 61 ? 85.896 67.043 118.781 1.00 63.47 884 PRO C C 1
ATOM 5580 O O . PRO C 1 61 ? 86.324 68.131 118.400 1.00 63.79 884 PRO C O 1
ATOM 5584 N N . GLU C 1 62 ? 85.962 65.944 118.038 1.00 64.83 885 GLU C N 1
ATOM 5585 C CA . GLU C 1 62 ? 86.564 65.967 116.717 1.00 67.38 885 GLU C CA 1
ATOM 5586 C C . GLU C 1 62 ? 85.871 66.972 115.799 1.00 66.55 885 GLU C C 1
ATOM 5587 O O . GLU C 1 62 ? 86.525 67.661 115.015 1.00 66.25 885 GLU C O 1
ATOM 5593 N N . GLN C 1 63 ? 84.547 67.056 115.897 1.00 65.30 886 GLN C N 1
ATOM 5594 C CA . GLN C 1 63 ? 83.789 67.986 115.063 1.00 63.92 886 GLN C CA 1
ATOM 5595 C C . GLN C 1 63 ? 84.020 69.437 115.487 1.00 62.66 886 GLN C C 1
ATOM 5596 O O . GLN C 1 63 ? 84.050 70.337 114.647 1.00 60.23 886 GLN C O 1
ATOM 5602 N N . LEU C 1 64 ? 84.168 69.662 116.792 1.00 62.46 887 LEU C N 1
ATOM 5603 C CA . LEU C 1 64 ? 84.419 71.002 117.300 1.00 62.70 887 LEU C CA 1
ATOM 5604 C C . LEU C 1 64 ? 85.800 71.428 116.834 1.00 65.01 887 LEU C C 1
ATOM 5605 O O . LEU C 1 64 ? 86.001 72.576 116.450 1.00 64.88 887 LEU C O 1
ATOM 5610 N N . LYS C 1 65 ? 86.752 70.499 116.861 1.00 67.28 888 LYS C N 1
ATOM 5611 C CA . LYS C 1 65 ? 88.105 70.814 116.424 1.00 70.13 888 LYS C CA 1
ATOM 5612 C C . LYS C 1 65 ? 88.068 71.196 114.949 1.00 70.68 888 LYS C C 1
ATOM 5613 O O . LYS C 1 65 ? 88.458 72.302 114.579 1.00 71.52 888 LYS C O 1
ATOM 5619 N N . MET C 1 66 ? 87.589 70.281 114.111 1.00 71.17 889 MET C N 1
ATOM 5620 C CA . MET C 1 66 ? 87.494 70.529 112.677 1.00 72.20 889 MET C CA 1
ATOM 5621 C C . MET C 1 66 ? 86.858 71.877 112.394 1.00 71.02 889 MET C C 1
ATOM 5622 O O . MET C 1 66 ? 87.211 72.556 111.435 1.00 72.37 889 MET C O 1
ATOM 5627 N N . LEU C 1 67 ? 85.906 72.263 113.225 1.00 69.16 890 LEU C N 1
ATOM 5628 C CA . LEU C 1 67 ? 85.251 73.536 113.030 1.00 68.47 890 LEU C CA 1
ATOM 5629 C C . LEU C 1 67 ? 86.164 74.677 113.433 1.00 70.57 890 LEU C C 1
ATOM 5630 O O . LEU C 1 67 ? 86.290 75.655 112.702 1.00 70.71 890 LEU C O 1
ATOM 5635 N N . SER C 1 68 ? 86.803 74.557 114.591 1.00 73.62 891 SER C N 1
ATOM 5636 C CA . SER C 1 68 ? 87.686 75.615 115.064 1.00 76.81 891 SER C CA 1
ATOM 5637 C C . SER C 1 68 ? 88.725 75.958 113.997 1.00 79.31 891 SER C C 1
ATOM 5638 O O . SER C 1 68 ? 89.237 77.078 113.951 1.00 79.70 891 SER C O 1
ATOM 5641 N N . GLU C 1 69 ? 89.026 74.995 113.133 1.00 81.54 892 GLU C N 1
ATOM 5642 C CA . GLU C 1 69 ? 89.999 75.207 112.070 1.00 84.54 892 GLU C CA 1
ATOM 5643 C C . GLU C 1 69 ? 89.283 75.752 110.840 1.00 86.94 892 GLU C C 1
ATOM 5644 O O . GLU C 1 69 ? 89.699 75.515 109.702 1.00 87.62 892 GLU C O 1
ATOM 5650 N N . LEU C 1 70 ? 88.206 76.494 111.091 1.00 89.76 893 LEU C N 1
ATOM 5651 C CA . LEU C 1 70 ? 87.391 77.088 110.038 1.00 92.32 893 LEU C CA 1
ATOM 5652 C C . LEU C 1 70 ? 86.764 78.406 110.494 1.00 95.04 893 LEU C C 1
ATOM 5653 O O . LEU C 1 70 ? 85.810 78.883 109.877 1.00 94.85 893 LEU C O 1
ATOM 5658 N N . LYS C 1 71 ? 87.287 78.985 111.575 1.00 98.01 894 LYS C N 1
ATOM 5659 C CA . LYS C 1 71 ? 86.768 80.253 112.092 1.00 100.50 894 LYS C CA 1
ATOM 5660 C C . LYS C 1 71 ? 86.660 81.264 110.952 1.00 102.10 894 LYS C C 1
ATOM 5661 O O . LYS C 1 71 ? 85.753 82.096 110.920 1.00 102.34 894 LYS C O 1
ATOM 5667 N N . GLU C 1 72 ? 87.609 81.166 110.025 1.00 103.70 895 GLU C N 1
ATOM 5668 C CA . GLU C 1 72 ? 87.705 82.024 108.846 1.00 104.12 895 GLU C CA 1
ATOM 5669 C C . GLU C 1 72 ? 86.373 82.463 108.233 1.00 102.62 895 GLU C C 1
ATOM 5670 O O . GLU C 1 72 ? 86.020 83.643 108.270 1.00 102.22 895 GLU C O 1
ATOM 5676 N N . GLU C 1 73 ? 85.645 81.502 107.668 1.00 99.74 896 GLU C N 1
ATOM 5677 C CA . GLU C 1 73 ? 84.370 81.759 107.007 1.00 97.12 896 GLU C CA 1
ATOM 5678 C C . GLU C 1 73 ? 83.159 81.729 107.939 1.00 93.51 896 GLU C C 1
ATOM 5679 O O . GLU C 1 73 ? 82.068 81.318 107.544 1.00 92.83 896 GLU C O 1
ATOM 5685 N N . TYR C 1 74 ? 83.357 82.193 109.167 1.00 89.31 897 TYR C N 1
ATOM 5686 C CA . TYR C 1 74 ? 82.305 82.216 110.175 1.00 85.68 897 TYR C CA 1
ATOM 5687 C C . TYR C 1 74 ? 80.959 82.738 109.673 1.00 86.16 897 TYR C C 1
ATOM 5688 O O . TYR C 1 74 ? 79.908 82.213 110.045 1.00 86.20 897 TYR C O 1
ATOM 5697 N N . ASP C 1 75 ? 80.988 83.770 108.835 1.00 87.62 898 ASP C N 1
ATOM 5698 C CA . ASP C 1 75 ? 79.759 84.370 108.317 1.00 88.38 898 ASP C CA 1
ATOM 5699 C C . ASP C 1 75 ? 79.052 83.528 107.260 1.00 87.71 898 ASP C C 1
ATOM 5700 O O . ASP C 1 75 ? 77.867 83.728 106.983 1.00 88.06 898 ASP C O 1
ATOM 5705 N N . ASP C 1 76 ? 79.779 82.585 106.674 1.00 86.07 899 ASP C N 1
ATOM 5706 C CA . ASP C 1 76 ? 79.216 81.716 105.648 1.00 85.26 899 ASP C CA 1
ATOM 5707 C C . ASP C 1 76 ? 78.654 80.433 106.255 1.00 84.13 899 ASP C C 1
ATOM 5708 O O . ASP C 1 76 ? 77.764 79.798 105.683 1.00 84.58 899 ASP C O 1
ATOM 5713 N N . LEU C 1 77 ? 79.177 80.058 107.417 1.00 81.65 900 LEU C N 1
ATOM 5714 C CA . LEU C 1 77 ? 78.729 78.853 108.099 1.00 78.47 900 LEU C CA 1
ATOM 5715 C C . LEU C 1 77 ? 77.308 79.020 108.609 1.00 77.35 900 LEU C C 1
ATOM 5716 O O . LEU C 1 77 ? 76.880 80.128 108.931 1.00 77.21 900 LEU C O 1
ATOM 5721 N N . ALA C 1 78 ? 76.582 77.910 108.678 1.00 75.92 901 ALA C N 1
ATOM 5722 C CA . ALA C 1 78 ? 75.205 77.923 109.158 1.00 74.77 901 ALA C CA 1
ATOM 5723 C C . ALA C 1 78 ? 75.190 78.147 110.663 1.00 73.05 901 ALA C C 1
ATOM 5724 O O . ALA C 1 78 ? 76.210 77.984 111.330 1.00 73.39 901 ALA C O 1
ATOM 5726 N N . GLU C 1 79 ? 74.034 78.521 111.195 1.00 71.45 902 GLU C N 1
ATOM 5727 C CA . GLU C 1 79 ? 73.915 78.755 112.624 1.00 71.13 902 GLU C CA 1
ATOM 5728 C C . GLU C 1 79 ? 74.512 77.587 113.402 1.00 67.48 902 GLU C C 1
ATOM 5729 O O . GLU C 1 79 ? 75.377 77.775 114.257 1.00 66.47 902 GLU C O 1
ATOM 5735 N N . SER C 1 80 ? 74.065 76.377 113.083 1.00 65.11 903 SER C N 1
ATOM 5736 C CA . SER C 1 80 ? 74.546 75.184 113.761 1.00 61.47 903 SER C CA 1
ATOM 5737 C C . SER C 1 80 ? 76.066 75.124 113.810 1.00 59.99 903 SER C C 1
ATOM 5738 O O . SER C 1 80 ? 76.637 74.816 114.854 1.00 58.53 903 SER C O 1
ATOM 5741 N N . GLU C 1 81 ? 76.727 75.430 112.696 1.00 59.14 904 GLU C N 1
ATOM 5742 C CA . GLU C 1 81 ? 78.187 75.373 112.659 1.00 58.88 904 GLU C CA 1
ATOM 5743 C C . GLU C 1 81 ? 78.902 76.579 113.280 1.00 58.39 904 GLU C C 1
ATOM 5744 O O . GLU C 1 81 ? 80.097 76.510 113.592 1.00 56.66 904 GLU C O 1
ATOM 5750 N N . GLN C 1 82 ? 78.184 77.681 113.464 1.00 56.74 905 GLN C N 1
ATOM 5751 C CA . GLN C 1 82 ? 78.799 78.853 114.071 1.00 56.94 905 GLN C CA 1
ATOM 5752 C C . GLN C 1 82 ? 78.903 78.554 115.556 1.00 55.76 905 GLN C C 1
ATOM 5753 O O . GLN C 1 82 ? 79.960 78.732 116.174 1.00 54.49 905 GLN C O 1
ATOM 5759 N N . PHE C 1 83 ? 77.800 78.086 116.126 1.00 54.87 906 PHE C N 1
ATOM 5760 C CA . PHE C 1 83 ? 77.788 77.736 117.533 1.00 55.39 906 PHE C CA 1
ATOM 5761 C C . PHE C 1 83 ? 78.978 76.804 117.754 1.00 56.35 906 PHE C C 1
ATOM 5762 O O . PHE C 1 83 ? 79.674 76.884 118.773 1.00 56.46 906 PHE C O 1
ATOM 5770 N N . GLY C 1 84 ? 79.214 75.934 116.775 1.00 54.65 907 GLY C N 1
ATOM 5771 C CA . GLY C 1 84 ? 80.314 74.999 116.867 1.00 53.59 907 GLY C CA 1
ATOM 5772 C C . GLY C 1 84 ? 81.626 75.732 117.026 1.00 54.78 907 GLY C C 1
ATOM 5773 O O . GLY C 1 84 ? 82.373 75.491 117.976 1.00 54.28 907 GLY C O 1
ATOM 5774 N N . VAL C 1 85 ? 81.906 76.640 116.096 1.00 54.39 908 VAL C N 1
ATOM 5775 C CA . VAL C 1 85 ? 83.137 77.410 116.143 1.00 52.63 908 VAL C CA 1
ATOM 5776 C C . VAL C 1 85 ? 83.322 78.079 117.497 1.00 52.73 908 VAL C C 1
ATOM 5777 O O . VAL C 1 85 ? 84.392 77.979 118.097 1.00 52.48 908 VAL C O 1
ATOM 5781 N N . VAL C 1 86 ? 82.281 78.742 117.990 1.00 53.50 909 VAL C N 1
ATOM 5782 C CA . VAL C 1 86 ? 82.377 79.416 119.279 1.00 53.70 909 VAL C CA 1
ATOM 5783 C C . VAL C 1 86 ? 82.635 78.429 120.413 1.00 55.57 909 VAL C C 1
ATOM 5784 O O . VAL C 1 86 ? 83.482 78.677 121.268 1.00 56.93 909 VAL C O 1
ATOM 5788 N N . MET C 1 87 ? 81.914 77.311 120.426 1.00 55.67 910 MET C N 1
ATOM 5789 C CA . MET C 1 87 ? 82.111 76.316 121.476 1.00 55.05 910 MET C CA 1
ATOM 5790 C C . MET C 1 87 ? 83.467 75.655 121.337 1.00 54.62 910 MET C C 1
ATOM 5791 O O . MET C 1 87 ? 84.087 75.283 122.329 1.00 55.34 910 MET C O 1
ATOM 5796 N N . GLY C 1 88 ? 83.929 75.524 120.099 1.00 55.52 911 GLY C N 1
ATOM 5797 C CA . GLY C 1 88 ? 85.220 74.914 119.851 1.00 56.69 911 GLY C CA 1
ATOM 5798 C C . GLY C 1 88 ? 86.385 75.722 120.399 1.00 58.42 911 GLY C C 1
ATOM 5799 O O . GLY C 1 88 ? 87.540 75.396 120.131 1.00 60.49 911 GLY C O 1
ATOM 5800 N N . THR C 1 89 ? 86.098 76.774 121.163 1.00 57.68 912 THR C N 1
ATOM 5801 C CA . THR C 1 89 ? 87.159 77.593 121.734 1.00 57.87 912 THR C CA 1
ATOM 5802 C C . THR C 1 89 ? 87.165 77.540 123.252 1.00 59.16 912 THR C C 1
ATOM 5803 O O . THR C 1 89 ? 87.981 78.200 123.893 1.00 59.48 912 THR C O 1
ATOM 5807 N N . VAL C 1 90 ? 86.248 76.772 123.830 1.00 58.60 913 VAL C N 1
ATOM 5808 C CA . VAL C 1 90 ? 86.196 76.643 125.279 1.00 58.17 913 VAL C CA 1
ATOM 5809 C C . VAL C 1 90 ? 87.007 75.417 125.651 1.00 58.67 913 VAL C C 1
ATOM 5810 O O . VAL C 1 90 ? 86.621 74.294 125.331 1.00 61.07 913 VAL C O 1
ATOM 5814 N N . PRO C 1 91 ? 88.151 75.612 126.322 1.00 58.37 914 PRO C N 1
ATOM 5815 C CA . PRO C 1 91 ? 89.010 74.492 126.726 1.00 58.21 914 PRO C CA 1
ATOM 5816 C C . PRO C 1 91 ? 88.288 73.494 127.622 1.00 58.06 914 PRO C C 1
ATOM 5817 O O . PRO C 1 91 ? 87.549 73.888 128.526 1.00 57.94 914 PRO C O 1
ATOM 5821 N N . ARG C 1 92 ? 88.514 72.205 127.364 1.00 57.38 915 ARG C N 1
ATOM 5822 C CA . ARG C 1 92 ? 87.909 71.117 128.139 1.00 56.66 915 ARG C CA 1
ATOM 5823 C C . ARG C 1 92 ? 86.396 71.208 128.217 1.00 55.11 915 ARG C C 1
ATOM 5824 O O . ARG C 1 92 ? 85.813 70.940 129.265 1.00 54.79 915 ARG C O 1
ATOM 5832 N N . LEU C 1 93 ? 85.760 71.573 127.113 1.00 54.18 916 LEU C N 1
ATOM 5833 C CA . LEU C 1 93 ? 84.311 71.704 127.099 1.00 53.51 916 LEU C CA 1
ATOM 5834 C C . LEU C 1 93 ? 83.599 70.630 127.923 1.00 53.85 916 LEU C C 1
ATOM 5835 O O . LEU C 1 93 ? 82.933 70.949 128.905 1.00 54.50 916 LEU C O 1
ATOM 5840 N N . ARG C 1 94 ? 83.750 69.363 127.543 1.00 54.17 917 ARG C N 1
ATOM 5841 C CA . ARG C 1 94 ? 83.065 68.287 128.260 1.00 57.41 917 ARG C CA 1
ATOM 5842 C C . ARG C 1 94 ? 83.342 68.143 129.759 1.00 55.43 917 ARG C C 1
ATOM 5843 O O . ARG C 1 94 ? 82.422 68.269 130.563 1.00 57.96 917 ARG C O 1
ATOM 5851 N N . PRO C 1 95 ? 84.591 67.867 130.164 1.00 53.35 918 PRO C N 1
ATOM 5852 C CA . PRO C 1 95 ? 84.797 67.746 131.610 1.00 52.25 918 PRO C CA 1
ATOM 5853 C C . PRO C 1 95 ? 84.304 68.985 132.355 1.00 51.32 918 PRO C C 1
ATOM 5854 O O . PRO C 1 95 ? 83.869 68.900 133.510 1.00 51.64 918 PRO C O 1
ATOM 5858 N N . ARG C 1 96 ? 84.366 70.131 131.684 1.00 48.69 919 ARG C N 1
ATOM 5859 C CA . ARG C 1 96 ? 83.908 71.388 132.263 1.00 47.19 919 ARG C CA 1
ATOM 5860 C C . ARG C 1 96 ? 82.394 71.299 132.460 1.00 47.38 919 ARG C C 1
ATOM 5861 O O . ARG C 1 96 ? 81.871 71.543 133.549 1.00 47.03 919 ARG C O 1
ATOM 5869 N N . LEU C 1 97 ? 81.692 70.946 131.393 1.00 45.70 920 LEU C N 1
ATOM 5870 C CA . LEU C 1 97 ? 80.249 70.818 131.452 1.00 44.93 920 LEU C CA 1
ATOM 5871 C C . LEU C 1 97 ? 79.823 69.790 132.498 1.00 47.89 920 LEU C C 1
ATOM 5872 O O . LEU C 1 97 ? 78.872 70.033 133.246 1.00 49.37 920 LEU C O 1
ATOM 5877 N N . ASN C 1 98 ? 80.520 68.650 132.560 1.00 47.91 921 ASN C N 1
ATOM 5878 C CA . ASN C 1 98 ? 80.175 67.605 133.529 1.00 48.81 921 ASN C CA 1
ATOM 5879 C C . ASN C 1 98 ? 80.432 68.030 134.967 1.00 48.23 921 ASN C C 1
ATOM 5880 O O . ASN C 1 98 ? 79.804 67.513 135.886 1.00 49.17 921 ASN C O 1
ATOM 5885 N N . ALA C 1 99 ? 81.359 68.962 135.166 1.00 48.16 922 ALA C N 1
ATOM 5886 C CA . ALA C 1 99 ? 81.675 69.435 136.508 1.00 46.92 922 ALA C CA 1
ATOM 5887 C C . ALA C 1 99 ? 80.572 70.377 136.947 1.00 47.51 922 ALA C C 1
ATOM 5888 O O . ALA C 1 99 ? 80.107 70.326 138.087 1.00 47.62 922 ALA C O 1
ATOM 5890 N N . ILE C 1 100 ? 80.156 71.244 136.032 1.00 46.03 923 ILE C N 1
ATOM 5891 C CA . ILE C 1 100 ? 79.090 72.179 136.329 1.00 45.39 923 ILE C CA 1
ATOM 5892 C C . ILE C 1 100 ? 77.821 71.374 136.638 1.00 45.61 923 ILE C C 1
ATOM 5893 O O . ILE C 1 100 ? 77.166 71.612 137.654 1.00 45.88 923 ILE C O 1
ATOM 5898 N N . LEU C 1 101 ? 77.486 70.406 135.785 1.00 45.33 924 LEU C N 1
ATOM 5899 C CA . LEU C 1 101 ? 76.300 69.587 136.030 1.00 45.61 924 LEU C CA 1
ATOM 5900 C C . LEU C 1 101 ? 76.401 68.971 137.418 1.00 45.66 924 LEU C C 1
ATOM 5901 O O . LEU C 1 101 ? 75.406 68.849 138.133 1.00 44.21 924 LEU C O 1
ATOM 5906 N N . PHE C 1 102 ? 77.617 68.587 137.792 1.00 45.98 925 PHE C N 1
ATOM 5907 C CA . PHE C 1 102 ? 77.862 67.992 139.097 1.00 46.63 925 PHE C CA 1
ATOM 5908 C C . PHE C 1 102 ? 77.569 68.993 140.210 1.00 46.67 925 PHE C C 1
ATOM 5909 O O . PHE C 1 102 ? 76.903 68.665 141.183 1.00 47.16 925 PHE C O 1
ATOM 5917 N N . LYS C 1 103 ? 78.080 70.210 140.072 1.00 46.43 926 LYS C N 1
ATOM 5918 C CA . LYS C 1 103 ? 77.850 71.241 141.080 1.00 47.00 926 LYS C CA 1
ATOM 5919 C C . LYS C 1 103 ? 76.355 71.533 141.212 1.00 45.49 926 LYS C C 1
ATOM 5920 O O . LYS C 1 103 ? 75.837 71.700 142.317 1.00 46.11 926 LYS C O 1
ATOM 5926 N N . LEU C 1 104 ? 75.661 71.583 140.082 1.00 43.41 927 LEU C N 1
ATOM 5927 C CA . LEU C 1 104 ? 74.235 71.858 140.092 1.00 43.66 927 LEU C CA 1
ATOM 5928 C C . LEU C 1 104 ? 73.416 70.724 140.698 1.00 44.08 927 LEU C C 1
ATOM 5929 O O . LEU C 1 104 ? 72.372 70.961 141.297 1.00 46.44 927 LEU C O 1
ATOM 5934 N N . GLN C 1 105 ? 73.896 69.492 140.571 1.00 44.13 928 GLN C N 1
ATOM 5935 C CA . GLN C 1 105 ? 73.163 68.345 141.103 1.00 42.72 928 GLN C CA 1
ATOM 5936 C C . GLN C 1 105 ? 73.513 67.868 142.521 1.00 42.30 928 GLN C C 1
ATOM 5937 O O . GLN C 1 105 ? 72.666 67.289 143.202 1.00 42.75 928 GLN C O 1
ATOM 5943 N N . PHE C 1 106 ? 74.741 68.108 142.966 1.00 42.00 929 PHE C N 1
ATOM 5944 C CA . PHE C 1 106 ? 75.187 67.614 144.267 1.00 43.03 929 PHE C CA 1
ATOM 5945 C C . PHE C 1 106 ? 74.283 67.731 145.500 1.00 44.27 929 PHE C C 1
ATOM 5946 O O . PHE C 1 106 ? 73.883 66.709 146.065 1.00 46.48 929 PHE C O 1
ATOM 5954 N N . SER C 1 107 ? 73.984 68.950 145.942 1.00 42.67 930 SER C N 1
ATOM 5955 C CA . SER C 1 107 ? 73.151 69.126 147.135 1.00 44.41 930 SER C CA 1
ATOM 5956 C C . SER C 1 107 ? 71.846 68.363 146.984 1.00 45.26 930 SER C C 1
ATOM 5957 O O . SER C 1 107 ? 71.336 67.787 147.944 1.00 42.53 930 SER C O 1
ATOM 5960 N N . GLU C 1 108 ? 71.315 68.352 145.770 1.00 48.18 931 GLU C N 1
ATOM 5961 C CA . GLU C 1 108 ? 70.075 67.651 145.507 1.00 51.49 931 GLU C CA 1
ATOM 5962 C C . GLU C 1 108 ? 70.242 66.165 145.796 1.00 51.31 931 GLU C C 1
ATOM 5963 O O . GLU C 1 108 ? 69.445 65.577 146.531 1.00 51.64 931 GLU C O 1
ATOM 5969 N N . GLN C 1 109 ? 71.283 65.545 145.245 1.00 50.75 932 GLN C N 1
ATOM 5970 C CA . GLN C 1 109 ? 71.442 64.121 145.485 1.00 52.41 932 GLN C CA 1
ATOM 5971 C C . GLN C 1 109 ? 71.754 63.762 146.931 1.00 51.26 932 GLN C C 1
ATOM 5972 O O . GLN C 1 109 ? 71.402 62.673 147.381 1.00 51.10 932 GLN C O 1
ATOM 5978 N N . VAL C 1 110 ? 72.399 64.661 147.666 1.00 49.95 933 VAL C N 1
ATOM 5979 C CA . VAL C 1 110 ? 72.664 64.376 149.070 1.00 52.12 933 VAL C CA 1
ATOM 5980 C C . VAL C 1 110 ? 71.310 64.436 149.762 1.00 53.01 933 VAL C C 1
ATOM 5981 O O . VAL C 1 110 ? 70.964 63.573 150.569 1.00 53.02 933 VAL C O 1
ATOM 5985 N N . GLU C 1 111 ? 70.541 65.460 149.422 1.00 55.38 934 GLU C N 1
ATOM 5986 C CA . GLU C 1 111 ? 69.215 65.634 149.987 1.00 57.97 934 GLU C CA 1
ATOM 5987 C C . GLU C 1 111 ? 68.338 64.412 149.712 1.00 59.06 934 GLU C C 1
ATOM 5988 O O . GLU C 1 111 ? 67.477 64.070 150.515 1.00 60.01 934 GLU C O 1
ATOM 5994 N N . ASN C 1 112 ? 68.557 63.752 148.579 1.00 59.61 935 ASN C N 1
ATOM 5995 C CA . ASN C 1 112 ? 67.768 62.573 148.248 1.00 60.05 935 ASN C CA 1
ATOM 5996 C C . ASN C 1 112 ? 68.325 61.273 148.807 1.00 59.18 935 ASN C C 1
ATOM 5997 O O . ASN C 1 112 ? 67.638 60.255 148.807 1.00 59.74 935 ASN C O 1
ATOM 6002 N N . ILE C 1 113 ? 69.563 61.300 149.287 1.00 57.67 936 ILE C N 1
ATOM 6003 C CA . ILE C 1 113 ? 70.178 60.099 149.836 1.00 55.83 936 ILE C CA 1
ATOM 6004 C C . ILE C 1 113 ? 70.052 60.065 151.356 1.00 56.64 936 ILE C C 1
ATOM 6005 O O . ILE C 1 113 ? 69.727 59.033 151.939 1.00 55.85 936 ILE C O 1
ATOM 6010 N N . LYS C 1 114 ? 70.300 61.207 151.986 1.00 57.66 937 LYS C N 1
ATOM 6011 C CA . LYS C 1 114 ? 70.257 61.338 153.439 1.00 58.42 937 LYS C CA 1
ATOM 6012 C C . LYS C 1 114 ? 69.018 60.744 154.145 1.00 58.76 937 LYS C C 1
ATOM 6013 O O . LYS C 1 114 ? 69.156 59.984 155.103 1.00 59.61 937 LYS C O 1
ATOM 6019 N N . PRO C 1 115 ? 67.799 61.079 153.687 1.00 58.27 938 PRO C N 1
ATOM 6020 C CA . PRO C 1 115 ? 66.564 60.562 154.296 1.00 58.85 938 PRO C CA 1
ATOM 6021 C C . PRO C 1 115 ? 66.493 59.039 154.450 1.00 59.68 938 PRO C C 1
ATOM 6022 O O . PRO C 1 115 ? 65.976 58.533 155.450 1.00 59.85 938 PRO C O 1
ATOM 6026 N N . GLU C 1 116 ? 67.000 58.312 153.458 1.00 60.15 939 GLU C N 1
ATOM 6027 C CA . GLU C 1 116 ? 66.996 56.852 153.503 1.00 61.10 939 GLU C CA 1
ATOM 6028 C C . GLU C 1 116 ? 67.786 56.387 154.718 1.00 60.79 939 GLU C C 1
ATOM 6029 O O . GLU C 1 116 ? 67.387 55.457 155.421 1.00 60.58 939 GLU C O 1
ATOM 6035 N N . ILE C 1 117 ? 68.914 57.047 154.955 1.00 60.00 940 ILE C N 1
ATOM 6036 C CA . ILE C 1 117 ? 69.785 56.711 156.073 1.00 58.73 940 ILE C CA 1
ATOM 6037 C C . ILE C 1 117 ? 69.167 57.123 157.398 1.00 58.48 940 ILE C C 1
ATOM 6038 O O . ILE C 1 117 ? 69.258 56.401 158.388 1.00 59.26 940 ILE C O 1
ATOM 6043 N N . VAL C 1 118 ? 68.539 58.291 157.407 1.00 58.40 941 VAL C N 1
ATOM 6044 C CA . VAL C 1 118 ? 67.915 58.812 158.612 1.00 59.59 941 VAL C CA 1
ATOM 6045 C C . VAL C 1 118 ? 66.763 57.934 159.083 1.00 60.03 941 VAL C C 1
ATOM 6046 O O . VAL C 1 118 ? 66.629 57.677 160.276 1.00 58.56 941 VAL C O 1
ATOM 6050 N N . SER C 1 119 ? 65.934 57.476 158.149 1.00 61.77 942 SER C N 1
ATOM 6051 C CA . SER C 1 119 ? 64.815 56.613 158.508 1.00 62.66 942 SER C CA 1
ATOM 6052 C C . SER C 1 119 ? 65.363 55.352 159.162 1.00 64.03 942 SER C C 1
ATOM 6053 O O . SER C 1 119 ? 65.060 55.054 160.319 1.00 64.48 942 SER C O 1
ATOM 6056 N N . VAL C 1 120 ? 66.181 54.619 158.415 1.00 64.54 943 VAL C N 1
ATOM 6057 C CA . VAL C 1 120 ? 66.767 53.386 158.913 1.00 64.63 943 VAL C CA 1
ATOM 6058 C C . VAL C 1 120 ? 67.458 53.605 160.248 1.00 65.66 943 VAL C C 1
ATOM 6059 O O . VAL C 1 120 ? 67.319 52.802 161.163 1.00 66.57 943 VAL C O 1
ATOM 6063 N N . THR C 1 121 ? 68.203 54.693 160.367 1.00 66.44 944 THR C N 1
ATOM 6064 C CA . THR C 1 121 ? 68.889 54.969 161.615 1.00 67.10 944 THR C CA 1
ATOM 6065 C C . THR C 1 121 ? 67.873 55.132 162.742 1.00 68.47 944 THR C C 1
ATOM 6066 O O . THR C 1 121 ? 67.989 54.495 163.788 1.00 68.85 944 THR C O 1
ATOM 6070 N N . ALA C 1 122 ? 66.866 55.970 162.517 1.00 69.92 945 ALA C N 1
ATOM 6071 C CA . ALA C 1 122 ? 65.837 56.213 163.522 1.00 70.63 945 ALA C CA 1
ATOM 6072 C C . ALA C 1 122 ? 65.130 54.934 163.946 1.00 71.78 945 ALA C C 1
ATOM 6073 O O . ALA C 1 122 ? 64.935 54.699 165.134 1.00 73.26 945 ALA C O 1
ATOM 6075 N N . ALA C 1 123 ? 64.741 54.111 162.978 1.00 72.61 946 ALA C N 1
ATOM 6076 C CA . ALA C 1 123 ? 64.062 52.858 163.286 1.00 73.89 946 ALA C CA 1
ATOM 6077 C C . ALA C 1 123 ? 64.908 52.039 164.254 1.00 75.45 946 ALA C C 1
ATOM 6078 O O . ALA C 1 123 ? 64.389 51.459 165.209 1.00 76.27 946 ALA C O 1
ATOM 6080 N N . CYS C 1 124 ? 66.214 52.002 164.008 1.00 77.49 947 CYS C N 1
ATOM 6081 C CA . CYS C 1 124 ? 67.135 51.268 164.868 1.00 80.05 947 CYS C CA 1
ATOM 6082 C C . CYS C 1 124 ? 67.160 51.860 166.273 1.00 82.39 947 CYS C C 1
ATOM 6083 O O . CYS C 1 124 ? 67.044 51.139 167.265 1.00 83.11 947 CYS C O 1
ATOM 6086 N N . GLU C 1 125 ? 67.316 53.177 166.351 1.00 84.76 948 GLU C N 1
ATOM 6087 C CA . GLU C 1 125 ? 67.352 53.864 167.635 1.00 87.14 948 GLU C CA 1
ATOM 6088 C C . GLU C 1 125 ? 66.022 53.673 168.362 1.00 88.83 948 GLU C C 1
ATOM 6089 O O . GLU C 1 125 ? 65.997 53.404 169.563 1.00 89.02 948 GLU C O 1
ATOM 6095 N N . GLU C 1 126 ? 64.923 53.811 167.622 1.00 90.29 949 GLU C N 1
ATOM 6096 C CA . GLU C 1 126 ? 63.580 53.666 168.178 1.00 91.96 949 GLU C CA 1
ATOM 6097 C C . GLU C 1 126 ? 63.335 52.297 168.808 1.00 92.98 949 GLU C C 1
ATOM 6098 O O . GLU C 1 126 ? 62.632 52.193 169.812 1.00 92.57 949 GLU C O 1
ATOM 6104 N N . LEU C 1 127 ? 63.910 51.251 168.221 1.00 94.34 950 LEU C N 1
ATOM 6105 C CA . LEU C 1 127 ? 63.741 49.905 168.756 1.00 96.24 950 LEU C CA 1
ATOM 6106 C C . LEU C 1 127 ? 64.408 49.758 170.119 1.00 97.98 950 LEU C C 1
ATOM 6107 O O . LEU C 1 127 ? 63.730 49.568 171.132 1.00 98.94 950 LEU C O 1
ATOM 6112 N N . ARG C 1 128 ? 65.736 49.842 170.136 1.00 99.57 951 ARG C N 1
ATOM 6113 C CA . ARG C 1 128 ? 66.511 49.718 171.368 1.00 100.89 951 ARG C CA 1
ATOM 6114 C C . ARG C 1 128 ? 65.822 50.469 172.504 1.00 100.60 951 ARG C C 1
ATOM 6115 O O . ARG C 1 128 ? 65.769 49.993 173.636 1.00 100.87 951 ARG C O 1
ATOM 6123 N N . LYS C 1 129 ? 65.283 51.640 172.184 1.00 100.71 952 LYS C N 1
ATOM 6124 C CA . LYS C 1 129 ? 64.597 52.474 173.164 1.00 100.80 952 LYS C CA 1
ATOM 6125 C C . LYS C 1 129 ? 63.100 52.163 173.209 1.00 100.47 952 LYS C C 1
ATOM 6126 O O . LYS C 1 129 ? 62.694 51.043 173.531 1.00 99.66 952 LYS C O 1
ATOM 6132 N N . ASN C 1 132 ? 61.198 48.435 174.643 1.00 115.52 955 ASN C N 1
ATOM 6133 C CA . ASN C 1 132 ? 59.982 47.899 175.250 1.00 116.06 955 ASN C CA 1
ATOM 6134 C C . ASN C 1 132 ? 59.367 46.795 174.387 1.00 116.47 955 ASN C C 1
ATOM 6135 O O . ASN C 1 132 ? 58.984 45.738 174.894 1.00 116.17 955 ASN C O 1
ATOM 6140 N N . PHE C 1 133 ? 59.270 47.052 173.084 1.00 117.07 956 PHE C N 1
ATOM 6141 C CA . PHE C 1 133 ? 58.702 46.087 172.145 1.00 117.84 956 PHE C CA 1
ATOM 6142 C C . PHE C 1 133 ? 59.496 44.786 172.139 1.00 117.98 956 PHE C C 1
ATOM 6143 O O . PHE C 1 133 ? 59.115 43.826 171.469 1.00 117.89 956 PHE C O 1
ATOM 6151 N N . SER C 1 134 ? 60.605 44.760 172.874 1.00 118.75 957 SER C N 1
ATOM 6152 C CA . SER C 1 134 ? 61.435 43.562 172.955 1.00 119.49 957 SER C CA 1
ATOM 6153 C C . SER C 1 134 ? 60.538 42.423 173.406 1.00 120.51 957 SER C C 1
ATOM 6154 O O . SER C 1 134 ? 60.112 41.593 172.602 1.00 120.67 957 SER C O 1
ATOM 6157 N N . SER C 1 135 ? 60.253 42.398 174.702 1.00 121.47 958 SER C N 1
ATOM 6158 C CA . SER C 1 135 ? 59.387 41.382 175.279 1.00 121.73 958 SER C CA 1
ATOM 6159 C C . SER C 1 135 ? 58.001 41.555 174.671 1.00 122.50 958 SER C C 1
ATOM 6160 O O . SER C 1 135 ? 57.234 42.420 175.105 1.00 122.43 958 SER C O 1
ATOM 6163 N N . LEU C 1 136 ? 57.684 40.741 173.665 1.00 122.73 959 LEU C N 1
ATOM 6164 C CA . LEU C 1 136 ? 56.386 40.829 173.004 1.00 123.43 959 LEU C CA 1
ATOM 6165 C C . LEU C 1 136 ? 56.298 39.937 171.759 1.00 123.39 959 LEU C C 1
ATOM 6166 O O . LEU C 1 136 ? 55.773 40.367 170.730 1.00 124.23 959 LEU C O 1
ATOM 6171 N N . LEU C 1 137 ? 56.795 38.704 171.846 1.00 122.44 960 LEU C N 1
ATOM 6172 C CA . LEU C 1 137 ? 56.762 37.795 170.696 1.00 121.24 960 LEU C CA 1
ATOM 6173 C C . LEU C 1 137 ? 57.456 36.472 170.986 1.00 119.35 960 LEU C C 1
ATOM 6174 O O . LEU C 1 137 ? 56.916 35.401 170.707 1.00 119.09 960 LEU C O 1
ATOM 6179 N N . GLU C 1 138 ? 58.667 36.566 171.524 1.00 117.79 961 GLU C N 1
ATOM 6180 C CA . GLU C 1 138 ? 59.472 35.399 171.861 1.00 115.23 961 GLU C CA 1
ATOM 6181 C C . GLU C 1 138 ? 58.635 34.476 172.731 1.00 114.23 961 GLU C C 1
ATOM 6182 O O . GLU C 1 138 ? 58.673 33.250 172.591 1.00 113.11 961 GLU C O 1
ATOM 6188 N N . LEU C 1 139 ? 57.874 35.097 173.628 1.00 112.40 962 LEU C N 1
ATOM 6189 C CA . LEU C 1 139 ? 57.005 34.386 174.552 1.00 110.87 962 LEU C CA 1
ATOM 6190 C C . LEU C 1 139 ? 55.889 33.637 173.826 1.00 111.25 962 LEU C C 1
ATOM 6191 O O . LEU C 1 139 ? 56.096 32.529 173.321 1.00 110.91 962 LEU C O 1
ATOM 6196 N N . MET C 1 177 ? 41.429 32.812 169.573 1.00 98.92 1000 MET C N 1
ATOM 6197 C CA . MET C 1 177 ? 41.720 33.334 168.245 1.00 97.74 1000 MET C CA 1
ATOM 6198 C C . MET C 1 177 ? 43.116 32.894 167.804 1.00 97.67 1000 MET C C 1
ATOM 6199 O O . MET C 1 177 ? 43.313 31.747 167.405 1.00 96.94 1000 MET C O 1
ATOM 6204 N N . THR C 1 178 ? 44.085 33.801 167.888 1.00 97.98 1001 THR C N 1
ATOM 6205 C CA . THR C 1 178 ? 45.457 33.497 167.488 1.00 97.81 1001 THR C CA 1
ATOM 6206 C C . THR C 1 178 ? 46.445 33.819 168.603 1.00 97.81 1001 THR C C 1
ATOM 6207 O O . THR C 1 178 ? 46.069 34.389 169.628 1.00 98.12 1001 THR C O 1
ATOM 6211 N N . LEU C 1 179 ? 47.710 33.459 168.396 1.00 97.61 1002 LEU C N 1
ATOM 6212 C CA . LEU C 1 179 ? 48.747 33.721 169.393 1.00 97.25 1002 LEU C CA 1
ATOM 6213 C C . LEU C 1 179 ? 48.845 35.221 169.664 1.00 96.69 1002 LEU C C 1
ATOM 6214 O O . LEU C 1 179 ? 49.076 35.647 170.797 1.00 95.79 1002 LEU C O 1
ATOM 6219 N N . LEU C 1 180 ? 48.664 36.017 168.616 1.00 97.10 1003 LEU C N 1
ATOM 6220 C CA . LEU C 1 180 ? 48.724 37.466 168.746 1.00 97.48 1003 LEU C CA 1
ATOM 6221 C C . LEU C 1 180 ? 47.681 37.944 169.748 1.00 97.11 1003 LEU C C 1
ATOM 6222 O O . LEU C 1 180 ? 47.996 38.689 170.675 1.00 97.58 1003 LEU C O 1
ATOM 6227 N N . HIS C 1 181 ? 46.438 37.511 169.562 1.00 96.47 1004 HIS C N 1
ATOM 6228 C CA . HIS C 1 181 ? 45.362 37.909 170.462 1.00 96.84 1004 HIS C CA 1
ATOM 6229 C C . HIS C 1 181 ? 45.638 37.411 171.873 1.00 96.74 1004 HIS C C 1
ATOM 6230 O O . HIS C 1 181 ? 45.357 38.109 172.851 1.00 95.68 1004 HIS C O 1
ATOM 6237 N N . PHE C 1 182 ? 46.190 36.204 171.971 1.00 97.31 1005 PHE C N 1
ATOM 6238 C CA . PHE C 1 182 ? 46.506 35.613 173.267 1.00 97.82 1005 PHE C CA 1
ATOM 6239 C C . PHE C 1 182 ? 47.517 36.484 173.998 1.00 96.67 1005 PHE C C 1
ATOM 6240 O O . PHE C 1 182 ? 47.225 37.024 175.064 1.00 96.28 1005 PHE C O 1
ATOM 6248 N N . LEU C 1 183 ? 48.706 36.620 173.421 1.00 96.48 1006 LEU C N 1
ATOM 6249 C CA . LEU C 1 183 ? 49.740 37.445 174.029 1.00 96.46 1006 LEU C CA 1
ATOM 6250 C C . LEU C 1 183 ? 49.179 38.847 174.245 1.00 96.20 1006 LEU C C 1
ATOM 6251 O O . LEU C 1 183 ? 49.469 39.500 175.250 1.00 95.50 1006 LEU C O 1
ATOM 6256 N N . ALA C 1 184 ? 48.363 39.297 173.297 1.00 95.30 1007 ALA C N 1
ATOM 6257 C CA . ALA C 1 184 ? 47.743 40.610 173.390 1.00 95.88 1007 ALA C CA 1
ATOM 6258 C C . ALA C 1 184 ? 46.835 40.620 174.612 1.00 96.24 1007 ALA C C 1
ATOM 6259 O O . ALA C 1 184 ? 46.759 41.603 175.351 1.00 95.04 1007 ALA C O 1
ATOM 6261 N N . GLU C 1 185 ? 46.146 39.504 174.810 1.00 98.13 1008 GLU C N 1
ATOM 6262 C CA . GLU C 1 185 ? 45.232 39.347 175.925 1.00 99.77 1008 GLU C CA 1
ATOM 6263 C C . GLU C 1 185 ? 45.987 39.548 177.237 1.00 101.90 1008 GLU C C 1
ATOM 6264 O O . GLU C 1 185 ? 45.572 40.342 178.082 1.00 101.76 1008 GLU C O 1
ATOM 6270 N N . LEU C 1 186 ? 47.100 38.832 177.397 1.00 104.03 1009 LEU C N 1
ATOM 6271 C CA . LEU C 1 186 ? 47.907 38.937 178.612 1.00 106.39 1009 LEU C CA 1
ATOM 6272 C C . LEU C 1 186 ? 48.432 40.356 178.835 1.00 108.59 1009 LEU C C 1
ATOM 6273 O O . LEU C 1 186 ? 48.421 40.862 179.960 1.00 108.31 1009 LEU C O 1
ATOM 6278 N N . CYS C 1 187 ? 48.889 40.994 177.761 1.00 111.19 1010 CYS C N 1
ATOM 6279 C CA . CYS C 1 187 ? 49.416 42.351 177.842 1.00 114.82 1010 CYS C CA 1
ATOM 6280 C C . CYS C 1 187 ? 48.295 43.349 178.101 1.00 116.92 1010 CYS C C 1
ATOM 6281 O O . CYS C 1 187 ? 48.422 44.537 177.814 1.00 117.46 1010 CYS C O 1
ATOM 6284 N N . GLU C 1 188 ? 47.195 42.847 178.646 1.00 120.07 1011 GLU C N 1
ATOM 6285 C CA . GLU C 1 188 ? 46.036 43.666 178.960 1.00 123.66 1011 GLU C CA 1
ATOM 6286 C C . GLU C 1 188 ? 45.626 43.402 180.404 1.00 126.72 1011 GLU C C 1
ATOM 6287 O O . GLU C 1 188 ? 45.085 44.279 181.078 1.00 126.54 1011 GLU C O 1
ATOM 6293 N N . ASN C 1 189 ? 45.904 42.189 180.875 1.00 130.51 1012 ASN C N 1
ATOM 6294 C CA . ASN C 1 189 ? 45.547 41.788 182.231 1.00 134.41 1012 ASN C CA 1
ATOM 6295 C C . ASN C 1 189 ? 46.712 41.840 183.215 1.00 137.31 1012 ASN C C 1
ATOM 6296 O O . ASN C 1 189 ? 46.638 42.512 184.245 1.00 137.64 1012 ASN C O 1
ATOM 6301 N N . ASP C 1 190 ? 47.787 41.127 182.894 1.00 140.59 1013 ASP C N 1
ATOM 6302 C CA . ASP C 1 190 ? 48.956 41.067 183.766 1.00 143.47 1013 ASP C CA 1
ATOM 6303 C C . ASP C 1 190 ? 50.003 42.146 183.490 1.00 144.94 1013 ASP C C 1
ATOM 6304 O O . ASP C 1 190 ? 50.336 42.930 184.380 1.00 145.56 1013 ASP C O 1
ATOM 6309 N N . HIS C 1 191 ? 50.521 42.184 182.264 1.00 146.12 1014 HIS C N 1
ATOM 6310 C CA . HIS C 1 191 ? 51.532 43.173 181.881 1.00 146.88 1014 HIS C CA 1
ATOM 6311 C C . HIS C 1 191 ? 50.962 44.191 180.886 1.00 145.90 1014 HIS C C 1
ATOM 6312 O O . HIS C 1 191 ? 51.480 44.337 179.778 1.00 145.77 1014 HIS C O 1
ATOM 6319 N N . PRO C 1 192 ? 49.892 44.912 181.269 1.00 145.29 1015 PRO C N 1
ATOM 6320 C CA . PRO C 1 192 ? 49.318 45.892 180.342 1.00 144.33 1015 PRO C CA 1
ATOM 6321 C C . PRO C 1 192 ? 50.304 47.006 180.023 1.00 143.53 1015 PRO C C 1
ATOM 6322 O O . PRO C 1 192 ? 51.400 47.058 180.580 1.00 143.79 1015 PRO C O 1
ATOM 6326 N N . GLU C 1 193 ? 49.899 47.889 179.116 1.00 142.58 1016 GLU C N 1
ATOM 6327 C CA . GLU C 1 193 ? 50.706 49.036 178.713 1.00 140.77 1016 GLU C CA 1
ATOM 6328 C C . GLU C 1 193 ? 52.051 48.675 178.077 1.00 139.54 1016 GLU C C 1
ATOM 6329 O O . GLU C 1 193 ? 52.841 49.560 177.745 1.00 139.58 1016 GLU C O 1
ATOM 6335 N N . VAL C 1 194 ? 52.312 47.382 177.903 1.00 137.88 1017 VAL C N 1
ATOM 6336 C CA . VAL C 1 194 ? 53.566 46.945 177.297 1.00 135.86 1017 VAL C CA 1
ATOM 6337 C C . VAL C 1 194 ? 53.452 47.077 175.779 1.00 135.03 1017 VAL C C 1
ATOM 6338 O O . VAL C 1 194 ? 54.309 46.601 175.034 1.00 134.91 1017 VAL C O 1
ATOM 6342 N N . LEU C 1 195 ? 52.381 47.730 175.333 1.00 133.98 1018 LEU C N 1
ATOM 6343 C CA . LEU C 1 195 ? 52.130 47.936 173.910 1.00 132.97 1018 LEU C CA 1
ATOM 6344 C C . LEU C 1 195 ? 53.151 48.911 173.316 1.00 132.93 1018 LEU C C 1
ATOM 6345 O O . LEU C 1 195 ? 52.902 49.556 172.294 1.00 132.70 1018 LEU C O 1
ATOM 6350 N N . LEU C 1 201 ? 58.572 54.329 166.987 1.00 85.86 1024 LEU C N 1
ATOM 6351 C CA . LEU C 1 201 ? 58.582 53.421 165.847 1.00 86.35 1024 LEU C CA 1
ATOM 6352 C C . LEU C 1 201 ? 58.082 54.153 164.606 1.00 86.72 1024 LEU C C 1
ATOM 6353 O O . LEU C 1 201 ? 57.804 53.541 163.572 1.00 86.79 1024 LEU C O 1
ATOM 6358 N N . ALA C 1 202 ? 57.975 55.472 164.721 1.00 86.70 1025 ALA C N 1
ATOM 6359 C CA . ALA C 1 202 ? 57.494 56.302 163.629 1.00 86.74 1025 ALA C CA 1
ATOM 6360 C C . ALA C 1 202 ? 58.317 56.154 162.355 1.00 86.74 1025 ALA C C 1
ATOM 6361 O O . ALA C 1 202 ? 57.939 56.689 161.310 1.00 87.90 1025 ALA C O 1
ATOM 6363 N N . HIS C 1 203 ? 59.438 55.438 162.432 1.00 84.83 1026 HIS C N 1
ATOM 6364 C CA . HIS C 1 203 ? 60.280 55.254 161.254 1.00 84.16 1026 HIS C CA 1
ATOM 6365 C C . HIS C 1 203 ? 60.362 53.811 160.765 1.00 82.25 1026 HIS C C 1
ATOM 6366 O O . HIS C 1 203 ? 60.872 53.541 159.675 1.00 81.95 1026 HIS C O 1
ATOM 6373 N N . VAL C 1 204 ? 59.854 52.884 161.565 1.00 79.67 1027 VAL C N 1
ATOM 6374 C CA . VAL C 1 204 ? 59.876 51.483 161.183 1.00 77.21 1027 VAL C CA 1
ATOM 6375 C C . VAL C 1 204 ? 59.224 51.299 159.821 1.00 76.19 1027 VAL C C 1
ATOM 6376 O O . VAL C 1 204 ? 59.678 50.492 159.013 1.00 75.62 1027 VAL C O 1
ATOM 6380 N N . GLU C 1 205 ? 58.160 52.052 159.569 1.00 75.85 1028 GLU C N 1
ATOM 6381 C CA . GLU C 1 205 ? 57.456 51.954 158.299 1.00 75.09 1028 GLU C CA 1
ATOM 6382 C C . GLU C 1 205 ? 58.375 52.437 157.175 1.00 74.03 1028 GLU C C 1
ATOM 6383 O O . GLU C 1 205 ? 58.580 51.730 156.185 1.00 73.88 1028 GLU C O 1
ATOM 6389 N N . LYS C 1 206 ? 58.939 53.633 157.333 1.00 72.16 1029 LYS C N 1
ATOM 6390 C CA . LYS C 1 206 ? 59.838 54.181 156.320 1.00 71.29 1029 LYS C CA 1
ATOM 6391 C C . LYS C 1 206 ? 60.983 53.209 156.063 1.00 69.75 1029 LYS C C 1
ATOM 6392 O O . LYS C 1 206 ? 61.277 52.868 154.919 1.00 70.28 1029 LYS C O 1
ATOM 6398 N N . ALA C 1 207 ? 61.617 52.755 157.138 1.00 67.27 1030 ALA C N 1
ATOM 6399 C CA . ALA C 1 207 ? 62.728 51.829 157.032 1.00 66.86 1030 ALA C CA 1
ATOM 6400 C C . ALA C 1 207 ? 62.410 50.609 156.177 1.00 68.09 1030 ALA C C 1
ATOM 6401 O O . ALA C 1 207 ? 63.296 50.073 155.509 1.00 68.76 1030 ALA C O 1
ATOM 6403 N N . SER C 1 208 ? 61.152 50.175 156.186 1.00 68.94 1031 SER C N 1
ATOM 6404 C CA . SER C 1 208 ? 60.759 48.998 155.420 1.00 70.22 1031 SER C CA 1
ATOM 6405 C C . SER C 1 208 ? 60.726 49.231 153.912 1.00 72.32 1031 SER C C 1
ATOM 6406 O O . SER C 1 208 ? 60.825 48.282 153.136 1.00 72.39 1031 SER C O 1
ATOM 6409 N N . ARG C 1 209 ? 60.586 50.485 153.495 1.00 74.77 1032 ARG C N 1
ATOM 6410 C CA . ARG C 1 209 ? 60.532 50.802 152.070 1.00 76.45 1032 ARG C CA 1
ATOM 6411 C C . ARG C 1 209 ? 61.908 51.100 151.468 1.00 76.13 1032 ARG C C 1
ATOM 6412 O O . ARG C 1 209 ? 62.067 51.136 150.248 1.00 76.34 1032 ARG C O 1
ATOM 6420 N N . VAL C 1 210 ? 62.897 51.301 152.334 1.00 74.96 1033 VAL C N 1
ATOM 6421 C CA . VAL C 1 210 ? 64.268 51.587 151.919 1.00 73.37 1033 VAL C CA 1
ATOM 6422 C C . VAL C 1 210 ? 64.890 50.340 151.282 1.00 74.61 1033 VAL C C 1
ATOM 6423 O O . VAL C 1 210 ? 64.395 49.231 151.478 1.00 75.06 1033 VAL C O 1
ATOM 6427 N N . SER C 1 211 ? 65.963 50.530 150.514 1.00 75.23 1034 SER C N 1
ATOM 6428 C CA . SER C 1 211 ? 66.667 49.421 149.865 1.00 76.36 1034 SER C CA 1
ATOM 6429 C C . SER C 1 211 ? 68.179 49.552 150.069 1.00 75.97 1034 SER C C 1
ATOM 6430 O O . SER C 1 211 ? 68.865 50.221 149.300 1.00 77.32 1034 SER C O 1
ATOM 6433 N N . ALA C 1 212 ? 68.686 48.902 151.112 1.00 75.01 1035 ALA C N 1
ATOM 6434 C CA . ALA C 1 212 ? 70.102 48.947 151.454 1.00 74.87 1035 ALA C CA 1
ATOM 6435 C C . ALA C 1 212 ? 71.031 48.851 150.253 1.00 75.15 1035 ALA C C 1
ATOM 6436 O O . ALA C 1 212 ? 72.037 49.558 150.190 1.00 73.94 1035 ALA C O 1
ATOM 6438 N N . GLU C 1 213 ? 70.696 47.978 149.308 1.00 76.35 1036 GLU C N 1
ATOM 6439 C CA . GLU C 1 213 ? 71.516 47.791 148.115 1.00 77.33 1036 GLU C CA 1
ATOM 6440 C C . GLU C 1 213 ? 71.712 49.097 147.348 1.00 75.90 1036 GLU C C 1
ATOM 6441 O O . GLU C 1 213 ? 72.841 49.550 147.152 1.00 76.87 1036 GLU C O 1
ATOM 6447 N N . ASN C 1 214 ? 70.609 49.702 146.919 1.00 73.09 1037 ASN C N 1
ATOM 6448 C CA . ASN C 1 214 ? 70.667 50.947 146.164 1.00 71.45 1037 ASN C CA 1
ATOM 6449 C C . ASN C 1 214 ? 71.257 52.105 146.962 1.00 70.35 1037 ASN C C 1
ATOM 6450 O O . ASN C 1 214 ? 71.812 53.043 146.391 1.00 71.01 1037 ASN C O 1
ATOM 6455 N N . LEU C 1 215 ? 71.130 52.041 148.281 1.00 67.93 1038 LEU C N 1
ATOM 6456 C CA . LEU C 1 215 ? 71.665 53.084 149.145 1.00 65.17 1038 LEU C CA 1
ATOM 6457 C C . LEU C 1 215 ? 73.192 53.075 149.017 1.00 64.76 1038 LEU C C 1
ATOM 6458 O O . LEU C 1 215 ? 73.829 54.126 148.945 1.00 63.72 1038 LEU C O 1
ATOM 6463 N N . GLN C 1 216 ? 73.779 51.883 148.986 1.00 65.09 1039 GLN C N 1
ATOM 6464 C CA . GLN C 1 216 ? 75.227 51.767 148.866 1.00 65.92 1039 GLN C CA 1
ATOM 6465 C C . GLN C 1 216 ? 75.663 52.214 147.478 1.00 64.41 1039 GLN C C 1
ATOM 6466 O O . GLN C 1 216 ? 76.618 52.974 147.335 1.00 63.64 1039 GLN C O 1
ATOM 6472 N N . LYS C 1 217 ? 74.954 51.745 146.459 1.00 62.57 1040 LYS C N 1
ATOM 6473 C CA . LYS C 1 217 ? 75.278 52.109 145.089 1.00 62.23 1040 LYS C CA 1
ATOM 6474 C C . LYS C 1 217 ? 75.285 53.622 144.900 1.00 60.22 1040 LYS C C 1
ATOM 6475 O O . LYS C 1 217 ? 76.098 54.154 144.149 1.00 60.99 1040 LYS C O 1
ATOM 6481 N N . SER C 1 218 ? 74.379 54.318 145.574 1.00 58.01 1041 SER C N 1
ATOM 6482 C CA . SER C 1 218 ? 74.318 55.768 145.449 1.00 56.76 1041 SER C CA 1
ATOM 6483 C C . SER C 1 218 ? 75.536 56.438 146.063 1.00 55.62 1041 SER C C 1
ATOM 6484 O O . SER C 1 218 ? 76.118 57.342 145.470 1.00 55.38 1041 SER C O 1
ATOM 6487 N N . LEU C 1 219 ? 75.917 56.004 147.255 1.00 55.51 1042 LEU C N 1
ATOM 6488 C CA . LEU C 1 219 ? 77.082 56.574 147.901 1.00 57.00 1042 LEU C CA 1
ATOM 6489 C C . LEU C 1 219 ? 78.310 56.250 147.058 1.00 57.85 1042 LEU C C 1
ATOM 6490 O O . LEU C 1 219 ? 79.177 57.102 146.854 1.00 58.47 1042 LEU C O 1
ATOM 6495 N N . ASP C 1 220 ? 78.381 55.018 146.561 1.00 57.98 1043 ASP C N 1
ATOM 6496 C CA . ASP C 1 220 ? 79.504 54.620 145.727 1.00 58.59 1043 ASP C CA 1
ATOM 6497 C C . ASP C 1 220 ? 79.487 55.439 144.435 1.00 58.62 1043 ASP C C 1
ATOM 6498 O O . ASP C 1 220 ? 80.536 55.857 143.946 1.00 59.59 1043 ASP C O 1
ATOM 6503 N N . GLN C 1 221 ? 78.299 55.680 143.884 1.00 56.88 1044 GLN C N 1
ATOM 6504 C CA . GLN C 1 221 ? 78.198 56.463 142.661 1.00 54.67 1044 GLN C CA 1
ATOM 6505 C C . GLN C 1 221 ? 78.627 57.897 142.938 1.00 52.43 1044 GLN C C 1
ATOM 6506 O O . GLN C 1 221 ? 79.271 58.536 142.107 1.00 52.19 1044 GLN C O 1
ATOM 6512 N N . MET C 1 222 ? 78.273 58.404 144.112 1.00 50.03 1045 MET C N 1
ATOM 6513 C CA . MET C 1 222 ? 78.635 59.766 144.476 1.00 48.46 1045 MET C CA 1
ATOM 6514 C C . MET C 1 222 ? 80.158 59.874 144.557 1.00 47.97 1045 MET C C 1
ATOM 6515 O O . MET C 1 222 ? 80.767 60.778 143.971 1.00 45.28 1045 MET C O 1
ATOM 6520 N N . LYS C 1 223 ? 80.759 58.930 145.277 1.00 49.11 1046 LYS C N 1
ATOM 6521 C CA . LYS C 1 223 ? 82.208 58.882 145.463 1.00 52.22 1046 LYS C CA 1
ATOM 6522 C C . LYS C 1 223 ? 82.964 59.019 144.134 1.00 50.87 1046 LYS C C 1
ATOM 6523 O O . LYS C 1 223 ? 83.910 59.799 144.033 1.00 49.26 1046 LYS C O 1
ATOM 6529 N N . LYS C 1 224 ? 82.542 58.264 143.121 1.00 50.24 1047 LYS C N 1
ATOM 6530 C CA . LYS C 1 224 ? 83.190 58.322 141.818 1.00 51.50 1047 LYS C CA 1
ATOM 6531 C C . LYS C 1 224 ? 83.009 59.724 141.258 1.00 50.75 1047 LYS C C 1
ATOM 6532 O O . LYS C 1 224 ? 83.979 60.381 140.880 1.00 51.67 1047 LYS C O 1
ATOM 6538 N N . GLN C 1 225 ? 81.764 60.185 141.220 1.00 50.33 1048 GLN C N 1
ATOM 6539 C CA . GLN C 1 225 ? 81.461 61.508 140.697 1.00 51.14 1048 GLN C CA 1
ATOM 6540 C C . GLN C 1 225 ? 82.378 62.584 141.238 1.00 49.63 1048 GLN C C 1
ATOM 6541 O O . GLN C 1 225 ? 82.892 63.403 140.478 1.00 48.99 1048 GLN C O 1
ATOM 6547 N N . ILE C 1 226 ? 82.576 62.598 142.551 1.00 48.69 1049 ILE C N 1
ATOM 6548 C CA . ILE C 1 226 ? 83.445 63.602 143.146 1.00 48.35 1049 ILE C CA 1
ATOM 6549 C C . ILE C 1 226 ? 84.874 63.399 142.653 1.00 48.81 1049 ILE C C 1
ATOM 6550 O O . ILE C 1 226 ? 85.511 64.329 142.155 1.00 49.04 1049 ILE C O 1
ATOM 6555 N N . ALA C 1 227 ? 85.361 62.169 142.786 1.00 47.96 1050 ALA C N 1
ATOM 6556 C CA . ALA C 1 227 ? 86.710 61.813 142.363 1.00 46.78 1050 ALA C CA 1
ATOM 6557 C C . ALA C 1 227 ? 86.965 62.160 140.906 1.00 47.59 1050 ALA C C 1
ATOM 6558 O O . ALA C 1 227 ? 88.066 62.566 140.541 1.00 47.69 1050 ALA C O 1
ATOM 6560 N N . ASP C 1 228 ? 85.950 61.991 140.070 1.00 48.18 1051 ASP C N 1
ATOM 6561 C CA . ASP C 1 228 ? 86.098 62.289 138.660 1.00 50.64 1051 ASP C CA 1
ATOM 6562 C C . ASP C 1 228 ? 86.223 63.784 138.457 1.00 51.35 1051 ASP C C 1
ATOM 6563 O O . ASP C 1 228 ? 87.084 64.243 137.707 1.00 53.95 1051 ASP C O 1
ATOM 6568 N N . VAL C 1 229 ? 85.362 64.546 139.124 1.00 49.54 1052 VAL C N 1
ATOM 6569 C CA . VAL C 1 229 ? 85.397 65.995 138.995 1.00 46.64 1052 VAL C CA 1
ATOM 6570 C C . VAL C 1 229 ? 86.725 66.500 139.514 1.00 45.69 1052 VAL C C 1
ATOM 6571 O O . VAL C 1 229 ? 87.381 67.307 138.866 1.00 44.27 1052 VAL C O 1
ATOM 6575 N N . GLU C 1 230 ? 87.106 66.014 140.686 1.00 45.38 1053 GLU C N 1
ATOM 6576 C CA . GLU C 1 230 ? 88.359 66.390 141.326 1.00 47.33 1053 GLU C CA 1
ATOM 6577 C C . GLU C 1 230 ? 89.538 66.190 140.361 1.00 48.36 1053 GLU C C 1
ATOM 6578 O O . GLU C 1 230 ? 90.365 67.088 140.170 1.00 46.47 1053 GLU C O 1
ATOM 6584 N N . ARG C 1 231 ? 89.596 65.010 139.750 1.00 48.76 1054 ARG C N 1
ATOM 6585 C CA . ARG C 1 231 ? 90.655 64.663 138.806 1.00 49.50 1054 ARG C CA 1
ATOM 6586 C C . ARG C 1 231 ? 90.649 65.614 137.613 1.00 50.86 1054 ARG C C 1
ATOM 6587 O O . ARG C 1 231 ? 91.685 66.175 137.249 1.00 53.99 1054 ARG C O 1
ATOM 6595 N N . ASP C 1 232 ? 89.481 65.794 137.004 1.00 49.94 1055 ASP C N 1
ATOM 6596 C CA . ASP C 1 232 ? 89.356 66.688 135.865 1.00 48.96 1055 ASP C CA 1
ATOM 6597 C C . ASP C 1 232 ? 89.849 68.081 136.226 1.00 49.77 1055 ASP C C 1
ATOM 6598 O O . ASP C 1 232 ? 90.514 68.740 135.430 1.00 50.74 1055 ASP C O 1
ATOM 6603 N N . VAL C 1 233 ? 89.523 68.530 137.430 1.00 50.43 1056 VAL C N 1
ATOM 6604 C CA . VAL C 1 233 ? 89.945 69.845 137.873 1.00 51.70 1056 VAL C CA 1
ATOM 6605 C C . VAL C 1 233 ? 91.470 69.898 137.969 1.00 52.20 1056 VAL C C 1
ATOM 6606 O O . VAL C 1 233 ? 92.099 70.806 137.427 1.00 52.29 1056 VAL C O 1
ATOM 6610 N N . GLN C 1 234 ? 92.059 68.913 138.643 1.00 51.75 1057 GLN C N 1
ATOM 6611 C CA . GLN C 1 234 ? 93.508 68.852 138.811 1.00 50.80 1057 GLN C CA 1
ATOM 6612 C C . GLN C 1 234 ? 94.232 68.713 137.480 1.00 51.40 1057 GLN C C 1
ATOM 6613 O O . GLN C 1 234 ? 95.392 69.105 137.345 1.00 51.63 1057 GLN C O 1
ATOM 6619 N N . ASN C 1 235 ? 93.553 68.147 136.494 1.00 50.73 1058 ASN C N 1
ATOM 6620 C CA . ASN C 1 235 ? 94.170 67.977 135.191 1.00 52.32 1058 ASN C CA 1
ATOM 6621 C C . ASN C 1 235 ? 93.758 69.057 134.215 1.00 52.46 1058 ASN C C 1
ATOM 6622 O O . ASN C 1 235 ? 93.982 68.929 133.011 1.00 51.13 1058 ASN C O 1
ATOM 6627 N N . PHE C 1 236 ? 93.180 70.129 134.752 1.00 55.30 1059 PHE C N 1
ATOM 6628 C CA . PHE C 1 236 ? 92.690 71.245 133.945 1.00 58.83 1059 PHE C CA 1
ATOM 6629 C C . PHE C 1 236 ? 93.781 72.157 133.399 1.00 62.39 1059 PHE C C 1
ATOM 6630 O O . PHE C 1 236 ? 94.856 72.277 133.983 1.00 60.93 1059 PHE C O 1
ATOM 6638 N N . PRO C 1 237 ? 93.517 72.800 132.250 1.00 68.51 1060 PRO C N 1
ATOM 6639 C CA . PRO C 1 237 ? 94.463 73.715 131.604 1.00 72.30 1060 PRO C CA 1
ATOM 6640 C C . PRO C 1 237 ? 94.660 75.007 132.401 1.00 77.38 1060 PRO C C 1
ATOM 6641 O O . PRO C 1 237 ? 94.087 75.187 133.481 1.00 76.77 1060 PRO C O 1
ATOM 6645 N N . ALA C 1 238 ? 95.477 75.899 131.851 1.00 83.21 1061 ALA C N 1
ATOM 6646 C CA . ALA C 1 238 ? 95.751 77.186 132.472 1.00 87.80 1061 ALA C CA 1
ATOM 6647 C C . ALA C 1 238 ? 94.706 78.169 131.964 1.00 91.25 1061 ALA C C 1
ATOM 6648 O O . ALA C 1 238 ? 94.528 78.325 130.756 1.00 92.04 1061 ALA C O 1
ATOM 6650 N N . ALA C 1 239 ? 94.016 78.826 132.889 1.00 95.20 1062 ALA C N 1
ATOM 6651 C CA . ALA C 1 239 ? 92.979 79.785 132.533 1.00 98.96 1062 ALA C CA 1
ATOM 6652 C C . ALA C 1 239 ? 93.549 81.085 131.972 1.00 101.62 1062 ALA C C 1
ATOM 6653 O O . ALA C 1 239 ? 93.964 81.967 132.725 1.00 103.16 1062 ALA C O 1
ATOM 6655 N N . THR C 1 240 ? 93.566 81.200 130.647 1.00 104.08 1063 THR C N 1
ATOM 6656 C CA . THR C 1 240 ? 94.070 82.402 129.990 1.00 106.17 1063 THR C CA 1
ATOM 6657 C C . THR C 1 240 ? 92.989 83.479 130.036 1.00 107.06 1063 THR C C 1
ATOM 6658 O O . THR C 1 240 ? 93.177 84.539 130.635 1.00 107.31 1063 THR C O 1
ATOM 6662 N N . ASP C 1 241 ? 91.857 83.195 129.398 1.00 107.85 1064 ASP C N 1
ATOM 6663 C CA . ASP C 1 241 ? 90.723 84.112 129.376 1.00 108.74 1064 ASP C CA 1
ATOM 6664 C C . ASP C 1 241 ? 90.250 84.288 130.821 1.00 109.04 1064 ASP C C 1
ATOM 6665 O O . ASP C 1 241 ? 89.660 83.377 131.401 1.00 109.88 1064 ASP C O 1
ATOM 6670 N N . GLU C 1 242 ? 90.518 85.460 131.394 1.00 108.60 1065 GLU C N 1
ATOM 6671 C CA . GLU C 1 242 ? 90.148 85.765 132.778 1.00 107.71 1065 GLU C CA 1
ATOM 6672 C C . GLU C 1 242 ? 88.671 85.564 133.098 1.00 106.30 1065 GLU C C 1
ATOM 6673 O O . GLU C 1 242 ? 88.271 85.587 134.264 1.00 106.34 1065 GLU C O 1
ATOM 6679 N N . LYS C 1 243 ? 87.865 85.363 132.061 1.00 104.85 1066 LYS C N 1
ATOM 6680 C CA . LYS C 1 243 ? 86.432 85.159 132.226 1.00 102.94 1066 LYS C CA 1
ATOM 6681 C C . LYS C 1 243 ? 86.139 83.716 132.636 1.00 101.31 1066 LYS C C 1
ATOM 6682 O O . LYS C 1 243 ? 84.996 83.355 132.924 1.00 100.53 1066 LYS C O 1
ATOM 6688 N N . ASP C 1 244 ? 87.189 82.901 132.667 1.00 98.97 1067 ASP C N 1
ATOM 6689 C CA . ASP C 1 244 ? 87.085 81.492 133.031 1.00 95.52 1067 ASP C CA 1
ATOM 6690 C C . ASP C 1 244 ? 87.373 81.306 134.520 1.00 93.74 1067 ASP C C 1
ATOM 6691 O O . ASP C 1 244 ? 88.523 81.098 134.916 1.00 93.05 1067 ASP C O 1
ATOM 6696 N N . LYS C 1 245 ? 86.327 81.387 135.338 1.00 92.03 1068 LYS C N 1
ATOM 6697 C CA . LYS C 1 245 ? 86.458 81.221 136.784 1.00 89.17 1068 LYS C CA 1
ATOM 6698 C C . LYS C 1 245 ? 86.096 79.784 137.144 1.00 86.32 1068 LYS C C 1
ATOM 6699 O O . LYS C 1 245 ? 85.373 79.540 138.106 1.00 86.61 1068 LYS C O 1
ATOM 6705 N N . PHE C 1 246 ? 86.620 78.835 136.381 1.00 81.51 1069 PHE C N 1
ATOM 6706 C CA . PHE C 1 246 ? 86.295 77.434 136.585 1.00 77.14 1069 PHE C CA 1
ATOM 6707 C C . PHE C 1 246 ? 87.114 76.669 137.612 1.00 75.71 1069 PHE C C 1
ATOM 6708 O O . PHE C 1 246 ? 86.559 76.084 138.538 1.00 75.82 1069 PHE C O 1
ATOM 6716 N N . VAL C 1 247 ? 88.430 76.649 137.439 1.00 73.20 1070 VAL C N 1
ATOM 6717 C CA . VAL C 1 247 ? 89.292 75.919 138.360 1.00 70.43 1070 VAL C CA 1
ATOM 6718 C C . VAL C 1 247 ? 89.106 76.411 139.786 1.00 70.05 1070 VAL C C 1
ATOM 6719 O O . VAL C 1 247 ? 89.131 75.627 140.735 1.00 68.10 1070 VAL C O 1
ATOM 6723 N N . GLU C 1 248 ? 88.914 77.716 139.927 1.00 70.48 1071 GLU C N 1
ATOM 6724 C CA . GLU C 1 248 ? 88.727 78.326 141.234 1.00 71.09 1071 GLU C CA 1
ATOM 6725 C C . GLU C 1 248 ? 87.443 77.840 141.905 1.00 68.44 1071 GLU C C 1
ATOM 6726 O O . GLU C 1 248 ? 87.483 77.218 142.971 1.00 66.74 1071 GLU C O 1
ATOM 6732 N N . LYS C 1 249 ? 86.313 78.122 141.269 1.00 65.99 1072 LYS C N 1
ATOM 6733 C CA . LYS C 1 249 ? 85.017 77.717 141.790 1.00 64.44 1072 LYS C CA 1
ATOM 6734 C C . LYS C 1 249 ? 84.998 76.230 142.117 1.00 62.88 1072 LYS C C 1
ATOM 6735 O O . LYS C 1 249 ? 84.708 75.830 143.248 1.00 63.15 1072 LYS C O 1
ATOM 6741 N N . MET C 1 250 ? 85.314 75.417 141.115 1.00 59.03 1073 MET C N 1
ATOM 6742 C CA . MET C 1 250 ? 85.303 73.972 141.266 1.00 56.61 1073 MET C CA 1
ATOM 6743 C C . MET C 1 250 ? 86.190 73.407 142.359 1.00 55.91 1073 MET C C 1
ATOM 6744 O O . MET C 1 250 ? 85.750 72.547 143.124 1.00 55.30 1073 MET C O 1
ATOM 6749 N N . THR C 1 251 ? 87.432 73.873 142.441 1.00 56.30 1074 THR C N 1
ATOM 6750 C CA . THR C 1 251 ? 88.337 73.376 143.469 1.00 54.51 1074 THR C CA 1
ATOM 6751 C C . THR C 1 251 ? 87.684 73.607 144.812 1.00 53.19 1074 THR C C 1
ATOM 6752 O O . THR C 1 251 ? 87.739 72.764 145.706 1.00 54.67 1074 THR C O 1
ATOM 6756 N N . SER C 1 252 ? 87.048 74.759 144.941 1.00 50.91 1075 SER C N 1
ATOM 6757 C CA . SER C 1 252 ? 86.384 75.100 146.183 1.00 52.19 1075 SER C CA 1
ATOM 6758 C C . SER C 1 252 ? 85.148 74.222 146.410 1.00 52.29 1075 SER C C 1
ATOM 6759 O O . SER C 1 252 ? 84.961 73.665 147.493 1.00 50.46 1075 SER C O 1
ATOM 6762 N N . PHE C 1 253 ? 84.307 74.086 145.388 1.00 52.08 1076 PHE C N 1
ATOM 6763 C CA . PHE C 1 253 ? 83.108 73.275 145.530 1.00 51.88 1076 PHE C CA 1
ATOM 6764 C C . PHE C 1 253 ? 83.464 71.834 145.862 1.00 52.74 1076 PHE C C 1
ATOM 6765 O O . PHE C 1 253 ? 82.911 71.254 146.795 1.00 52.82 1076 PHE C O 1
ATOM 6773 N N . VAL C 1 254 ? 84.378 71.254 145.087 1.00 52.87 1077 VAL C N 1
ATOM 6774 C CA . VAL C 1 254 ? 84.810 69.875 145.311 1.00 53.58 1077 VAL C CA 1
ATOM 6775 C C . VAL C 1 254 ? 85.201 69.688 146.772 1.00 53.58 1077 VAL C C 1
ATOM 6776 O O . VAL C 1 254 ? 84.984 68.627 147.352 1.00 51.72 1077 VAL C O 1
ATOM 6780 N N . LYS C 1 255 ? 85.777 70.726 147.363 1.00 55.02 1078 LYS C N 1
ATOM 6781 C CA . LYS C 1 255 ? 86.178 70.662 148.760 1.00 57.32 1078 LYS C CA 1
ATOM 6782 C C . LYS C 1 255 ? 84.914 70.485 149.604 1.00 57.41 1078 LYS C C 1
ATOM 6783 O O . LYS C 1 255 ? 84.840 69.590 150.450 1.00 57.45 1078 LYS C O 1
ATOM 6789 N N . ASP C 1 256 ? 83.913 71.325 149.347 1.00 57.19 1079 ASP C N 1
ATOM 6790 C CA . ASP C 1 256 ? 82.649 71.277 150.076 1.00 58.09 1079 ASP C CA 1
ATOM 6791 C C . ASP C 1 256 ? 81.884 69.973 149.904 1.00 57.16 1079 ASP C C 1
ATOM 6792 O O . ASP C 1 256 ? 81.392 69.398 150.882 1.00 57.77 1079 ASP C O 1
ATOM 6797 N N . ALA C 1 257 ? 81.775 69.511 148.663 1.00 55.92 1080 ALA C N 1
ATOM 6798 C CA . ALA C 1 257 ? 81.071 68.265 148.377 1.00 54.45 1080 ALA C CA 1
ATOM 6799 C C . ALA C 1 257 ? 81.787 67.125 149.088 1.00 54.86 1080 ALA C C 1
ATOM 6800 O O . ALA C 1 257 ? 81.164 66.173 149.560 1.00 56.26 1080 ALA C O 1
ATOM 6802 N N . GLN C 1 258 ? 83.107 67.241 149.160 1.00 53.02 1081 GLN C N 1
ATOM 6803 C CA . GLN C 1 258 ? 83.944 66.250 149.809 1.00 52.98 1081 GLN C CA 1
ATOM 6804 C C . GLN C 1 258 ? 83.565 66.167 151.284 1.00 52.72 1081 GLN C C 1
ATOM 6805 O O . GLN C 1 258 ? 83.318 65.074 151.815 1.00 51.46 1081 GLN C O 1
ATOM 6811 N N . GLU C 1 259 ? 83.521 67.325 151.942 1.00 52.91 1082 GLU C N 1
ATOM 6812 C CA . GLU C 1 259 ? 83.169 67.372 153.351 1.00 53.69 1082 GLU C CA 1
ATOM 6813 C C . GLU C 1 259 ? 81.782 66.784 153.565 1.00 52.57 1082 GLU C C 1
ATOM 6814 O O . GLU C 1 259 ? 81.565 66.005 154.492 1.00 52.71 1082 GLU C O 1
ATOM 6820 N N . GLN C 1 260 ? 80.842 67.150 152.702 1.00 49.70 1083 GLN C N 1
ATOM 6821 C CA . GLN C 1 260 ? 79.482 66.647 152.834 1.00 50.14 1083 GLN C CA 1
ATOM 6822 C C . GLN C 1 260 ? 79.405 65.151 152.562 1.00 50.64 1083 GLN C C 1
ATOM 6823 O O . GLN C 1 260 ? 78.705 64.423 153.273 1.00 50.42 1083 GLN C O 1
ATOM 6829 N N . TYR C 1 261 ? 80.111 64.683 151.537 1.00 50.79 1084 TYR C N 1
ATOM 6830 C CA . TYR C 1 261 ? 80.083 63.260 151.241 1.00 52.27 1084 TYR C CA 1
ATOM 6831 C C . TYR C 1 261 ? 80.639 62.505 152.444 1.00 52.92 1084 TYR C C 1
ATOM 6832 O O . TYR C 1 261 ? 80.050 61.525 152.904 1.00 52.89 1084 TYR C O 1
ATOM 6841 N N . ASN C 1 262 ? 81.768 62.967 152.962 1.00 53.88 1085 ASN C N 1
ATOM 6842 C CA . ASN C 1 262 ? 82.368 62.309 154.112 1.00 56.39 1085 ASN C CA 1
ATOM 6843 C C . ASN C 1 262 ? 81.345 62.225 155.243 1.00 57.09 1085 ASN C C 1
ATOM 6844 O O . ASN C 1 262 ? 81.155 61.166 155.841 1.00 57.30 1085 ASN C O 1
ATOM 6849 N N . LYS C 1 263 ? 80.677 63.339 155.524 1.00 57.55 1086 LYS C N 1
ATOM 6850 C CA . LYS C 1 263 ? 79.674 63.368 156.579 1.00 58.66 1086 LYS C CA 1
ATOM 6851 C C . LYS C 1 263 ? 78.565 62.399 156.252 1.00 58.94 1086 LYS C C 1
ATOM 6852 O O . LYS C 1 263 ? 78.071 61.686 157.126 1.00 60.66 1086 LYS C O 1
ATOM 6858 N N . LEU C 1 264 ? 78.177 62.373 154.984 1.00 58.51 1087 LEU C N 1
ATOM 6859 C CA . LEU C 1 264 ? 77.118 61.487 154.543 1.00 57.95 1087 LEU C CA 1
ATOM 6860 C C . LEU C 1 264 ? 77.515 60.030 154.709 1.00 59.89 1087 LEU C C 1
ATOM 6861 O O . LEU C 1 264 ? 76.688 59.195 155.070 1.00 60.63 1087 LEU C O 1
ATOM 6866 N N . ARG C 1 265 ? 78.780 59.716 154.445 1.00 61.56 1088 ARG C N 1
ATOM 6867 C CA . ARG C 1 265 ? 79.239 58.337 154.577 1.00 63.66 1088 ARG C CA 1
ATOM 6868 C C . ARG C 1 265 ? 79.349 57.924 156.050 1.00 64.04 1088 ARG C C 1
ATOM 6869 O O . ARG C 1 265 ? 79.198 56.748 156.389 1.00 61.42 1088 ARG C O 1
ATOM 6877 N N . MET C 1 266 ? 79.602 58.900 156.920 1.00 65.83 1089 MET C N 1
ATOM 6878 C CA . MET C 1 266 ? 79.694 58.647 158.356 1.00 67.49 1089 MET C CA 1
ATOM 6879 C C . MET C 1 266 ? 78.325 58.195 158.839 1.00 67.64 1089 MET C C 1
ATOM 6880 O O . MET C 1 266 ? 78.210 57.268 159.642 1.00 67.27 1089 MET C O 1
ATOM 6885 N N . MET C 1 267 ? 77.287 58.864 158.340 1.00 67.63 1090 MET C N 1
ATOM 6886 C CA . MET C 1 267 ? 75.912 58.537 158.701 1.00 68.30 1090 MET C CA 1
ATOM 6887 C C . MET C 1 267 ? 75.560 57.144 158.218 1.00 69.25 1090 MET C C 1
ATOM 6888 O O . MET C 1 267 ? 74.800 56.423 158.867 1.00 68.55 1090 MET C O 1
ATOM 6893 N N . HIS C 1 268 ? 76.111 56.775 157.067 1.00 69.98 1091 HIS C N 1
ATOM 6894 C CA . HIS C 1 268 ? 75.855 55.466 156.494 1.00 71.21 1091 HIS C CA 1
ATOM 6895 C C . HIS C 1 268 ? 76.448 54.400 157.403 1.00 72.23 1091 HIS C C 1
ATOM 6896 O O . HIS C 1 268 ? 75.718 53.625 158.021 1.00 72.32 1091 HIS C O 1
ATOM 6903 N N . SER C 1 269 ? 77.774 54.367 157.484 1.00 74.36 1092 SER C N 1
ATOM 6904 C CA . SER C 1 269 ? 78.453 53.389 158.322 1.00 76.08 1092 SER C CA 1
ATOM 6905 C C . SER C 1 269 ? 77.793 53.299 159.698 1.00 75.91 1092 SER C C 1
ATOM 6906 O O . SER C 1 269 ? 77.608 52.203 160.233 1.00 76.42 1092 SER C O 1
ATOM 6909 N N . ASN C 1 270 ? 77.429 54.450 160.262 1.00 75.05 1093 ASN C N 1
ATOM 6910 C CA . ASN C 1 270 ? 76.779 54.486 161.569 1.00 74.60 1093 ASN C CA 1
ATOM 6911 C C . ASN C 1 270 ? 75.501 53.662 161.515 1.00 74.87 1093 ASN C C 1
ATOM 6912 O O . ASN C 1 270 ? 75.270 52.785 162.346 1.00 75.22 1093 ASN C O 1
ATOM 6917 N N . MET C 1 271 ? 74.674 53.958 160.522 1.00 75.49 1094 MET C N 1
ATOM 6918 C CA . MET C 1 271 ? 73.417 53.255 160.327 1.00 74.96 1094 MET C CA 1
ATOM 6919 C C . MET C 1 271 ? 73.643 51.752 160.333 1.00 76.72 1094 MET C C 1
ATOM 6920 O O . MET C 1 271 ? 72.898 51.002 160.961 1.00 78.49 1094 MET C O 1
ATOM 6925 N N . GLU C 1 272 ? 74.676 51.313 159.627 1.00 77.04 1095 GLU C N 1
ATOM 6926 C CA . GLU C 1 272 ? 74.976 49.893 159.555 1.00 77.94 1095 GLU C CA 1
ATOM 6927 C C . GLU C 1 272 ? 75.500 49.359 160.882 1.00 79.00 1095 GLU C C 1
ATOM 6928 O O . GLU C 1 272 ? 75.223 48.217 161.258 1.00 78.54 1095 GLU C O 1
ATOM 6934 N N . THR C 1 273 ? 76.247 50.191 161.596 1.00 79.82 1096 THR C N 1
ATOM 6935 C CA . THR C 1 273 ? 76.777 49.799 162.891 1.00 81.19 1096 THR C CA 1
ATOM 6936 C C . THR C 1 273 ? 75.607 49.480 163.821 1.00 82.34 1096 THR C C 1
ATOM 6937 O O . THR C 1 273 ? 75.558 48.410 164.430 1.00 82.03 1096 THR C O 1
ATOM 6941 N N . LEU C 1 274 ? 74.659 50.407 163.918 1.00 83.04 1097 LEU C N 1
ATOM 6942 C CA . LEU C 1 274 ? 73.493 50.206 164.768 1.00 84.15 1097 LEU C CA 1
ATOM 6943 C C . LEU C 1 274 ? 72.691 48.988 164.338 1.00 85.71 1097 LEU C C 1
ATOM 6944 O O . LEU C 1 274 ? 72.090 48.314 165.170 1.00 85.98 1097 LEU C O 1
ATOM 6949 N N . TYR C 1 275 ? 72.674 48.710 163.038 1.00 87.21 1098 TYR C N 1
ATOM 6950 C CA . TYR C 1 275 ? 71.927 47.569 162.524 1.00 89.42 1098 TYR C CA 1
ATOM 6951 C C . TYR C 1 275 ? 72.512 46.260 163.051 1.00 91.79 1098 TYR C C 1
ATOM 6952 O O . TYR C 1 275 ? 71.787 45.283 163.248 1.00 91.70 1098 TYR C O 1
ATOM 6961 N N . LYS C 1 276 ? 73.825 46.242 163.268 1.00 94.82 1099 LYS C N 1
ATOM 6962 C CA . LYS C 1 276 ? 74.484 45.055 163.796 1.00 97.20 1099 LYS C CA 1
ATOM 6963 C C . LYS C 1 276 ? 74.236 44.983 165.291 1.00 98.46 1099 LYS C C 1
ATOM 6964 O O . LYS C 1 276 ? 74.200 43.899 165.867 1.00 99.67 1099 LYS C O 1
ATOM 6970 N N . GLU C 1 277 ? 74.069 46.146 165.917 1.00 99.72 1100 GLU C N 1
ATOM 6971 C CA . GLU C 1 277 ? 73.786 46.203 167.346 1.00 100.32 1100 GLU C CA 1
ATOM 6972 C C . GLU C 1 277 ? 72.465 45.458 167.526 1.00 101.17 1100 GLU C C 1
ATOM 6973 O O . GLU C 1 277 ? 72.165 44.943 168.604 1.00 101.36 1100 GLU C O 1
ATOM 6979 N N . LEU C 1 278 ? 71.684 45.416 166.448 1.00 101.66 1101 LEU C N 1
ATOM 6980 C CA . LEU C 1 278 ? 70.394 44.731 166.425 1.00 102.35 1101 LEU C CA 1
ATOM 6981 C C . LEU C 1 278 ? 70.630 43.236 166.246 1.00 103.76 1101 LEU C C 1
ATOM 6982 O O . LEU C 1 278 ? 69.840 42.413 166.707 1.00 104.43 1101 LEU C O 1
ATOM 6987 N N . GLY C 1 279 ? 71.720 42.894 165.567 1.00 105.14 1102 GLY C N 1
ATOM 6988 C CA . GLY C 1 279 ? 72.053 41.498 165.350 1.00 106.91 1102 GLY C CA 1
ATOM 6989 C C . GLY C 1 279 ? 72.498 40.869 166.653 1.00 108.05 1102 GLY C C 1
ATOM 6990 O O . GLY C 1 279 ? 72.688 39.659 166.737 1.00 107.78 1102 GLY C O 1
ATOM 6991 N N . ASP C 1 280 ? 72.670 41.711 167.669 1.00 110.44 1103 ASP C N 1
ATOM 6992 C CA . ASP C 1 280 ? 73.080 41.280 169.003 1.00 112.37 1103 ASP C CA 1
ATOM 6993 C C . ASP C 1 280 ? 71.846 40.956 169.835 1.00 113.59 1103 ASP C C 1
ATOM 6994 O O . ASP C 1 280 ? 71.588 39.799 170.165 1.00 113.99 1103 ASP C O 1
ATOM 6999 N N . TYR C 1 281 ? 71.088 41.999 170.164 1.00 114.93 1104 TYR C N 1
ATOM 7000 C CA . TYR C 1 281 ? 69.877 41.877 170.967 1.00 116.86 1104 TYR C CA 1
ATOM 7001 C C . TYR C 1 281 ? 68.937 40.791 170.438 1.00 116.84 1104 TYR C C 1
ATOM 7002 O O . TYR C 1 281 ? 68.513 39.905 171.183 1.00 116.64 1104 TYR C O 1
ATOM 7011 N N . PHE C 1 282 ? 68.613 40.862 169.151 1.00 116.86 1105 PHE C N 1
ATOM 7012 C CA . PHE C 1 282 ? 67.726 39.881 168.535 1.00 116.99 1105 PHE C CA 1
ATOM 7013 C C . PHE C 1 282 ? 68.549 38.791 167.855 1.00 118.26 1105 PHE C C 1
ATOM 7014 O O . PHE C 1 282 ? 68.043 38.042 167.017 1.00 117.43 1105 PHE C O 1
ATOM 7022 N N . VAL C 1 283 ? 69.822 38.719 168.239 1.00 120.48 1106 VAL C N 1
ATOM 7023 C CA . VAL C 1 283 ? 70.774 37.743 167.715 1.00 122.51 1106 VAL C CA 1
ATOM 7024 C C . VAL C 1 283 ? 70.407 37.150 166.354 1.00 123.48 1106 VAL C C 1
ATOM 7025 O O . VAL C 1 283 ? 69.680 36.160 166.269 1.00 123.26 1106 VAL C O 1
ATOM 7029 N N . PHE C 1 284 ? 70.918 37.764 165.291 1.00 124.57 1107 PHE C N 1
ATOM 7030 C CA . PHE C 1 284 ? 70.657 37.288 163.938 1.00 125.92 1107 PHE C CA 1
ATOM 7031 C C . PHE C 1 284 ? 71.818 37.627 163.009 1.00 125.29 1107 PHE C C 1
ATOM 7032 O O . PHE C 1 284 ? 72.797 38.248 163.426 1.00 124.94 1107 PHE C O 1
ATOM 7040 N N . ASP C 1 285 ? 71.704 37.209 161.753 1.00 125.04 1108 ASP C N 1
ATOM 7041 C CA . ASP C 1 285 ? 72.744 37.458 160.764 1.00 125.32 1108 ASP C CA 1
ATOM 7042 C C . ASP C 1 285 ? 72.443 38.757 160.014 1.00 124.08 1108 ASP C C 1
ATOM 7043 O O . ASP C 1 285 ? 71.614 38.781 159.102 1.00 124.12 1108 ASP C O 1
ATOM 7048 N N . PRO C 1 286 ? 73.111 39.860 160.398 1.00 123.32 1109 PRO C N 1
ATOM 7049 C CA . PRO C 1 286 ? 72.916 41.168 159.765 1.00 121.59 1109 PRO C CA 1
ATOM 7050 C C . PRO C 1 286 ? 73.036 41.150 158.243 1.00 120.75 1109 PRO C C 1
ATOM 7051 O O . PRO C 1 286 ? 72.716 42.135 157.577 1.00 120.75 1109 PRO C O 1
ATOM 7055 N N . LYS C 1 287 ? 73.495 40.031 157.695 1.00 119.19 1110 LYS C N 1
ATOM 7056 C CA . LYS C 1 287 ? 73.655 39.902 156.251 1.00 117.23 1110 LYS C CA 1
ATOM 7057 C C . LYS C 1 287 ? 72.628 38.943 155.659 1.00 115.26 1110 LYS C C 1
ATOM 7058 O O . LYS C 1 287 ? 72.256 39.061 154.491 1.00 115.60 1110 LYS C O 1
ATOM 7064 N N . LYS C 1 288 ? 72.173 37.994 156.470 1.00 112.40 1111 LYS C N 1
ATOM 7065 C CA . LYS C 1 288 ? 71.183 37.017 156.030 1.00 109.24 1111 LYS C CA 1
ATOM 7066 C C . LYS C 1 288 ? 69.884 37.769 155.757 1.00 106.03 1111 LYS C C 1
ATOM 7067 O O . LYS C 1 288 ? 69.192 37.520 154.768 1.00 104.98 1111 LYS C O 1
ATOM 7073 N N . LEU C 1 289 ? 69.567 38.702 156.647 1.00 102.90 1112 LEU C N 1
ATOM 7074 C CA . LEU C 1 289 ? 68.363 39.504 156.514 1.00 99.74 1112 LEU C CA 1
ATOM 7075 C C . LEU C 1 289 ? 68.756 40.953 156.270 1.00 97.72 1112 LEU C C 1
ATOM 7076 O O . LEU C 1 289 ? 69.526 41.533 157.036 1.00 96.98 1112 LEU C O 1
ATOM 7081 N N . SER C 1 290 ? 68.226 41.538 155.203 1.00 94.90 1113 SER C N 1
ATOM 7082 C CA . SER C 1 290 ? 68.537 42.921 154.874 1.00 92.47 1113 SER C CA 1
ATOM 7083 C C . SER C 1 290 ? 67.709 43.899 155.693 1.00 91.98 1113 SER C C 1
ATOM 7084 O O . SER C 1 290 ? 66.579 43.604 156.086 1.00 91.77 1113 SER C O 1
ATOM 7087 N N . VAL C 1 291 ? 68.286 45.068 155.946 1.00 90.59 1114 VAL C N 1
ATOM 7088 C CA . VAL C 1 291 ? 67.610 46.110 156.700 1.00 89.69 1114 VAL C CA 1
ATOM 7089 C C . VAL C 1 291 ? 66.175 46.227 156.205 1.00 88.96 1114 VAL C C 1
ATOM 7090 O O . VAL C 1 291 ? 65.233 46.311 156.989 1.00 88.54 1114 VAL C O 1
ATOM 7094 N N . GLU C 1 292 ? 66.020 46.214 154.889 1.00 88.97 1115 GLU C N 1
ATOM 7095 C CA . GLU C 1 292 ? 64.709 46.329 154.270 1.00 89.81 1115 GLU C CA 1
ATOM 7096 C C . GLU C 1 292 ? 63.751 45.284 154.835 1.00 88.35 1115 GLU C C 1
ATOM 7097 O O . GLU C 1 292 ? 62.634 45.602 155.245 1.00 87.47 1115 GLU C O 1
ATOM 7103 N N . GLU C 1 293 ? 64.204 44.035 154.854 1.00 87.51 1116 GLU C N 1
ATOM 7104 C CA . GLU C 1 293 ? 63.398 42.923 155.341 1.00 86.67 1116 GLU C CA 1
ATOM 7105 C C . GLU C 1 293 ? 63.164 42.966 156.843 1.00 84.87 1116 GLU C C 1
ATOM 7106 O O . GLU C 1 293 ? 62.027 42.848 157.300 1.00 83.87 1116 GLU C O 1
ATOM 7112 N N . PHE C 1 294 ? 64.240 43.121 157.608 1.00 82.90 1117 PHE C N 1
ATOM 7113 C CA . PHE C 1 294 ? 64.129 43.165 159.061 1.00 81.43 1117 PHE C CA 1
ATOM 7114 C C . PHE C 1 294 ? 62.969 44.041 159.505 1.00 79.54 1117 PHE C C 1
ATOM 7115 O O . PHE C 1 294 ? 62.075 43.587 160.217 1.00 79.85 1117 PHE C O 1
ATOM 7123 N N . PHE C 1 295 ? 62.990 45.299 159.082 1.00 77.03 1118 PHE C N 1
ATOM 7124 C CA . PHE C 1 295 ? 61.935 46.229 159.449 1.00 75.36 1118 PHE C CA 1
ATOM 7125 C C . PHE C 1 295 ? 60.639 45.956 158.703 1.00 75.37 1118 PHE C C 1
ATOM 7126 O O . PHE C 1 295 ? 59.585 46.443 159.092 1.00 75.30 1118 PHE C O 1
ATOM 7134 N N . MET C 1 296 ? 60.710 45.180 157.630 1.00 77.09 1119 MET C N 1
ATOM 7135 C CA . MET C 1 296 ? 59.503 44.846 156.892 1.00 78.38 1119 MET C CA 1
ATOM 7136 C C . MET C 1 296 ? 58.696 43.924 157.801 1.00 78.83 1119 MET C C 1
ATOM 7137 O O . MET C 1 296 ? 57.498 44.123 158.002 1.00 78.47 1119 MET C O 1
ATOM 7142 N N . ASP C 1 297 ? 59.366 42.916 158.353 1.00 78.14 1120 ASP C N 1
ATOM 7143 C CA . ASP C 1 297 ? 58.714 41.979 159.256 1.00 77.23 1120 ASP C CA 1
ATOM 7144 C C . ASP C 1 297 ? 58.298 42.738 160.501 1.00 76.79 1120 ASP C C 1
ATOM 7145 O O . ASP C 1 297 ? 57.129 42.739 160.884 1.00 77.85 1120 ASP C O 1
ATOM 7150 N N . LEU C 1 298 ? 59.273 43.384 161.130 1.00 74.96 1121 LEU C N 1
ATOM 7151 C CA . LEU C 1 298 ? 59.027 44.152 162.339 1.00 73.95 1121 LEU C CA 1
ATOM 7152 C C . LEU C 1 298 ? 57.833 45.064 162.108 1.00 73.31 1121 LEU C C 1
ATOM 7153 O O . LEU C 1 298 ? 57.108 45.399 163.041 1.00 73.14 1121 LEU C O 1
ATOM 7158 N N . HIS C 1 299 ? 57.620 45.452 160.856 1.00 72.96 1122 HIS C N 1
ATOM 7159 C CA . HIS C 1 299 ? 56.500 46.326 160.524 1.00 73.05 1122 HIS C CA 1
ATOM 7160 C C . HIS C 1 299 ? 55.203 45.532 160.416 1.00 73.69 1122 HIS C C 1
ATOM 7161 O O . HIS C 1 299 ? 54.217 45.846 161.082 1.00 72.30 1122 HIS C O 1
ATOM 7168 N N . ASN C 1 300 ? 55.202 44.508 159.569 1.00 76.29 1123 ASN C N 1
ATOM 7169 C CA . ASN C 1 300 ? 54.016 43.681 159.402 1.00 78.13 1123 ASN C CA 1
ATOM 7170 C C . ASN C 1 300 ? 53.610 43.167 160.776 1.00 79.06 1123 ASN C C 1
ATOM 7171 O O . ASN C 1 300 ? 52.446 42.855 161.018 1.00 79.18 1123 ASN C O 1
ATOM 7176 N N . PHE C 1 301 ? 54.585 43.090 161.675 1.00 78.66 1124 PHE C N 1
ATOM 7177 C CA . PHE C 1 301 ? 54.342 42.622 163.031 1.00 79.78 1124 PHE C CA 1
ATOM 7178 C C . PHE C 1 301 ? 53.557 43.661 163.821 1.00 80.33 1124 PHE C C 1
ATOM 7179 O O . PHE C 1 301 ? 52.419 43.420 164.224 1.00 81.05 1124 PHE C O 1
ATOM 7187 N N . ARG C 1 302 ? 54.174 44.818 164.041 1.00 79.87 1125 ARG C N 1
ATOM 7188 C CA . ARG C 1 302 ? 53.536 45.890 164.787 1.00 79.78 1125 ARG C CA 1
ATOM 7189 C C . ARG C 1 302 ? 52.081 46.049 164.371 1.00 79.44 1125 ARG C C 1
ATOM 7190 O O . ARG C 1 302 ? 51.229 46.376 165.195 1.00 80.11 1125 ARG C O 1
ATOM 7198 N N . ASN C 1 303 ? 51.790 45.812 163.098 1.00 78.78 1126 ASN C N 1
ATOM 7199 C CA . ASN C 1 303 ? 50.422 45.945 162.623 1.00 79.75 1126 ASN C CA 1
ATOM 7200 C C . ASN C 1 303 ? 49.513 44.850 163.170 1.00 80.75 1126 ASN C C 1
ATOM 7201 O O . ASN C 1 303 ? 48.548 45.129 163.881 1.00 80.91 1126 ASN C O 1
ATOM 7206 N N . MET C 1 304 ? 49.826 43.602 162.839 1.00 81.69 1127 MET C N 1
ATOM 7207 C CA . MET C 1 304 ? 49.025 42.474 163.289 1.00 82.03 1127 MET C CA 1
ATOM 7208 C C . MET C 1 304 ? 48.718 42.512 164.782 1.00 81.41 1127 MET C C 1
ATOM 7209 O O . MET C 1 304 ? 47.593 42.238 165.202 1.00 80.54 1127 MET C O 1
ATOM 7214 N N . PHE C 1 305 ? 49.719 42.855 165.582 1.00 80.82 1128 PHE C N 1
ATOM 7215 C CA . PHE C 1 305 ? 49.524 42.930 167.019 1.00 80.10 1128 PHE C CA 1
ATOM 7216 C C . PHE C 1 305 ? 48.501 44.019 167.322 1.00 79.32 1128 PHE C C 1
ATOM 7217 O O . PHE C 1 305 ? 47.508 43.774 168.011 1.00 79.97 1128 PHE C O 1
ATOM 7225 N N . LEU C 1 306 ? 48.745 45.219 166.802 1.00 78.25 1129 LEU C N 1
ATOM 7226 C CA . LEU C 1 306 ? 47.839 46.340 167.024 1.00 77.65 1129 LEU C CA 1
ATOM 7227 C C . LEU C 1 306 ? 46.434 46.027 166.558 1.00 77.69 1129 LEU C C 1
ATOM 7228 O O . LEU C 1 306 ? 45.467 46.444 167.193 1.00 77.62 1129 LEU C O 1
ATOM 7233 N N . GLN C 1 307 ? 46.317 45.303 165.449 1.00 77.69 1130 GLN C N 1
ATOM 7234 C CA . GLN C 1 307 ? 45.003 44.951 164.935 1.00 79.05 1130 GLN C CA 1
ATOM 7235 C C . GLN C 1 307 ? 44.374 43.946 165.882 1.00 79.25 1130 GLN C C 1
ATOM 7236 O O . GLN C 1 307 ? 43.190 44.041 166.213 1.00 79.00 1130 GLN C O 1
ATOM 7242 N N . ALA C 1 308 ? 45.178 42.981 166.315 1.00 79.12 1131 ALA C N 1
ATOM 7243 C CA . ALA C 1 308 ? 44.713 41.967 167.245 1.00 78.85 1131 ALA C CA 1
ATOM 7244 C C . ALA C 1 308 ? 44.191 42.678 168.496 1.00 78.93 1131 ALA C C 1
ATOM 7245 O O . ALA C 1 308 ? 43.193 42.273 169.088 1.00 79.57 1131 ALA C O 1
ATOM 7247 N N . VAL C 1 309 ? 44.873 43.749 168.888 1.00 78.03 1132 VAL C N 1
ATOM 7248 C CA . VAL C 1 309 ? 44.469 44.526 170.050 1.00 77.74 1132 VAL C CA 1
ATOM 7249 C C . VAL C 1 309 ? 43.154 45.252 169.786 1.00 79.29 1132 VAL C C 1
ATOM 7250 O O . VAL C 1 309 ? 42.235 45.197 170.599 1.00 79.23 1132 VAL C O 1
ATOM 7254 N N . LYS C 1 310 ? 43.073 45.941 168.651 1.00 81.45 1133 LYS C N 1
ATOM 7255 C CA . LYS C 1 310 ? 41.865 46.678 168.284 1.00 83.39 1133 LYS C CA 1
ATOM 7256 C C . LYS C 1 310 ? 40.676 45.733 168.220 1.00 84.14 1133 LYS C C 1
ATOM 7257 O O . LYS C 1 310 ? 39.568 46.084 168.628 1.00 84.52 1133 LYS C O 1
ATOM 7263 N N . GLU C 1 311 ? 40.915 44.535 167.695 1.00 84.81 1134 GLU C N 1
ATOM 7264 C CA . GLU C 1 311 ? 39.871 43.529 167.574 1.00 85.28 1134 GLU C CA 1
ATOM 7265 C C . GLU C 1 311 ? 39.441 43.058 168.960 1.00 85.66 1134 GLU C C 1
ATOM 7266 O O . GLU C 1 311 ? 38.254 42.837 169.211 1.00 85.54 1134 GLU C O 1
ATOM 7272 N N . ASN C 1 312 ? 40.412 42.900 169.856 1.00 85.12 1135 ASN C N 1
ATOM 7273 C CA . ASN C 1 312 ? 40.118 42.483 171.219 1.00 84.98 1135 ASN C CA 1
ATOM 7274 C C . ASN C 1 312 ? 39.221 43.532 171.857 1.00 86.22 1135 ASN C C 1
ATOM 7275 O O . ASN C 1 312 ? 38.133 43.221 172.339 1.00 87.52 1135 ASN C O 1
ATOM 7280 N N . GLN C 1 313 ? 39.679 44.780 171.848 1.00 86.81 1136 GLN C N 1
ATOM 7281 C CA . GLN C 1 313 ? 38.920 45.876 172.436 1.00 87.86 1136 GLN C CA 1
ATOM 7282 C C . GLN C 1 313 ? 37.512 46.022 171.867 1.00 88.96 1136 GLN C C 1
ATOM 7283 O O . GLN C 1 313 ? 36.613 46.498 172.562 1.00 89.10 1136 GLN C O 1
ATOM 7289 N N . LYS C 1 314 ? 37.312 45.625 170.613 1.00 91.02 1137 LYS C N 1
ATOM 7290 C CA . LYS C 1 314 ? 35.983 45.723 170.017 1.00 92.73 1137 LYS C CA 1
ATOM 7291 C C . LYS C 1 314 ? 35.054 44.697 170.653 1.00 93.79 1137 LYS C C 1
ATOM 7292 O O . LYS C 1 314 ? 33.859 44.947 170.810 1.00 94.06 1137 LYS C O 1
ATOM 7298 N N . ARG C 1 315 ? 35.605 43.541 171.017 1.00 94.92 1138 ARG C N 1
ATOM 7299 C CA . ARG C 1 315 ? 34.821 42.500 171.674 1.00 95.57 1138 ARG C CA 1
ATOM 7300 C C . ARG C 1 315 ? 34.621 42.958 173.113 1.00 95.91 1138 ARG C C 1
ATOM 7301 O O . ARG C 1 315 ? 33.573 42.734 173.716 1.00 95.42 1138 ARG C O 1
ATOM 7309 N N . ARG C 1 316 ? 35.650 43.604 173.647 1.00 96.32 1139 ARG C N 1
ATOM 7310 C CA . ARG C 1 316 ? 35.635 44.118 175.005 1.00 97.75 1139 ARG C CA 1
ATOM 7311 C C . ARG C 1 316 ? 34.387 44.977 175.198 1.00 97.87 1139 ARG C C 1
ATOM 7312 O O . ARG C 1 316 ? 33.482 44.612 175.946 1.00 98.69 1139 ARG C O 1
ATOM 7320 N N . GLU C 1 317 ? 34.347 46.118 174.513 1.00 97.71 1140 GLU C N 1
ATOM 7321 C CA . GLU C 1 317 ? 33.219 47.040 174.602 1.00 97.74 1140 GLU C CA 1
ATOM 7322 C C . GLU C 1 317 ? 31.895 46.344 174.314 1.00 98.83 1140 GLU C C 1
ATOM 7323 O O . GLU C 1 317 ? 30.935 46.483 175.068 1.00 98.34 1140 GLU C O 1
ATOM 7329 N N . THR C 1 318 ? 31.849 45.597 173.216 1.00 100.66 1141 THR C N 1
ATOM 7330 C CA . THR C 1 318 ? 30.635 44.895 172.829 1.00 102.85 1141 THR C CA 1
ATOM 7331 C C . THR C 1 318 ? 30.091 44.034 173.969 1.00 105.33 1141 THR C C 1
ATOM 7332 O O . THR C 1 318 ? 28.937 43.607 173.936 1.00 105.73 1141 THR C O 1
ATOM 7336 N N . GLU C 1 319 ? 30.915 43.788 174.984 1.00 108.07 1142 GLU C N 1
ATOM 7337 C CA . GLU C 1 319 ? 30.472 42.999 176.128 1.00 111.13 1142 GLU C CA 1
ATOM 7338 C C . GLU C 1 319 ? 29.782 43.925 177.128 1.00 112.77 1142 GLU C C 1
ATOM 7339 O O . GLU C 1 319 ? 28.811 43.538 177.780 1.00 112.48 1142 GLU C O 1
ATOM 7345 N N . GLU C 1 320 ? 30.291 45.149 177.247 1.00 115.15 1143 GLU C N 1
ATOM 7346 C CA . GLU C 1 320 ? 29.697 46.139 178.140 1.00 118.06 1143 GLU C CA 1
ATOM 7347 C C . GLU C 1 320 ? 28.284 46.396 177.636 1.00 119.80 1143 GLU C C 1
ATOM 7348 O O . GLU C 1 320 ? 27.359 46.617 178.416 1.00 119.27 1143 GLU C O 1
ATOM 7354 N N . LYS C 1 321 ? 28.136 46.361 176.316 1.00 122.48 1144 LYS C N 1
ATOM 7355 C CA . LYS C 1 321 ? 26.850 46.568 175.668 1.00 125.57 1144 LYS C CA 1
ATOM 7356 C C . LYS C 1 321 ? 26.104 45.237 175.677 1.00 128.23 1144 LYS C C 1
ATOM 7357 O O . LYS C 1 321 ? 25.511 44.825 174.678 1.00 127.94 1144 LYS C O 1
ATOM 7363 N N . MET C 1 322 ? 26.158 44.564 176.820 1.00 131.71 1145 MET C N 1
ATOM 7364 C CA . MET C 1 322 ? 25.499 43.280 176.995 1.00 135.55 1145 MET C CA 1
ATOM 7365 C C . MET C 1 322 ? 25.166 43.108 178.470 1.00 137.11 1145 MET C C 1
ATOM 7366 O O . MET C 1 322 ? 24.121 42.559 178.816 1.00 137.61 1145 MET C O 1
ATOM 7371 N N . ARG C 1 323 ? 26.055 43.593 179.334 1.00 139.16 1146 ARG C N 1
ATOM 7372 C CA . ARG C 1 323 ? 25.851 43.495 180.776 1.00 140.86 1146 ARG C CA 1
ATOM 7373 C C . ARG C 1 323 ? 24.763 44.457 181.236 1.00 141.76 1146 ARG C C 1
ATOM 7374 O O . ARG C 1 323 ? 23.952 44.123 182.102 1.00 142.18 1146 ARG C O 1
ATOM 7382 N N . ARG C 1 324 ? 24.756 45.655 180.660 1.00 142.32 1147 ARG C N 1
ATOM 7383 C CA . ARG C 1 324 ? 23.764 46.663 181.011 1.00 142.97 1147 ARG C CA 1
ATOM 7384 C C . ARG C 1 324 ? 22.411 46.273 180.421 1.00 142.80 1147 ARG C C 1
ATOM 7385 O O . ARG C 1 324 ? 21.405 46.220 181.130 1.00 142.65 1147 ARG C O 1
ATOM 7393 N N . ALA C 1 325 ? 22.396 46.004 179.119 1.00 142.09 1148 ALA C N 1
ATOM 7394 C CA . ALA C 1 325 ? 21.174 45.629 178.415 1.00 142.21 1148 ALA C CA 1
ATOM 7395 C C . ALA C 1 325 ? 20.442 44.460 179.069 1.00 142.41 1148 ALA C C 1
ATOM 7396 O O . ALA C 1 325 ? 19.265 44.224 178.791 1.00 142.36 1148 ALA C O 1
ATOM 7398 N N . LYS C 1 326 ? 21.136 43.734 179.940 1.00 143.43 1149 LYS C N 1
ATOM 7399 C CA . LYS C 1 326 ? 20.546 42.583 180.615 1.00 143.97 1149 LYS C CA 1
ATOM 7400 C C . LYS C 1 326 ? 19.985 42.926 181.996 1.00 145.15 1149 LYS C C 1
ATOM 7401 O O . LYS C 1 326 ? 19.201 42.162 182.559 1.00 144.48 1149 LYS C O 1
ATOM 7407 N N . LEU C 1 327 ? 20.385 44.074 182.538 1.00 145.98 1150 LEU C N 1
ATOM 7408 C CA . LEU C 1 327 ? 19.916 44.499 183.855 1.00 146.26 1150 LEU C CA 1
ATOM 7409 C C . LEU C 1 327 ? 19.187 45.842 183.823 1.00 146.85 1150 LEU C C 1
ATOM 7410 O O . LEU C 1 327 ? 18.055 45.902 184.351 1.00 147.79 1150 LEU C O 1
ATOM 7415 N N . LYS D 1 7 ? 61.846 67.988 178.566 1.00 109.13 830 LYS D N 1
ATOM 7416 C CA . LYS D 1 7 ? 62.198 69.412 178.833 1.00 109.21 830 LYS D CA 1
ATOM 7417 C C . LYS D 1 7 ? 61.005 70.309 178.532 1.00 108.76 830 LYS D C 1
ATOM 7418 O O . LYS D 1 7 ? 60.185 69.990 177.671 1.00 109.43 830 LYS D O 1
ATOM 7424 N N . GLU D 1 8 ? 60.912 71.431 179.242 1.00 107.50 831 GLU D N 1
ATOM 7425 C CA . GLU D 1 8 ? 59.803 72.364 179.059 1.00 106.03 831 GLU D CA 1
ATOM 7426 C C . GLU D 1 8 ? 60.129 73.492 178.087 1.00 103.32 831 GLU D C 1
ATOM 7427 O O . GLU D 1 8 ? 61.294 73.814 177.856 1.00 102.61 831 GLU D O 1
ATOM 7433 N N . LEU D 1 9 ? 59.083 74.090 177.525 1.00 100.39 832 LEU D N 1
ATOM 7434 C CA . LEU D 1 9 ? 59.237 75.194 176.585 1.00 97.39 832 LEU D CA 1
ATOM 7435 C C . LEU D 1 9 ? 59.172 76.515 177.336 1.00 95.53 832 LEU D C 1
ATOM 7436 O O . LEU D 1 9 ? 58.318 76.709 178.200 1.00 94.87 832 LEU D O 1
ATOM 7441 N N . LYS D 1 10 ? 60.076 77.424 176.999 1.00 93.86 833 LYS D N 1
ATOM 7442 C CA . LYS D 1 10 ? 60.117 78.719 177.655 1.00 92.76 833 LYS D CA 1
ATOM 7443 C C . LYS D 1 10 ? 59.780 79.869 176.710 1.00 91.93 833 LYS D C 1
ATOM 7444 O O . LYS D 1 10 ? 59.571 81.000 177.147 1.00 91.45 833 LYS D O 1
ATOM 7450 N N . VAL D 1 11 ? 59.713 79.570 175.416 1.00 91.78 834 VAL D N 1
ATOM 7451 C CA . VAL D 1 11 ? 59.409 80.582 174.410 1.00 91.27 834 VAL D CA 1
ATOM 7452 C C . VAL D 1 11 ? 58.443 80.053 173.356 1.00 92.77 834 VAL D C 1
ATOM 7453 O O . VAL D 1 11 ? 57.300 80.498 173.264 1.00 92.30 834 VAL D O 1
ATOM 7457 N N . LEU D 1 12 ? 58.915 79.102 172.559 1.00 95.51 835 LEU D N 1
ATOM 7458 C CA . LEU D 1 12 ? 58.106 78.518 171.500 1.00 97.60 835 LEU D CA 1
ATOM 7459 C C . LEU D 1 12 ? 56.738 78.059 171.976 1.00 99.30 835 LEU D C 1
ATOM 7460 O O . LEU D 1 12 ? 56.571 77.633 173.118 1.00 99.66 835 LEU D O 1
ATOM 7465 N N . ASP D 1 13 ? 55.764 78.152 171.079 1.00 101.27 836 ASP D N 1
ATOM 7466 C CA . ASP D 1 13 ? 54.395 77.760 171.373 1.00 103.13 836 ASP D CA 1
ATOM 7467 C C . ASP D 1 13 ? 54.103 76.352 170.860 1.00 104.73 836 ASP D C 1
ATOM 7468 O O . ASP D 1 13 ? 54.485 75.991 169.747 1.00 104.93 836 ASP D O 1
ATOM 7473 N N . SER D 1 14 ? 53.432 75.569 171.698 1.00 107.08 837 SER D N 1
ATOM 7474 C CA . SER D 1 14 ? 53.044 74.188 171.411 1.00 108.84 837 SER D CA 1
ATOM 7475 C C . SER D 1 14 ? 53.386 73.621 170.029 1.00 110.23 837 SER D C 1
ATOM 7476 O O . SER D 1 14 ? 54.464 73.062 169.830 1.00 110.61 837 SER D O 1
ATOM 7479 N N . LYS D 1 15 ? 52.455 73.757 169.087 1.00 112.06 838 LYS D N 1
ATOM 7480 C CA . LYS D 1 15 ? 52.632 73.240 167.731 1.00 113.54 838 LYS D CA 1
ATOM 7481 C C . LYS D 1 15 ? 53.918 73.687 167.044 1.00 113.99 838 LYS D C 1
ATOM 7482 O O . LYS D 1 15 ? 54.570 72.888 166.371 1.00 113.99 838 LYS D O 1
ATOM 7488 N N . THR D 1 16 ? 54.282 74.956 167.202 1.00 113.91 839 THR D N 1
ATOM 7489 C CA . THR D 1 16 ? 55.506 75.467 166.590 1.00 113.86 839 THR D CA 1
ATOM 7490 C C . THR D 1 16 ? 56.681 74.585 166.992 1.00 114.76 839 THR D C 1
ATOM 7491 O O . THR D 1 16 ? 57.464 74.149 166.146 1.00 114.32 839 THR D O 1
ATOM 7495 N N . ALA D 1 17 ? 56.794 74.329 168.291 1.00 115.92 840 ALA D N 1
ATOM 7496 C CA . ALA D 1 17 ? 57.859 73.484 168.811 1.00 116.84 840 ALA D CA 1
ATOM 7497 C C . ALA D 1 17 ? 57.652 72.078 168.265 1.00 116.84 840 ALA D C 1
ATOM 7498 O O . ALA D 1 17 ? 58.610 71.372 167.951 1.00 117.33 840 ALA D O 1
ATOM 7500 N N . GLN D 1 18 ? 56.387 71.685 168.152 1.00 116.94 841 GLN D N 1
ATOM 7501 C CA . GLN D 1 18 ? 56.028 70.369 167.640 1.00 116.51 841 GLN D CA 1
ATOM 7502 C C . GLN D 1 18 ? 56.634 70.139 166.258 1.00 114.76 841 GLN D C 1
ATOM 7503 O O . GLN D 1 18 ? 57.219 69.087 165.992 1.00 114.22 841 GLN D O 1
ATOM 7509 N N . ASN D 1 19 ? 56.501 71.134 165.386 1.00 111.81 842 ASN D N 1
ATOM 7510 C CA . ASN D 1 19 ? 57.021 71.041 164.030 1.00 108.81 842 ASN D CA 1
ATOM 7511 C C . ASN D 1 19 ? 58.541 71.053 163.950 1.00 106.99 842 ASN D C 1
ATOM 7512 O O . ASN D 1 19 ? 59.131 70.249 163.229 1.00 106.57 842 ASN D O 1
ATOM 7517 N N . LEU D 1 20 ? 59.177 71.964 164.679 1.00 104.85 843 LEU D N 1
ATOM 7518 C CA . LEU D 1 20 ? 60.634 72.043 164.663 1.00 103.18 843 LEU D CA 1
ATOM 7519 C C . LEU D 1 20 ? 61.264 70.736 165.129 1.00 101.84 843 LEU D C 1
ATOM 7520 O O . LEU D 1 20 ? 62.261 70.277 164.565 1.00 101.15 843 LEU D O 1
ATOM 7525 N N . SER D 1 21 ? 60.677 70.141 166.161 1.00 101.31 844 SER D N 1
ATOM 7526 C CA . SER D 1 21 ? 61.176 68.882 166.693 1.00 100.90 844 SER D CA 1
ATOM 7527 C C . SER D 1 21 ? 61.276 67.896 165.531 1.00 99.75 844 SER D C 1
ATOM 7528 O O . SER D 1 21 ? 62.310 67.260 165.324 1.00 99.71 844 SER D O 1
ATOM 7531 N N . ILE D 1 22 ? 60.194 67.796 164.765 1.00 99.02 845 ILE D N 1
ATOM 7532 C CA . ILE D 1 22 ? 60.127 66.905 163.611 1.00 97.49 845 ILE D CA 1
ATOM 7533 C C . ILE D 1 22 ? 61.152 67.312 162.558 1.00 97.55 845 ILE D C 1
ATOM 7534 O O . ILE D 1 22 ? 62.127 66.601 162.315 1.00 97.51 845 ILE D O 1
ATOM 7539 N N . PHE D 1 23 ? 60.907 68.464 161.938 1.00 97.15 846 PHE D N 1
ATOM 7540 C CA . PHE D 1 23 ? 61.769 69.009 160.893 1.00 96.74 846 PHE D CA 1
ATOM 7541 C C . PHE D 1 23 ? 63.254 68.779 161.141 1.00 97.57 846 PHE D C 1
ATOM 7542 O O . PHE D 1 23 ? 63.935 68.137 160.342 1.00 97.73 846 PHE D O 1
ATOM 7550 N N . LEU D 1 24 ? 63.753 69.309 162.249 1.00 98.51 847 LEU D N 1
ATOM 7551 C CA . LEU D 1 24 ? 65.159 69.164 162.588 1.00 98.94 847 LEU D CA 1
ATOM 7552 C C . LEU D 1 24 ? 65.568 67.704 162.766 1.00 99.64 847 LEU D C 1
ATOM 7553 O O . LEU D 1 24 ? 66.692 67.325 162.434 1.00 99.80 847 LEU D O 1
ATOM 7558 N N . GLY D 1 25 ? 64.652 66.890 163.284 1.00 100.62 848 GLY D N 1
ATOM 7559 C CA . GLY D 1 25 ? 64.937 65.480 163.498 1.00 101.33 848 GLY D CA 1
ATOM 7560 C C . GLY D 1 25 ? 65.213 64.715 162.216 1.00 102.03 848 GLY D C 1
ATOM 7561 O O . GLY D 1 25 ? 66.276 64.110 162.056 1.00 101.95 848 GLY D O 1
ATOM 7562 N N . SER D 1 26 ? 64.249 64.731 161.301 1.00 102.58 849 SER D N 1
ATOM 7563 C CA . SER D 1 26 ? 64.402 64.049 160.023 1.00 102.93 849 SER D CA 1
ATOM 7564 C C . SER D 1 26 ? 65.390 64.833 159.162 1.00 102.62 849 SER D C 1
ATOM 7565 O O . SER D 1 26 ? 65.657 64.482 158.012 1.00 102.67 849 SER D O 1
ATOM 7568 N N . PHE D 1 27 ? 65.923 65.902 159.744 1.00 102.03 850 PHE D N 1
ATOM 7569 C CA . PHE D 1 27 ? 66.898 66.766 159.088 1.00 101.11 850 PHE D CA 1
ATOM 7570 C C . PHE D 1 27 ? 68.285 66.245 159.458 1.00 99.62 850 PHE D C 1
ATOM 7571 O O . PHE D 1 27 ? 69.171 66.129 158.606 1.00 99.44 850 PHE D O 1
ATOM 7579 N N . ARG D 1 28 ? 68.451 65.932 160.741 1.00 97.64 851 ARG D N 1
ATOM 7580 C CA . ARG D 1 28 ? 69.702 65.404 161.279 1.00 95.21 851 ARG D CA 1
ATOM 7581 C C . ARG D 1 28 ? 70.893 66.244 160.820 1.00 93.35 851 ARG D C 1
ATOM 7582 O O . ARG D 1 28 ? 71.506 65.960 159.789 1.00 93.37 851 ARG D O 1
ATOM 7590 N N . MET D 1 29 ? 71.206 67.282 161.591 1.00 91.09 852 MET D N 1
ATOM 7591 C CA . MET D 1 29 ? 72.318 68.181 161.285 1.00 89.05 852 MET D CA 1
ATOM 7592 C C . MET D 1 29 ? 72.545 69.200 162.401 1.00 86.58 852 MET D C 1
ATOM 7593 O O . MET D 1 29 ? 71.641 69.969 162.749 1.00 86.36 852 MET D O 1
ATOM 7598 N N . PRO D 1 30 ? 73.764 69.219 162.975 1.00 83.75 853 PRO D N 1
ATOM 7599 C CA . PRO D 1 30 ? 74.126 70.143 164.055 1.00 81.80 853 PRO D CA 1
ATOM 7600 C C . PRO D 1 30 ? 73.622 71.557 163.776 1.00 79.55 853 PRO D C 1
ATOM 7601 O O . PRO D 1 30 ? 73.831 72.093 162.686 1.00 79.48 853 PRO D O 1
ATOM 7605 N N . TYR D 1 31 ? 72.959 72.154 164.763 1.00 76.83 854 TYR D N 1
ATOM 7606 C CA . TYR D 1 31 ? 72.409 73.496 164.613 1.00 74.12 854 TYR D CA 1
ATOM 7607 C C . TYR D 1 31 ? 73.462 74.502 164.186 1.00 72.22 854 TYR D C 1
ATOM 7608 O O . TYR D 1 31 ? 73.183 75.418 163.413 1.00 70.95 854 TYR D O 1
ATOM 7617 N N . GLN D 1 32 ? 74.679 74.321 164.683 1.00 70.96 855 GLN D N 1
ATOM 7618 C CA . GLN D 1 32 ? 75.770 75.213 164.336 1.00 70.64 855 GLN D CA 1
ATOM 7619 C C . GLN D 1 32 ? 76.132 75.081 162.859 1.00 70.41 855 GLN D C 1
ATOM 7620 O O . GLN D 1 32 ? 76.541 76.055 162.218 1.00 70.43 855 GLN D O 1
ATOM 7626 N N . GLU D 1 33 ? 75.976 73.875 162.322 1.00 70.38 856 GLU D N 1
ATOM 7627 C CA . GLU D 1 33 ? 76.292 73.614 160.923 1.00 71.44 856 GLU D CA 1
ATOM 7628 C C . GLU D 1 33 ? 75.253 74.309 160.049 1.00 69.60 856 GLU D C 1
ATOM 7629 O O . GLU D 1 33 ? 75.578 74.893 159.014 1.00 69.64 856 GLU D O 1
ATOM 7635 N N . ILE D 1 34 ? 73.999 74.249 160.479 1.00 67.08 857 ILE D N 1
ATOM 7636 C CA . ILE D 1 34 ? 72.919 74.887 159.749 1.00 64.63 857 ILE D CA 1
ATOM 7637 C C . ILE D 1 34 ? 73.210 76.380 159.675 1.00 65.19 857 ILE D C 1
ATOM 7638 O O . ILE D 1 34 ? 73.072 77.006 158.619 1.00 64.35 857 ILE D O 1
ATOM 7643 N N . LYS D 1 35 ? 73.628 76.946 160.803 1.00 65.57 858 LYS D N 1
ATOM 7644 C CA . LYS D 1 35 ? 73.949 78.364 160.865 1.00 66.24 858 LYS D CA 1
ATOM 7645 C C . LYS D 1 35 ? 75.034 78.730 159.850 1.00 66.57 858 LYS D C 1
ATOM 7646 O O . LYS D 1 35 ? 74.861 79.636 159.025 1.00 66.04 858 LYS D O 1
ATOM 7652 N N . ASN D 1 36 ? 76.151 78.015 159.907 1.00 66.47 859 ASN D N 1
ATOM 7653 C CA . ASN D 1 36 ? 77.260 78.287 159.006 1.00 67.01 859 ASN D CA 1
ATOM 7654 C C . ASN D 1 36 ? 76.915 78.021 157.548 1.00 65.73 859 ASN D C 1
ATOM 7655 O O . ASN D 1 36 ? 77.428 78.698 156.656 1.00 65.69 859 ASN D O 1
ATOM 7660 N N . VAL D 1 37 ? 76.050 77.037 157.304 1.00 64.06 860 VAL D N 1
ATOM 7661 C CA . VAL D 1 37 ? 75.624 76.729 155.942 1.00 61.93 860 VAL D CA 1
ATOM 7662 C C . VAL D 1 37 ? 74.817 77.922 155.435 1.00 62.05 860 VAL D C 1
ATOM 7663 O O . VAL D 1 37 ? 74.984 78.348 154.293 1.00 62.47 860 VAL D O 1
ATOM 7667 N N . ILE D 1 38 ? 73.956 78.468 156.294 1.00 61.97 861 ILE D N 1
ATOM 7668 C CA . ILE D 1 38 ? 73.138 79.624 155.928 1.00 62.80 861 ILE D CA 1
ATOM 7669 C C . ILE D 1 38 ? 73.982 80.874 155.735 1.00 63.49 861 ILE D C 1
ATOM 7670 O O . ILE D 1 38 ? 73.711 81.673 154.845 1.00 63.14 861 ILE D O 1
ATOM 7675 N N . LEU D 1 39 ? 74.996 81.042 156.581 1.00 65.69 862 LEU D N 1
ATOM 7676 C CA . LEU D 1 39 ? 75.877 82.207 156.514 1.00 66.27 862 LEU D CA 1
ATOM 7677 C C . LEU D 1 39 ? 76.759 82.229 155.271 1.00 66.97 862 LEU D C 1
ATOM 7678 O O . LEU D 1 39 ? 76.747 83.197 154.511 1.00 67.78 862 LEU D O 1
ATOM 7683 N N . GLU D 1 40 ? 77.525 81.163 155.067 1.00 67.03 863 GLU D N 1
ATOM 7684 C CA . GLU D 1 40 ? 78.419 81.069 153.914 1.00 67.16 863 GLU D CA 1
ATOM 7685 C C . GLU D 1 40 ? 77.651 80.796 152.624 1.00 66.05 863 GLU D C 1
ATOM 7686 O O . GLU D 1 40 ? 78.207 80.903 151.532 1.00 65.17 863 GLU D O 1
ATOM 7692 N N . VAL D 1 41 ? 76.375 80.440 152.754 1.00 65.25 864 VAL D N 1
ATOM 7693 C CA . VAL D 1 41 ? 75.554 80.119 151.594 1.00 63.14 864 VAL D CA 1
ATOM 7694 C C . VAL D 1 41 ? 76.239 78.957 150.882 1.00 61.98 864 VAL D C 1
ATOM 7695 O O . VAL D 1 41 ? 76.619 79.055 149.711 1.00 61.08 864 VAL D O 1
ATOM 7699 N N . ASN D 1 42 ? 76.404 77.865 151.626 1.00 60.41 865 ASN D N 1
ATOM 7700 C CA . ASN D 1 42 ? 77.042 76.646 151.136 1.00 59.92 865 ASN D CA 1
ATOM 7701 C C . ASN D 1 42 ? 76.131 75.962 150.119 1.00 60.02 865 ASN D C 1
ATOM 7702 O O . ASN D 1 42 ? 75.117 75.364 150.485 1.00 59.94 865 ASN D O 1
ATOM 7707 N N . GLU D 1 43 ? 76.504 76.041 148.846 1.00 60.54 866 GLU D N 1
ATOM 7708 C CA . GLU D 1 43 ? 75.708 75.455 147.776 1.00 60.66 866 GLU D CA 1
ATOM 7709 C C . GLU D 1 43 ? 75.862 73.938 147.660 1.00 58.38 866 GLU D C 1
ATOM 7710 O O . GLU D 1 43 ? 75.212 73.299 146.832 1.00 58.97 866 GLU D O 1
ATOM 7716 N N . ALA D 1 44 ? 76.716 73.366 148.503 1.00 54.26 867 ALA D N 1
ATOM 7717 C CA . ALA D 1 44 ? 76.926 71.922 148.522 1.00 52.43 86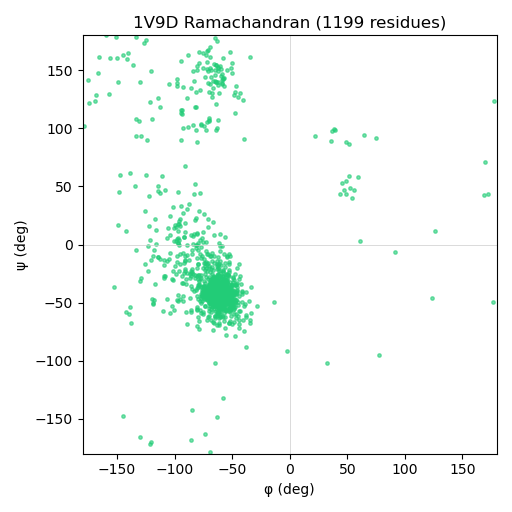7 ALA D CA 1
ATOM 7718 C C . ALA D 1 44 ? 75.925 71.309 149.499 1.00 51.70 867 ALA D C 1
ATOM 7719 O O . ALA D 1 44 ? 75.791 70.084 149.582 1.00 50.67 867 ALA D O 1
ATOM 7721 N N . VAL D 1 45 ? 75.239 72.170 150.250 1.00 50.11 868 VAL D N 1
ATOM 7722 C CA . VAL D 1 45 ? 74.238 71.717 151.204 1.00 49.59 868 VAL D CA 1
ATOM 7723 C C . VAL D 1 45 ? 72.868 72.291 150.861 1.00 51.14 868 VAL D C 1
ATOM 7724 O O . VAL D 1 45 ? 71.882 71.568 150.829 1.00 54.87 868 VAL D O 1
ATOM 7728 N N . LEU D 1 46 ? 72.812 73.590 150.590 1.00 51.44 869 LEU D N 1
ATOM 7729 C CA . LEU D 1 46 ? 71.548 74.254 150.286 1.00 51.52 869 LEU D CA 1
ATOM 7730 C C . LEU D 1 46 ? 70.833 73.827 149.008 1.00 51.06 869 LEU D C 1
ATOM 7731 O O . LEU D 1 46 ? 71.463 73.604 147.974 1.00 52.35 869 LEU D O 1
ATOM 7736 N N . THR D 1 47 ? 69.507 73.733 149.108 1.00 49.65 870 THR D N 1
ATOM 7737 C CA . THR D 1 47 ? 68.622 73.375 147.996 1.00 49.55 870 THR D CA 1
ATOM 7738 C C . THR D 1 47 ? 67.353 74.220 148.109 1.00 50.05 870 THR D C 1
ATOM 7739 O O . THR D 1 47 ? 67.040 74.730 149.186 1.00 50.52 870 THR D O 1
ATOM 7743 N N . GLU D 1 48 ? 66.619 74.354 147.010 1.00 50.75 871 GLU D N 1
ATOM 7744 C CA . GLU D 1 48 ? 65.392 75.138 147.013 1.00 53.02 871 GLU D CA 1
ATOM 7745 C C . GLU D 1 48 ? 64.510 74.745 148.194 1.00 54.50 871 GLU D C 1
ATOM 7746 O O . GLU D 1 48 ? 64.202 75.577 149.049 1.00 55.67 871 GLU D O 1
ATOM 7752 N N . SER D 1 49 ? 64.118 73.477 148.256 1.00 54.85 872 SER D N 1
ATOM 7753 C CA . SER D 1 49 ? 63.249 73.017 149.336 1.00 56.90 872 SER D CA 1
ATOM 7754 C C . SER D 1 49 ? 63.829 73.258 150.733 1.00 56.92 872 SER D C 1
ATOM 7755 O O . SER D 1 49 ? 63.123 73.724 151.629 1.00 56.41 872 SER D O 1
ATOM 7758 N N . MET D 1 50 ? 65.107 72.946 150.923 1.00 57.62 873 MET D N 1
ATOM 7759 C CA . MET D 1 50 ? 65.727 73.147 152.226 1.00 57.82 873 MET D CA 1
ATOM 7760 C C . MET D 1 50 ? 65.505 74.581 152.717 1.00 58.57 873 MET D C 1
ATOM 7761 O O . MET D 1 50 ? 65.226 74.808 153.894 1.00 57.33 873 MET D O 1
ATOM 7766 N N . ILE D 1 51 ? 65.636 75.547 151.813 1.00 57.57 874 ILE D N 1
ATOM 7767 C CA . ILE D 1 51 ? 65.421 76.943 152.166 1.00 59.18 874 ILE D CA 1
ATOM 7768 C C . ILE D 1 51 ? 63.927 77.207 152.408 1.00 59.28 874 ILE D C 1
ATOM 7769 O O . ILE D 1 51 ? 63.559 77.904 153.354 1.00 59.25 874 ILE D O 1
ATOM 7774 N N . GLN D 1 52 ? 63.071 76.645 151.559 1.00 59.14 875 GLN D N 1
ATOM 7775 C CA . GLN D 1 52 ? 61.631 76.824 151.709 1.00 60.47 875 GLN D CA 1
ATOM 7776 C C . GLN D 1 52 ? 61.173 76.243 153.039 1.00 61.51 875 GLN D C 1
ATOM 7777 O O . GLN D 1 52 ? 60.238 76.745 153.657 1.00 62.68 875 GLN D O 1
ATOM 7783 N N . ASN D 1 53 ? 61.844 75.188 153.486 1.00 62.94 876 ASN D N 1
ATOM 7784 C CA . ASN D 1 53 ? 61.494 74.556 154.743 1.00 64.32 876 ASN D CA 1
ATOM 7785 C C . ASN D 1 53 ? 61.982 75.348 155.940 1.00 65.56 876 ASN D C 1
ATOM 7786 O O . ASN D 1 53 ? 61.306 75.397 156.965 1.00 66.37 876 ASN D O 1
ATOM 7791 N N . LEU D 1 54 ? 63.156 75.959 155.823 1.00 66.43 877 LEU D N 1
ATOM 7792 C CA . LEU D 1 54 ? 63.679 76.757 156.923 1.00 66.57 877 LEU D CA 1
ATOM 7793 C C . LEU D 1 54 ? 62.768 77.964 157.054 1.00 66.45 877 LEU D C 1
ATOM 7794 O O . LEU D 1 54 ? 62.327 78.307 158.147 1.00 67.14 877 LEU D O 1
ATOM 7799 N N . ILE D 1 55 ? 62.476 78.593 155.922 1.00 65.37 878 ILE D N 1
ATOM 7800 C CA . ILE D 1 55 ? 61.604 79.756 155.899 1.00 65.60 878 ILE D CA 1
ATOM 7801 C C . ILE D 1 55 ? 60.235 79.421 156.492 1.00 67.06 878 ILE D C 1
ATOM 7802 O O . ILE D 1 55 ? 59.683 80.186 157.285 1.00 67.24 878 ILE D O 1
ATOM 7807 N N . LYS D 1 56 ? 59.706 78.262 156.112 1.00 68.41 879 LYS D N 1
ATOM 7808 C CA . LYS D 1 56 ? 58.398 77.816 156.573 1.00 70.71 879 LYS D CA 1
ATOM 7809 C C . LYS D 1 56 ? 58.384 77.242 157.992 1.00 71.72 879 LYS D C 1
ATOM 7810 O O . LYS D 1 56 ? 57.316 76.969 158.534 1.00 72.39 879 LYS D O 1
ATOM 7816 N N . GLN D 1 57 ? 59.553 77.057 158.597 1.00 73.01 880 GLN D N 1
ATOM 7817 C CA . GLN D 1 57 ? 59.621 76.491 159.949 1.00 74.23 880 GLN D CA 1
ATOM 7818 C C . GLN D 1 57 ? 60.287 77.416 160.969 1.00 73.60 880 GLN D C 1
ATOM 7819 O O . GLN D 1 57 ? 60.195 77.195 162.177 1.00 72.01 880 GLN D O 1
ATOM 7825 N N . MET D 1 58 ? 60.956 78.450 160.474 1.00 73.71 881 MET D N 1
ATOM 7826 C CA . MET D 1 58 ? 61.659 79.394 161.331 1.00 74.46 881 MET D CA 1
ATOM 7827 C C . MET D 1 58 ? 60.731 80.130 162.301 1.00 76.04 881 MET D C 1
ATOM 7828 O O . MET D 1 58 ? 59.693 80.673 161.904 1.00 75.48 881 MET D O 1
ATOM 7833 N N . PRO D 1 59 ? 61.095 80.152 163.594 1.00 77.15 882 PRO D N 1
ATOM 7834 C CA . PRO D 1 59 ? 60.266 80.839 164.585 1.00 77.49 882 PRO D CA 1
ATOM 7835 C C . PRO D 1 59 ? 60.170 82.316 164.230 1.00 78.00 882 PRO D C 1
ATOM 7836 O O . PRO D 1 59 ? 61.060 82.863 163.577 1.00 78.04 882 PRO D O 1
ATOM 7840 N N . GLU D 1 60 ? 59.084 82.952 164.653 1.00 78.74 883 GLU D N 1
ATOM 7841 C CA . GLU D 1 60 ? 58.874 84.373 164.399 1.00 78.65 883 GLU D CA 1
ATOM 7842 C C . GLU D 1 60 ? 60.022 85.171 165.013 1.00 77.59 883 GLU D C 1
ATOM 7843 O O . GLU D 1 60 ? 60.558 84.795 166.057 1.00 77.47 883 GLU D O 1
ATOM 7849 N N . PRO D 1 61 ? 60.412 86.288 164.376 1.00 77.55 884 PRO D N 1
ATOM 7850 C CA . PRO D 1 61 ? 61.511 87.111 164.902 1.00 78.32 884 PRO D CA 1
ATOM 7851 C C . PRO D 1 61 ? 61.353 87.401 166.395 1.00 79.97 884 PRO D C 1
ATOM 7852 O O . PRO D 1 61 ? 62.291 87.224 167.174 1.00 80.17 884 PRO D O 1
ATOM 7856 N N . GLU D 1 62 ? 60.158 87.840 166.782 1.00 81.45 885 GLU D N 1
ATOM 7857 C CA . GLU D 1 62 ? 59.861 88.157 168.174 1.00 82.84 885 GLU D CA 1
ATOM 7858 C C . GLU D 1 62 ? 60.185 86.977 169.085 1.00 82.13 885 GLU D C 1
ATOM 7859 O O . GLU D 1 62 ? 60.592 87.161 170.229 1.00 82.91 885 GLU D O 1
ATOM 7865 N N . GLN D 1 63 ? 60.005 85.764 168.573 1.00 81.74 886 GLN D N 1
ATOM 7866 C CA . GLN D 1 63 ? 60.289 84.564 169.350 1.00 80.80 886 GLN D CA 1
ATOM 7867 C C . GLN D 1 63 ? 61.793 84.325 169.414 1.00 79.56 886 GLN D C 1
ATOM 7868 O O . GLN D 1 63 ? 62.319 83.881 170.434 1.00 78.91 886 GLN D O 1
ATOM 7874 N N . LEU D 1 64 ? 62.487 84.621 168.321 1.00 78.80 887 LEU D N 1
ATOM 7875 C CA . LEU D 1 64 ? 63.930 84.427 168.287 1.00 78.33 887 LEU D CA 1
ATOM 7876 C C . LEU D 1 64 ? 64.611 85.400 169.247 1.00 78.75 887 LEU D C 1
ATOM 7877 O O . LEU D 1 64 ? 65.618 85.063 169.873 1.00 79.19 887 LEU D O 1
ATOM 7882 N N . LYS D 1 65 ? 64.044 86.599 169.372 1.00 78.97 888 LYS D N 1
ATOM 7883 C CA . LYS D 1 65 ? 64.583 87.621 170.266 1.00 79.07 888 LYS D CA 1
ATOM 7884 C C . LYS D 1 65 ? 64.417 87.131 171.700 1.00 78.90 888 LYS D C 1
ATOM 7885 O O . LYS D 1 65 ? 65.287 87.336 172.543 1.00 78.88 888 LYS D O 1
ATOM 7891 N N . MET D 1 66 ? 63.296 86.472 171.963 1.00 79.41 889 MET D N 1
ATOM 7892 C CA . MET D 1 66 ? 63.018 85.940 173.285 1.00 81.92 889 MET D CA 1
ATOM 7893 C C . MET D 1 66 ? 63.876 84.715 173.571 1.00 83.62 889 MET D C 1
ATOM 7894 O O . MET D 1 66 ? 64.298 84.491 174.706 1.00 84.32 889 MET D O 1
ATOM 7899 N N . LEU D 1 67 ? 64.127 83.917 172.539 1.00 86.31 890 LEU D N 1
ATOM 7900 C CA . LEU D 1 67 ? 64.924 82.710 172.701 1.00 88.21 890 LEU D CA 1
ATOM 7901 C C . LEU D 1 67 ? 66.398 82.985 172.958 1.00 90.25 890 LEU D C 1
ATOM 7902 O O . LEU D 1 67 ? 67.076 82.192 173.607 1.00 89.51 890 LEU D O 1
ATOM 7907 N N . SER D 1 68 ? 66.894 84.110 172.461 1.00 92.96 891 SER D N 1
ATOM 7908 C CA . SER D 1 68 ? 68.298 84.455 172.649 1.00 97.21 891 SER D CA 1
ATOM 7909 C C . SER D 1 68 ? 68.527 85.277 173.912 1.00 100.82 891 SER D C 1
ATOM 7910 O O . SER D 1 68 ? 69.642 85.330 174.434 1.00 100.42 891 SER D O 1
ATOM 7913 N N . GLU D 1 69 ? 67.467 85.912 174.404 1.00 105.49 892 GLU D N 1
ATOM 7914 C CA . GLU D 1 69 ? 67.561 86.734 175.605 1.00 109.98 892 GLU D CA 1
ATOM 7915 C C . GLU D 1 69 ? 67.675 85.925 176.895 1.00 113.13 892 GLU D C 1
ATOM 7916 O O . GLU D 1 69 ? 67.294 86.396 177.967 1.00 114.10 892 GLU D O 1
ATOM 7922 N N . LEU D 1 70 ? 68.207 84.709 176.780 1.00 116.55 893 LEU D N 1
ATOM 7923 C CA . LEU D 1 70 ? 68.412 83.824 177.926 1.00 119.55 893 LEU D CA 1
ATOM 7924 C C . LEU D 1 70 ? 68.794 82.422 177.451 1.00 121.86 893 LEU D C 1
ATOM 7925 O O . LEU D 1 70 ? 68.009 81.479 177.562 1.00 122.02 893 LEU D O 1
ATOM 7930 N N . LYS D 1 71 ? 70.006 82.296 176.920 1.00 124.03 894 LYS D N 1
ATOM 7931 C CA . LYS D 1 71 ? 70.504 81.017 176.430 1.00 125.28 894 LYS D CA 1
ATOM 7932 C C . LYS D 1 71 ? 71.555 80.420 177.361 1.00 125.59 894 LYS D C 1
ATOM 7933 O O . LYS D 1 71 ? 72.159 79.392 177.048 1.00 126.00 894 LYS D O 1
ATOM 7939 N N . GLU D 1 72 ? 71.768 81.070 178.503 1.00 125.53 895 GLU D N 1
ATOM 7940 C CA . GLU D 1 72 ? 72.737 80.600 179.491 1.00 124.60 895 GLU D CA 1
ATOM 7941 C C . GLU D 1 72 ? 72.329 79.209 179.957 1.00 122.15 895 GLU D C 1
ATOM 7942 O O . GLU D 1 72 ? 73.104 78.494 180.593 1.00 121.83 895 GLU D O 1
ATOM 7948 N N . GLU D 1 73 ? 71.096 78.842 179.632 1.00 119.13 896 GLU D N 1
ATOM 7949 C CA . GLU D 1 73 ? 70.545 77.541 179.985 1.00 116.34 896 GLU D CA 1
ATOM 7950 C C . GLU D 1 73 ? 70.294 76.764 178.695 1.00 113.52 896 GLU D C 1
ATOM 7951 O O . GLU D 1 73 ? 69.238 76.162 178.516 1.00 112.93 896 GLU D O 1
ATOM 7957 N N . TYR D 1 74 ? 71.281 76.783 177.803 1.00 111.17 897 TYR D N 1
ATOM 7958 C CA . TYR D 1 74 ? 71.181 76.104 176.515 1.00 108.68 897 TYR D CA 1
ATOM 7959 C C . TYR D 1 74 ? 70.867 74.612 176.641 1.00 107.78 897 TYR D C 1
ATOM 7960 O O . TYR D 1 74 ? 69.886 74.123 176.075 1.00 107.14 897 TYR D O 1
ATOM 7969 N N . ASP D 1 75 ? 71.703 73.892 177.381 1.00 106.56 898 ASP D N 1
ATOM 7970 C CA . ASP D 1 75 ? 71.514 72.458 177.566 1.00 105.84 898 ASP D CA 1
ATOM 7971 C C . ASP D 1 75 ? 70.127 72.148 178.120 1.00 104.96 898 ASP D C 1
ATOM 7972 O O . ASP D 1 75 ? 69.592 71.064 177.897 1.00 105.31 898 ASP D O 1
ATOM 7977 N N . ASP D 1 76 ? 69.548 73.110 178.833 1.00 103.42 899 ASP D N 1
ATOM 7978 C CA . ASP D 1 76 ? 68.230 72.948 179.437 1.00 102.30 899 ASP D CA 1
ATOM 7979 C C . ASP D 1 76 ? 67.074 73.191 178.470 1.00 100.99 899 ASP D C 1
ATOM 7980 O O . ASP D 1 76 ? 65.909 73.035 178.841 1.00 101.16 899 ASP D O 1
ATOM 7985 N N . LEU D 1 77 ? 67.387 73.576 177.238 1.00 99.06 900 LEU D N 1
ATOM 7986 C CA . LEU D 1 77 ? 66.345 73.839 176.254 1.00 97.24 900 LEU D CA 1
ATOM 7987 C C . LEU D 1 77 ? 66.120 72.651 175.324 1.00 96.84 900 LEU D C 1
ATOM 7988 O O . LEU D 1 77 ? 67.068 71.961 174.939 1.00 96.79 900 LEU D O 1
ATOM 7993 N N . ALA D 1 78 ? 64.858 72.414 174.972 1.00 95.65 901 ALA D N 1
ATOM 7994 C CA . ALA D 1 78 ? 64.502 71.320 174.076 1.00 94.34 901 ALA D CA 1
ATOM 7995 C C . ALA D 1 78 ? 65.177 71.578 172.738 1.00 93.43 901 ALA D C 1
ATOM 7996 O O . ALA D 1 78 ? 65.421 72.732 172.375 1.00 93.38 901 ALA D O 1
ATOM 7998 N N . GLU D 1 79 ? 65.480 70.507 172.009 1.00 92.13 902 GLU D N 1
ATOM 7999 C CA . GLU D 1 79 ? 66.141 70.633 170.716 1.00 90.76 902 GLU D CA 1
ATOM 8000 C C . GLU D 1 79 ? 65.500 71.715 169.846 1.00 88.16 902 GLU D C 1
ATOM 8001 O O . GLU D 1 79 ? 66.195 72.430 169.121 1.00 86.97 902 GLU D O 1
ATOM 8007 N N . SER D 1 80 ? 64.178 71.843 169.933 1.00 86.09 903 SER D N 1
ATOM 8008 C CA . SER D 1 80 ? 63.455 72.843 169.154 1.00 83.86 903 SER D CA 1
ATOM 8009 C C . SER D 1 80 ? 63.908 74.255 169.518 1.00 82.69 903 SER D C 1
ATOM 8010 O O . SER D 1 80 ? 64.159 75.079 168.638 1.00 81.89 903 SER D O 1
ATOM 8013 N N . GLU D 1 81 ? 64.017 74.528 170.817 1.00 80.97 904 GLU D N 1
ATOM 8014 C CA . GLU D 1 81 ? 64.432 75.847 171.279 1.00 79.27 904 GLU D CA 1
ATOM 8015 C C . GLU D 1 81 ? 65.938 76.079 171.246 1.00 77.70 904 GLU D C 1
ATOM 8016 O O . GLU D 1 81 ? 66.387 77.231 171.246 1.00 75.33 904 GLU D O 1
ATOM 8022 N N . GLN D 1 82 ? 66.722 75.003 171.216 1.00 76.19 905 GLN D N 1
ATOM 8023 C CA . GLN D 1 82 ? 68.172 75.159 171.137 1.00 76.56 905 GLN D CA 1
ATOM 8024 C C . GLN D 1 82 ? 68.436 75.690 169.733 1.00 75.66 905 GLN D C 1
ATOM 8025 O O . GLN D 1 82 ? 69.254 76.594 169.528 1.00 75.27 905 GLN D O 1
ATOM 8031 N N . PHE D 1 83 ? 67.716 75.122 168.769 1.00 75.10 906 PHE D N 1
ATOM 8032 C CA . PHE D 1 83 ? 67.824 75.534 167.378 1.00 74.46 906 PHE D CA 1
ATOM 8033 C C . PHE D 1 83 ? 67.434 77.008 167.316 1.00 74.09 906 PHE D C 1
ATOM 8034 O O . PHE D 1 83 ? 68.075 77.809 166.628 1.00 74.12 906 PHE D O 1
ATOM 8042 N N . GLY D 1 84 ? 66.379 77.355 168.051 1.00 72.57 907 GLY D N 1
ATOM 8043 C CA . GLY D 1 84 ? 65.911 78.728 168.087 1.00 71.44 907 GLY D CA 1
ATOM 8044 C C . GLY D 1 84 ? 67.016 79.676 168.507 1.00 70.80 907 GLY D C 1
ATOM 8045 O O . GLY D 1 84 ? 67.225 80.716 167.877 1.00 68.86 907 GLY D O 1
ATOM 8046 N N . VAL D 1 85 ? 67.728 79.311 169.570 1.00 71.22 908 VAL D N 1
ATOM 8047 C CA . VAL D 1 85 ? 68.829 80.127 170.076 1.00 71.97 908 VAL D CA 1
ATOM 8048 C C . VAL D 1 85 ? 69.837 80.391 168.963 1.00 71.95 908 VAL D C 1
ATOM 8049 O O . VAL D 1 85 ? 70.150 81.543 168.647 1.00 71.58 908 VAL D O 1
ATOM 8053 N N . VAL D 1 86 ? 70.337 79.313 168.368 1.00 71.68 909 VAL D N 1
ATOM 8054 C CA . VAL D 1 86 ? 71.314 79.418 167.292 1.00 71.83 909 VAL D CA 1
ATOM 8055 C C . VAL D 1 86 ? 70.841 80.358 166.194 1.00 71.21 909 VAL D C 1
ATOM 8056 O O . VAL D 1 86 ? 71.527 81.315 165.852 1.00 71.68 909 VAL D O 1
ATOM 8060 N N . MET D 1 87 ? 69.666 80.081 165.642 1.00 71.56 910 MET D N 1
ATOM 8061 C CA . MET D 1 87 ? 69.120 80.912 164.577 1.00 72.04 910 MET D CA 1
ATOM 8062 C C . MET D 1 87 ? 68.962 82.359 165.026 1.00 72.43 910 MET D C 1
ATOM 8063 O O . MET D 1 87 ? 68.901 83.266 164.197 1.00 73.07 910 MET D O 1
ATOM 8068 N N . GLY D 1 88 ? 68.893 82.569 166.339 1.00 72.83 911 GLY D N 1
ATOM 8069 C CA . GLY D 1 88 ? 68.752 83.914 166.865 1.00 72.06 911 GLY D CA 1
ATOM 8070 C C . GLY D 1 88 ? 70.050 84.679 166.705 1.00 72.82 911 GLY D C 1
ATOM 8071 O O . GLY D 1 88 ? 70.079 85.901 166.814 1.00 73.14 911 GLY D O 1
ATOM 8072 N N . THR D 1 89 ? 71.123 83.943 166.428 1.00 73.58 912 THR D N 1
ATOM 8073 C CA . THR D 1 89 ? 72.460 84.507 166.242 1.00 74.93 912 THR D CA 1
ATOM 8074 C C . THR D 1 89 ? 72.710 85.003 164.814 1.00 75.72 912 THR D C 1
ATOM 8075 O O . THR D 1 89 ? 73.728 85.643 164.542 1.00 74.97 912 THR D O 1
ATOM 8079 N N . VAL D 1 90 ? 71.783 84.723 163.902 1.00 77.15 913 VAL D N 1
ATOM 8080 C CA . VAL D 1 90 ? 71.962 85.123 162.507 1.00 77.50 913 VAL D CA 1
ATOM 8081 C C . VAL D 1 90 ? 71.328 86.459 162.116 1.00 78.46 913 VAL D C 1
ATOM 8082 O O . VAL D 1 90 ? 70.107 86.602 162.097 1.00 78.34 913 VAL D O 1
ATOM 8086 N N . PRO D 1 91 ? 72.164 87.454 161.785 1.00 80.57 914 PRO D N 1
ATOM 8087 C CA . PRO D 1 91 ? 71.734 88.798 161.384 1.00 82.03 914 PRO D CA 1
ATOM 8088 C C . PRO D 1 91 ? 70.903 88.794 160.102 1.00 83.45 914 PRO D C 1
ATOM 8089 O O . PRO D 1 91 ? 71.237 88.103 159.141 1.00 84.70 914 PRO D O 1
ATOM 8093 N N . ARG D 1 92 ? 69.826 89.575 160.092 1.00 84.80 915 ARG D N 1
ATOM 8094 C CA . ARG D 1 92 ? 68.952 89.676 158.926 1.00 86.15 915 ARG D CA 1
ATOM 8095 C C . ARG D 1 92 ? 68.552 88.305 158.384 1.00 85.08 915 ARG D C 1
ATOM 8096 O O . ARG D 1 92 ? 68.541 88.088 157.175 1.00 84.82 915 ARG D O 1
ATOM 8104 N N . LEU D 1 93 ? 68.216 87.390 159.287 1.00 84.44 916 LEU D N 1
ATOM 8105 C CA . LEU D 1 93 ? 67.825 86.030 158.926 1.00 82.17 916 LEU D CA 1
ATOM 8106 C C . LEU D 1 93 ? 66.857 85.941 157.745 1.00 82.30 916 LEU D C 1
ATOM 8107 O O . LEU D 1 93 ? 67.238 85.519 156.655 1.00 82.85 916 LEU D O 1
ATOM 8112 N N . ARG D 1 94 ? 65.605 86.336 157.966 1.00 81.19 917 ARG D N 1
ATOM 8113 C CA . ARG D 1 94 ? 64.580 86.263 156.926 1.00 80.31 917 ARG D CA 1
ATOM 8114 C C . ARG D 1 94 ? 64.965 86.862 155.568 1.00 78.92 917 ARG D C 1
ATOM 8115 O O . ARG D 1 94 ? 64.902 86.185 154.545 1.00 78.02 917 ARG D O 1
ATOM 8123 N N . PRO D 1 95 ? 65.361 88.140 155.531 1.00 78.72 918 PRO D N 1
ATOM 8124 C CA . PRO D 1 95 ? 65.720 88.668 154.213 1.00 77.89 918 PRO D CA 1
ATOM 8125 C C . PRO D 1 95 ? 66.870 87.868 153.608 1.00 76.94 918 PRO D C 1
ATOM 8126 O O . PRO D 1 95 ? 66.895 87.611 152.404 1.00 77.01 918 PRO D O 1
ATOM 8130 N N . ARG D 1 96 ? 67.814 87.475 154.458 1.00 75.34 919 ARG D N 1
ATOM 8131 C CA . ARG D 1 96 ? 68.968 86.687 154.035 1.00 73.94 919 ARG D CA 1
ATOM 8132 C C . ARG D 1 96 ? 68.474 85.411 153.355 1.00 73.44 919 ARG D C 1
ATOM 8133 O O . ARG D 1 96 ? 68.930 85.053 152.269 1.00 73.93 919 ARG D O 1
ATOM 8141 N N . LEU D 1 97 ? 67.533 84.732 154.003 1.00 71.13 920 LEU D N 1
ATOM 8142 C CA . LEU D 1 97 ? 66.969 83.496 153.477 1.00 68.99 920 LEU D CA 1
ATOM 8143 C C . LEU D 1 97 ? 66.293 83.690 152.124 1.00 69.19 920 LEU D C 1
ATOM 8144 O O . LEU D 1 97 ? 66.474 82.877 151.218 1.00 69.68 920 LEU D O 1
ATOM 8149 N N . ASN D 1 98 ? 65.519 84.762 151.979 1.00 68.86 921 ASN D N 1
ATOM 8150 C CA . ASN D 1 98 ? 64.847 85.020 150.713 1.00 69.59 921 ASN D CA 1
ATOM 8151 C C . ASN D 1 98 ? 65.830 85.287 149.585 1.00 68.22 921 ASN D C 1
ATOM 8152 O O . ASN D 1 98 ? 65.642 84.802 148.475 1.00 69.39 921 ASN D O 1
ATOM 8157 N N . ALA D 1 99 ? 66.879 86.053 149.863 1.00 66.29 922 ALA D N 1
ATOM 8158 C CA . ALA D 1 99 ? 67.876 86.350 148.845 1.00 64.75 922 ALA D CA 1
ATOM 8159 C C . ALA D 1 99 ? 68.482 85.035 148.380 1.00 64.01 922 ALA D C 1
ATOM 8160 O O . ALA D 1 99 ? 68.735 84.839 147.192 1.00 65.06 922 ALA D O 1
ATOM 8162 N N . ILE D 1 100 ? 68.708 84.135 149.331 1.00 62.86 923 ILE D N 1
ATOM 8163 C CA . ILE D 1 100 ? 69.269 82.821 149.040 1.00 61.05 923 ILE D CA 1
ATOM 8164 C C . ILE D 1 100 ? 68.281 82.001 148.212 1.00 59.87 923 ILE D C 1
ATOM 8165 O O . ILE D 1 100 ? 68.649 81.428 147.186 1.00 59.48 923 ILE D O 1
ATOM 8170 N N . LEU D 1 101 ? 67.029 81.954 148.655 1.00 58.24 924 LEU D N 1
ATOM 8171 C CA . LEU D 1 101 ? 66.006 81.216 147.929 1.00 58.26 924 LEU D CA 1
ATOM 8172 C C . LEU D 1 101 ? 65.931 81.733 146.502 1.00 59.16 924 LEU D C 1
ATOM 8173 O O . LEU D 1 101 ? 65.870 80.959 145.544 1.00 59.90 924 LEU D O 1
ATOM 8178 N N . PHE D 1 102 ? 65.933 83.053 146.378 1.00 59.08 925 PHE D N 1
ATOM 8179 C CA . PHE D 1 102 ? 65.882 83.718 145.082 1.00 59.07 925 PHE D CA 1
ATOM 8180 C C . PHE D 1 102 ? 67.030 83.237 144.197 1.00 58.44 925 PHE D C 1
ATOM 8181 O O . PHE D 1 102 ? 66.830 82.875 143.039 1.00 58.12 925 PHE D O 1
ATOM 8189 N N . LYS D 1 103 ? 68.233 83.244 144.760 1.00 58.28 926 LYS D N 1
ATOM 8190 C CA . LYS D 1 103 ? 69.428 82.834 144.040 1.00 57.51 926 LYS D CA 1
ATOM 8191 C C . LYS D 1 103 ? 69.296 81.419 143.491 1.00 56.08 926 LYS D C 1
ATOM 8192 O O . LYS D 1 103 ? 69.743 81.135 142.384 1.00 57.28 926 LYS D O 1
ATOM 8198 N N . LEU D 1 104 ? 68.674 80.541 144.270 1.00 54.07 927 LEU D N 1
ATOM 8199 C CA . LEU D 1 104 ? 68.474 79.150 143.876 1.00 52.18 927 LEU D CA 1
ATOM 8200 C C . LEU D 1 104 ? 67.348 78.989 142.866 1.00 51.32 927 LEU D C 1
ATOM 8201 O O . LEU D 1 104 ? 67.360 78.065 142.049 1.00 50.95 927 LEU D O 1
ATOM 8206 N N . GLN D 1 105 ? 66.375 79.892 142.915 1.00 51.00 928 GLN D N 1
ATOM 8207 C CA . GLN D 1 105 ? 65.235 79.801 142.020 1.00 50.48 928 GLN D CA 1
ATOM 8208 C C . GLN D 1 105 ? 65.328 80.558 140.711 1.00 49.96 928 GLN D C 1
ATOM 8209 O O . GLN D 1 105 ? 64.800 80.102 139.692 1.00 50.03 928 GLN D O 1
ATOM 8215 N N . PHE D 1 106 ? 66.002 81.701 140.725 1.00 50.57 929 PHE D N 1
ATOM 8216 C CA . PHE D 1 106 ? 66.083 82.533 139.533 1.00 50.22 929 PHE D CA 1
ATOM 8217 C C . PHE D 1 106 ? 66.263 81.850 138.184 1.00 50.67 929 PHE D C 1
ATOM 8218 O O . PHE D 1 106 ? 65.322 81.790 137.400 1.00 53.38 929 PHE D O 1
ATOM 8226 N N . SER D 1 107 ? 67.465 81.354 137.909 1.00 50.46 930 SER D N 1
ATOM 8227 C CA . SER D 1 107 ? 67.758 80.725 136.619 1.00 50.74 930 SER D CA 1
ATOM 8228 C C . SER D 1 107 ? 66.628 79.834 136.125 1.00 50.95 930 SER D C 1
ATOM 8229 O O . SER D 1 107 ? 66.276 79.872 134.945 1.00 48.42 930 SER D O 1
ATOM 8232 N N . GLU D 1 108 ? 66.050 79.043 137.025 1.00 52.53 931 GLU D N 1
ATOM 8233 C CA . GLU D 1 108 ? 64.968 78.146 136.636 1.00 56.23 931 GLU D CA 1
ATOM 8234 C C . GLU D 1 108 ? 63.628 78.829 136.385 1.00 55.89 931 GLU D C 1
ATOM 8235 O O . GLU D 1 108 ? 62.891 78.416 135.495 1.00 53.78 931 GLU D O 1
ATOM 8241 N N . GLN D 1 109 ? 63.292 79.860 137.152 1.00 57.40 932 GLN D N 1
ATOM 8242 C CA . GLN D 1 109 ? 62.020 80.511 136.901 1.00 59.59 932 GLN D CA 1
ATOM 8243 C C . GLN D 1 109 ? 62.116 81.348 135.636 1.00 58.77 932 GLN D C 1
ATOM 8244 O O . GLN D 1 109 ? 61.103 81.741 135.065 1.00 60.81 932 GLN D O 1
ATOM 8250 N N . VAL D 1 110 ? 63.342 81.602 135.190 1.00 56.93 933 VAL D N 1
ATOM 8251 C CA . VAL D 1 110 ? 63.568 82.337 133.948 1.00 55.89 933 VAL D CA 1
ATOM 8252 C C . VAL D 1 110 ? 63.375 81.308 132.846 1.00 56.43 933 VAL D C 1
ATOM 8253 O O . VAL D 1 110 ? 62.722 81.555 131.835 1.00 56.58 933 VAL D O 1
ATOM 8257 N N . GLU D 1 111 ? 63.962 80.143 133.077 1.00 57.36 934 GLU D N 1
ATOM 8258 C CA . GLU D 1 111 ? 63.905 79.021 132.161 1.00 58.29 934 GLU D CA 1
ATOM 8259 C C . GLU D 1 111 ? 62.453 78.635 131.921 1.00 59.20 934 GLU D C 1
ATOM 8260 O O . GLU D 1 111 ? 62.103 78.146 130.849 1.00 58.80 934 GLU D O 1
ATOM 8266 N N . ASN D 1 112 ? 61.606 78.850 132.920 1.00 59.95 935 ASN D N 1
ATOM 8267 C CA . ASN D 1 112 ? 60.199 78.500 132.773 1.00 62.54 935 ASN D CA 1
ATOM 8268 C C . ASN D 1 112 ? 59.431 79.529 131.962 1.00 62.17 935 ASN D C 1
ATOM 8269 O O . ASN D 1 112 ? 58.430 79.207 131.327 1.00 63.52 935 ASN D O 1
ATOM 8274 N N . ILE D 1 113 ? 59.917 80.763 131.974 1.00 61.56 936 ILE D N 1
ATOM 8275 C CA . ILE D 1 113 ? 59.270 81.849 131.255 1.00 60.66 936 ILE D CA 1
ATOM 8276 C C . ILE D 1 113 ? 59.702 81.923 129.795 1.00 60.10 936 ILE D C 1
ATOM 8277 O O . ILE D 1 113 ? 58.874 81.820 128.890 1.00 60.22 936 ILE D O 1
ATOM 8282 N N . LYS D 1 114 ? 61.003 82.081 129.575 1.00 59.34 937 LYS D N 1
ATOM 8283 C CA . LYS D 1 114 ? 61.560 82.192 128.231 1.00 58.90 937 LYS D CA 1
ATOM 8284 C C . LYS D 1 114 ? 60.882 81.342 127.155 1.00 58.41 937 LYS D C 1
ATOM 8285 O O . LYS D 1 114 ? 60.553 81.842 126.086 1.00 59.48 937 LYS D O 1
ATOM 8291 N N . PRO D 1 115 ? 60.661 80.049 127.420 1.00 58.00 938 PRO D N 1
ATOM 8292 C CA . PRO D 1 115 ? 60.017 79.205 126.411 1.00 58.32 938 PRO D CA 1
ATOM 8293 C C . PRO D 1 115 ? 58.691 79.767 125.890 1.00 56.95 938 PRO D C 1
ATOM 8294 O O . PRO D 1 115 ? 58.459 79.786 124.684 1.00 55.84 938 PRO D O 1
ATOM 8298 N N . GLU D 1 116 ? 57.824 80.210 126.796 1.00 56.86 939 GLU D N 1
ATOM 8299 C CA . GLU D 1 116 ? 56.531 80.778 126.401 1.00 59.43 939 GLU D CA 1
ATOM 8300 C C . GLU D 1 116 ? 56.771 81.888 125.378 1.00 58.65 939 GLU D C 1
ATOM 8301 O O . GLU D 1 116 ? 56.197 81.892 124.287 1.00 56.94 939 GLU D O 1
ATOM 8307 N N . ILE D 1 117 ? 57.640 82.822 125.749 1.00 58.27 940 ILE D N 1
ATOM 8308 C CA . ILE D 1 117 ? 57.986 83.949 124.898 1.00 57.29 940 ILE D CA 1
ATOM 8309 C C . ILE D 1 117 ? 58.494 83.493 123.532 1.00 57.47 940 ILE D C 1
ATOM 8310 O O . ILE D 1 117 ? 58.051 83.990 122.497 1.00 59.38 940 ILE D O 1
ATOM 8315 N N . VAL D 1 118 ? 59.419 82.540 123.541 1.00 56.61 941 VAL D N 1
ATOM 8316 C CA . VAL D 1 118 ? 60.008 82.005 122.316 1.00 56.70 941 VAL D CA 1
ATOM 8317 C C . VAL D 1 118 ? 58.986 81.294 121.430 1.00 57.59 941 VAL D C 1
ATOM 8318 O O . VAL D 1 118 ? 59.052 81.387 120.205 1.00 57.97 941 VAL D O 1
ATOM 8322 N N . SER D 1 119 ? 58.047 80.579 122.039 1.00 58.12 942 SER D N 1
ATOM 8323 C CA . SER D 1 119 ? 57.037 79.883 121.254 1.00 60.09 942 SER D CA 1
ATOM 8324 C C . SER D 1 119 ? 56.276 80.914 120.441 1.00 61.05 942 SER D C 1
ATOM 8325 O O . SER D 1 119 ? 56.230 80.839 119.212 1.00 61.06 942 SER D O 1
ATOM 8328 N N . VAL D 1 120 ? 55.693 81.887 121.137 1.00 62.26 943 VAL D N 1
ATOM 8329 C CA . VAL D 1 120 ? 54.941 82.952 120.485 1.00 62.14 943 VAL D CA 1
ATOM 8330 C C . VAL D 1 120 ? 55.792 83.657 119.442 1.00 62.53 943 VAL D C 1
ATOM 8331 O O . VAL D 1 120 ? 55.387 83.810 118.289 1.00 62.44 943 VAL D O 1
ATOM 8335 N N . THR D 1 121 ? 56.975 84.090 119.855 1.00 61.42 944 THR D N 1
ATOM 8336 C CA . THR D 1 121 ? 57.865 84.771 118.936 1.00 61.53 944 THR D CA 1
ATOM 8337 C C . THR D 1 121 ? 58.046 83.946 117.675 1.00 62.02 944 THR D C 1
ATOM 8338 O O . THR D 1 121 ? 57.856 84.446 116.569 1.00 62.65 944 THR D O 1
ATOM 8342 N N . ALA D 1 122 ? 58.396 82.676 117.845 1.00 63.42 945 ALA D N 1
ATOM 8343 C CA . ALA D 1 122 ? 58.614 81.782 116.709 1.00 63.87 945 ALA D CA 1
ATOM 8344 C C . ALA D 1 122 ? 57.368 81.643 115.834 1.00 63.64 945 ALA D C 1
ATOM 8345 O O . ALA D 1 122 ? 57.454 81.688 114.607 1.00 62.58 945 ALA D O 1
ATOM 8347 N N . ALA D 1 123 ? 56.215 81.469 116.467 1.00 63.13 946 ALA D N 1
ATOM 8348 C CA . ALA D 1 123 ? 54.971 81.332 115.731 1.00 64.38 946 ALA D CA 1
ATOM 8349 C C . ALA D 1 123 ? 54.762 82.554 114.835 1.00 66.53 946 ALA D C 1
ATOM 8350 O O . ALA D 1 123 ? 54.554 82.412 113.623 1.00 66.02 946 ALA D O 1
ATOM 8352 N N . CYS D 1 124 ? 54.822 83.749 115.428 1.00 67.84 947 CYS D N 1
ATOM 8353 C CA . CYS D 1 124 ? 54.651 84.992 114.673 1.00 68.37 947 CYS D CA 1
ATOM 8354 C C . CYS D 1 124 ? 55.646 85.014 113.517 1.00 69.64 947 CYS D C 1
ATOM 8355 O O . CYS D 1 124 ? 55.277 85.264 112.370 1.00 70.02 947 CYS D O 1
ATOM 8358 N N . GLU D 1 125 ? 56.908 84.739 113.826 1.00 70.51 948 GLU D N 1
ATOM 8359 C CA . GLU D 1 125 ? 57.947 84.713 112.808 1.00 73.33 948 GLU D CA 1
ATOM 8360 C C . GLU D 1 125 ? 57.554 83.719 111.721 1.00 75.19 948 GLU D C 1
ATOM 8361 O O . GLU D 1 125 ? 57.568 84.044 110.534 1.00 76.02 948 GLU D O 1
ATOM 8367 N N . GLU D 1 126 ? 57.187 82.512 112.140 1.00 78.07 949 GLU D N 1
ATOM 8368 C CA . GLU D 1 126 ? 56.779 81.448 111.225 1.00 79.82 949 GLU D CA 1
ATOM 8369 C C . GLU D 1 126 ? 55.662 81.871 110.273 1.00 81.24 949 GLU D C 1
ATOM 8370 O O . GLU D 1 126 ? 55.763 81.670 109.065 1.00 79.73 949 GLU D O 1
ATOM 8376 N N . LEU D 1 127 ? 54.599 82.448 110.830 1.00 83.80 950 LEU D N 1
ATOM 8377 C CA . LEU D 1 127 ? 53.451 82.890 110.045 1.00 87.33 950 LEU D CA 1
ATOM 8378 C C . LEU D 1 127 ? 53.844 83.867 108.946 1.00 91.09 950 LEU D C 1
ATOM 8379 O O . LEU D 1 127 ? 53.652 83.597 107.759 1.00 92.04 950 LEU D O 1
ATOM 8384 N N . ARG D 1 128 ? 54.387 85.009 109.353 1.00 94.74 951 ARG D N 1
ATOM 8385 C CA . ARG D 1 128 ? 54.807 86.045 108.418 1.00 98.85 951 ARG D CA 1
ATOM 8386 C C . ARG D 1 128 ? 55.657 85.497 107.274 1.00 99.21 951 ARG D C 1
ATOM 8387 O O . ARG D 1 128 ? 55.417 85.802 106.106 1.00 99.67 951 ARG D O 1
ATOM 8395 N N . LYS D 1 129 ? 56.645 84.680 107.617 1.00 99.93 952 LYS D N 1
ATOM 8396 C CA . LYS D 1 129 ? 57.556 84.110 106.633 1.00 101.24 952 LYS D CA 1
ATOM 8397 C C . LYS D 1 129 ? 57.023 82.887 105.889 1.00 102.43 952 LYS D C 1
ATOM 8398 O O . LYS D 1 129 ? 57.712 82.341 105.023 1.00 102.29 952 LYS D O 1
ATOM 8404 N N . SER D 1 130 ? 55.802 82.461 106.215 1.00 104.03 953 SER D N 1
ATOM 8405 C CA . SER D 1 130 ? 55.206 81.290 105.563 1.00 105.51 953 SER D CA 1
ATOM 8406 C C . SER D 1 130 ? 54.456 81.652 104.291 1.00 105.70 953 SER D C 1
ATOM 8407 O O . SER D 1 130 ? 53.310 82.115 104.334 1.00 105.06 953 SER D O 1
ATOM 8410 N N . GLU D 1 131 ? 55.107 81.417 103.158 1.00 105.31 954 GLU D N 1
ATOM 8411 C CA . GLU D 1 131 ? 54.517 81.726 101.869 1.00 105.38 954 GLU D CA 1
ATOM 8412 C C . GLU D 1 131 ? 53.351 80.802 101.525 1.00 103.85 954 GLU D C 1
ATOM 8413 O O . GLU D 1 131 ? 52.322 81.257 101.024 1.00 103.38 954 GLU D O 1
ATOM 8419 N N . ASN D 1 132 ? 53.504 79.510 101.801 1.00 102.17 955 ASN D N 1
ATOM 8420 C CA . ASN D 1 132 ? 52.438 78.560 101.506 1.00 99.98 955 ASN D CA 1
ATOM 8421 C C . ASN D 1 132 ? 51.148 78.974 102.198 1.00 98.35 955 ASN D C 1
ATOM 8422 O O . ASN D 1 132 ? 50.064 78.840 101.628 1.00 98.18 955 ASN D O 1
ATOM 8427 N N . PHE D 1 133 ? 51.259 79.481 103.422 1.00 96.29 956 PHE D N 1
ATOM 8428 C CA . PHE D 1 133 ? 50.070 79.913 104.144 1.00 95.09 956 PHE D CA 1
ATOM 8429 C C . PHE D 1 133 ? 49.492 81.123 103.433 1.00 95.60 956 PHE D C 1
ATOM 8430 O O . PHE D 1 133 ? 48.279 81.330 103.422 1.00 95.85 956 PHE D O 1
ATOM 8438 N N . SER D 1 134 ? 50.374 81.925 102.847 1.00 96.34 957 SER D N 1
ATOM 8439 C CA . SER D 1 134 ? 49.960 83.116 102.118 1.00 95.76 957 SER D CA 1
ATOM 8440 C C . SER D 1 134 ? 49.166 82.661 100.891 1.00 94.43 957 SER D C 1
ATOM 8441 O O . SER D 1 134 ? 48.068 83.157 100.627 1.00 93.00 957 SER D O 1
ATOM 8444 N N . SER D 1 135 ? 49.726 81.701 100.157 1.00 93.36 958 SER D N 1
ATOM 8445 C CA . SER D 1 135 ? 49.076 81.159 98.968 1.00 92.65 958 SER D CA 1
ATOM 8446 C C . SER D 1 135 ? 47.684 80.669 99.353 1.00 93.49 958 SER D C 1
ATOM 8447 O O . SER D 1 135 ? 46.697 80.966 98.677 1.00 93.56 958 SER D O 1
ATOM 8450 N N . LEU D 1 136 ? 47.625 79.915 100.449 1.00 93.97 959 LEU D N 1
ATOM 8451 C CA . LEU D 1 136 ? 46.376 79.360 100.964 1.00 95.23 959 LEU D CA 1
ATOM 8452 C C . LEU D 1 136 ? 45.358 80.469 101.214 1.00 95.78 959 LEU D C 1
ATOM 8453 O O . LEU D 1 136 ? 44.158 80.288 101.003 1.00 95.48 959 LEU D O 1
ATOM 8458 N N . LEU D 1 137 ? 45.847 81.621 101.658 1.00 97.28 960 LEU D N 1
ATOM 8459 C CA . LEU D 1 137 ? 44.986 82.761 101.936 1.00 97.98 960 LEU D CA 1
ATOM 8460 C C . LEU D 1 137 ? 44.391 83.330 100.652 1.00 99.32 960 LEU D C 1
ATOM 8461 O O . LEU D 1 137 ? 43.266 83.831 100.651 1.00 99.13 960 LEU D O 1
ATOM 8466 N N . GLU D 1 138 ? 45.152 83.252 99.563 1.00 101.01 961 GLU D N 1
ATOM 8467 C CA . GLU D 1 138 ? 44.698 83.754 98.269 1.00 102.29 961 GLU D CA 1
ATOM 8468 C C . GLU D 1 138 ? 43.499 82.964 97.775 1.00 103.75 961 GLU D C 1
ATOM 8469 O O . GLU D 1 138 ? 42.405 83.505 97.603 1.00 104.22 961 GLU D O 1
ATOM 8475 N N . LEU D 1 139 ? 43.729 81.676 97.541 1.00 104.26 962 LEU D N 1
ATOM 8476 C CA . LEU D 1 139 ? 42.695 80.774 97.060 1.00 105.18 962 LEU D CA 1
ATOM 8477 C C . LEU D 1 139 ? 41.390 80.996 97.823 1.00 105.44 962 LEU D C 1
ATOM 8478 O O . LEU D 1 139 ? 40.300 80.803 97.280 1.00 106.08 962 LEU D O 1
ATOM 8483 N N . THR D 1 140 ? 41.510 81.422 99.077 1.00 106.07 963 THR D N 1
ATOM 8484 C CA . THR D 1 140 ? 40.350 81.686 99.922 1.00 106.73 963 THR D CA 1
ATOM 8485 C C . THR D 1 140 ? 39.439 82.723 99.271 1.00 106.38 963 THR D C 1
ATOM 8486 O O . THR D 1 140 ? 38.265 82.459 99.013 1.00 106.50 963 THR D O 1
ATOM 8490 N N . SER D 1 162 ? 41.670 85.069 110.407 1.00 134.04 985 SER D N 1
ATOM 8491 C CA . SER D 1 162 ? 41.113 84.701 111.704 1.00 134.85 985 SER D CA 1
ATOM 8492 C C . SER D 1 162 ? 39.744 84.041 111.543 1.00 135.26 985 SER D C 1
ATOM 8493 O O . SER D 1 162 ? 39.484 82.978 112.108 1.00 135.45 985 SER D O 1
ATOM 8496 N N . PHE D 1 163 ? 38.873 84.681 110.769 1.00 135.98 986 PHE D N 1
ATOM 8497 C CA . PHE D 1 163 ? 37.532 84.162 110.520 1.00 135.42 986 PHE D CA 1
ATOM 8498 C C . PHE D 1 163 ? 37.639 83.127 109.401 1.00 134.33 986 PHE D C 1
ATOM 8499 O O . PHE D 1 163 ? 36.917 83.195 108.405 1.00 134.69 986 PHE D O 1
ATOM 8507 N N . LEU D 1 164 ? 38.547 82.171 109.576 1.00 131.76 987 LEU D N 1
ATOM 8508 C CA . LEU D 1 164 ? 38.781 81.132 108.578 1.00 128.15 987 LEU D CA 1
ATOM 8509 C C . LEU D 1 164 ? 38.282 79.754 109.015 1.00 126.36 987 LEU D C 1
ATOM 8510 O O . LEU D 1 164 ? 38.191 78.833 108.201 1.00 125.67 987 LEU D O 1
ATOM 8515 N N . CYS D 1 165 ? 37.966 79.617 110.301 1.00 124.34 988 CYS D N 1
ATOM 8516 C CA . CYS D 1 165 ? 37.456 78.359 110.845 1.00 121.21 988 CYS D CA 1
ATOM 8517 C C . CYS D 1 165 ? 35.960 78.288 110.551 1.00 119.11 988 CYS D C 1
ATOM 8518 O O . CYS D 1 165 ? 35.217 77.555 111.208 1.00 118.66 988 CYS D O 1
ATOM 8521 N N . LYS D 1 166 ? 35.530 79.059 109.557 1.00 117.19 989 LYS D N 1
ATOM 8522 C CA . LYS D 1 166 ? 34.125 79.118 109.176 1.00 116.07 989 LYS D CA 1
ATOM 8523 C C . LYS D 1 166 ? 33.861 78.453 107.823 1.00 115.89 989 LYS D C 1
ATOM 8524 O O . LYS D 1 166 ? 32.718 78.129 107.505 1.00 115.24 989 LYS D O 1
ATOM 8530 N N . LEU D 1 167 ? 34.915 78.258 107.031 1.00 116.44 990 LEU D N 1
ATOM 8531 C CA . LEU D 1 167 ? 34.791 77.631 105.713 1.00 117.61 990 LEU D CA 1
ATOM 8532 C C . LEU D 1 167 ? 34.156 76.248 105.831 1.00 118.95 990 LEU D C 1
ATOM 8533 O O . LEU D 1 167 ? 33.432 75.796 104.943 1.00 118.50 990 LEU D O 1
ATOM 8538 N N . ARG D 1 168 ? 34.452 75.580 106.939 1.00 121.76 991 ARG D N 1
ATOM 8539 C CA . ARG D 1 168 ? 33.930 74.251 107.220 1.00 123.87 991 ARG D CA 1
ATOM 8540 C C . ARG D 1 168 ? 32.425 74.323 107.464 1.00 125.95 991 ARG D C 1
ATOM 8541 O O . ARG D 1 168 ? 31.714 73.327 107.331 1.00 125.66 991 ARG D O 1
ATOM 8549 N N . ASP D 1 169 ? 31.949 75.514 107.812 1.00 128.07 992 ASP D N 1
ATOM 8550 C CA . ASP D 1 169 ? 30.537 75.734 108.099 1.00 130.52 992 ASP D CA 1
ATOM 8551 C C . ASP D 1 169 ? 29.750 76.262 106.900 1.00 132.54 992 ASP D C 1
ATOM 8552 O O . ASP D 1 169 ? 28.689 76.864 107.070 1.00 132.85 992 ASP D O 1
ATOM 8557 N N . THR D 1 170 ? 30.265 76.042 105.692 1.00 134.91 993 THR D N 1
ATOM 8558 C CA . THR D 1 170 ? 29.586 76.499 104.479 1.00 137.33 993 THR D CA 1
ATOM 8559 C C . THR D 1 170 ? 29.476 75.373 103.456 1.00 138.93 993 THR D C 1
ATOM 8560 O O . THR D 1 170 ? 29.676 74.203 103.783 1.00 139.35 993 THR D O 1
ATOM 8564 N N . LYS D 1 171 ? 29.150 75.734 102.219 1.00 141.02 994 LYS D N 1
ATOM 8565 C CA . LYS D 1 171 ? 29.024 74.757 101.141 1.00 143.33 994 LYS D CA 1
ATOM 8566 C C . LYS D 1 171 ? 29.943 75.179 99.998 1.00 144.91 994 LYS D C 1
ATOM 8567 O O . LYS D 1 171 ? 30.573 76.235 100.066 1.00 144.89 994 LYS D O 1
ATOM 8573 N N . SER D 1 172 ? 30.021 74.362 98.952 1.00 146.72 995 SER D N 1
ATOM 8574 C CA . SER D 1 172 ? 30.880 74.675 97.812 1.00 148.77 995 SER D CA 1
ATOM 8575 C C . SER D 1 172 ? 30.102 74.762 96.502 1.00 149.68 995 SER D C 1
ATOM 8576 O O . SER D 1 172 ? 28.870 74.735 96.501 1.00 149.94 995 SER D O 1
ATOM 8579 N N . ALA D 1 173 ? 30.832 74.874 95.393 1.00 150.44 996 ALA D N 1
ATOM 8580 C CA . ALA D 1 173 ? 30.223 74.958 94.069 1.00 151.04 996 ALA D CA 1
ATOM 8581 C C . ALA D 1 173 ? 29.053 73.987 94.004 1.00 151.45 996 ALA D C 1
ATOM 8582 O O . ALA D 1 173 ? 27.898 74.395 93.879 1.00 151.77 996 ALA D O 1
ATOM 8584 N N . ASP D 1 174 ? 29.363 72.698 94.100 1.00 151.86 997 ASP D N 1
ATOM 8585 C CA . ASP D 1 174 ? 28.341 71.662 94.076 1.00 151.80 997 ASP D CA 1
ATOM 8586 C C . ASP D 1 174 ? 27.799 71.489 95.492 1.00 151.26 997 ASP D C 1
ATOM 8587 O O . ASP D 1 174 ? 27.652 72.463 96.230 1.00 150.77 997 ASP D O 1
ATOM 8592 N N . GLN D 1 175 ? 27.505 70.250 95.867 1.00 150.48 998 GLN D N 1
ATOM 8593 C CA . GLN D 1 175 ? 26.988 69.960 97.197 1.00 149.80 998 GLN D CA 1
ATOM 8594 C C . GLN D 1 175 ? 27.713 68.770 97.809 1.00 148.86 998 GLN D C 1
ATOM 8595 O O . GLN D 1 175 ? 28.590 68.173 97.181 1.00 148.94 998 GLN D O 1
ATOM 8601 N N . LYS D 1 176 ? 27.343 68.433 99.039 1.00 147.67 999 LYS D N 1
ATOM 8602 C CA . LYS D 1 176 ? 27.948 67.310 99.745 1.00 145.88 999 LYS D CA 1
ATOM 8603 C C . LYS D 1 176 ? 29.466 67.483 99.803 1.00 144.23 999 LYS D C 1
ATOM 8604 O O . LYS D 1 176 ? 30.218 66.550 99.518 1.00 144.23 999 LYS D O 1
ATOM 8610 N N . MET D 1 177 ? 29.908 68.685 100.165 1.00 142.07 1000 MET D N 1
ATOM 8611 C CA . MET D 1 177 ? 31.332 68.999 100.268 1.00 138.67 1000 MET D CA 1
ATOM 8612 C C . MET D 1 177 ? 31.552 70.434 100.732 1.00 136.58 1000 MET D C 1
ATOM 8613 O O . MET D 1 177 ? 31.431 71.372 99.945 1.00 136.75 1000 MET D O 1
ATOM 8618 N N . THR D 1 178 ? 31.882 70.600 102.009 1.00 133.25 1001 THR D N 1
ATOM 8619 C CA . THR D 1 178 ? 32.117 71.927 102.563 1.00 129.65 1001 THR D CA 1
ATOM 8620 C C . THR D 1 178 ? 33.175 72.669 101.750 1.00 127.17 1001 THR D C 1
ATOM 8621 O O . THR D 1 178 ? 34.069 72.054 101.166 1.00 126.84 1001 THR D O 1
ATOM 8625 N N . LEU D 1 179 ? 33.061 73.994 101.712 1.00 123.89 1002 LEU D N 1
ATOM 8626 C CA . LEU D 1 179 ? 33.996 74.835 100.971 1.00 120.53 1002 LEU D CA 1
ATOM 8627 C C . LEU D 1 179 ? 35.433 74.493 101.355 1.00 117.45 1002 LEU D C 1
ATOM 8628 O O . LEU D 1 179 ? 36.339 74.540 100.521 1.00 116.76 1002 LEU D O 1
ATOM 8633 N N . LEU D 1 180 ? 35.626 74.146 102.626 1.00 114.49 1003 LEU D N 1
ATOM 8634 C CA . LEU D 1 180 ? 36.939 73.789 103.152 1.00 110.83 1003 LEU D CA 1
ATOM 8635 C C . LEU D 1 180 ? 37.546 72.669 102.305 1.00 109.14 1003 LEU D C 1
ATOM 8636 O O . LEU D 1 180 ? 38.715 72.733 101.921 1.00 108.48 1003 LEU D O 1
ATOM 8641 N N . HIS D 1 181 ? 36.742 71.648 102.017 1.00 106.78 1004 HIS D N 1
ATOM 8642 C CA . HIS D 1 181 ? 37.189 70.511 101.214 1.00 104.65 1004 HIS D CA 1
ATOM 8643 C C . HIS D 1 181 ? 37.584 70.943 99.808 1.00 104.21 1004 HIS D C 1
ATOM 8644 O O . HIS D 1 181 ? 38.662 70.589 99.326 1.00 104.10 1004 HIS D O 1
ATOM 8651 N N . PHE D 1 182 ? 36.705 71.698 99.151 1.00 103.54 1005 PHE D N 1
ATOM 8652 C CA . PHE D 1 182 ? 36.971 72.175 97.796 1.00 102.48 1005 PHE D CA 1
ATOM 8653 C C . PHE D 1 182 ? 38.279 72.952 97.792 1.00 100.71 1005 PHE D C 1
ATOM 8654 O O . PHE D 1 182 ? 39.103 72.807 96.886 1.00 100.52 1005 PHE D O 1
ATOM 8662 N N . LEU D 1 183 ? 38.466 73.770 98.822 1.00 98.97 1006 LEU D N 1
ATOM 8663 C CA . LEU D 1 183 ? 39.678 74.563 98.953 1.00 97.90 1006 LEU D CA 1
ATOM 8664 C C . LEU D 1 183 ? 40.865 73.606 99.064 1.00 97.75 1006 LEU D C 1
ATOM 8665 O O . LEU D 1 183 ? 41.838 73.715 98.314 1.00 96.33 1006 LEU D O 1
ATOM 8670 N N . ALA D 1 184 ? 40.766 72.658 99.993 1.00 98.67 1007 ALA D N 1
ATOM 8671 C CA . ALA D 1 184 ? 41.819 71.668 100.214 1.00 100.28 1007 ALA D CA 1
ATOM 8672 C C . ALA D 1 184 ? 42.061 70.780 98.990 1.00 101.33 1007 ALA D C 1
ATOM 8673 O O . ALA D 1 184 ? 43.200 70.389 98.703 1.00 99.75 1007 ALA D O 1
ATOM 8675 N N . GLU D 1 185 ? 40.989 70.457 98.274 1.00 103.51 1008 GLU D N 1
ATOM 8676 C CA . GLU D 1 185 ? 41.109 69.617 97.091 1.00 105.74 1008 GLU D CA 1
ATOM 8677 C C . GLU D 1 185 ? 41.792 70.418 95.990 1.00 106.12 1008 GLU D C 1
ATOM 8678 O O . GLU D 1 185 ? 42.740 69.943 95.361 1.00 106.13 1008 GLU D O 1
ATOM 8684 N N . LEU D 1 186 ? 41.317 71.641 95.770 1.00 106.85 1009 LEU D N 1
ATOM 8685 C CA . LEU D 1 186 ? 41.901 72.498 94.748 1.00 107.62 1009 LEU D CA 1
ATOM 8686 C C . LEU D 1 186 ? 43.390 72.605 95.047 1.00 107.53 1009 LEU D C 1
ATOM 8687 O O . LEU D 1 186 ? 44.224 72.594 94.140 1.00 108.45 1009 LEU D O 1
ATOM 8692 N N . CYS D 1 187 ? 43.711 72.701 96.334 1.00 106.18 1010 CYS D N 1
ATOM 8693 C CA . CYS D 1 187 ? 45.095 72.791 96.783 1.00 106.14 1010 CYS D CA 1
ATOM 8694 C C . CYS D 1 187 ? 45.863 71.515 96.443 1.00 106.73 1010 CYS D C 1
ATOM 8695 O O . CYS D 1 187 ? 46.961 71.565 95.888 1.00 106.09 1010 CYS D O 1
ATOM 8698 N N . GLU D 1 188 ? 45.273 70.372 96.784 1.00 108.26 1011 GLU D N 1
ATOM 8699 C CA . GLU D 1 188 ? 45.898 69.081 96.539 1.00 109.89 1011 GLU D CA 1
ATOM 8700 C C . GLU D 1 188 ? 46.091 68.737 95.062 1.00 111.47 1011 GLU D C 1
ATOM 8701 O O . GLU D 1 188 ? 47.018 68.004 94.713 1.00 110.70 1011 GLU D O 1
ATOM 8707 N N . ASN D 1 189 ? 45.233 69.265 94.194 1.00 114.10 1012 ASN D N 1
ATOM 8708 C CA . ASN D 1 189 ? 45.349 68.973 92.766 1.00 116.61 1012 ASN D CA 1
ATOM 8709 C C . ASN D 1 189 ? 46.446 69.748 92.033 1.00 118.19 1012 ASN D C 1
ATOM 8710 O O . ASN D 1 189 ? 47.318 69.140 91.409 1.00 118.35 1012 ASN D O 1
ATOM 8715 N N . ASP D 1 190 ? 46.409 71.078 92.101 1.00 119.73 1013 ASP D N 1
ATOM 8716 C CA . ASP D 1 190 ? 47.425 71.889 91.429 1.00 121.58 1013 ASP D CA 1
ATOM 8717 C C . ASP D 1 190 ? 48.150 72.895 92.319 1.00 122.02 1013 ASP D C 1
ATOM 8718 O O . ASP D 1 190 ? 48.598 73.945 91.856 1.00 121.53 1013 ASP D O 1
ATOM 8723 N N . HIS D 1 191 ? 48.262 72.564 93.600 1.00 122.03 1014 HIS D N 1
ATOM 8724 C CA . HIS D 1 191 ? 48.954 73.407 94.568 1.00 120.94 1014 HIS D CA 1
ATOM 8725 C C . HIS D 1 191 ? 49.587 72.505 95.623 1.00 119.09 1014 HIS D C 1
ATOM 8726 O O . HIS D 1 191 ? 49.492 72.780 96.818 1.00 119.74 1014 HIS D O 1
ATOM 8733 N N . PRO D 1 192 ? 50.246 71.413 95.191 1.00 117.46 1015 PRO D N 1
ATOM 8734 C CA . PRO D 1 192 ? 50.885 70.478 96.121 1.00 115.36 1015 PRO D CA 1
ATOM 8735 C C . PRO D 1 192 ? 51.694 71.173 97.208 1.00 113.53 1015 PRO D C 1
ATOM 8736 O O . PRO D 1 192 ? 51.972 70.588 98.255 1.00 113.51 1015 PRO D O 1
ATOM 8740 N N . GLU D 1 193 ? 52.056 72.427 96.956 1.00 110.85 1016 GLU D N 1
ATOM 8741 C CA . GLU D 1 193 ? 52.853 73.194 97.902 1.00 108.37 1016 GLU D CA 1
ATOM 8742 C C . GLU D 1 193 ? 52.082 73.756 99.088 1.00 106.27 1016 GLU D C 1
ATOM 8743 O O . GLU D 1 193 ? 52.520 73.607 100.229 1.00 105.44 1016 GLU D O 1
ATOM 8749 N N . VAL D 1 194 ? 50.943 74.397 98.836 1.00 103.71 1017 VAL D N 1
ATOM 8750 C CA . VAL D 1 194 ? 50.148 74.948 99.932 1.00 102.38 1017 VAL D CA 1
ATOM 8751 C C . VAL D 1 194 ? 49.869 73.869 100.982 1.00 101.36 1017 VAL D C 1
ATOM 8752 O O . VAL D 1 194 ? 49.608 74.174 102.147 1.00 101.72 1017 VAL D O 1
ATOM 8756 N N . LEU D 1 195 ? 49.930 72.608 100.557 1.00 100.62 1018 LEU D N 1
ATOM 8757 C CA . LEU D 1 195 ? 49.705 71.471 101.447 1.00 98.82 1018 LEU D CA 1
ATOM 8758 C C . LEU D 1 195 ? 50.946 71.194 102.280 1.00 97.97 1018 LEU D C 1
ATOM 8759 O O . LEU D 1 195 ? 51.200 70.055 102.669 1.00 98.22 1018 LEU D O 1
ATOM 8764 N N . LYS D 1 196 ? 51.722 72.237 102.546 1.00 96.13 1019 LYS D N 1
ATOM 8765 C CA . LYS D 1 196 ? 52.937 72.094 103.333 1.00 94.39 1019 LYS D CA 1
ATOM 8766 C C . LYS D 1 196 ? 52.984 73.194 104.378 1.00 92.77 1019 LYS D C 1
ATOM 8767 O O . LYS D 1 196 ? 53.865 73.216 105.233 1.00 92.31 1019 LYS D O 1
ATOM 8773 N N . PHE D 1 197 ? 52.017 74.102 104.317 1.00 91.64 1020 PHE D N 1
ATOM 8774 C CA . PHE D 1 197 ? 51.980 75.208 105.256 1.00 90.26 1020 PHE D CA 1
ATOM 8775 C C . PHE D 1 197 ? 51.896 74.780 106.716 1.00 90.36 1020 PHE D C 1
ATOM 8776 O O . PHE D 1 197 ? 52.411 75.468 107.594 1.00 91.78 1020 PHE D O 1
ATOM 8784 N N . PRO D 1 198 ? 51.250 73.639 107.004 1.00 90.81 1021 PRO D N 1
ATOM 8785 C CA . PRO D 1 198 ? 51.188 73.247 108.415 1.00 90.42 1021 PRO D CA 1
ATOM 8786 C C . PRO D 1 198 ? 52.588 72.922 108.926 1.00 90.10 1021 PRO D C 1
ATOM 8787 O O . PRO D 1 198 ? 52.894 73.106 110.104 1.00 90.31 1021 PRO D O 1
ATOM 8791 N N . ASP D 1 199 ? 53.433 72.446 108.016 1.00 89.67 1022 ASP D N 1
ATOM 8792 C CA . ASP D 1 199 ? 54.806 72.077 108.340 1.00 89.12 1022 ASP D CA 1
ATOM 8793 C C . ASP D 1 199 ? 55.734 73.286 108.404 1.00 87.60 1022 ASP D C 1
ATOM 8794 O O . ASP D 1 199 ? 56.951 73.134 108.499 1.00 87.79 1022 ASP D O 1
ATOM 8799 N N . GLU D 1 200 ? 55.157 74.482 108.342 1.00 85.95 1023 GLU D N 1
ATOM 8800 C CA . GLU D 1 200 ? 55.934 75.716 108.408 1.00 83.56 1023 GLU D CA 1
ATOM 8801 C C . GLU D 1 200 ? 55.401 76.547 109.566 1.00 81.60 1023 GLU D C 1
ATOM 8802 O O . GLU D 1 200 ? 55.897 77.635 109.853 1.00 81.01 1023 GLU D O 1
ATOM 8808 N N . LEU D 1 201 ? 54.372 76.019 110.218 1.00 77.99 1024 LEU D N 1
ATOM 8809 C CA . LEU D 1 201 ? 53.747 76.675 111.356 1.00 75.25 1024 LEU D CA 1
ATOM 8810 C C . LEU D 1 201 ? 54.013 75.841 112.604 1.00 73.81 1024 LEU D C 1
ATOM 8811 O O . LEU D 1 201 ? 53.119 75.614 113.423 1.00 72.45 1024 LEU D O 1
ATOM 8816 N N . ALA D 1 202 ? 55.259 75.397 112.732 1.00 72.31 1025 ALA D N 1
ATOM 8817 C CA . ALA D 1 202 ? 55.696 74.556 113.843 1.00 71.11 1025 ALA D CA 1
ATOM 8818 C C . ALA D 1 202 ? 55.265 75.005 115.237 1.00 70.42 1025 ALA D C 1
ATOM 8819 O O . ALA D 1 202 ? 54.574 74.270 115.945 1.00 71.87 1025 ALA D O 1
ATOM 8821 N N . HIS D 1 203 ? 55.673 76.208 115.630 1.00 68.41 1026 HIS D N 1
ATOM 8822 C CA . HIS D 1 203 ? 55.353 76.721 116.957 1.00 65.61 1026 HIS D CA 1
ATOM 8823 C C . HIS D 1 203 ? 53.943 77.257 117.170 1.00 63.87 1026 HIS D C 1
ATOM 8824 O O . HIS D 1 203 ? 53.628 77.759 118.249 1.00 62.43 1026 HIS D O 1
ATOM 8831 N N . VAL D 1 204 ? 53.090 77.139 116.162 1.00 64.54 1027 VAL D N 1
ATOM 8832 C CA . VAL D 1 204 ? 51.723 77.628 116.291 1.00 65.36 1027 VAL D CA 1
ATOM 8833 C C . VAL D 1 204 ? 50.986 76.970 117.444 1.00 66.35 1027 VAL D C 1
ATOM 8834 O O . VAL D 1 204 ? 50.296 77.643 118.208 1.00 67.59 1027 VAL D O 1
ATOM 8838 N N . GLU D 1 205 ? 51.123 75.655 117.571 1.00 68.10 1028 GLU D N 1
ATOM 8839 C CA . GLU D 1 205 ? 50.434 74.951 118.642 1.00 68.04 1028 GLU D CA 1
ATOM 8840 C C . GLU D 1 205 ? 50.962 75.346 120.010 1.00 66.54 1028 GLU D C 1
ATOM 8841 O O . GLU D 1 205 ? 50.187 75.569 120.940 1.00 65.72 1028 GLU D O 1
ATOM 8847 N N . LYS D 1 206 ? 52.280 75.432 120.136 1.00 65.16 1029 LYS D N 1
ATOM 8848 C CA . LYS D 1 206 ? 52.875 75.819 121.409 1.00 65.78 1029 LYS D CA 1
ATOM 8849 C C . LYS D 1 206 ? 52.394 77.217 121.802 1.00 65.74 1029 LYS D C 1
ATOM 8850 O O . LYS D 1 206 ? 52.151 77.497 122.979 1.00 64.04 1029 LYS D O 1
ATOM 8856 N N . ALA D 1 207 ? 52.255 78.087 120.803 1.00 66.62 1030 ALA D N 1
ATOM 8857 C CA . ALA D 1 207 ? 51.804 79.456 121.023 1.00 66.93 1030 ALA D CA 1
ATOM 8858 C C . ALA D 1 207 ? 50.363 79.508 121.516 1.00 67.35 1030 ALA D C 1
ATOM 8859 O O . ALA D 1 207 ? 50.038 80.289 122.411 1.00 67.95 1030 ALA D O 1
ATOM 8861 N N . SER D 1 208 ? 49.503 78.675 120.934 1.00 66.86 1031 SER D N 1
ATOM 8862 C CA . SER D 1 208 ? 48.091 78.628 121.317 1.00 68.58 1031 SER D CA 1
ATOM 8863 C C . SER D 1 208 ? 47.901 78.180 122.767 1.00 68.43 1031 SER D C 1
ATOM 8864 O O . SER D 1 208 ? 46.822 78.319 123.340 1.00 66.83 1031 SER D O 1
ATOM 8867 N N . ARG D 1 209 ? 48.960 77.639 123.352 1.00 70.32 1032 ARG D N 1
ATOM 8868 C CA . ARG D 1 209 ? 48.909 77.143 124.718 1.00 72.23 1032 ARG D CA 1
ATOM 8869 C C . ARG D 1 209 ? 49.299 78.226 125.724 1.00 72.84 1032 ARG D C 1
ATOM 8870 O O . ARG D 1 209 ? 48.925 78.162 126.897 1.00 71.56 1032 ARG D O 1
ATOM 8878 N N . VAL D 1 210 ? 50.046 79.220 125.251 1.00 74.64 1033 VAL D N 1
ATOM 8879 C CA . VAL D 1 210 ? 50.518 80.314 126.095 1.00 76.34 1033 VAL D CA 1
ATOM 8880 C C . VAL D 1 210 ? 49.400 81.183 126.658 1.00 77.21 1033 VAL D C 1
ATOM 8881 O O . VAL D 1 210 ? 48.321 81.275 126.082 1.00 79.02 1033 VAL D O 1
ATOM 8885 N N . SER D 1 211 ? 49.676 81.817 127.792 1.00 77.64 1034 SER D N 1
ATOM 8886 C CA . SER D 1 211 ? 48.729 82.707 128.458 1.00 78.42 1034 SER D CA 1
ATOM 8887 C C . SER D 1 211 ? 49.391 84.072 128.633 1.00 78.97 1034 SER D C 1
ATOM 8888 O O . SER D 1 211 ? 50.042 84.323 129.648 1.00 80.04 1034 SER D O 1
ATOM 8891 N N . ALA D 1 212 ? 49.226 84.946 127.643 1.00 79.60 1035 ALA D N 1
ATOM 8892 C CA . ALA D 1 212 ? 49.826 86.281 127.680 1.00 79.83 1035 ALA D CA 1
ATOM 8893 C C . ALA D 1 212 ? 49.625 86.980 129.014 1.00 80.33 1035 ALA D C 1
ATOM 8894 O O . ALA D 1 212 ? 50.485 87.742 129.458 1.00 79.18 1035 ALA D O 1
ATOM 8896 N N . GLU D 1 213 ? 48.488 86.730 129.652 1.00 81.98 1036 GLU D N 1
ATOM 8897 C CA . GLU D 1 213 ? 48.225 87.348 130.938 1.00 84.04 1036 GLU D CA 1
ATOM 8898 C C . GLU D 1 213 ? 49.274 86.836 131.916 1.00 84.54 1036 GLU D C 1
ATOM 8899 O O . GLU D 1 213 ? 50.046 87.614 132.480 1.00 84.90 1036 GLU D O 1
ATOM 8905 N N . ASN D 1 214 ? 49.301 85.518 132.098 1.00 84.46 1037 ASN D N 1
ATOM 8906 C CA . ASN D 1 214 ? 50.249 84.875 133.003 1.00 84.18 1037 ASN D CA 1
ATOM 8907 C C . ASN D 1 214 ? 51.696 85.216 132.652 1.00 83.64 1037 ASN D C 1
ATOM 8908 O O . ASN D 1 214 ? 52.522 85.449 133.537 1.00 83.88 1037 ASN D O 1
ATOM 8913 N N . LEU D 1 215 ? 52.001 85.248 131.359 1.00 82.34 1038 LEU D N 1
ATOM 8914 C CA . LEU D 1 215 ? 53.344 85.579 130.916 1.00 81.26 1038 LEU D CA 1
ATOM 8915 C C . LEU D 1 215 ? 53.764 86.914 131.522 1.00 81.85 1038 LEU D C 1
ATOM 8916 O O . LEU D 1 215 ? 54.880 87.055 132.019 1.00 81.61 1038 LEU D O 1
ATOM 8921 N N . GLN D 1 216 ? 52.862 87.889 131.497 1.00 83.45 1039 GLN D N 1
ATOM 8922 C CA . GLN D 1 216 ? 53.162 89.203 132.051 1.00 83.89 1039 GLN D CA 1
ATOM 8923 C C . GLN D 1 216 ? 53.302 89.156 133.572 1.00 83.21 1039 GLN D C 1
ATOM 8924 O O . GLN D 1 216 ? 54.291 89.642 134.117 1.00 82.21 1039 GLN D O 1
ATOM 8930 N N . LYS D 1 217 ? 52.320 88.570 134.254 1.00 83.29 1040 LYS D N 1
ATOM 8931 C CA . LYS D 1 217 ? 52.365 88.476 135.714 1.00 84.80 1040 LYS D CA 1
ATOM 8932 C C . LYS D 1 217 ? 53.710 87.952 136.204 1.00 85.17 1040 LYS D C 1
ATOM 8933 O O . LYS D 1 217 ? 54.241 88.417 137.215 1.00 86.02 1040 LYS D O 1
ATOM 8939 N N . SER D 1 218 ? 54.253 86.973 135.487 1.00 84.65 1041 SER D N 1
ATOM 8940 C CA . SER D 1 218 ? 55.537 86.387 135.846 1.00 83.98 1041 SER D CA 1
ATOM 8941 C C . SER D 1 218 ? 56.648 87.427 135.771 1.00 83.39 1041 SER D C 1
ATOM 8942 O O . SER D 1 218 ? 57.381 87.627 136.737 1.00 82.62 1041 SER D O 1
ATOM 8945 N N . LEU D 1 219 ? 56.773 88.090 134.626 1.00 83.64 1042 LEU D N 1
ATOM 8946 C CA . LEU D 1 219 ? 57.809 89.102 134.467 1.00 84.91 1042 LEU D CA 1
ATOM 8947 C C . LEU D 1 219 ? 57.669 90.197 135.518 1.00 86.40 1042 LEU D C 1
ATOM 8948 O O . LEU D 1 219 ? 58.641 90.884 135.843 1.00 86.86 1042 LEU D O 1
ATOM 8953 N N . ASP D 1 220 ? 56.458 90.358 136.048 1.00 87.60 1043 ASP D N 1
ATOM 8954 C CA . ASP D 1 220 ? 56.213 91.365 137.073 1.00 87.99 1043 ASP D CA 1
ATOM 8955 C C . ASP D 1 220 ? 56.662 90.842 138.430 1.00 87.53 1043 ASP D C 1
ATOM 8956 O O . ASP D 1 220 ? 57.441 91.497 139.123 1.00 87.57 1043 ASP D O 1
ATOM 8961 N N . GLN D 1 221 ? 56.169 89.665 138.810 1.00 85.86 1044 GLN D N 1
ATOM 8962 C CA . GLN D 1 221 ? 56.552 89.083 140.087 1.00 85.20 1044 GLN D CA 1
ATOM 8963 C C . GLN D 1 221 ? 58.071 89.039 140.141 1.00 84.04 1044 GLN D C 1
ATOM 8964 O O . GLN D 1 221 ? 58.675 89.316 141.180 1.00 83.31 1044 GLN D O 1
ATOM 8970 N N . MET D 1 222 ? 58.682 88.700 139.009 1.00 82.73 1045 MET D N 1
ATOM 8971 C CA . MET D 1 222 ? 60.133 88.631 138.921 1.00 82.25 1045 MET D CA 1
ATOM 8972 C C . MET D 1 222 ? 60.739 90.012 139.146 1.00 82.80 1045 MET D C 1
ATOM 8973 O O . MET D 1 222 ? 61.715 90.161 139.884 1.00 82.81 1045 MET D O 1
ATOM 8978 N N . LYS D 1 223 ? 60.153 91.015 138.497 1.00 83.03 1046 LYS D N 1
ATOM 8979 C CA . LYS D 1 223 ? 60.608 92.397 138.613 1.00 82.90 1046 LYS D CA 1
ATOM 8980 C C . LYS D 1 223 ? 60.659 92.801 140.090 1.00 81.22 1046 LYS D C 1
ATOM 8981 O O . LYS D 1 223 ? 61.619 93.426 140.548 1.00 78.87 1046 LYS D O 1
ATOM 8987 N N . LYS D 1 224 ? 59.617 92.432 140.828 1.00 79.85 1047 LYS D N 1
ATOM 8988 C CA . LYS D 1 224 ? 59.541 92.740 142.249 1.00 80.11 1047 LYS D CA 1
ATOM 8989 C C . LYS D 1 224 ? 60.555 91.885 143.006 1.00 79.53 1047 LYS D C 1
ATOM 8990 O O . LYS D 1 224 ? 61.259 92.376 143.888 1.00 79.47 1047 LYS D O 1
ATOM 8996 N N . GLN D 1 225 ? 60.623 90.606 142.645 1.00 78.64 1048 GLN D N 1
ATOM 8997 C CA . GLN D 1 225 ? 61.541 89.660 143.272 1.00 77.55 1048 GLN D CA 1
ATOM 8998 C C . GLN D 1 225 ? 62.972 90.216 143.289 1.00 76.35 1048 GLN D C 1
ATOM 8999 O O . GLN D 1 225 ? 63.623 90.250 144.339 1.00 75.20 1048 GLN D O 1
ATOM 9005 N N . ILE D 1 226 ? 63.456 90.651 142.125 1.00 73.68 1049 ILE D N 1
ATOM 9006 C CA . ILE D 1 226 ? 64.804 91.197 142.020 1.00 72.87 1049 ILE D CA 1
ATOM 9007 C C . ILE D 1 226 ? 64.944 92.482 142.825 1.00 74.09 1049 ILE D C 1
ATOM 9008 O O . ILE D 1 226 ? 65.950 92.698 143.506 1.00 73.84 1049 ILE D O 1
ATOM 9013 N N . ALA D 1 227 ? 63.934 93.340 142.728 1.00 75.53 1050 ALA D N 1
ATOM 9014 C CA . ALA D 1 227 ? 63.931 94.605 143.444 1.00 75.90 1050 ALA D CA 1
ATOM 9015 C C . ALA D 1 227 ? 64.127 94.363 144.942 1.00 76.86 1050 ALA D C 1
ATOM 9016 O O . ALA D 1 227 ? 65.070 94.877 145.545 1.00 76.80 1050 ALA D O 1
ATOM 9018 N N . ASP D 1 228 ? 63.237 93.569 145.530 1.00 77.54 1051 ASP D N 1
ATOM 9019 C CA . ASP D 1 228 ? 63.294 93.247 146.954 1.00 80.01 1051 ASP D CA 1
ATOM 9020 C C . ASP D 1 228 ? 64.657 92.732 147.414 1.00 81.18 1051 ASP D C 1
ATOM 9021 O O . ASP D 1 228 ? 65.221 93.234 148.389 1.00 81.34 1051 ASP D O 1
ATOM 9026 N N . VAL D 1 229 ? 65.185 91.727 146.722 1.00 83.00 1052 VAL D N 1
ATOM 9027 C CA . VAL D 1 229 ? 66.478 91.160 147.089 1.00 84.12 1052 VAL D CA 1
ATOM 9028 C C . VAL D 1 229 ? 67.593 92.197 146.966 1.00 84.98 1052 VAL D C 1
ATOM 9029 O O . VAL D 1 229 ? 68.553 92.175 147.732 1.00 85.30 1052 VAL D O 1
ATOM 9033 N N . GLU D 1 230 ? 67.466 93.113 146.012 1.00 86.44 1053 GLU D N 1
ATOM 9034 C CA . GLU D 1 230 ? 68.476 94.152 145.835 1.00 88.00 1053 GLU D CA 1
ATOM 9035 C C . GLU D 1 230 ? 68.426 95.083 147.035 1.00 88.49 1053 GLU D C 1
ATOM 9036 O O . GLU D 1 230 ? 69.455 95.483 147.576 1.00 88.62 1053 GLU D O 1
ATOM 9042 N N . ARG D 1 231 ? 67.207 95.419 147.437 1.00 89.16 1054 ARG D N 1
ATOM 9043 C CA . ARG D 1 231 ? 66.961 96.285 148.581 1.00 90.15 1054 ARG D CA 1
ATOM 9044 C C . ARG D 1 231 ? 67.587 95.668 149.827 1.00 89.86 1054 ARG D C 1
ATOM 9045 O O . ARG D 1 231 ? 68.479 96.251 150.447 1.00 89.64 1054 ARG D O 1
ATOM 9053 N N . ASP D 1 232 ? 67.108 94.478 150.179 1.00 90.08 1055 ASP D N 1
ATOM 9054 C CA . ASP D 1 232 ? 67.588 93.754 151.348 1.00 90.73 1055 ASP D CA 1
ATOM 9055 C C . ASP D 1 232 ? 69.108 93.691 151.404 1.00 91.13 1055 ASP D C 1
ATOM 9056 O O . ASP D 1 232 ? 69.691 93.648 152.485 1.00 91.09 1055 ASP D O 1
ATOM 9061 N N . VAL D 1 233 ? 69.749 93.681 150.241 1.00 91.85 1056 VAL D N 1
ATOM 9062 C CA . VAL D 1 233 ? 71.204 93.633 150.193 1.00 93.35 1056 VAL D CA 1
ATOM 9063 C C . VAL D 1 233 ? 71.767 95.030 150.432 1.00 94.72 1056 VAL D C 1
ATOM 9064 O O . VAL D 1 233 ? 72.561 95.240 151.353 1.00 95.04 1056 VAL D O 1
ATOM 9068 N N . GLN D 1 234 ? 71.348 95.985 149.607 1.00 95.78 1057 GLN D N 1
ATOM 9069 C CA . GLN D 1 234 ? 71.820 97.356 149.745 1.00 96.32 1057 GLN D CA 1
ATOM 9070 C C . GLN D 1 234 ? 71.485 97.911 151.124 1.00 96.72 1057 GLN D C 1
ATOM 9071 O O . GLN D 1 234 ? 71.820 99.050 151.438 1.00 96.87 1057 GLN D O 1
ATOM 9077 N N . ASN D 1 235 ? 70.823 97.101 151.945 1.00 96.90 1058 ASN D N 1
ATOM 9078 C CA . ASN D 1 235 ? 70.466 97.512 153.299 1.00 98.09 1058 ASN D CA 1
ATOM 9079 C C . ASN D 1 235 ? 71.075 96.554 154.317 1.00 98.69 1058 ASN D C 1
ATOM 9080 O O . ASN D 1 235 ? 70.848 96.680 155.522 1.00 98.65 1058 ASN D O 1
ATOM 9085 N N . PHE D 1 236 ? 71.859 95.601 153.822 1.00 99.27 1059 PHE D N 1
ATOM 9086 C CA . PHE D 1 236 ? 72.496 94.610 154.680 1.00 100.39 1059 PHE D CA 1
ATOM 9087 C C . PHE D 1 236 ? 73.653 95.223 155.462 1.00 102.28 1059 PHE D C 1
ATOM 9088 O O . PHE D 1 236 ? 74.368 96.090 154.952 1.00 101.75 1059 PHE D O 1
ATOM 9096 N N . PRO D 1 237 ? 73.851 94.773 156.716 1.00 104.73 1060 PRO D N 1
ATOM 9097 C CA . PRO D 1 237 ? 74.905 95.234 157.629 1.00 106.66 1060 PRO D CA 1
ATOM 9098 C C . PRO D 1 237 ? 76.314 94.941 157.122 1.00 109.71 1060 PRO D C 1
ATOM 9099 O O . PRO D 1 237 ? 76.565 94.921 155.916 1.00 109.99 1060 PRO D O 1
ATOM 9103 N N . ALA D 1 238 ? 77.231 94.712 158.058 1.00 113.36 1061 ALA D N 1
ATOM 9104 C CA . ALA D 1 238 ? 78.618 94.411 157.722 1.00 116.57 1061 ALA D CA 1
ATOM 9105 C C . ALA D 1 238 ? 79.006 93.051 158.288 1.00 118.90 1061 ALA D C 1
ATOM 9106 O O . ALA D 1 238 ? 78.152 92.307 158.772 1.00 119.32 1061 ALA D O 1
ATOM 9108 N N . ALA D 1 239 ? 80.298 92.739 158.238 1.00 121.75 1062 ALA D N 1
ATOM 9109 C CA . ALA D 1 239 ? 80.804 91.459 158.726 1.00 123.93 1062 ALA D CA 1
ATOM 9110 C C . ALA D 1 239 ? 81.001 91.389 160.240 1.00 125.31 1062 ALA D C 1
ATOM 9111 O O . ALA D 1 239 ? 82.087 91.678 160.745 1.00 125.63 1062 ALA D O 1
ATOM 9113 N N . THR D 1 240 ? 79.950 90.999 160.957 1.00 126.07 1063 THR D N 1
ATOM 9114 C CA . THR D 1 240 ? 80.024 90.866 162.410 1.00 127.05 1063 THR D CA 1
ATOM 9115 C C . THR D 1 240 ? 80.609 89.486 162.697 1.00 127.63 1063 THR D C 1
ATOM 9116 O O . THR D 1 240 ? 80.658 89.036 163.843 1.00 127.42 1063 THR D O 1
ATOM 9120 N N . ASP D 1 241 ? 81.046 88.824 161.630 1.00 128.06 1064 ASP D N 1
ATOM 9121 C CA . ASP D 1 241 ? 81.631 87.492 161.708 1.00 128.34 1064 ASP D CA 1
ATOM 9122 C C . ASP D 1 241 ? 82.243 87.192 160.340 1.00 127.50 1064 ASP D C 1
ATOM 9123 O O . ASP D 1 241 ? 81.551 87.243 159.323 1.00 127.62 1064 ASP D O 1
ATOM 9128 N N . GLU D 1 242 ? 83.539 86.890 160.320 1.00 127.01 1065 GLU D N 1
ATOM 9129 C CA . GLU D 1 242 ? 84.252 86.603 159.075 1.00 126.05 1065 GLU D CA 1
ATOM 9130 C C . GLU D 1 242 ? 83.794 85.319 158.387 1.00 124.27 1065 GLU D C 1
ATOM 9131 O O . GLU D 1 242 ? 84.506 84.765 157.547 1.00 123.62 1065 GLU D O 1
ATOM 9137 N N . LYS D 1 243 ? 82.603 84.852 158.745 1.00 122.00 1066 LYS D N 1
ATOM 9138 C CA . LYS D 1 243 ? 82.043 83.639 158.161 1.00 120.07 1066 LYS D CA 1
ATOM 9139 C C . LYS D 1 243 ? 80.895 84.022 157.234 1.00 118.78 1066 LYS D C 1
ATOM 9140 O O . LYS D 1 243 ? 80.589 83.310 156.277 1.00 118.16 1066 LYS D O 1
ATOM 9146 N N . ASP D 1 244 ? 80.268 85.156 157.532 1.00 117.29 1067 ASP D N 1
ATOM 9147 C CA . ASP D 1 244 ? 79.146 85.658 156.748 1.00 115.31 1067 ASP D CA 1
ATOM 9148 C C . ASP D 1 244 ? 79.623 86.288 155.441 1.00 114.90 1067 ASP D C 1
ATOM 9149 O O . ASP D 1 244 ? 80.150 87.403 155.426 1.00 115.06 1067 ASP D O 1
ATOM 9154 N N . LYS D 1 245 ? 79.439 85.556 154.347 1.00 114.14 1068 LYS D N 1
ATOM 9155 C CA . LYS D 1 245 ? 79.826 86.021 153.020 1.00 112.38 1068 LYS D CA 1
ATOM 9156 C C . LYS D 1 245 ? 78.574 86.195 152.168 1.00 110.37 1068 LYS D C 1
ATOM 9157 O O . LYS D 1 245 ? 78.494 85.702 151.045 1.00 110.48 1068 LYS D O 1
ATOM 9163 N N . PHE D 1 246 ? 77.600 86.907 152.722 1.00 107.10 1069 PHE D N 1
ATOM 9164 C CA . PHE D 1 246 ? 76.333 87.154 152.056 1.00 104.26 1069 PHE D CA 1
ATOM 9165 C C . PHE D 1 246 ? 76.435 88.249 151.007 1.00 102.62 1069 PHE D C 1
ATOM 9166 O O . PHE D 1 246 ? 76.388 87.985 149.807 1.00 102.52 1069 PHE D O 1
ATOM 9174 N N . VAL D 1 247 ? 76.564 89.485 151.474 1.00 100.96 1070 VAL D N 1
ATOM 9175 C CA . VAL D 1 247 ? 76.658 90.637 150.588 1.00 98.79 1070 VAL D CA 1
ATOM 9176 C C . VAL D 1 247 ? 77.708 90.387 149.516 1.00 98.08 1070 VAL D C 1
ATOM 9177 O O . VAL D 1 247 ? 77.585 90.849 148.380 1.00 97.39 1070 VAL D O 1
ATOM 9181 N N . GLU D 1 248 ? 78.737 89.640 149.895 1.00 98.46 1071 GLU D N 1
ATOM 9182 C CA . GLU D 1 248 ? 79.837 89.299 149.003 1.00 98.04 1071 GLU D CA 1
ATOM 9183 C C . GLU D 1 248 ? 79.327 88.789 147.655 1.00 97.54 1071 GLU D C 1
ATOM 9184 O O . GLU D 1 248 ? 79.499 89.440 146.623 1.00 97.01 1071 GLU D O 1
ATOM 9190 N N . LYS D 1 249 ? 78.684 87.626 147.686 1.00 97.03 1072 LYS D N 1
ATOM 9191 C CA . LYS D 1 249 ? 78.152 86.987 146.488 1.00 95.63 1072 LYS D CA 1
ATOM 9192 C C . LYS D 1 249 ? 76.853 87.617 145.993 1.00 94.11 1072 LYS D C 1
ATOM 9193 O O . LYS D 1 249 ? 76.768 88.087 144.860 1.00 94.38 1072 LYS D O 1
ATOM 9199 N N . MET D 1 250 ? 75.843 87.608 146.858 1.00 90.74 1073 MET D N 1
ATOM 9200 C CA . MET D 1 250 ? 74.525 88.136 146.539 1.00 87.89 1073 MET D CA 1
ATOM 9201 C C . MET D 1 250 ? 74.507 89.407 145.691 1.00 86.24 1073 MET D C 1
ATOM 9202 O O . MET D 1 250 ? 73.676 89.544 144.788 1.00 86.56 1073 MET D O 1
ATOM 9207 N N . THR D 1 251 ? 75.413 90.337 145.977 1.00 83.83 1074 THR D N 1
ATOM 9208 C CA . THR D 1 251 ? 75.484 91.580 145.214 1.00 80.86 1074 THR D CA 1
ATOM 9209 C C . THR D 1 251 ? 75.890 91.261 143.778 1.00 79.38 1074 THR D C 1
ATOM 9210 O O . THR D 1 251 ? 75.384 91.854 142.828 1.00 78.11 1074 THR D O 1
ATOM 9214 N N . SER D 1 252 ? 76.810 90.317 143.631 1.00 78.60 1075 SER D N 1
ATOM 9215 C CA . SER D 1 252 ? 77.284 89.909 142.316 1.00 77.87 1075 SER D CA 1
ATOM 9216 C C . SER D 1 252 ? 76.200 89.159 141.548 1.00 76.67 1075 SER D C 1
ATOM 9217 O O . SER D 1 252 ? 76.106 89.258 140.325 1.00 75.99 1075 SER D O 1
ATOM 9220 N N . PHE D 1 253 ? 75.382 88.406 142.269 1.00 74.84 1076 PHE D N 1
ATOM 9221 C CA . PHE D 1 253 ? 74.324 87.646 141.629 1.00 73.81 1076 PHE D CA 1
ATOM 9222 C C . PHE D 1 253 ? 73.235 88.562 141.091 1.00 73.34 1076 PHE 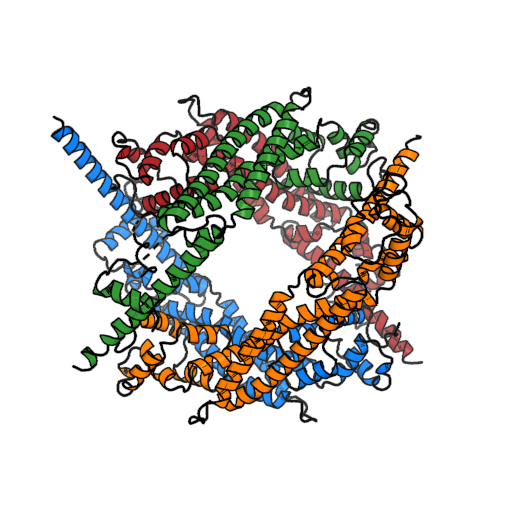D C 1
ATOM 9223 O O . PHE D 1 253 ? 72.929 88.535 139.897 1.00 73.01 1076 PHE D O 1
ATOM 9231 N N . VAL D 1 254 ? 72.650 89.366 141.975 1.00 72.72 1077 VAL D N 1
ATOM 9232 C CA . VAL D 1 254 ? 71.587 90.283 141.581 1.00 72.60 1077 VAL D CA 1
ATOM 9233 C C . VAL D 1 254 ? 71.976 91.015 140.305 1.00 73.20 1077 VAL D C 1
ATOM 9234 O O . VAL D 1 254 ? 71.148 91.233 139.420 1.00 72.74 1077 VAL D O 1
ATOM 9238 N N . LYS D 1 255 ? 73.248 91.389 140.223 1.00 74.19 1078 LYS D N 1
ATOM 9239 C CA . LYS D 1 255 ? 73.779 92.085 139.060 1.00 74.44 1078 LYS D CA 1
ATOM 9240 C C . LYS D 1 255 ? 73.470 91.260 137.817 1.00 74.01 1078 LYS D C 1
ATOM 9241 O O . LYS D 1 255 ? 72.848 91.754 136.877 1.00 73.29 1078 LYS D O 1
ATOM 9247 N N . ASP D 1 256 ? 73.896 89.997 137.828 1.00 74.33 1079 ASP D N 1
ATOM 9248 C CA . ASP D 1 256 ? 73.671 89.093 136.704 1.00 73.46 1079 ASP D CA 1
ATOM 9249 C C . ASP D 1 256 ? 72.197 88.761 136.504 1.00 72.85 1079 ASP D C 1
ATOM 9250 O O . ASP D 1 256 ? 71.741 88.617 135.371 1.00 72.12 1079 ASP D O 1
ATOM 9255 N N . ALA D 1 257 ? 71.452 88.638 137.597 1.00 72.70 1080 ALA D N 1
ATOM 9256 C CA . ALA D 1 257 ? 70.032 88.337 137.488 1.00 73.25 1080 ALA D CA 1
ATOM 9257 C C . ALA D 1 257 ? 69.353 89.504 136.782 1.00 74.47 1080 ALA D C 1
ATOM 9258 O O . ALA D 1 257 ? 68.369 89.323 136.066 1.00 76.75 1080 ALA D O 1
ATOM 9260 N N . GLN D 1 258 ? 69.898 90.701 136.986 1.00 74.14 1081 GLN D N 1
ATOM 9261 C CA . GLN D 1 258 ? 69.372 91.923 136.381 1.00 72.81 1081 GLN D CA 1
ATOM 9262 C C . GLN D 1 258 ? 69.560 91.916 134.869 1.00 70.06 1081 GLN D C 1
ATOM 9263 O O . GLN D 1 258 ? 68.608 92.103 134.112 1.00 67.15 1081 GLN D O 1
ATOM 9269 N N . GLU D 1 259 ? 70.802 91.701 134.450 1.00 69.30 1082 GLU D N 1
ATOM 9270 C CA . GLU D 1 259 ? 71.168 91.651 133.041 1.00 68.86 1082 GLU D CA 1
ATOM 9271 C C . GLU D 1 259 ? 70.288 90.628 132.335 1.00 67.93 1082 GLU D C 1
ATOM 9272 O O . GLU D 1 259 ? 69.889 90.823 131.182 1.00 66.67 1082 GLU D O 1
ATOM 9278 N N . GLN D 1 260 ? 69.980 89.541 133.041 1.00 67.24 1083 GLN D N 1
ATOM 9279 C CA . GLN D 1 260 ? 69.155 88.481 132.481 1.00 67.21 1083 GLN D CA 1
ATOM 9280 C C . GLN D 1 260 ? 67.687 88.856 132.424 1.00 67.89 1083 GLN D C 1
ATOM 9281 O O . GLN D 1 260 ? 67.005 88.555 131.445 1.00 67.60 1083 GLN D O 1
ATOM 9287 N N . TYR D 1 261 ? 67.193 89.515 133.463 1.00 69.66 1084 TYR D N 1
ATOM 9288 C CA . TYR D 1 261 ? 65.800 89.929 133.463 1.00 72.06 1084 TYR D CA 1
ATOM 9289 C C . TYR D 1 261 ? 65.578 90.934 132.335 1.00 73.16 1084 TYR D C 1
ATOM 9290 O O . TYR D 1 261 ? 64.582 90.864 131.617 1.00 73.63 1084 TYR D O 1
ATOM 9299 N N . ASN D 1 262 ? 66.511 91.868 132.177 1.00 73.71 1085 ASN D N 1
ATOM 9300 C CA . ASN D 1 262 ? 66.386 92.877 131.134 1.00 73.69 1085 ASN D CA 1
ATOM 9301 C C . ASN D 1 262 ? 66.288 92.228 129.767 1.00 73.19 1085 ASN D C 1
ATOM 9302 O O . ASN D 1 262 ? 65.405 92.562 128.980 1.00 73.39 1085 ASN D O 1
ATOM 9307 N N . LYS D 1 263 ? 67.200 91.302 129.488 1.00 72.63 1086 LYS D N 1
ATOM 9308 C CA . LYS D 1 263 ? 67.210 90.626 128.197 1.00 72.96 1086 LYS D CA 1
ATOM 9309 C C . LYS D 1 263 ? 65.902 89.882 127.977 1.00 73.07 1086 LYS D C 1
ATOM 9310 O O . LYS D 1 263 ? 65.390 89.808 126.857 1.00 71.81 1086 LYS D O 1
ATOM 9316 N N . LEU D 1 264 ? 65.361 89.339 129.057 1.00 73.92 1087 LEU D N 1
ATOM 9317 C CA . LEU D 1 264 ? 64.113 88.608 128.977 1.00 76.63 1087 LEU D CA 1
ATOM 9318 C C . LEU D 1 264 ? 63.014 89.590 128.564 1.00 79.70 1087 LEU D C 1
ATOM 9319 O O . LEU D 1 264 ? 62.296 89.355 127.590 1.00 80.41 1087 LEU D O 1
ATOM 9324 N N . ARG D 1 265 ? 62.902 90.696 129.300 1.00 83.30 1088 ARG D N 1
ATOM 9325 C CA . ARG D 1 265 ? 61.900 91.727 129.013 1.00 85.93 1088 ARG D CA 1
ATOM 9326 C C . ARG D 1 265 ? 61.987 92.205 127.564 1.00 84.78 1088 ARG D C 1
ATOM 9327 O O . ARG D 1 265 ? 60.966 92.432 126.916 1.00 83.41 1088 ARG D O 1
ATOM 9335 N N . MET D 1 266 ? 63.211 92.358 127.065 1.00 84.08 1089 MET D N 1
ATOM 9336 C CA . MET D 1 266 ? 63.425 92.777 125.687 1.00 84.16 1089 MET D CA 1
ATOM 9337 C C . MET D 1 266 ? 62.816 91.742 124.744 1.00 83.22 1089 MET D C 1
ATOM 9338 O O . MET D 1 266 ? 62.218 92.098 123.728 1.00 83.76 1089 MET D O 1
ATOM 9343 N N . MET D 1 267 ? 62.974 90.462 125.086 1.00 81.57 1090 MET D N 1
ATOM 9344 C CA . MET D 1 267 ? 62.430 89.374 124.277 1.00 79.12 1090 MET D CA 1
ATOM 9345 C C . MET D 1 267 ? 60.911 89.434 124.320 1.00 77.49 1090 MET D C 1
ATOM 9346 O O . MET D 1 267 ? 60.242 89.261 123.305 1.00 76.03 1090 MET D O 1
ATOM 9351 N N . HIS D 1 268 ? 60.380 89.666 125.515 1.00 76.74 1091 HIS D N 1
ATOM 9352 C CA . HIS D 1 268 ? 58.944 89.745 125.721 1.00 77.23 1091 HIS D CA 1
ATOM 9353 C C . HIS D 1 268 ? 58.355 90.928 124.967 1.00 77.68 1091 HIS D C 1
ATOM 9354 O O . HIS D 1 268 ? 57.201 90.890 124.541 1.00 77.72 1091 HIS D O 1
ATOM 9361 N N . SER D 1 269 ? 59.152 91.979 124.811 1.00 78.16 1092 SER D N 1
ATOM 9362 C CA . SER D 1 269 ? 58.713 93.170 124.093 1.00 78.98 1092 SER D CA 1
ATOM 9363 C C . SER D 1 269 ? 58.752 92.874 122.594 1.00 77.88 1092 SER D C 1
ATOM 9364 O O . SER D 1 269 ? 57.825 93.215 121.860 1.00 78.64 1092 SER D O 1
ATOM 9367 N N . ASN D 1 270 ? 59.832 92.238 122.150 1.00 76.64 1093 ASN D N 1
ATOM 9368 C CA . ASN D 1 270 ? 59.985 91.866 120.746 1.00 76.31 1093 ASN D CA 1
ATOM 9369 C C . ASN D 1 270 ? 58.802 90.983 120.336 1.00 75.96 1093 ASN D C 1
ATOM 9370 O O . ASN D 1 270 ? 58.356 91.011 119.185 1.00 76.29 1093 ASN D O 1
ATOM 9375 N N . MET D 1 271 ? 58.302 90.200 121.289 1.00 75.49 1094 MET D N 1
ATOM 9376 C CA . MET D 1 271 ? 57.162 89.325 121.051 1.00 74.94 1094 MET D CA 1
ATOM 9377 C C . MET D 1 271 ? 55.931 90.200 120.840 1.00 74.91 1094 MET D C 1
ATOM 9378 O O . MET D 1 271 ? 55.354 90.211 119.751 1.00 75.34 1094 MET D O 1
ATOM 9383 N N . GLU D 1 272 ? 55.538 90.929 121.886 1.00 75.09 1095 GLU D N 1
ATOM 9384 C CA . GLU D 1 272 ? 54.383 91.826 121.817 1.00 74.41 1095 GLU D CA 1
ATOM 9385 C C . GLU D 1 272 ? 54.444 92.664 120.545 1.00 73.93 1095 GLU D C 1
ATOM 9386 O O . GLU D 1 272 ? 53.431 92.871 119.873 1.00 72.76 1095 GLU D O 1
ATOM 9392 N N . THR D 1 273 ? 55.644 93.128 120.216 1.00 74.44 1096 THR D N 1
ATOM 9393 C CA . THR D 1 273 ? 55.851 93.935 119.026 1.00 75.67 1096 THR D CA 1
ATOM 9394 C C . THR D 1 273 ? 55.567 93.128 117.761 1.00 76.61 1096 THR D C 1
ATOM 9395 O O . THR D 1 273 ? 54.721 93.520 116.961 1.00 77.35 1096 THR D O 1
ATOM 9399 N N . LEU D 1 274 ? 56.258 92.002 117.581 1.00 77.30 1097 LEU D N 1
ATOM 9400 C CA . LEU D 1 274 ? 56.044 91.166 116.394 1.00 77.67 1097 LEU D CA 1
ATOM 9401 C C . LEU D 1 274 ? 54.588 90.745 116.206 1.00 78.67 1097 LEU D C 1
ATOM 9402 O O . LEU D 1 274 ? 54.157 90.465 115.087 1.00 77.38 1097 LEU D O 1
ATOM 9407 N N . TYR D 1 275 ? 53.834 90.704 117.300 1.00 81.30 1098 TYR D N 1
ATOM 9408 C CA . TYR D 1 275 ? 52.428 90.332 117.234 1.00 84.80 1098 TYR D CA 1
ATOM 9409 C C . TYR D 1 275 ? 51.600 91.483 116.670 1.00 89.57 1098 TYR D C 1
ATOM 9410 O O . TYR D 1 275 ? 50.478 91.279 116.202 1.00 90.05 1098 TYR D O 1
ATOM 9419 N N . LYS D 1 276 ? 52.157 92.692 116.727 1.00 94.01 1099 LYS D N 1
ATOM 9420 C CA . LYS D 1 276 ? 51.489 93.881 116.201 1.00 96.83 1099 LYS D CA 1
ATOM 9421 C C . LYS D 1 276 ? 51.625 93.865 114.685 1.00 98.66 1099 LYS D C 1
ATOM 9422 O O . LYS D 1 276 ? 50.655 94.095 113.969 1.00 99.13 1099 LYS D O 1
ATOM 9428 N N . GLU D 1 277 ? 52.838 93.589 114.209 1.00 101.34 1100 GLU D N 1
ATOM 9429 C CA . GLU D 1 277 ? 53.129 93.532 112.776 1.00 104.38 1100 GLU D CA 1
ATOM 9430 C C . GLU D 1 277 ? 52.166 92.613 112.031 1.00 105.90 1100 GLU D C 1
ATOM 9431 O O . GLU D 1 277 ? 51.790 92.887 110.891 1.00 106.49 1100 GLU D O 1
ATOM 9437 N N . LEU D 1 278 ? 51.778 91.517 112.673 1.00 107.54 1101 LEU D N 1
ATOM 9438 C CA . LEU D 1 278 ? 50.848 90.575 112.065 1.00 108.93 1101 LEU D CA 1
ATOM 9439 C C . LEU D 1 278 ? 49.465 91.219 112.027 1.00 110.04 1101 LEU D C 1
ATOM 9440 O O . LEU D 1 278 ? 48.653 90.935 111.143 1.00 110.36 1101 LEU D O 1
ATOM 9445 N N . GLY D 1 279 ? 49.209 92.091 112.999 1.00 111.21 1102 GLY D N 1
ATOM 9446 C CA . GLY D 1 279 ? 47.932 92.774 113.075 1.00 111.87 1102 GLY D CA 1
ATOM 9447 C C . GLY D 1 279 ? 47.746 93.748 111.931 1.00 112.64 1102 GLY D C 1
ATOM 9448 O O . GLY D 1 279 ? 46.668 94.315 111.760 1.00 113.46 1102 GLY D O 1
ATOM 9449 N N . ASP D 1 280 ? 48.802 93.944 111.146 1.00 112.51 1103 ASP D N 1
ATOM 9450 C CA . ASP D 1 280 ? 48.748 94.851 110.008 1.00 112.81 1103 ASP D CA 1
ATOM 9451 C C . ASP D 1 280 ? 48.798 94.059 108.703 1.00 113.45 1103 ASP D C 1
ATOM 9452 O O . ASP D 1 280 ? 47.900 94.168 107.864 1.00 113.41 1103 ASP D O 1
ATOM 9457 N N . TYR D 1 281 ? 49.850 93.259 108.543 1.00 113.80 1104 TYR D N 1
ATOM 9458 C CA . TYR D 1 281 ? 50.032 92.445 107.344 1.00 114.18 1104 TYR D CA 1
ATOM 9459 C C . TYR D 1 281 ? 48.812 91.566 107.060 1.00 114.80 1104 TYR D C 1
ATOM 9460 O O . TYR D 1 281 ? 48.348 91.482 105.921 1.00 114.65 1104 TYR D O 1
ATOM 9469 N N . PHE D 1 282 ? 48.304 90.909 108.100 1.00 115.91 1105 PHE D N 1
ATOM 9470 C CA . PHE D 1 282 ? 47.127 90.050 107.980 1.00 115.99 1105 PHE D CA 1
ATOM 9471 C C . PHE D 1 282 ? 45.912 90.866 108.383 1.00 116.92 1105 PHE D C 1
ATOM 9472 O O . PHE D 1 282 ? 44.792 90.358 108.436 1.00 117.24 1105 PHE D O 1
ATOM 9480 N N . VAL D 1 283 ? 46.161 92.140 108.665 1.00 117.22 1106 VAL D N 1
ATOM 9481 C CA . VAL D 1 283 ? 45.131 93.085 109.069 1.00 117.33 1106 VAL D CA 1
ATOM 9482 C C . VAL D 1 283 ? 44.056 92.509 109.995 1.00 117.34 1106 VAL D C 1
ATOM 9483 O O . VAL D 1 283 ? 43.117 91.846 109.551 1.00 116.74 1106 VAL D O 1
ATOM 9487 N N . PHE D 1 284 ? 44.222 92.769 111.290 1.00 117.39 1107 PHE D N 1
ATOM 9488 C CA . PHE D 1 284 ? 43.284 92.330 112.323 1.00 118.82 1107 PHE D CA 1
ATOM 9489 C C . PHE D 1 284 ? 43.592 93.109 113.605 1.00 117.86 1107 PHE D C 1
ATOM 9490 O O . PHE D 1 284 ? 44.684 93.662 113.744 1.00 116.87 1107 PHE D O 1
ATOM 9498 N N . ASP D 1 285 ? 42.639 93.152 114.534 1.00 118.65 1108 ASP D N 1
ATOM 9499 C CA . ASP D 1 285 ? 42.808 93.903 115.780 1.00 119.29 1108 ASP D CA 1
ATOM 9500 C C . ASP D 1 285 ? 43.547 93.152 116.891 1.00 118.99 1108 ASP D C 1
ATOM 9501 O O . ASP D 1 285 ? 42.970 92.290 117.556 1.00 119.83 1108 ASP D O 1
ATOM 9506 N N . PRO D 1 286 ? 44.836 93.484 117.110 1.00 119.03 1109 PRO D N 1
ATOM 9507 C CA . PRO D 1 286 ? 45.696 92.869 118.132 1.00 117.93 1109 PRO D CA 1
ATOM 9508 C C . PRO D 1 286 ? 45.389 93.340 119.555 1.00 117.50 1109 PRO D C 1
ATOM 9509 O O . PRO D 1 286 ? 46.154 93.072 120.482 1.00 118.08 1109 PRO D O 1
ATOM 9513 N N . LYS D 1 287 ? 44.276 94.048 119.720 1.00 116.37 1110 LYS D N 1
ATOM 9514 C CA . LYS D 1 287 ? 43.867 94.559 121.027 1.00 115.23 1110 LYS D CA 1
ATOM 9515 C C . LYS D 1 287 ? 42.647 93.793 121.538 1.00 113.73 1110 LYS D C 1
ATOM 9516 O O . LYS D 1 287 ? 42.442 93.656 122.746 1.00 113.30 1110 LYS D O 1
ATOM 9522 N N . LYS D 1 288 ? 41.844 93.300 120.598 1.00 112.75 1111 LYS D N 1
ATOM 9523 C CA . LYS D 1 288 ? 40.628 92.552 120.904 1.00 111.07 1111 LYS D CA 1
ATOM 9524 C C . LYS D 1 288 ? 40.922 91.060 121.011 1.00 109.51 1111 LYS D C 1
ATOM 9525 O O . LYS D 1 288 ? 40.253 90.332 121.749 1.00 109.62 1111 LYS D O 1
ATOM 9531 N N . LEU D 1 289 ? 41.932 90.621 120.265 1.00 107.37 1112 LEU D N 1
ATOM 9532 C CA . LEU D 1 289 ? 42.340 89.218 120.230 1.00 104.11 1112 LEU D CA 1
ATOM 9533 C C . LEU D 1 289 ? 43.726 89.014 120.842 1.00 101.72 1112 LEU D C 1
ATOM 9534 O O . LEU D 1 289 ? 44.715 89.550 120.342 1.00 101.29 1112 LEU D O 1
ATOM 9539 N N . SER D 1 290 ? 43.796 88.232 121.916 1.00 98.61 1113 SER D N 1
ATOM 9540 C CA . SER D 1 290 ? 45.070 87.961 122.579 1.00 95.84 1113 SER D CA 1
ATOM 9541 C C . SER D 1 290 ? 45.940 87.053 121.714 1.00 94.27 1113 SER D C 1
ATOM 9542 O O . SER D 1 290 ? 45.460 86.464 120.747 1.00 94.24 1113 SER D O 1
ATOM 9545 N N . VAL D 1 291 ? 47.218 86.942 122.068 1.00 92.66 1114 VAL D N 1
ATOM 9546 C CA . VAL D 1 291 ? 48.148 86.105 121.317 1.00 90.40 1114 VAL D CA 1
ATOM 9547 C C . VAL D 1 291 ? 47.720 84.646 121.426 1.00 88.66 1114 VAL D C 1
ATOM 9548 O O . VAL D 1 291 ? 47.783 83.889 120.455 1.00 87.62 1114 VAL D O 1
ATOM 9552 N N . GLU D 1 292 ? 47.287 84.257 122.618 1.00 86.69 1115 GLU D N 1
ATOM 9553 C CA . GLU D 1 292 ? 46.831 82.897 122.847 1.00 85.90 1115 GLU D CA 1
ATOM 9554 C C . GLU D 1 292 ? 45.613 82.582 121.975 1.00 85.15 1115 GLU D C 1
ATOM 9555 O O . GLU D 1 292 ? 45.650 81.665 121.148 1.00 84.68 1115 GLU D O 1
ATOM 9561 N N . GLU D 1 293 ? 44.542 83.354 122.146 1.00 84.32 1116 GLU D N 1
ATOM 9562 C CA . GLU D 1 293 ? 43.321 83.148 121.372 1.00 83.35 1116 GLU D CA 1
ATOM 9563 C C . GLU D 1 293 ? 43.593 83.097 119.866 1.00 81.01 1116 GLU D C 1
ATOM 9564 O O . GLU D 1 293 ? 43.226 82.131 119.200 1.00 80.51 1116 GLU D O 1
ATOM 9570 N N . PHE D 1 294 ? 44.238 84.133 119.338 1.00 78.38 1117 PHE D N 1
ATOM 9571 C CA . PHE D 1 294 ? 44.558 84.201 117.912 1.00 76.44 1117 PHE D CA 1
ATOM 9572 C C . PHE D 1 294 ? 45.098 82.885 117.379 1.00 77.00 1117 PHE D C 1
ATOM 9573 O O . PHE D 1 294 ? 44.450 82.211 116.573 1.00 77.96 1117 PHE D O 1
ATOM 9581 N N . PHE D 1 295 ? 46.295 82.528 117.829 1.00 76.55 1118 PHE D N 1
ATOM 9582 C CA . PHE D 1 295 ? 46.935 81.303 117.384 1.00 75.02 1118 PHE D CA 1
ATOM 9583 C C . PHE D 1 295 ? 46.094 80.056 117.627 1.00 75.84 1118 PHE D C 1
ATOM 9584 O O . PHE D 1 295 ? 46.070 79.154 116.787 1.00 76.14 1118 PHE D O 1
ATOM 9592 N N . MET D 1 296 ? 45.400 80.003 118.763 1.00 76.07 1119 MET D N 1
ATOM 9593 C CA . MET D 1 296 ? 44.562 78.847 119.074 1.00 76.43 1119 MET D CA 1
ATOM 9594 C C . MET D 1 296 ? 43.591 78.560 117.935 1.00 76.89 1119 MET D C 1
ATOM 9595 O O . MET D 1 296 ? 43.157 77.424 117.749 1.00 77.99 1119 MET D O 1
ATOM 9600 N N . ASP D 1 297 ? 43.256 79.596 117.174 1.00 76.81 1120 ASP D N 1
ATOM 9601 C CA . ASP D 1 297 ? 42.352 79.448 116.045 1.00 75.51 1120 ASP D CA 1
ATOM 9602 C C . ASP D 1 297 ? 43.142 79.044 114.811 1.00 72.94 1120 ASP D C 1
ATOM 9603 O O . ASP D 1 297 ? 42.749 78.131 114.085 1.00 72.87 1120 ASP D O 1
ATOM 9608 N N . LEU D 1 298 ? 44.262 79.719 114.577 1.00 69.60 1121 LEU D N 1
ATOM 9609 C CA . LEU D 1 298 ? 45.091 79.397 113.424 1.00 67.54 1121 LEU D CA 1
ATOM 9610 C C . LEU D 1 298 ? 45.493 77.932 113.511 1.00 68.51 1121 LEU D C 1
ATOM 9611 O O . LEU D 1 298 ? 45.626 77.247 112.491 1.00 68.30 1121 LEU D O 1
ATOM 9616 N N . HIS D 1 299 ? 45.685 77.454 114.737 1.00 68.81 1122 HIS D N 1
ATOM 9617 C CA . HIS D 1 299 ? 46.050 76.063 114.958 1.00 68.59 1122 HIS D CA 1
ATOM 9618 C C . HIS D 1 299 ? 44.843 75.196 114.620 1.00 69.49 1122 HIS D C 1
ATOM 9619 O O . HIS D 1 299 ? 44.955 74.232 113.855 1.00 68.29 1122 HIS D O 1
ATOM 9626 N N . ASN D 1 300 ? 43.691 75.549 115.190 1.00 69.04 1123 ASN D N 1
ATOM 9627 C CA . ASN D 1 300 ? 42.460 74.813 114.933 1.00 68.79 1123 ASN D CA 1
ATOM 9628 C C . ASN D 1 300 ? 42.218 74.692 113.438 1.00 69.19 1123 ASN D C 1
ATOM 9629 O O . ASN D 1 300 ? 41.899 73.616 112.934 1.00 70.91 1123 ASN D O 1
ATOM 9634 N N . PHE D 1 301 ? 42.364 75.805 112.730 1.00 68.20 1124 PHE D N 1
ATOM 9635 C CA . PHE D 1 301 ? 42.161 75.801 111.295 1.00 67.34 1124 PHE D CA 1
ATOM 9636 C C . PHE D 1 301 ? 43.165 74.882 110.609 1.00 67.84 1124 PHE D C 1
ATOM 9637 O O . PHE D 1 301 ? 42.794 74.104 109.729 1.00 69.76 1124 PHE D O 1
ATOM 9645 N N . ARG D 1 302 ? 44.434 74.976 110.999 1.00 65.94 1125 ARG D N 1
ATOM 9646 C CA . ARG D 1 302 ? 45.461 74.129 110.396 1.00 64.29 1125 ARG D CA 1
ATOM 9647 C C . ARG D 1 302 ? 45.061 72.662 110.498 1.00 64.45 1125 ARG D C 1
ATOM 9648 O O . ARG D 1 302 ? 45.288 71.885 109.569 1.00 63.63 1125 ARG D O 1
ATOM 9656 N N . ASN D 1 303 ? 44.466 72.288 111.629 1.00 65.01 1126 ASN D N 1
ATOM 9657 C CA . ASN D 1 303 ? 44.017 70.915 111.839 1.00 65.75 1126 ASN D CA 1
ATOM 9658 C C . ASN D 1 303 ? 42.820 70.642 110.934 1.00 66.61 1126 ASN D C 1
ATOM 9659 O O . ASN D 1 303 ? 42.791 69.642 110.214 1.00 66.71 1126 ASN D O 1
ATOM 9664 N N . MET D 1 304 ? 41.837 71.540 110.972 1.00 66.79 1127 MET D N 1
ATOM 9665 C CA . MET D 1 304 ? 40.639 71.414 110.146 1.00 66.35 1127 MET D CA 1
ATOM 9666 C C . MET D 1 304 ? 41.027 71.105 108.712 1.00 65.37 1127 MET D C 1
ATOM 9667 O O . MET D 1 304 ? 40.420 70.257 108.060 1.00 65.34 1127 MET D O 1
ATOM 9672 N N . PHE D 1 305 ? 42.051 71.802 108.234 1.00 64.55 1128 PHE D N 1
ATOM 9673 C CA . PHE D 1 305 ? 42.547 71.632 106.877 1.00 63.40 1128 PHE D CA 1
ATOM 9674 C C . PHE D 1 305 ? 43.112 70.232 106.677 1.00 64.40 1128 PHE D C 1
ATOM 9675 O O . PHE D 1 305 ? 42.770 69.553 105.712 1.00 65.69 1128 PHE D O 1
ATOM 9683 N N . LEU D 1 306 ? 43.983 69.804 107.585 1.00 65.52 1129 LEU D N 1
ATOM 9684 C CA . LEU D 1 306 ? 44.580 68.478 107.479 1.00 67.33 1129 LEU D CA 1
ATOM 9685 C C . LEU D 1 306 ? 43.490 67.410 107.527 1.00 69.16 1129 LEU D C 1
ATOM 9686 O O . LEU D 1 306 ? 43.566 66.398 106.822 1.00 69.68 1129 LEU D O 1
ATOM 9691 N N . GLN D 1 307 ? 42.477 67.648 108.359 1.00 69.22 1130 GLN D N 1
ATOM 9692 C CA . GLN D 1 307 ? 41.353 66.733 108.502 1.00 70.27 1130 GLN D CA 1
ATOM 9693 C C . GLN D 1 307 ? 40.609 66.630 107.174 1.00 70.55 1130 GLN D C 1
ATOM 9694 O O . GLN D 1 307 ? 40.342 65.534 106.680 1.00 70.31 1130 GLN D O 1
ATOM 9700 N N . ALA D 1 308 ? 40.279 67.782 106.599 1.00 70.94 1131 ALA D N 1
ATOM 9701 C CA . ALA D 1 308 ? 39.563 67.827 105.330 1.00 70.11 1131 ALA D CA 1
ATOM 9702 C C . ALA D 1 308 ? 40.322 67.068 104.251 1.00 68.86 1131 ALA D C 1
ATOM 9703 O O . ALA D 1 308 ? 39.729 66.323 103.473 1.00 67.51 1131 ALA D O 1
ATOM 9705 N N . VAL D 1 309 ? 41.637 67.253 104.206 1.00 67.70 1132 VAL D N 1
ATOM 9706 C CA . VAL D 1 309 ? 42.446 66.571 103.204 1.00 68.59 1132 VAL D CA 1
ATOM 9707 C C . VAL D 1 309 ? 42.290 65.063 103.320 1.00 69.75 1132 VAL D C 1
ATOM 9708 O O . VAL D 1 309 ? 42.201 64.362 102.312 1.00 69.94 1132 VAL D O 1
ATOM 9712 N N . LYS D 1 310 ? 42.261 64.577 104.558 1.00 70.60 1133 LYS D N 1
ATOM 9713 C CA . LYS D 1 310 ? 42.116 63.157 104.830 1.00 70.84 1133 LYS D CA 1
ATOM 9714 C C . LYS D 1 310 ? 40.733 62.676 104.422 1.00 71.23 1133 LYS D C 1
ATOM 9715 O O . LYS D 1 310 ? 40.576 61.559 103.924 1.00 70.46 1133 LYS D O 1
ATOM 9721 N N . GLU D 1 311 ? 39.733 63.527 104.620 1.00 73.60 1134 GLU D N 1
ATOM 9722 C CA . GLU D 1 311 ? 38.364 63.178 104.265 1.00 75.38 1134 GLU D CA 1
ATOM 9723 C C . GLU D 1 311 ? 38.210 63.082 102.748 1.00 76.33 1134 GLU D C 1
ATOM 9724 O O . GLU D 1 311 ? 37.530 62.187 102.248 1.00 77.36 1134 GLU D O 1
ATOM 9730 N N . ASN D 1 312 ? 38.849 63.992 102.016 1.00 76.24 1135 ASN D N 1
ATOM 9731 C CA . ASN D 1 312 ? 38.773 63.962 100.560 1.00 76.45 1135 ASN D CA 1
ATOM 9732 C C . ASN D 1 312 ? 39.453 62.695 100.054 1.00 77.39 1135 ASN D C 1
ATOM 9733 O O . ASN D 1 312 ? 38.926 62.016 99.173 1.00 77.57 1135 ASN D O 1
ATOM 9738 N N . GLN D 1 313 ? 40.624 62.383 100.610 1.00 78.37 1136 GLN D N 1
ATOM 9739 C CA . GLN D 1 313 ? 41.369 61.189 100.212 1.00 79.51 1136 GLN D CA 1
ATOM 9740 C C . GLN D 1 313 ? 40.521 59.938 100.428 1.00 78.31 1136 GLN D C 1
ATOM 9741 O O . GLN D 1 313 ? 40.668 58.939 99.722 1.00 77.14 1136 GLN D O 1
ATOM 9747 N N . LYS D 1 314 ? 39.631 60.004 101.411 1.00 76.83 1137 LYS D N 1
ATOM 9748 C CA . LYS D 1 314 ? 38.753 58.890 101.719 1.00 76.78 1137 LYS D CA 1
ATOM 9749 C C . LYS D 1 314 ? 37.657 58.833 100.664 1.00 77.40 1137 LYS D C 1
ATOM 9750 O O . LYS D 1 314 ? 37.492 57.820 99.985 1.00 77.27 1137 LYS D O 1
ATOM 9756 N N . ARG D 1 315 ? 36.911 59.926 100.535 1.00 78.25 1138 ARG D N 1
ATOM 9757 C CA . ARG D 1 315 ? 35.840 60.015 99.548 1.00 79.18 1138 ARG D CA 1
ATOM 9758 C C . ARG D 1 315 ? 36.350 59.616 98.161 1.00 79.69 1138 ARG D C 1
ATOM 9759 O O . ARG D 1 315 ? 35.781 58.737 97.520 1.00 80.38 1138 ARG D O 1
ATOM 9767 N N . ARG D 1 316 ? 37.422 60.256 97.702 1.00 80.02 1139 ARG D N 1
ATOM 9768 C CA . ARG D 1 316 ? 37.983 59.943 96.389 1.00 81.09 1139 ARG D CA 1
ATOM 9769 C C . ARG D 1 316 ? 38.658 58.576 96.382 1.00 79.82 1139 ARG D C 1
ATOM 9770 O O . ARG D 1 316 ? 39.421 58.248 95.469 1.00 80.26 1139 ARG D O 1
ATOM 9778 N N . GLU D 1 317 ? 38.374 57.778 97.406 1.00 77.30 1140 GLU D N 1
ATOM 9779 C CA . GLU D 1 317 ? 38.963 56.450 97.515 1.00 75.27 1140 GLU D CA 1
ATOM 9780 C C . GLU D 1 317 ? 37.846 55.417 97.462 1.00 74.84 1140 GLU D C 1
ATOM 9781 O O . GLU D 1 317 ? 38.024 54.315 96.928 1.00 72.73 1140 GLU D O 1
ATOM 9787 N N . THR D 1 318 ? 36.693 55.782 98.015 1.00 74.90 1141 THR D N 1
ATOM 9788 C CA . THR D 1 318 ? 35.550 54.890 98.005 1.00 76.68 1141 THR D CA 1
ATOM 9789 C C . THR D 1 318 ? 34.831 55.091 96.679 1.00 80.06 1141 THR D C 1
ATOM 9790 O O . THR D 1 318 ? 34.340 54.133 96.081 1.00 80.72 1141 THR D O 1
ATOM 9794 N N . GLU D 1 319 ? 34.779 56.340 96.220 1.00 84.26 1142 GLU D N 1
ATOM 9795 C CA . GLU D 1 319 ? 34.118 56.657 94.959 1.00 87.40 1142 GLU D CA 1
ATOM 9796 C C . GLU D 1 319 ? 34.853 55.949 93.827 1.00 89.26 1142 GLU D C 1
ATOM 9797 O O . GLU D 1 319 ? 34.256 55.586 92.812 1.00 89.15 1142 GLU D O 1
ATOM 9803 N N . GLU D 1 320 ? 36.152 55.745 94.013 1.00 91.24 1143 GLU D N 1
ATOM 9804 C CA . GLU D 1 320 ? 36.950 55.069 93.008 1.00 93.51 1143 GLU D CA 1
ATOM 9805 C C . GLU D 1 320 ? 36.420 53.641 92.898 1.00 94.56 1143 GLU D C 1
ATOM 9806 O O . GLU D 1 320 ? 36.501 53.018 91.843 1.00 95.51 1143 GLU D O 1
ATOM 9812 N N . LYS D 1 321 ? 35.870 53.130 93.996 1.00 95.81 1144 LYS D N 1
ATOM 9813 C CA . LYS D 1 321 ? 35.315 51.779 94.017 1.00 97.15 1144 LYS D CA 1
ATOM 9814 C C . LYS D 1 321 ? 33.892 51.770 93.476 1.00 99.63 1144 LYS D C 1
ATOM 9815 O O . LYS D 1 321 ? 33.504 50.858 92.749 1.00 99.74 1144 LYS D O 1
ATOM 9821 N N . MET D 1 322 ? 33.117 52.788 93.837 1.00 102.83 1145 MET D N 1
ATOM 9822 C CA . MET D 1 322 ? 31.740 52.894 93.378 1.00 106.12 1145 MET D CA 1
ATOM 9823 C C . MET D 1 322 ? 31.683 52.880 91.854 1.00 108.47 1145 MET D C 1
ATOM 9824 O O . MET D 1 322 ? 30.639 52.602 91.265 1.00 108.86 1145 MET D O 1
ATOM 9829 N N . ARG D 1 323 ? 32.809 53.181 91.215 1.00 111.85 1146 ARG D N 1
ATOM 9830 C CA . ARG D 1 323 ? 32.874 53.176 89.759 1.00 114.35 1146 ARG D CA 1
ATOM 9831 C C . ARG D 1 323 ? 33.467 51.856 89.281 1.00 115.99 1146 ARG D C 1
ATOM 9832 O O . ARG D 1 323 ? 33.381 51.519 88.101 1.00 116.40 1146 ARG D O 1
ATOM 9840 N N . ARG D 1 324 ? 34.077 51.116 90.203 1.00 116.81 1147 ARG D N 1
ATOM 9841 C CA . ARG D 1 324 ? 34.648 49.812 89.882 1.00 118.99 1147 ARG D CA 1
ATOM 9842 C C . ARG D 1 324 ? 33.533 48.784 90.019 1.00 120.68 1147 ARG D C 1
ATOM 9843 O O . ARG D 1 324 ? 33.565 47.721 89.394 1.00 120.67 1147 ARG D O 1
ATOM 9851 N N . ALA D 1 325 ? 32.548 49.115 90.849 1.00 123.11 1148 ALA D N 1
ATOM 9852 C CA . ALA D 1 325 ? 31.412 48.238 91.099 1.00 125.22 1148 ALA D CA 1
ATOM 9853 C C . ALA D 1 325 ? 30.471 48.165 89.903 1.00 126.88 1148 ALA D C 1
ATOM 9854 O O . ALA D 1 325 ? 29.538 47.363 89.893 1.00 127.18 1148 ALA D O 1
ATOM 9856 N N . LYS D 1 326 ? 30.712 49.002 88.898 1.00 129.12 1149 LYS D N 1
ATOM 9857 C CA . LYS D 1 326 ? 29.877 48.997 87.702 1.00 130.74 1149 LYS D CA 1
ATOM 9858 C C . LYS D 1 326 ? 30.397 47.924 86.747 1.00 131.83 1149 LYS D C 1
ATOM 9859 O O . LYS D 1 326 ? 29.661 47.423 85.893 1.00 131.16 1149 LYS D O 1
ATOM 9865 N N . LEU D 1 327 ? 31.673 47.578 86.904 1.00 131.57 1150 LEU D N 1
ATOM 9866 C CA . LEU D 1 327 ? 32.308 46.559 86.076 1.00 131.49 1150 LEU D CA 1
ATOM 9867 C C . LEU D 1 327 ? 31.721 45.188 86.399 1.00 131.74 1150 LEU D C 1
ATOM 9868 O O . LEU D 1 327 ? 31.179 44.543 85.476 1.00 131.90 1150 LEU D O 1
#

Sequence (1207 aa):
VKELKVLDSKTAQNLSIFLGSFRMPYQEIKNVILEVNEAVLTESMIQNLIKQMPEPEQLKMLSELKEEYDDLAESEQFGVVMGTVPRLRPRLNAILFKLQFSEQVENIKPEIVSVTAACEELRKSENFSSLLSFLCKLRDTKSADQKMTLLHFLAELCENDHPEVLKFPDELAHVEKASRVSAENLQKSLDQMKKQIADVERDVQNFPAATDEKDKFVEKMTSFVKDAQEQYNKLRMMHSNMETLYKELGDYFVFDPKKLSVEEFFMDLHNFRNMFLQAVKENQKRRETEEKMRRAKLAKEKAEKERLKELKVLDSKTAQNLSIFLGSFRMPYQEIKNVILEVNEAVLTESMIQNLIKQMPEPEQLKMLSELKEEYDDLAESEQFGVVMGTVPRLRPRLNAILFKLQFSEQVENIKPEIVSVTAACEELRKSENFSSLLELTLLVGNYMNAGSRNAGAFGFNISFLCKLRDTKSADQKMTLLHFLAELCENDHPEVLKFPDELAHVEKASRVSAENLQKSLDQMKKQIADVERDVQNFPAATDEKDKFVEKMTSFVKDAQEQYNKLRMMHSNMETLYKELGDYFVFDPKKLSVEEFFMDLHNFRNMFLQAVKENQKRRETEEKMRRAKLVKELKVLDSKTAQNLSIFLGSFRMPYQEIKNVILEVNEAVLTESMIQNLIKQMPEPEQLKMLSELKEEYDDLAESEQFGVVMGTVPRLRPRLNAILFKLQFSEQVENIKPEIVSVTAACEELRKNFSSLLELMTLLHFLAELCENDHPEVLLAHVEKASRVSAENLQKSLDQMKKQIADVERDVQNFPAATDEKDKFVEKMTSFVKDAQEQYNKLRMMHSNMETLYKELGDYFVFDPKKLSVEEFFMDLHNFRNMFLQAVKENQKRRETEEKMRRAKLKELKVLDSKTAQNLSIFLGSFRMPYQEIKNVILEVNEAVLTESMIQNLIKQMPEPEQLKMLSELKEEYDDLAESEQFGVVMGTVPRLRPRLNAILFKLQFSEQVENIKPEIVSVTAACEELRKSENFSSLLELTSFLCKLRDTKSADQKMTLLHFLAELCENDHPEVLKFPDELAHVEKASRVSAENLQKSLDQMKKQIADVERDVQNFPAATDEKDKFVEKMTSFVKDAQEQYNKLRMMHSNMETLYKELGDYFVFDPKKLSVEEFFMDLHNFRNMFLQAVKENQKRRETEEKMRRAKL

Foldseek 3Di:
DFDADFDDPVLLVVLVVVCVPVVDPLVRVVLCLQLLDPVDDALVVLVVCLVSQDDLVRLCVLCVVVVCLVSHDPSSVSSNSCSPDPPSVLSSLLSSCLNCQVVLLVVLLVLLVLLQLQLVLVVVCVLVVPPDVCLVVQQVDADPDVPGTSNLVVLVVCCVVPVVNVCVLVSRVSLVVQLPDDLVVSVVSLVVLVVSLVSSVVCLVPDDDDPDPSRCRNVVSVVSSVVSVVSSVVSVVSNVVSVVSLVVCCPSVPHDPVVQDSNRVSVVVVVSSVSSVVSVVVSVVVVVVVVVVVVVVVVVVVVVVVVD/DDDDFDDPVLLVVLCVVCVVVDDPLVRVVLCLQLVDPVPDALVVLVVCLVSQDDLVSLVVLCVVPVVLVVHDVSSVSSPSCSVDPPSVLSSLLSSCLNCLVVLLVVLVVLLVLLQLQLVLVVPQPLVVVLQVLVLCQQAPQAVPKDPHNPDHQALLVLVCLQVIAGNPRPHRSLLVSLVCCVPPNVVSLCSVVSRVSLVVQLPHDLVVSVVSLVVLVVSLVSSVVCLVPPDDDPDPSRCRNVVSVVSSVVSVVSSVVVVVSNVVSLVSLVVVCVRSPDDCVVQDRNNRSVSVVSSNVVSVVSNVVVVVVVVVVVVVVVVVD/DFDADFDDDVLLVLLVVVCVVLPDPLLVVLLCLQLVVVVPDALVVLVSCLVSQDDLVSLCVLCVPVPVLVRHDPSSNSSNSCSPRPPSVLSSLLSNCLNCQVVLLVVLQVLLVLLLVQLVVVVVQCLPQPVPVDPLLVSLVCCVPPVPPSAGVSLVVLLVHDLVVSVVSLVVLVVSLVSSCVCLVVGDDDPPPSRCRSVVSVVSSVVSVVSSVVSVVSVVSSLVSLVVVCVSVVDDCVVADSNRVSNVVVVVSVVSVVSNVVVVVVVVVVVVPVVVVD/DDDDFDDDVLLVVLLVVCVVVPDPLLVVLLCLQLVPPVPDALVVLVVCLVNQDDLVRLVVLCVDCPVLVVHDPSSNSSNSCSPDPPNVLSSLLSSCLNCLVPLLVVQLVLLVLLQLLLVLVVPQVLVVVLVVLHLCLVCQQVAADPDGPAGSLLVSLVVCVPPNVPNLCSVVSNVSLVVNLVHDLVVSVVSLVVLVVSLVSSCVSLVPDDDPPDPSRCRNVVSVVSSVVSVVSSVVSVVSNVSSLVSLVVCCVVVPNDCVV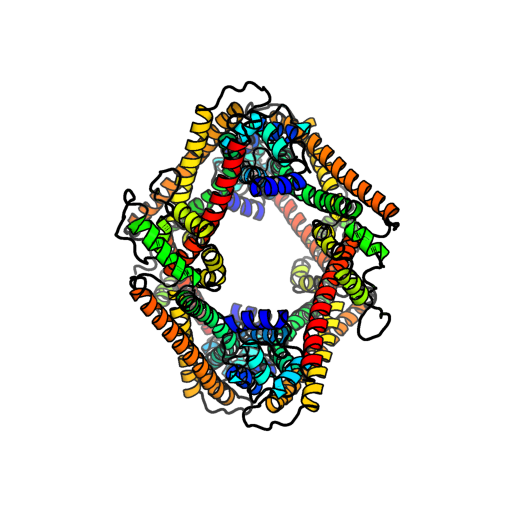ADSNRSSNSVNVVNVVNVVSNVVVVVVVVVVVVVVVVVD

Secondary structure (DSSP, 8-state):
----SSS-HHHHHHHHHHHHHH---HHHHHHHHHHT-TTT--HHHHHHHHHHS--HHHHHHHHT-GGGGGGS-HHHHHHHHHHTSTTHHHHHHHHHHHHHHHHHHHTTHHHHHHHHHHHHHHHT-HHHHH----HHHHHHSB-SSTTSBHHHHHHHHHHHS--TTSSGGGG-TTHHHHHH--HHHHHHHHHHHHHHHHHHHHHHHTPPPPSSSS--HHHHHHHHHHHHHHHHHHHHHHHHHHHHHHHHHHHHTT--TTTS-HHHHHHHHHHHHHHHHHHHHHHHHHHHHHHHHHHHHHHHHHHHHHH-/---SSS-HHHHHHHHHHHHTT---HHHHHHHHHHT-TTT--HHHHHHHHHHPPPHHHHHHTTS--TTTTTS-HHHHHHHHHTTSTTHHHHHHHHHHHHHHHHHHHHHHHHHHHHHHHHHHHHH-HHHHHHHHHHHHHHHTS-SSSTTTT---S-HHHHTTGGGSB-SSTTSBHHHHHHHHHHHH-GGGGGGGGGGTTHHHHHT--HHHHHHHHHHHHHHHHHHHHHHHTPPPP-STT--HHHHHHHHHHHHHHHHHHHHHHHHHHHHHHHHHHHHTT--TTTS-HHHHHHHHHHHHHHHHHHHHHHHHHHHHHHHHHTT--/----SSS-HHHHHHHHHHHHHH---HHHHHHHHHTT-TTT--HHHHHHHHHHS--HHHHHHHHTTGGGTTTS-HHHHHHHHHTTSTTHHHHHHHHHHHHHHHHHHHHHHHHHHHHHHHHHHHH---SSSS----HHHHHHHHHHHTSTT---TTHHHHHH--HHHHHHHHHHHHHHHHHHHHHHHT-----STT--HHHHHHHHHHHHHHHHHHHHHHHHHHHHHHHHHHHHTT--TTTS-HHHHHHHHHHHHHHHHHHHHHHHHHHHHHHHHHSTT-/---SSS-HHHHHHHHHHHHTT---HHHHHHHHHHT-TTT--HHHHHHHHHHPPPHHHHHHHHTT-TT-TTS-HHHHHHHHHTTSTTHHHHHHHHHHHHHHHHHHHHHHHHHHHHHHHHHHHHH-HHHHHHHHH--TTTTGGGS--SSSSS-HHHHHHHHHHHH-TTGGGGGGG-TTHHHHHH--HHHHHHHHHHHHHHHHHHHHHHHT----SSTT--HHHHHHHHHHHHHHHHHHHHHHHHHHHHHHHHHHHHTT--TTTS-HHHHHHHHHHHHHHHHHHHHHHHHHHHHHHHHTTTT-

B-factor: mean 69.04, std 28.97, range [16.83, 153.88]

Radius of gyration: 37.34 Å; Cα contacts (8 Å, |Δi|>4): 1243; chains: 4; bounding box: 85×76×110 Å

CATH classification: 1.20.58.630 (+1 more: 1.20.58.2220)